Protein 1Z3U (pdb70)

InterPro domains:
  IPR002181 Fibrinogen, alpha/beta/gamma chain, C-terminal globular domain [PF00147] (282-493)
  IPR002181 Fibrinogen, alpha/beta/gamma chain, C-terminal globular domain [PS51406] (275-495)
  IPR002181 Fibrinogen, alpha/beta/gamma chain, C-terminal globular domain [SM00186] (279-494)
  IPR002181 Fibrinogen, alpha/beta/gamma chain, C-terminal globular domain [cd00087] (281-493)
  IPR014716 Fibrinogen, alpha/beta/gamma chain, C-terminal globular, subdomain 1 [G3DSA:3.90.215.10] (283-493)
  IPR020837 Fibrinogen, conserved site [PS00514] (445-457)
  IPR036056 Fibrinogen-like, C-terminal [SSF56496] (273-496)
  IPR037579 Fibrinogen/angiopoietin-like [PTHR47221] (106-496)
  IPR057439 Angiopoietin-1/2/4 domain [PF25443] (159-262)

GO terms:
  GO:0001525 angiogenesis (P, IDA)
  GO:0005576 extracellular region (C, IDA)
  GO:0050820 positive regulation of coagulation (P, IDA)
  GO:0048014 Tie signaling pathway (P, IDA)
  GO:0048018 receptor ligand activity (F, IDA)
  GO:0010467 gene expression (P, IDA)
  GO:0005576 extracellular region (C, EXP)
  GO:0005102 signaling receptor binding (F, TAS)
  GO:0005576 extracellular region (C, TAS)
  GO:0007165 signal transduction (P, TAS)
  GO:0005515 protein binding (F, IPI)
  GO:0043537 negative regulation of blood vessel endothelial cell migration (P, IDA)
  GO:0050928 negative regulation of positive chemotaxis (P, IDA)
  GO:0030971 receptor tyrosine kinase binding (F, IPI)

Radius of gyration: 61.18 Å; Cα contacts (8 Å, |Δi|>4): 2340; chains: 4; bounding box: 132×130×97 Å

Nearest PDB structures (foldseek):
  1z3u-assembly4_D  TM=1.003E+00  e=2.248E-49  Homo sapiens
  1z3s-assembly1_A  TM=1.001E+00  e=2.961E-47  Homo sapiens
  4jzc-assembly1_A  TM=9.953E-01  e=2.716E-45  Homo sapiens
  8vgp-assembly1_A  TM=9.973E-01  e=2.847E-44  Homo sapiens
  4jyo-assembly1_X  TM=9.822E-01  e=9.784E-37  Homo sapiens

Sequence (864 aa):
SFRDCAEVFKSGHTTNGIYTLTFPNSTEEIKAYCDMEAGGGGWTIIQRREDGSVDFQRTWKEYKVGFGNPSGEYWLGNEFVSQLTNQQRYVLKIHLKDWEGNEAYSLYEHFYLSSEELNYRIHLKGLTGTAGKISSISQPGNDFSTKDGDNDKCICKCSQMLTGGWWFDACGPSNLNGMYYPQRQNTNKANGIKWAAWKGSGYSLKATTMMIRPADSFRDCAEVFKSGHTTNGIYTLTFPNSTEEIKAYCDMEAGGGGWTIIQRREDGSVDFQRTWKEYKVGFGNPSGEYWLGNEFVSQLTNQQRYVLKIHLKDWEGNEAYSLYEHFYLSSEELNYRIHLKGLTGTAGKISSISQPGNDFSTKDGDNDKCICKCSQMLTGGWWFDACGPSNLNGMYYPQRQNTNKANGIKWAAWKGSGYSLKATTMMIRPADSFRDCAEVFKSGHTTNGIYTLTFPNSTEEIKAYCDMEAGGGGWTIIQRREDGSVDFQRTWKEYKVGFGNPSGEYWLGNEFVSQLTNQQRYVLKIHLKDWEGNEAYSLYEHFYLSSEELNYRIHLKGLTGTAGKISSISQPGNDFSTKDGDNDKCICKCSQMLTGGWWFDACGPSNLNGMYYPQRQNTNKANGIKWAAWKGSGYSLKATTMMIRPADSFRDCAEVFKSGHTTNGIYTLTFPNSTEEIKAYCDMEAGGGGWTIIQRREDGSVDFQRTWKEYKVGFGNPSGEYWLGNEFVSQLTNQQRYVLKIHLKDWEGNEAYSLYEHFYLSSEELNYRIHLKGLTGTAGKISSISQPGNDFSTKDGDNDKCICKCSQMLTGGWWFDACGPSNLNGMYYPQRQNTNKANGIKWAAWKGSGYSLKATTMMIRPAD

Solvent-accessible surface area: 38111 Å² total; per-residue (Å²): 123,59,76,4,0,5,51,0,62,146,55,60,86,81,76,60,16,68,34,53,0,14,14,31,158,53,129,88,111,24,119,0,47,0,27,6,113,53,59,55,1,1,11,0,5,4,0,30,6,111,65,57,83,31,84,7,81,55,43,36,154,56,0,66,97,17,20,41,84,25,72,19,3,4,8,5,1,1,46,1,4,6,59,0,5,92,85,72,150,1,20,0,53,0,56,2,58,0,40,110,69,73,91,6,76,1,48,1,118,21,0,60,2,12,54,50,144,85,42,0,76,1,44,18,124,33,48,66,20,92,0,14,197,115,7,1,2,18,72,113,23,3,24,0,0,2,94,94,16,67,44,18,147,36,182,36,109,0,6,96,115,14,10,4,0,2,5,0,39,68,18,31,48,2,0,0,1,2,90,39,24,60,82,215,95,7,79,133,61,73,36,0,0,9,3,26,42,52,61,32,86,10,29,0,0,71,12,1,24,0,13,0,38,13,107,81,120,52,66,2,0,5,60,0,60,149,60,61,82,78,80,60,18,70,37,47,0,16,15,31,155,56,132,86,107,27,115,0,43,0,23,7,122,45,62,60,1,0,13,1,3,3,0,29,8,78,70,57,88,32,85,6,76,56,44,34,155,58,0,67,98,19,19,38,89,25,74,20,3,4,6,5,1,1,46,2,3,4,65,0,5,89,83,68,156,0,28,0,51,0,58,0,60,1,37,113,72,71,92,7,75,1,45,2,117,19,0,55,2,11,53,51,146,84,38,0,76,1,45,22,115,36,45,65,18,94,0,15,199,126,7,0,2,22,95,120,17,3,22,0,0,2,91,88,15,64,42,19,148,40,186,37,105,0,4,110,114,18,10,4,0,2,5,0,41,64,20,27,51,2,0,0,0,2,61,42,38,63,82,200,89,9,71,138,63,69,35,2,0,12,2,18,35,58,61,30,91,9,24,0,0,82,14,1,22,0,11,0,38,16,101,83,119,54,104,3,0,6,42,0,66,152,53,55,86,81,81,58,18,72,37,53,0,17,13,35,151,57,129,85,109,27,116,0,52,0,23,7,109,52,55,62,1,0,11,1,5,3,0,23,6,108,62,56,81,34,90,9,79,52,44,35,158,56,0,65,101,18,17,40,83,26,82,21,3,5,8,5,1,2,45,1,4,6,61,0,4,92,102,74,146,1,20,0,50,0,66,1,57,0,35,113,69,75,92,8,74,1,44,0,120,22,0,58,2,11,52,52,146,85,37,0,78,0,46,20,122,34,44,64,22,94,0,16,201,112,4,1,2,22,82,124,20,8,23,0,0,2,92,90,16,64,45,14,156,33,186,37,104,0,4,102,105,13,12,3,0,2,4,0,44,61,14,26,48,3,0,0,1,2,76,40,33,64,80,209,98,6,78,133,58,64,43,0,0,10,1,22,36,56,55,33,89,10,26,0,0,67,10,1,22,0,15,0,39,14,100,88,119,56,71,3,0,3,49,0,62,142,69,54,90,79,79,50,20,77,36,49,0,19,15,16,142,64,124,88,109,25,112,0,49,0,24,6,124,47,60,63,1,1,10,1,5,3,0,25,6,86,61,56,83,33,86,8,78,52,44,31,157,54,0,67,102,18,19,37,82,28,71,20,2,4,6,5,1,1,47,1,3,5,65,1,6,95,80,73,158,1,21,0,50,0,66,1,82,1,39,115,65,72,96,7,74,1,44,2,117,20,0,55,2,10,48,49,147,83,41,0,85,1,42,20,114,33,43,65,26,92,0,14,203,110,7,1,1,17,79,120,21,3,20,0,0,2,94,91,16,71,40,19,154,38,190,36,110,0,5,100,116,14,9,6,0,2,4,0,42,67,21,26,48,2,0,0,1,2,82,49,39,58,78,203,85,14,73,134,55,64,36,0,0,9,0,24,40,56,60,28,88,9,24,0,0,68,16,3,17,0,12,0,39,14,100,94

Foldseek 3Di:
DALFLLSVVVVPPQDWAKDWHAADVDDHIFIFTWQRPPPNTRKTWQFKPLDPDDFQQDDPVCQACKDDDRVHTIGRHLQSQQRVLVVAFKKKKKWFAAPVGDIKIKIFRGWHFHHVVQQRFIATHDIDIDLAPDFQQDHVTAHKAHPVRAGECAPDRLCVQQNHIDRQHVHTRADQSFDADDPPRQAQRQRAGGRCRHPHHGGHTNMMIMIMHHPD/DALALLRVCVVPPQDWAKDWHAADVDDHIFIATWDRPPPNTRKTWQFKFLDPDPFQQDDLVCQACKDDDNVHTIGRHLQSQQSSQVVAWKKKKKWFAADPGDIKIKIFRGWHFHHVVQQRWIATHRIDIDQAPDFQQDHVFAHKAHPHRQREQAPDRLCVVLPHIGSAHVHTSFDQSFDADDPPGQAQRQNAGGSCRHVHRGGHTNMMIMIMHGDD/DALFLLSVVVVPPQDWAKDWHAADVDDHIFIFTWDRPPPNTRKTWQFKFLDPDFFQQDDLVCLACKDDDRVHTIGRHLQSQQSVLVVAFKKKKKWFAADVGDIWIKIFRGWHFHHVVQQRWIATHDIDIDQAPDFQQDHVTAHKAHPVRAGECAPDRLCVVLPHIGRQHVHTRFDQSFDDDDPPRQAQRLNAGGSCRRPHHGGHTNMMIMIMHHPD/DALFLLRVVVVPDQDWAKDWHAADPDDHIFIFTWARPPPNTSKTWQFKFLDPDFFQQDDLVCQQCKDDDRVHTIGRHLQSQQRVLVVAFKKKKKWFAADVGDIKIKIFRGWHFHHVVQQRFIATHRIDMDLAPDFQQDHVTAHKAHPHRQGECAPDRLCVVQHHIGRQHVVTRADQSFDADDPPQQAQRQNAGGRQRHPHHGGHTNMMIMIMHHPD

Structure (mmCIF, N/CA/C/O backbone):
data_1Z3U
#
_entry.id   1Z3U
#
_cell.length_a   140.218
_cell.length_b   94.468
_cell.length_c   84.673
_cell.angle_alpha   90.00
_cell.angle_beta   94.47
_cell.angle_gamma   90.00
#
_symmetry.space_group_name_H-M   'C 1 2 1'
#
loop_
_entity.id
_entity.type
_entity.pdbx_description
1 polymer Angiopoietin-2
2 non-polymer 'CALCIUM ION'
3 water water
#
loop_
_atom_site.group_PDB
_atom_site.id
_atom_site.type_symbol
_atom_site.label_atom_id
_atom_site.label_alt_id
_atom_site.label_comp_id
_atom_site.label_asym_id
_atom_site.label_entity_id
_atom_site.label_seq_id
_atom_site.pdbx_PDB_ins_code
_atom_site.Cartn_x
_atom_site.Cartn_y
_atom_site.Cartn_z
_atom_site.occupancy
_atom_site.B_iso_or_equiv
_atom_site.auth_seq_id
_atom_site.auth_comp_id
_atom_site.auth_asym_id
_atom_site.auth_atom_id
_atom_site.pdbx_PDB_model_num
ATOM 1 N N . SER A 1 1 ? 70.421 -6.899 34.325 1.00 41.25 280 SER A N 1
ATOM 2 C CA . SER A 1 1 ? 69.572 -6.114 33.383 1.00 41.13 280 SER A CA 1
ATOM 3 C C . SER A 1 1 ? 68.497 -6.997 32.752 1.00 40.82 280 SER A C 1
ATOM 4 O O . SER A 1 1 ? 68.743 -8.151 32.410 1.00 42.00 280 SER A O 1
ATOM 7 N N . PHE A 1 2 ? 67.301 -6.445 32.601 1.00 39.74 281 PHE A N 1
ATOM 8 C CA . PHE A 1 2 ? 66.192 -7.181 32.014 1.00 38.29 281 PHE A CA 1
ATOM 9 C C . PHE A 1 2 ? 65.816 -6.557 30.673 1.00 37.51 281 PHE A C 1
ATOM 10 O O . PHE A 1 2 ? 65.846 -5.335 30.521 1.00 36.54 281 PHE A O 1
ATOM 18 N N . ARG A 1 3 ? 65.466 -7.384 29.696 1.00 36.08 282 ARG A N 1
ATOM 19 C CA . ARG A 1 3 ? 65.088 -6.839 28.405 1.00 37.31 282 ARG A CA 1
ATOM 20 C C . ARG A 1 3 ? 63.572 -6.654 28.299 1.00 35.71 282 ARG A C 1
ATOM 21 O O . ARG A 1 3 ? 63.093 -5.871 27.479 1.00 34.83 282 ARG A O 1
ATOM 29 N N . ASP A 1 4 ? 62.817 -7.364 29.131 1.00 34.50 283 ASP A N 1
ATOM 30 C CA . ASP A 1 4 ? 61.364 -7.230 29.110 1.00 34.32 283 ASP A CA 1
ATOM 31 C C . ASP A 1 4 ? 60.726 -7.545 30.455 1.00 34.02 283 ASP A C 1
ATOM 32 O O . ASP A 1 4 ? 61.413 -7.880 31.422 1.00 34.91 283 ASP A O 1
ATOM 37 N N . CYS A 1 5 ? 59.407 -7.429 30.516 1.00 32.59 284 CYS A N 1
ATOM 38 C CA . CYS A 1 5 ? 58.688 -7.692 31.753 1.00 31.88 284 CYS A CA 1
ATOM 39 C C . CYS A 1 5 ? 58.581 -9.176 32.107 1.00 31.84 284 CYS A C 1
ATOM 40 O O . CYS A 1 5 ? 58.199 -9.521 33.221 1.00 31.20 284 CYS A O 1
ATOM 43 N N . ALA A 1 6 ? 58.909 -10.050 31.160 1.00 32.05 285 ALA A N 1
ATOM 44 C CA . ALA A 1 6 ? 58.855 -11.484 31.409 1.00 34.27 285 ALA A CA 1
ATOM 45 C C . ALA A 1 6 ? 60.114 -11.849 32.185 1.00 35.94 285 ALA A C 1
ATOM 46 O O . ALA A 1 6 ? 60.068 -12.545 33.196 1.00 37.47 285 ALA A O 1
ATOM 48 N N . GLU A 1 7 ? 61.239 -11.351 31.696 1.00 37.10 286 GLU A N 1
ATOM 49 C CA . GLU A 1 7 ? 62.538 -11.583 32.304 1.00 37.61 286 GLU A CA 1
ATOM 50 C C . GLU A 1 7 ? 62.497 -11.131 33.765 1.00 36.67 286 GLU A C 1
ATOM 51 O O . GLU A 1 7 ? 63.045 -11.781 34.656 1.00 37.22 286 GLU A O 1
ATOM 57 N N . VAL A 1 8 ? 61.833 -10.005 33.993 1.00 35.41 287 VAL A N 1
ATOM 58 C CA . VAL A 1 8 ? 61.673 -9.438 35.321 1.00 33.73 287 VAL A CA 1
ATOM 59 C C . VAL A 1 8 ? 60.815 -10.380 36.171 1.00 35.76 287 VAL A C 1
ATOM 60 O O . VAL A 1 8 ? 61.127 -10.640 37.330 1.00 35.23 287 VAL A O 1
ATOM 64 N N . PHE A 1 9 ? 59.741 -10.900 35.581 1.00 36.88 288 PHE A N 1
ATOM 65 C CA . PHE A 1 9 ? 58.842 -11.812 36.280 1.00 37.87 288 PHE A CA 1
ATOM 66 C C . PHE A 1 9 ? 59.546 -13.122 36.639 1.00 39.04 288 PHE A C 1
ATOM 67 O O . PHE A 1 9 ? 59.448 -13.590 37.772 1.00 39.52 288 PHE A O 1
ATOM 75 N N . LYS A 1 10 ? 60.262 -13.700 35.678 1.00 40.04 289 LYS A N 1
ATOM 76 C CA . LYS A 1 10 ? 60.983 -14.954 35.890 1.00 41.70 289 LYS A CA 1
ATOM 77 C C . LYS A 1 10 ? 62.205 -14.822 36.790 1.00 43.59 289 LYS A C 1
ATOM 78 O O . LYS A 1 10 ? 62.991 -15.764 36.914 1.00 44.44 289 LYS A O 1
ATOM 84 N N . SER A 1 11 ? 62.372 -13.660 37.412 1.00 44.94 290 SER A N 1
ATOM 85 C CA . SER A 1 11 ? 63.502 -13.444 38.302 1.00 45.10 290 SER A CA 1
ATOM 86 C C . SER A 1 11 ? 62.991 -13.120 39.700 1.00 45.77 290 SER A C 1
ATOM 87 O O . SER A 1 11 ? 63.751 -12.670 40.560 1.00 45.93 290 SER A O 1
ATOM 90 N N . GLY A 1 12 ? 61.697 -13.321 39.922 1.00 45.65 291 GLY A N 1
ATOM 91 C CA . GLY A 1 12 ? 61.150 -13.057 41.239 1.00 45.95 291 GLY A CA 1
ATOM 92 C C . GLY A 1 12 ? 60.166 -11.914 41.384 1.00 45.99 291 GLY A C 1
ATOM 93 O O . GLY A 1 12 ? 59.289 -11.978 42.240 1.00 47.16 291 GLY A O 1
ATOM 94 N N . HIS A 1 13 ? 60.293 -10.868 40.574 1.00 45.61 292 HIS A N 1
ATOM 95 C CA . HIS A 1 13 ? 59.374 -9.736 40.679 1.00 46.32 292 HIS A CA 1
ATOM 96 C C . HIS A 1 13 ? 58.025 -10.046 40.042 1.00 46.03 292 HIS A C 1
ATOM 97 O O . HIS A 1 13 ? 57.860 -9.964 38.826 1.00 46.39 292 HIS A O 1
ATOM 104 N N . THR A 1 14 ? 57.059 -10.399 40.880 1.00 45.22 293 THR A N 1
ATOM 105 C CA . THR A 1 14 ? 55.727 -10.743 40.413 1.00 44.70 293 THR A CA 1
ATOM 106 C C . THR A 1 14 ? 54.680 -9.723 40.859 1.00 43.10 293 THR A C 1
ATOM 107 O O . THR A 1 14 ? 53.527 -10.074 41.116 1.00 43.53 293 THR A O 1
ATOM 111 N N . THR A 1 15 ? 55.080 -8.459 40.942 1.00 41.43 294 THR A N 1
ATOM 112 C CA . THR A 1 15 ? 54.169 -7.403 41.362 1.00 41.32 294 THR A CA 1
ATOM 113 C C . THR A 1 15 ? 54.019 -6.285 40.315 1.00 41.01 294 THR A C 1
ATOM 114 O O . THR A 1 15 ? 55.000 -5.861 39.697 1.00 41.31 294 THR A O 1
ATOM 118 N N . ASN A 1 16 ? 52.790 -5.812 40.113 1.00 39.99 295 ASN A N 1
ATOM 119 C CA . ASN A 1 16 ? 52.531 -4.750 39.136 1.00 39.41 295 ASN A CA 1
ATOM 120 C C . ASN A 1 16 ? 53.354 -3.508 39.415 1.00 38.80 295 ASN A C 1
ATOM 121 O O . ASN A 1 16 ? 53.460 -3.075 40.562 1.00 40.17 295 ASN A O 1
ATOM 126 N N . GLY A 1 17 ? 53.921 -2.924 38.365 1.00 37.14 296 GLY A N 1
ATOM 127 C CA . GLY A 1 17 ? 54.716 -1.729 38.554 1.00 36.15 296 GLY A CA 1
ATOM 128 C C . GLY A 1 17 ? 55.666 -1.390 37.424 1.00 35.03 296 GLY A C 1
ATOM 129 O O . GLY A 1 17 ? 55.848 -2.165 36.487 1.00 34.00 296 GLY A O 1
ATOM 130 N N . ILE A 1 18 ? 56.273 -0.211 37.526 1.00 34.58 297 ILE A N 1
ATOM 131 C CA . ILE A 1 18 ? 57.219 0.271 36.530 1.00 33.28 297 ILE A CA 1
ATOM 132 C C . ILE A 1 18 ? 58.564 -0.374 36.784 1.00 32.78 297 ILE A C 1
ATOM 133 O O . ILE A 1 18 ? 59.024 -0.430 37.916 1.00 34.07 297 ILE A O 1
ATOM 138 N N . TYR A 1 19 ? 59.194 -0.861 35.726 1.00 32.07 298 TYR A N 1
ATOM 139 C CA . TYR A 1 19 ? 60.488 -1.510 35.845 1.00 31.51 298 TYR A CA 1
ATOM 140 C C . TYR A 1 19 ? 61.454 -0.916 34.832 1.00 31.78 298 TYR A C 1
ATOM 141 O O . TYR A 1 19 ? 61.047 -0.317 33.832 1.00 30.22 298 TYR A O 1
ATOM 150 N N . THR A 1 20 ? 62.743 -1.065 35.103 1.00 30.48 299 THR A N 1
ATOM 151 C CA . THR A 1 20 ? 63.742 -0.530 34.204 1.00 29.26 299 THR A CA 1
ATOM 152 C C . THR A 1 20 ? 64.249 -1.656 33.338 1.00 28.63 299 THR A C 1
ATOM 153 O O . THR A 1 20 ? 64.838 -2.614 33.827 1.00 30.36 299 THR A O 1
ATOM 157 N N . LEU A 1 21 ? 63.979 -1.553 32.048 1.00 27.48 300 LEU A N 1
ATOM 158 C CA . LEU A 1 21 ? 64.435 -2.549 31.101 1.00 27.53 300 LEU A CA 1
ATOM 159 C C . LEU A 1 21 ? 65.630 -1.916 30.399 1.00 28.17 300 LEU A C 1
ATOM 160 O O . LEU A 1 21 ? 65.836 -0.698 30.491 1.00 27.08 300 LEU A O 1
ATOM 165 N N . THR A 1 22 ? 66.429 -2.727 29.715 1.00 28.01 301 THR A N 1
ATOM 166 C CA . THR A 1 22 ? 67.562 -2.177 28.995 1.00 29.09 301 THR A CA 1
ATOM 167 C C . THR A 1 22 ? 67.568 -2.779 27.591 1.00 28.79 301 THR A C 1
ATOM 168 O O . THR A 1 22 ? 67.244 -3.954 27.411 1.00 26.58 301 THR A O 1
ATOM 172 N N . PHE A 1 23 ? 67.888 -1.954 26.594 1.00 28.71 302 PHE A N 1
ATOM 173 C CA . PHE A 1 23 ? 67.927 -2.408 25.208 1.00 28.44 302 PHE A CA 1
ATOM 174 C C . PHE A 1 23 ? 68.810 -3.640 25.125 1.00 31.83 302 PHE A C 1
ATOM 175 O O . PHE A 1 23 ? 69.791 -3.749 25.859 1.00 32.45 302 PHE A O 1
ATOM 183 N N . PRO A 1 24 ? 68.484 -4.576 24.217 1.00 33.85 303 PRO A N 1
ATOM 184 C CA . PRO A 1 24 ? 69.204 -5.833 23.990 1.00 35.96 303 PRO A CA 1
ATOM 185 C C . PRO A 1 24 ? 70.652 -5.959 24.485 1.00 37.34 303 PRO A C 1
ATOM 186 O O . PRO A 1 24 ? 70.899 -6.100 25.689 1.00 39.36 303 PRO A O 1
ATOM 190 N N . ASN A 1 25 ? 71.607 -5.943 23.567 1.00 36.10 304 ASN A N 1
ATOM 191 C CA . ASN A 1 25 ? 73.006 -6.070 23.963 1.00 36.43 304 ASN A CA 1
ATOM 192 C C . ASN A 1 25 ? 73.549 -4.669 24.237 1.00 36.11 304 ASN A C 1
ATOM 193 O O . ASN A 1 25 ? 74.737 -4.401 24.076 1.00 36.86 304 ASN A O 1
ATOM 198 N N . SER A 1 26 ? 72.665 -3.781 24.668 1.00 34.93 305 SER A N 1
ATOM 199 C CA . SER A 1 26 ? 73.050 -2.408 24.900 1.00 33.64 305 SER A CA 1
ATOM 200 C C . SER A 1 26 ? 73.114 -1.975 26.341 1.00 33.25 305 SER A C 1
ATOM 201 O O . SER A 1 26 ? 72.767 -2.716 27.255 1.00 34.04 305 SER A O 1
ATOM 204 N N . THR A 1 27 ? 73.565 -0.742 26.522 1.00 31.84 306 THR A N 1
ATOM 205 C CA . THR A 1 27 ? 73.694 -0.146 27.833 1.00 28.79 306 THR A CA 1
ATOM 206 C C . THR A 1 27 ? 72.500 0.768 28.112 1.00 26.71 306 THR A C 1
ATOM 207 O O . THR A 1 27 ? 72.151 1.005 29.269 1.00 25.53 306 THR A O 1
ATOM 211 N N . GLU A 1 28 ? 71.873 1.259 27.040 1.00 24.28 307 GLU A N 1
ATOM 212 C CA . GLU A 1 28 ? 70.720 2.160 27.125 1.00 21.31 307 GLU A CA 1
ATOM 213 C C . GLU A 1 28 ? 69.532 1.565 27.885 1.00 20.61 307 GLU A C 1
ATOM 214 O O . GLU A 1 28 ? 69.207 0.390 27.736 1.00 21.34 307 GLU A O 1
ATOM 220 N N . GLU A 1 29 ? 68.879 2.394 28.688 1.00 19.72 308 GLU A N 1
ATOM 221 C CA . GLU A 1 29 ? 67.754 1.953 29.486 1.00 21.98 308 GLU A CA 1
ATOM 222 C C . GLU A 1 29 ? 66.433 2.577 29.089 1.00 22.62 308 GLU A C 1
ATOM 223 O O . GLU A 1 29 ? 66.385 3.562 28.347 1.00 19.59 308 GLU A O 1
ATOM 229 N N . ILE A 1 30 ? 65.360 2.003 29.622 1.00 25.03 309 ILE A N 1
ATOM 230 C CA . ILE A 1 30 ? 64.010 2.469 29.332 1.00 26.01 309 ILE A CA 1
ATOM 231 C C . ILE A 1 30 ? 63.046 1.918 30.380 1.00 26.73 309 ILE A C 1
ATOM 232 O O . ILE A 1 30 ? 63.145 0.753 30.762 1.00 26.46 309 ILE A O 1
ATOM 237 N N . LYS A 1 31 ? 62.131 2.758 30.857 1.00 28.36 310 LYS A N 1
ATOM 238 C CA . LYS A 1 31 ? 61.151 2.321 31.845 1.00 29.95 310 LYS A CA 1
ATOM 239 C C . LYS A 1 31 ? 59.792 1.989 31.239 1.00 29.85 310 LYS A C 1
ATOM 240 O O . LYS A 1 31 ? 59.190 2.806 30.550 1.00 29.72 310 LYS A O 1
ATOM 246 N N . ALA A 1 32 ? 59.317 0.777 31.515 1.00 30.22 311 ALA A N 1
ATOM 247 C CA . ALA A 1 32 ? 58.034 0.306 31.011 1.00 31.00 311 ALA A CA 1
ATOM 248 C C . ALA A 1 32 ? 57.184 -0.181 32.169 1.00 32.25 311 ALA A C 1
ATOM 249 O O . ALA A 1 32 ? 57.711 -0.559 33.217 1.00 33.26 311 ALA A O 1
ATOM 251 N N . TYR A 1 33 ? 55.868 -0.166 32.005 1.00 32.89 312 TYR A N 1
ATOM 252 C CA . TYR A 1 33 ? 55.015 -0.663 33.076 1.00 34.84 312 TYR A CA 1
ATOM 253 C C . TYR A 1 33 ? 54.849 -2.158 32.841 1.00 34.23 312 TYR A C 1
ATOM 254 O O . TYR A 1 33 ? 54.611 -2.598 31.709 1.00 34.04 312 TYR A O 1
ATOM 263 N N . CYS A 1 34 ? 54.992 -2.940 33.905 1.00 33.49 313 CYS A N 1
ATOM 264 C CA . CYS A 1 34 ? 54.869 -4.392 33.803 1.00 32.38 313 CYS A CA 1
ATOM 265 C C . CYS A 1 34 ? 53.571 -4.928 34.388 1.00 32.20 313 CYS A C 1
ATOM 266 O O . CYS A 1 34 ? 53.308 -4.739 35.577 1.00 32.01 313 CYS A O 1
ATOM 269 N N . ASP A 1 35 ? 52.758 -5.590 33.569 1.00 30.38 314 ASP A N 1
ATOM 270 C CA . ASP A 1 35 ? 51.536 -6.179 34.094 1.00 31.80 314 ASP A CA 1
ATOM 271 C C . ASP A 1 35 ? 51.922 -7.604 34.486 1.00 32.37 314 ASP A C 1
ATOM 272 O O . ASP A 1 35 ? 52.105 -8.480 33.633 1.00 30.52 314 ASP A O 1
ATOM 277 N N . MET A 1 36 ? 52.064 -7.813 35.792 1.00 33.29 315 MET A N 1
ATOM 278 C CA . MET A 1 36 ? 52.478 -9.097 36.348 1.00 34.19 315 MET A CA 1
ATOM 279 C C . MET A 1 36 ? 51.340 -9.840 37.035 1.00 36.25 315 MET A C 1
ATOM 280 O O . MET A 1 36 ? 51.444 -11.036 37.305 1.00 34.66 315 MET A O 1
ATOM 285 N N . GLU A 1 37 ? 50.258 -9.127 37.315 1.00 38.14 316 GLU A N 1
ATOM 286 C CA . GLU A 1 37 ? 49.132 -9.717 38.014 1.00 41.00 316 GLU A CA 1
ATOM 287 C C . GLU A 1 37 ? 47.934 -10.077 37.139 1.00 41.35 316 GLU A C 1
ATOM 288 O O . GLU A 1 37 ? 46.792 -9.948 37.567 1.00 44.24 316 GLU A O 1
ATOM 294 N N . ALA A 1 38 ? 48.188 -10.548 35.923 1.00 40.68 317 ALA A N 1
ATOM 295 C CA . ALA A 1 38 ? 47.097 -10.912 35.029 1.00 39.93 317 ALA A CA 1
ATOM 296 C C . ALA A 1 38 ? 47.577 -11.689 33.814 1.00 38.69 317 ALA A C 1
ATOM 297 O O . ALA A 1 38 ? 48.645 -11.413 33.272 1.00 38.79 317 ALA A O 1
ATOM 299 N N . GLY A 1 39 ? 46.774 -12.662 33.394 1.00 38.51 318 GLY A N 1
ATOM 300 C CA . GLY A 1 39 ? 47.118 -13.478 32.242 1.00 37.97 318 GLY A CA 1
ATOM 301 C C . GLY A 1 39 ? 48.367 -14.309 32.461 1.00 37.29 318 GLY A C 1
ATOM 302 O O . GLY A 1 39 ? 48.866 -14.951 31.537 1.00 38.28 318 GLY A O 1
ATOM 303 N N . GLY A 1 40 ? 48.861 -14.315 33.694 1.00 35.88 319 GLY A N 1
ATOM 304 C CA . GLY A 1 40 ? 50.065 -15.060 34.003 1.00 34.31 319 GLY A CA 1
ATOM 305 C C . GLY A 1 40 ? 51.219 -14.101 34.240 1.00 33.70 319 GLY A C 1
ATOM 306 O O . GLY A 1 40 ? 52.306 -14.505 34.665 1.00 32.42 319 GLY A O 1
ATOM 307 N N . GLY A 1 41 ? 50.974 -12.821 33.960 1.00 31.16 320 GLY A N 1
ATOM 308 C CA . GLY A 1 41 ? 51.994 -11.809 34.149 1.00 30.31 320 GLY A CA 1
ATOM 309 C C . GLY A 1 41 ? 53.077 -11.832 33.087 1.00 27.86 320 GLY A C 1
ATOM 310 O O . GLY A 1 41 ? 52.957 -12.518 32.064 1.00 27.44 320 GLY A O 1
ATOM 311 N N . GLY A 1 42 ? 54.144 -11.080 33.339 1.00 26.75 321 GLY A N 1
ATOM 312 C CA . GLY A 1 42 ? 55.249 -11.006 32.398 1.00 25.56 321 GLY A CA 1
ATOM 313 C C . GLY A 1 42 ? 54.934 -10.127 31.199 1.00 24.16 321 GLY A C 1
ATOM 314 O O . GLY A 1 42 ? 55.630 -10.187 30.190 1.00 24.13 321 GLY A O 1
ATOM 315 N N . TRP A 1 43 ? 53.889 -9.307 31.312 1.00 23.96 322 TRP A N 1
ATOM 316 C CA . TRP A 1 43 ? 53.473 -8.416 30.233 1.00 23.07 322 TRP A CA 1
ATOM 317 C C . TRP A 1 43 ? 54.170 -7.045 30.215 1.00 22.57 322 TRP A C 1
ATOM 318 O O . TRP A 1 43 ? 54.167 -6.325 31.213 1.00 21.41 322 TRP A O 1
ATOM 329 N N . THR A 1 44 ? 54.756 -6.685 29.071 1.00 22.17 323 THR A N 1
ATOM 330 C CA . THR A 1 44 ? 55.408 -5.383 28.910 1.00 20.32 323 THR A CA 1
ATOM 331 C C . THR A 1 44 ? 54.422 -4.479 28.165 1.00 20.02 323 THR A C 1
ATOM 332 O O . THR A 1 44 ? 54.038 -4.766 27.032 1.00 19.03 323 THR A O 1
ATOM 336 N N . ILE A 1 45 ? 54.002 -3.395 28.800 1.00 17.91 324 ILE A N 1
ATOM 337 C CA . ILE A 1 45 ? 53.053 -2.497 28.174 1.00 16.74 324 ILE A CA 1
ATOM 338 C C . ILE A 1 45 ? 53.739 -1.518 27.221 1.00 16.08 324 ILE A C 1
ATOM 339 O O . ILE A 1 45 ? 54.668 -0.823 27.612 1.00 15.92 324 ILE A O 1
ATOM 344 N N . ILE A 1 46 ? 53.290 -1.484 25.965 1.00 14.63 325 ILE A N 1
ATOM 345 C CA . ILE A 1 46 ? 53.892 -0.591 24.987 1.00 11.61 325 ILE A CA 1
ATOM 346 C C . ILE A 1 46 ? 53.055 0.656 24.724 1.00 11.45 325 ILE A C 1
ATOM 347 O O . ILE A 1 46 ? 53.489 1.534 24.007 1.00 11.89 325 ILE A O 1
ATOM 352 N N . GLN A 1 47 ? 51.858 0.718 25.301 1.00 11.15 326 GLN A N 1
ATOM 353 C CA . GLN A 1 47 ? 50.992 1.883 25.185 1.00 14.72 326 GLN A CA 1
ATOM 354 C C . GLN A 1 47 ? 49.798 1.725 26.099 1.00 16.58 326 GLN A C 1
ATOM 355 O O . GLN A 1 47 ? 49.342 0.605 26.368 1.00 16.53 326 GLN A O 1
ATOM 361 N N . ARG A 1 48 ? 49.305 2.853 26.590 1.00 16.45 327 ARG A N 1
ATOM 362 C CA . ARG A 1 48 ? 48.149 2.863 27.467 1.00 18.81 327 ARG A CA 1
ATOM 363 C C . ARG A 1 48 ? 47.394 4.186 27.332 1.00 20.19 327 ARG A C 1
ATOM 364 O O . ARG A 1 48 ? 47.999 5.252 27.188 1.00 19.80 327 ARG A O 1
ATOM 372 N N . ARG A 1 49 ? 46.070 4.086 27.355 1.00 20.05 328 ARG A N 1
ATOM 373 C CA . ARG A 1 49 ? 45.163 5.225 27.326 1.00 21.00 328 ARG A CA 1
ATOM 374 C C . ARG A 1 49 ? 44.210 4.814 28.461 1.00 22.69 328 ARG A C 1
ATOM 375 O O . ARG A 1 49 ? 43.738 3.681 28.507 1.00 21.03 328 ARG A O 1
ATOM 383 N N . GLU A 1 50 ? 43.953 5.715 29.391 1.00 25.56 329 GLU A N 1
ATOM 384 C CA . GLU A 1 50 ? 43.087 5.426 30.532 1.00 30.90 329 GLU A CA 1
ATOM 385 C C . GLU A 1 50 ? 42.508 6.787 30.784 1.00 33.04 329 GLU A C 1
ATOM 386 O O . GLU A 1 50 ? 41.353 6.973 31.173 1.00 32.23 329 GLU A O 1
ATOM 392 N N . ASP A 1 51 ? 43.404 7.721 30.517 1.00 36.07 330 ASP A N 1
ATOM 393 C CA . ASP A 1 51 ? 43.271 9.150 30.615 1.00 38.54 330 ASP A CA 1
ATOM 394 C C . ASP A 1 51 ? 43.940 9.810 31.802 1.00 39.06 330 ASP A C 1
ATOM 395 O O . ASP A 1 51 ? 43.453 9.825 32.934 1.00 38.90 330 ASP A O 1
ATOM 400 N N . GLY A 1 52 ? 45.111 10.325 31.476 1.00 39.39 331 GLY A N 1
ATOM 401 C CA . GLY A 1 52 ? 45.958 11.068 32.378 1.00 41.48 331 GLY A CA 1
ATOM 402 C C . GLY A 1 52 ? 46.442 12.047 31.333 1.00 40.21 331 GLY A C 1
ATOM 403 O O . GLY A 1 52 ? 47.500 12.646 31.442 1.00 41.75 331 GLY A O 1
ATOM 404 N N . SER A 1 53 ? 45.615 12.160 30.293 1.00 40.48 332 SER A N 1
ATOM 405 C CA . SER A 1 53 ? 45.838 13.004 29.128 1.00 39.33 332 SER A CA 1
ATOM 406 C C . SER A 1 53 ? 47.269 13.445 28.892 1.00 37.11 332 SER A C 1
ATOM 407 O O . SER A 1 53 ? 47.787 14.352 29.545 1.00 36.48 332 SER A O 1
ATOM 410 N N . VAL A 1 54 ? 47.871 12.790 27.905 1.00 34.58 333 VAL A N 1
ATOM 411 C CA . VAL A 1 54 ? 49.251 12.999 27.517 1.00 32.96 333 VAL A CA 1
ATOM 412 C C . VAL A 1 54 ? 49.460 13.720 26.188 1.00 32.39 333 VAL A C 1
ATOM 413 O O . VAL A 1 54 ? 50.525 14.294 25.945 1.00 36.22 333 VAL A O 1
ATOM 417 N N . ASP A 1 55 ? 48.444 13.716 25.339 1.00 29.74 334 ASP A N 1
ATOM 418 C CA . ASP A 1 55 ? 48.565 14.312 24.011 1.00 26.96 334 ASP A CA 1
ATOM 419 C C . ASP A 1 55 ? 49.461 13.370 23.247 1.00 24.94 334 ASP A C 1
ATOM 420 O O . ASP A 1 55 ? 50.659 13.251 23.529 1.00 20.78 334 ASP A O 1
ATOM 425 N N . PHE A 1 56 ? 48.866 12.701 22.272 1.00 23.64 335 PHE A N 1
ATOM 426 C CA . PHE A 1 56 ? 49.588 11.747 21.472 1.00 22.56 335 PHE A CA 1
ATOM 427 C C . PHE A 1 56 ? 49.952 12.297 20.112 1.00 24.34 335 PHE A C 1
ATOM 428 O O . PHE A 1 56 ? 50.543 11.598 19.302 1.00 24.86 335 PHE A O 1
ATOM 436 N N . GLN A 1 57 ? 49.619 13.564 19.875 1.00 25.86 336 GLN A N 1
ATOM 437 C CA . GLN A 1 57 ? 49.953 14.215 18.606 1.00 26.96 336 GLN A CA 1
ATOM 438 C C . GLN A 1 57 ? 51.423 14.621 18.677 1.00 25.30 336 GLN A C 1
ATOM 439 O O . GLN A 1 57 ? 51.761 15.798 18.776 1.00 26.52 336 GLN A O 1
ATOM 445 N N . ARG A 1 58 ? 52.285 13.611 18.622 1.00 24.29 337 ARG A N 1
ATOM 446 C CA . ARG A 1 58 ? 53.721 13.797 18.726 1.00 21.59 337 ARG A CA 1
ATOM 447 C C . ARG A 1 58 ? 54.488 13.471 17.453 1.00 20.00 337 ARG A C 1
ATOM 448 O O . ARG A 1 58 ? 53.973 12.866 16.511 1.00 17.62 337 ARG A O 1
ATOM 456 N N . THR A 1 59 ? 55.749 13.861 17.464 1.00 16.30 338 THR A N 1
ATOM 457 C CA . THR A 1 59 ? 56.635 13.673 16.340 1.00 15.79 338 THR A CA 1
ATOM 458 C C . THR A 1 59 ? 57.149 12.253 16.151 1.00 14.04 338 THR A C 1
ATOM 459 O O . THR A 1 59 ? 57.033 11.403 17.025 1.00 13.80 338 THR A O 1
ATOM 463 N N . TRP A 1 60 ? 57.744 12.027 14.988 1.00 14.78 339 TRP A N 1
ATOM 464 C CA . TRP A 1 60 ? 58.322 10.740 14.666 1.00 16.37 339 TRP A CA 1
ATOM 465 C C . TRP A 1 60 ? 59.321 10.323 15.754 1.00 17.85 339 TRP A C 1
ATOM 466 O O . TRP A 1 60 ? 59.255 9.202 16.270 1.00 17.96 339 TRP A O 1
ATOM 477 N N . LYS A 1 61 ? 60.222 11.239 16.117 1.00 14.97 340 LYS A N 1
ATOM 478 C CA . LYS A 1 61 ? 61.241 10.969 17.123 1.00 14.80 340 LYS A CA 1
ATOM 479 C C . LYS A 1 61 ? 60.691 10.640 18.495 1.00 13.13 340 LYS A C 1
ATOM 480 O O . LYS A 1 61 ? 61.259 9.826 19.225 1.00 14.69 340 LYS A O 1
ATOM 486 N N . GLU A 1 62 ? 59.590 11.276 18.855 1.00 15.24 341 GLU A N 1
ATOM 487 C CA . GLU A 1 62 ? 58.976 11.010 20.143 1.00 15.73 341 GLU A CA 1
ATOM 488 C C . GLU A 1 62 ? 58.313 9.627 20.169 1.00 13.37 341 GLU A C 1
ATOM 489 O O . GLU A 1 62 ? 58.251 8.973 21.205 1.00 11.08 341 GLU A O 1
ATOM 495 N N . TYR A 1 63 ? 57.808 9.195 19.022 1.00 13.31 342 TYR A N 1
ATOM 496 C CA . TYR A 1 63 ? 57.183 7.887 18.925 1.00 12.89 342 TYR A CA 1
ATOM 497 C C . TYR A 1 63 ? 58.309 6.855 18.870 1.00 13.01 342 TYR A C 1
ATOM 498 O O . TYR A 1 63 ? 58.152 5.708 19.298 1.00 14.82 342 TYR A O 1
ATOM 507 N N . LYS A 1 64 ? 59.465 7.291 18.382 1.00 12.68 343 LYS A N 1
ATOM 508 C CA . LYS A 1 64 ? 60.620 6.414 18.273 1.00 13.95 343 LYS A CA 1
ATOM 509 C C . LYS A 1 64 ? 61.238 6.129 19.638 1.00 14.54 343 LYS A C 1
ATOM 510 O O . LYS A 1 64 ? 61.589 4.994 19.939 1.00 14.10 343 LYS A O 1
ATOM 516 N N . VAL A 1 65 ? 61.354 7.158 20.467 1.00 15.98 344 VAL A N 1
ATOM 517 C CA . VAL A 1 65 ? 61.958 6.999 21.783 1.00 16.29 344 VAL A CA 1
ATOM 518 C C . VAL A 1 65 ? 60.937 6.785 22.888 1.00 16.38 344 VAL A C 1
ATOM 519 O O . VAL A 1 65 ? 61.275 6.279 23.959 1.00 17.05 344 VAL A O 1
ATOM 523 N N . GLY A 1 66 ? 59.690 7.172 22.633 1.00 16.60 345 GLY A N 1
ATOM 524 C CA . GLY A 1 66 ? 58.641 6.997 23.625 1.00 15.97 345 GLY A CA 1
ATOM 525 C C . GLY A 1 66 ? 58.331 8.265 24.395 1.00 16.92 345 GLY A C 1
ATOM 526 O O . GLY A 1 66 ? 59.160 9.164 24.452 1.00 20.05 345 GLY A O 1
ATOM 527 N N . PHE A 1 67 ? 57.139 8.343 24.982 1.00 16.81 346 PHE A N 1
ATOM 528 C CA . PHE A 1 67 ? 56.729 9.513 25.749 1.00 16.26 346 PHE A CA 1
ATOM 529 C C . PHE A 1 67 ? 55.591 9.180 26.711 1.00 18.95 346 PHE A C 1
ATOM 530 O O . PHE A 1 67 ? 54.943 8.127 26.592 1.00 17.18 346 PHE A O 1
ATOM 538 N N . GLY A 1 68 ? 55.344 10.092 27.653 1.00 19.46 347 GLY A N 1
ATOM 539 C CA . GLY A 1 68 ? 54.300 9.898 28.644 1.00 19.80 347 GLY A CA 1
ATOM 540 C C . GLY A 1 68 ? 54.887 9.285 29.899 1.00 22.27 347 GLY A C 1
ATOM 541 O O . GLY A 1 68 ? 56.093 9.042 29.966 1.00 22.20 347 GLY A O 1
ATOM 542 N N . ASN A 1 69 ? 54.051 9.023 30.896 1.00 24.83 348 ASN A N 1
ATOM 543 C CA . ASN A 1 69 ? 54.542 8.425 32.128 1.00 28.54 348 ASN A CA 1
ATOM 544 C C . ASN A 1 69 ? 54.117 6.963 32.229 1.00 27.87 348 ASN A C 1
ATOM 545 O O . ASN A 1 69 ? 52.941 6.640 32.092 1.00 28.50 348 ASN A O 1
ATOM 550 N N . PRO A 1 70 ? 55.078 6.062 32.486 1.00 27.19 349 PRO A N 1
ATOM 551 C CA . PRO A 1 70 ? 54.865 4.617 32.614 1.00 26.49 349 PRO A CA 1
ATOM 552 C C . PRO A 1 70 ? 53.788 4.193 33.609 1.00 25.62 349 PRO A C 1
ATOM 553 O O . PRO A 1 70 ? 53.322 3.054 33.568 1.00 24.72 349 PRO A O 1
ATOM 557 N N . SER A 1 71 ? 53.399 5.096 34.504 1.00 24.55 350 SER A N 1
ATOM 558 C CA . SER A 1 71 ? 52.371 4.776 35.490 1.00 25.36 350 SER A CA 1
ATOM 559 C C . SER A 1 71 ? 50.988 5.204 35.003 1.00 24.63 350 SER A C 1
ATOM 560 O O . SER A 1 71 ? 49.970 4.807 35.572 1.00 25.60 350 SER A O 1
ATOM 563 N N . GLY A 1 72 ? 50.968 6.011 33.945 1.00 23.03 351 GLY A N 1
ATOM 564 C CA . GLY A 1 72 ? 49.717 6.469 33.363 1.00 21.62 351 GLY A CA 1
ATOM 565 C C . GLY A 1 72 ? 49.718 6.227 31.858 1.00 20.32 351 GLY A C 1
ATOM 566 O O . GLY A 1 72 ? 50.111 5.150 31.403 1.00 19.61 351 GLY A O 1
ATOM 567 N N . GLU A 1 73 ? 49.283 7.220 31.086 1.00 19.29 352 GLU A N 1
ATOM 568 C CA . GLU A 1 73 ? 49.250 7.113 29.632 1.00 19.19 352 GLU A CA 1
ATOM 569 C C . GLU A 1 73 ? 50.649 7.270 29.024 1.00 20.65 352 GLU A C 1
ATOM 570 O O . GLU A 1 73 ? 51.405 8.187 29.390 1.00 20.52 352 GLU A O 1
ATOM 576 N N . TYR A 1 74 ? 50.991 6.394 28.084 1.00 19.39 353 TYR A N 1
ATOM 577 C CA . TYR A 1 74 ? 52.297 6.490 27.441 1.00 19.52 353 TYR A CA 1
ATOM 578 C C . TYR A 1 74 ? 52.500 5.608 26.216 1.00 19.70 353 TYR A C 1
ATOM 579 O O . TYR A 1 74 ? 51.663 4.762 25.871 1.00 18.83 353 TYR A O 1
ATOM 588 N N . TRP A 1 75 ? 53.621 5.845 25.550 1.00 17.34 354 TRP A N 1
ATOM 589 C CA . TRP A 1 75 ? 54.017 5.077 24.385 1.00 18.36 354 TRP A CA 1
ATOM 590 C C . TRP A 1 75 ? 55.448 4.677 24.701 1.00 19.46 354 TRP A C 1
ATOM 591 O O . TRP A 1 75 ? 56.306 5.545 24.868 1.00 19.69 354 TRP A O 1
ATOM 602 N N . LEU A 1 76 ? 55.706 3.374 24.793 1.00 17.94 355 LEU A N 1
ATOM 603 C CA . LEU A 1 76 ? 57.044 2.888 25.133 1.00 18.19 355 LEU A CA 1
ATOM 604 C C . LEU A 1 76 ? 58.151 3.349 24.188 1.00 17.98 355 LEU A C 1
ATOM 605 O O . LEU A 1 76 ? 59.207 3.810 24.631 1.00 19.41 355 LEU A O 1
ATOM 610 N N . GLY A 1 77 ? 57.916 3.230 22.890 1.00 16.00 356 GLY A N 1
ATOM 611 C CA . GLY A 1 77 ? 58.931 3.632 21.939 1.00 15.69 356 GLY A CA 1
ATOM 612 C C . GLY A 1 77 ? 59.110 2.590 20.856 1.00 15.40 356 GLY A C 1
ATOM 613 O O . GLY A 1 77 ? 59.313 1.408 21.140 1.00 14.93 356 GLY A O 1
ATOM 614 N N . ASN A 1 78 ? 59.042 3.037 19.608 1.00 15.19 357 ASN A N 1
ATOM 615 C CA . ASN A 1 78 ? 59.178 2.142 18.463 1.00 16.46 357 ASN A CA 1
ATOM 616 C C . ASN A 1 78 ? 60.534 1.487 18.321 1.00 15.79 357 ASN A C 1
ATOM 617 O O . ASN A 1 78 ? 60.618 0.327 17.934 1.00 17.41 357 ASN A O 1
ATOM 622 N N . GLU A 1 79 ? 61.600 2.219 18.623 1.00 15.14 358 GLU A N 1
ATOM 623 C CA . GLU A 1 79 ? 62.927 1.649 18.460 1.00 13.98 358 GLU A CA 1
ATOM 624 C C . GLU A 1 79 ? 63.104 0.459 19.398 1.00 13.74 358 GLU A C 1
ATOM 625 O O . GLU A 1 79 ? 63.477 -0.636 18.964 1.00 13.28 358 GLU A O 1
ATOM 631 N N . PHE A 1 80 ? 62.816 0.677 20.676 1.00 14.03 359 PHE A N 1
ATOM 632 C CA . PHE A 1 80 ? 62.940 -0.366 21.679 1.00 14.24 359 PHE A CA 1
ATOM 633 C C . PHE A 1 80 ? 62.083 -1.571 21.354 1.00 16.62 359 PHE A C 1
ATOM 634 O O . PHE A 1 80 ? 62.522 -2.716 21.520 1.00 16.70 359 PHE A O 1
ATOM 642 N N . VAL A 1 81 ? 60.848 -1.316 20.925 1.00 17.19 360 VAL A N 1
ATOM 643 C CA . VAL A 1 81 ? 59.928 -2.398 20.605 1.00 17.27 360 VAL A CA 1
ATOM 644 C C . VAL A 1 81 ? 60.441 -3.195 19.413 1.00 18.05 360 VAL A C 1
ATOM 645 O O . VAL A 1 81 ? 60.354 -4.428 19.398 1.00 20.22 360 VAL A O 1
ATOM 649 N N . SER A 1 82 ? 61.002 -2.495 18.430 1.00 18.09 361 SER A N 1
ATOM 650 C CA . SER A 1 82 ? 61.515 -3.144 17.218 1.00 16.39 361 SER A CA 1
ATOM 651 C C . SER A 1 82 ? 62.663 -4.085 17.519 1.00 18.40 361 SER A C 1
ATOM 652 O O . SER A 1 82 ? 62.756 -5.179 16.946 1.00 19.85 361 SER A O 1
ATOM 655 N N . GLN A 1 83 ? 63.552 -3.654 18.408 1.00 18.41 362 GLN A N 1
ATOM 656 C CA . GLN A 1 83 ? 64.685 -4.480 18.774 1.00 18.04 362 GLN A CA 1
ATOM 657 C C . GLN A 1 83 ? 64.201 -5.697 19.568 1.00 17.89 362 GLN A C 1
ATOM 658 O O . GLN A 1 83 ? 64.664 -6.803 19.326 1.00 17.02 362 GLN A O 1
ATOM 664 N N . LEU A 1 84 ? 63.263 -5.509 20.494 1.00 17.33 363 LEU A N 1
ATOM 665 C CA . LEU A 1 84 ? 62.775 -6.650 21.262 1.00 19.68 363 LEU A CA 1
ATOM 666 C C . LEU A 1 84 ? 62.089 -7.701 20.379 1.00 21.46 363 LEU A C 1
ATOM 667 O O . LEU A 1 84 ? 62.437 -8.889 20.427 1.00 21.33 363 LEU A O 1
ATOM 672 N N . THR A 1 85 ? 61.130 -7.259 19.568 1.00 20.41 364 THR A N 1
ATOM 673 C CA . THR A 1 85 ? 60.374 -8.170 18.715 1.00 22.05 364 THR A CA 1
ATOM 674 C C . THR A 1 85 ? 61.156 -8.842 17.591 1.00 23.01 364 THR A C 1
ATOM 675 O O . THR A 1 85 ? 60.667 -9.795 16.998 1.00 24.31 364 THR A O 1
ATOM 679 N N . ASN A 1 86 ? 62.354 -8.355 17.285 1.00 25.58 365 ASN A N 1
ATOM 680 C CA . ASN A 1 86 ? 63.173 -8.982 16.243 1.00 28.26 365 ASN A CA 1
ATOM 681 C C . ASN A 1 86 ? 64.205 -9.906 16.882 1.00 30.68 365 ASN A C 1
ATOM 682 O O . ASN A 1 86 ? 64.917 -10.639 16.194 1.00 30.21 365 ASN A O 1
ATOM 687 N N . GLN A 1 87 ? 64.285 -9.844 18.204 1.00 32.15 366 GLN A N 1
ATOM 688 C CA . GLN A 1 87 ? 65.209 -10.666 18.970 1.00 35.65 366 GLN A CA 1
ATOM 689 C C . GLN A 1 87 ? 64.605 -12.068 19.042 1.00 35.24 366 GLN A C 1
ATOM 690 O O . GLN A 1 87 ? 65.212 -13.049 18.619 1.00 35.26 366 GLN A O 1
ATOM 696 N N . GLN A 1 88 ? 63.398 -12.139 19.593 1.00 35.02 367 GLN A N 1
ATOM 697 C CA . GLN A 1 88 ? 62.670 -13.397 19.727 1.00 35.83 367 GLN A CA 1
ATOM 698 C C . GLN A 1 88 ? 61.187 -13.165 19.431 1.00 33.96 367 GLN A C 1
ATOM 699 O O . GLN A 1 88 ? 60.749 -12.024 19.290 1.00 34.96 367 GLN A O 1
ATOM 705 N N . ARG A 1 89 ? 60.418 -14.243 19.339 1.00 33.14 368 ARG A N 1
ATOM 706 C CA . ARG A 1 89 ? 58.988 -14.138 19.052 1.00 31.37 368 ARG A CA 1
ATOM 707 C C . ARG A 1 89 ? 58.134 -13.621 20.210 1.00 29.21 368 ARG A C 1
ATOM 708 O O . ARG A 1 89 ? 58.257 -14.082 21.348 1.00 29.45 368 ARG A O 1
ATOM 716 N N . TYR A 1 90 ? 57.267 -12.660 19.902 1.00 25.07 369 TYR A N 1
ATOM 717 C CA . TYR A 1 90 ? 56.384 -12.057 20.895 1.00 22.16 369 TYR A CA 1
ATOM 718 C C . TYR A 1 90 ? 54.929 -12.048 20.430 1.00 20.30 369 TYR A C 1
ATOM 719 O O . TYR A 1 90 ? 54.634 -11.955 19.240 1.00 18.68 369 TYR A O 1
ATOM 728 N N . VAL A 1 91 ? 54.024 -12.123 21.389 1.00 18.22 370 VAL A N 1
ATOM 729 C CA . VAL A 1 91 ? 52.606 -12.052 21.105 1.00 17.75 370 VAL A CA 1
ATOM 730 C C . VAL A 1 91 ? 52.244 -10.600 21.407 1.00 17.93 370 VAL A C 1
ATOM 731 O O . VAL A 1 91 ? 52.953 -9.928 22.162 1.00 17.03 370 VAL A O 1
ATOM 735 N N . LEU A 1 92 ? 51.157 -10.117 20.813 1.00 16.49 371 LEU A N 1
ATOM 736 C CA . LEU A 1 92 ? 50.662 -8.769 21.085 1.00 15.12 371 LEU A CA 1
ATOM 737 C C . LEU A 1 92 ? 49.216 -8.921 21.563 1.00 14.76 371 LEU A C 1
ATOM 738 O O . LEU A 1 92 ? 48.410 -9.610 20.924 1.00 14.01 371 LEU A O 1
ATOM 743 N N . LYS A 1 93 ? 48.904 -8.317 22.705 1.00 14.22 372 LYS A N 1
ATOM 744 C CA . LYS A 1 93 ? 47.558 -8.366 23.256 1.00 14.24 372 LYS A CA 1
ATOM 745 C C . LYS A 1 93 ? 47.062 -6.949 23.382 1.00 16.35 372 LYS A C 1
ATOM 746 O O . LYS A 1 93 ? 47.706 -6.113 24.027 1.00 19.24 372 LYS A O 1
ATOM 752 N N . ILE A 1 94 ? 45.919 -6.684 22.763 1.00 15.63 373 ILE A N 1
ATOM 753 C CA . ILE A 1 94 ? 45.308 -5.369 22.784 1.00 15.49 373 ILE A CA 1
ATOM 754 C C . ILE A 1 94 ? 44.046 -5.435 23.642 1.00 17.69 373 ILE A C 1
ATOM 755 O O . ILE A 1 94 ? 43.093 -6.131 23.297 1.00 18.73 373 ILE A O 1
ATOM 760 N N . HIS A 1 95 ? 44.047 -4.716 24.757 1.00 17.10 374 HIS A N 1
ATOM 761 C CA . HIS A 1 95 ? 42.910 -4.710 25.659 1.00 17.75 374 HIS A CA 1
ATOM 762 C C . HIS A 1 95 ? 42.159 -3.382 25.520 1.00 19.10 374 HIS A C 1
ATOM 763 O O . HIS A 1 95 ? 42.759 -2.303 25.555 1.00 20.41 374 HIS A O 1
ATOM 770 N N . LEU A 1 96 ? 40.843 -3.457 25.363 1.00 17.50 375 LEU A N 1
ATOM 771 C CA . LEU A 1 96 ? 40.045 -2.256 25.184 1.00 16.23 375 LEU A CA 1
ATOM 772 C C . LEU A 1 96 ? 38.903 -2.136 26.181 1.00 15.82 375 LEU A C 1
ATOM 773 O O . LEU A 1 96 ? 38.432 -3.132 26.718 1.00 17.11 375 LEU A O 1
ATOM 778 N N . LYS A 1 97 ? 38.463 -0.909 26.427 1.00 14.59 376 LYS A N 1
ATOM 779 C CA . LYS A 1 97 ? 37.353 -0.674 27.327 1.00 16.02 376 LYS A CA 1
ATOM 780 C C . LYS A 1 97 ? 36.500 0.431 26.741 1.00 16.96 376 LYS A C 1
ATOM 781 O O . LYS A 1 97 ? 37.026 1.404 26.204 1.00 15.50 376 LYS A O 1
ATOM 787 N N . ASP A 1 98 ? 35.180 0.279 26.828 1.00 18.54 377 ASP A N 1
ATOM 788 C CA . ASP A 1 98 ? 34.281 1.308 26.309 1.00 19.14 377 ASP A CA 1
ATOM 789 C C . ASP A 1 98 ? 33.728 2.091 27.493 1.00 19.02 377 ASP A C 1
ATOM 790 O O . ASP A 1 98 ? 34.181 1.892 28.618 1.00 20.31 377 ASP A O 1
ATOM 795 N N . TRP A 1 99 ? 32.773 2.982 27.254 1.00 19.50 378 TRP A N 1
ATOM 796 C CA . TRP A 1 99 ? 32.220 3.780 28.341 1.00 22.17 378 TRP A CA 1
ATOM 797 C C . TRP A 1 99 ? 30.983 3.164 28.994 1.00 24.39 378 TRP A C 1
ATOM 798 O O . TRP A 1 99 ? 30.410 3.750 29.920 1.00 26.00 378 TRP A O 1
ATOM 809 N N . GLU A 1 100 ? 30.566 1.994 28.518 1.00 22.78 379 GLU A N 1
ATOM 810 C CA . GLU A 1 100 ? 29.388 1.342 29.072 1.00 21.77 379 GLU A CA 1
ATOM 811 C C . GLU A 1 100 ? 29.748 0.271 30.094 1.00 22.38 379 GLU A C 1
ATOM 812 O O . GLU A 1 100 ? 28.865 -0.375 30.666 1.00 22.08 379 GLU A O 1
ATOM 818 N N . GLY A 1 101 ? 31.044 0.085 30.323 1.00 21.51 380 GLY A N 1
ATOM 819 C CA . GLY A 1 101 ? 31.483 -0.905 31.290 1.00 21.17 380 GLY A CA 1
ATOM 820 C C . GLY A 1 101 ? 32.016 -2.191 30.680 1.00 21.40 380 GLY A C 1
ATOM 821 O O . GLY A 1 101 ? 32.367 -3.122 31.409 1.00 22.41 380 GLY A O 1
ATOM 822 N N . ASN A 1 102 ? 32.089 -2.239 29.349 1.00 19.53 381 ASN A N 1
ATOM 823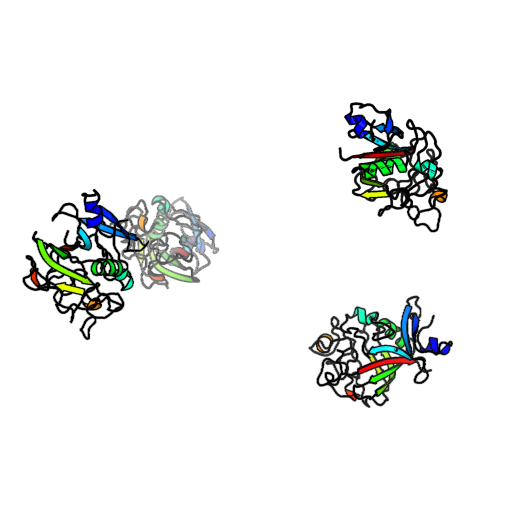 C CA . ASN A 1 102 ? 32.577 -3.415 28.632 1.00 18.08 381 ASN A CA 1
ATOM 824 C C . ASN A 1 102 ? 34.073 -3.399 28.316 1.00 18.73 381 ASN A C 1
ATOM 825 O O . ASN A 1 102 ? 34.681 -2.337 28.131 1.00 20.52 381 ASN A O 1
ATOM 830 N N . GLU A 1 103 ? 34.640 -4.600 28.229 1.00 17.99 382 GLU A N 1
ATOM 831 C CA . GLU A 1 103 ? 36.043 -4.812 27.900 1.00 18.10 382 GLU A CA 1
ATOM 832 C C . GLU A 1 103 ? 36.176 -6.015 26.971 1.00 18.00 382 GLU A C 1
ATOM 833 O O . GLU A 1 103 ? 35.531 -7.041 27.187 1.00 16.01 382 GLU A O 1
ATOM 839 N N . ALA A 1 104 ? 36.999 -5.886 25.937 1.00 17.41 383 ALA A N 1
ATOM 840 C CA . ALA A 1 104 ? 37.235 -6.988 25.006 1.00 17.71 383 ALA A CA 1
ATOM 841 C C . ALA A 1 104 ? 38.723 -6.969 24.690 1.00 17.68 383 ALA A C 1
ATOM 842 O O . ALA A 1 104 ? 39.423 -6.036 25.093 1.00 17.63 383 ALA A O 1
ATOM 844 N N . TYR A 1 105 ? 39.212 -7.984 23.984 1.00 17.14 384 TYR A N 1
ATOM 845 C CA . TYR A 1 105 ? 40.636 -8.029 23.634 1.00 16.68 384 TYR A CA 1
ATOM 846 C C . TYR A 1 105 ? 40.943 -8.716 22.295 1.00 17.00 384 TYR A C 1
ATOM 847 O O . TYR A 1 105 ? 40.197 -9.588 21.834 1.00 16.30 384 TYR A O 1
ATOM 856 N N . SER A 1 106 ? 42.060 -8.321 21.686 1.00 16.41 385 SER A N 1
ATOM 857 C CA . SER A 1 106 ? 42.539 -8.933 20.447 1.00 15.15 385 SER A CA 1
ATOM 858 C C . SER A 1 106 ? 43.931 -9.456 20.792 1.00 15.62 385 SER A C 1
ATOM 859 O O . SER A 1 106 ? 44.696 -8.803 21.512 1.00 14.56 385 SER A O 1
ATOM 862 N N . LEU A 1 107 ? 44.244 -10.646 20.301 1.00 16.48 386 LEU A N 1
ATOM 863 C CA . LEU A 1 107 ? 45.539 -11.255 20.551 1.00 17.72 386 LEU A CA 1
ATOM 864 C C . LEU A 1 107 ? 46.120 -11.744 19.234 1.00 17.63 386 LEU A C 1
ATOM 865 O O . LEU A 1 107 ? 45.422 -12.350 18.424 1.00 19.81 386 LEU A O 1
ATOM 870 N N . TYR A 1 108 ? 47.402 -11.475 19.025 1.00 18.84 387 TYR A N 1
ATOM 871 C CA . TYR A 1 108 ? 48.095 -11.889 17.817 1.00 17.24 387 TYR A CA 1
ATOM 872 C C . TYR A 1 108 ? 49.209 -12.818 18.267 1.00 20.40 387 TYR A C 1
ATOM 873 O O . TYR A 1 108 ? 50.037 -12.443 19.101 1.00 21.06 387 TYR A O 1
ATOM 882 N N . GLU A 1 109 ? 49.227 -14.035 17.733 1.00 22.20 388 GLU A N 1
ATOM 883 C CA . GLU A 1 109 ? 50.259 -14.986 18.105 1.00 23.55 388 GLU A CA 1
ATOM 884 C C . GLU A 1 109 ? 51.638 -14.402 17.828 1.00 23.02 388 GLU A C 1
ATOM 885 O O . GLU A 1 109 ? 52.559 -14.588 18.618 1.00 23.19 388 GLU A O 1
ATOM 891 N N . HIS A 1 110 ? 51.780 -13.686 16.717 1.00 22.34 389 HIS A N 1
ATOM 892 C CA . HIS A 1 110 ? 53.075 -13.098 16.376 1.00 21.81 389 HIS A CA 1
ATOM 893 C C . HIS A 1 110 ? 52.979 -11.629 16.014 1.00 21.11 389 HIS A C 1
ATOM 894 O O . HIS A 1 110 ? 52.124 -11.212 15.231 1.00 19.15 389 HIS A O 1
ATOM 901 N N . PHE A 1 111 ? 53.877 -10.850 16.602 1.00 22.10 390 PHE A N 1
ATOM 902 C CA . PHE A 1 111 ? 53.928 -9.418 16.370 1.00 21.83 390 PHE A CA 1
ATOM 903 C C . PHE A 1 111 ? 55.361 -8.935 16.399 1.00 22.68 390 PHE A C 1
ATOM 904 O O . PHE A 1 111 ? 56.144 -9.338 17.268 1.00 23.70 390 PHE A O 1
ATOM 912 N N . TYR A 1 112 ? 55.703 -8.091 15.428 1.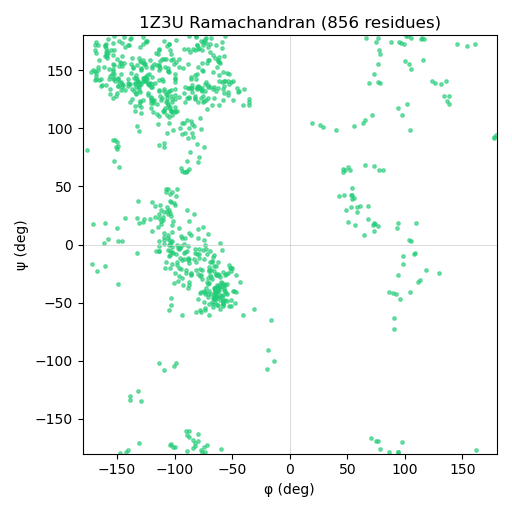00 22.04 391 TYR A N 1
ATOM 913 C CA . TYR A 1 112 ? 57.019 -7.479 15.371 1.00 19.29 391 TYR A CA 1
ATOM 914 C C . TYR A 1 112 ? 56.977 -6.215 14.514 1.00 19.44 391 TYR A C 1
ATOM 915 O O . TYR A 1 112 ? 56.044 -5.989 13.745 1.00 17.16 391 TYR A O 1
ATOM 924 N N . LEU A 1 113 ? 57.989 -5.379 14.684 1.00 17.64 392 LEU A N 1
ATOM 925 C CA . LEU A 1 113 ? 58.080 -4.122 13.970 1.00 16.74 392 LEU A CA 1
ATOM 926 C C . LEU A 1 113 ? 59.358 -4.125 13.158 1.00 15.47 392 LEU A C 1
ATOM 927 O O . LEU A 1 113 ? 60.398 -4.544 13.663 1.00 17.32 392 LEU A O 1
ATOM 932 N N . SER A 1 114 ? 59.299 -3.690 11.903 1.00 14.72 393 SER A N 1
ATOM 933 C CA . SER A 1 114 ? 60.531 -3.622 11.116 1.00 14.81 393 SER A CA 1
ATOM 934 C C . SER A 1 114 ? 61.397 -2.511 11.726 1.00 13.33 393 SER A C 1
ATOM 935 O O . SER A 1 114 ? 60.986 -1.843 12.674 1.00 13.12 393 SER A O 1
ATOM 938 N N . SER A 1 115 ? 62.589 -2.322 11.178 1.00 13.66 394 SER A N 1
ATOM 939 C CA . SER A 1 115 ? 63.504 -1.303 11.668 1.00 14.75 394 SER A CA 1
ATOM 940 C C . SER A 1 115 ? 63.026 0.079 11.203 1.00 17.59 394 SER A C 1
ATOM 941 O O . SER A 1 115 ? 62.075 0.195 10.420 1.00 17.92 394 SER A O 1
ATOM 944 N N . GLU A 1 116 ? 63.690 1.127 11.676 1.00 16.73 395 GLU A N 1
ATOM 945 C CA . GLU A 1 116 ? 63.308 2.477 11.309 1.00 16.29 395 GLU A CA 1
ATOM 946 C C . GLU A 1 116 ? 63.498 2.717 9.811 1.00 16.61 395 GLU A C 1
ATOM 947 O O . GLU A 1 116 ? 62.828 3.562 9.219 1.00 15.33 395 GLU A O 1
ATOM 953 N N . GLU A 1 117 ? 64.416 1.973 9.206 1.00 16.74 396 GLU A N 1
ATOM 954 C CA . GLU A 1 117 ? 64.674 2.110 7.779 1.00 19.11 396 GLU A CA 1
ATOM 955 C C . GLU A 1 117 ? 63.448 1.673 6.970 1.00 20.51 396 GLU A C 1
ATOM 956 O O . GLU A 1 117 ? 63.286 2.063 5.817 1.00 21.22 396 GLU A O 1
ATOM 962 N N . LEU A 1 118 ? 62.593 0.850 7.568 1.00 19.65 397 LEU A N 1
ATOM 963 C CA . LEU A 1 118 ? 61.366 0.432 6.900 1.00 20.95 397 LEU A CA 1
ATOM 964 C C . LEU A 1 118 ? 60.183 1.047 7.648 1.00 19.11 397 LEU A C 1
ATOM 965 O O . LEU A 1 118 ? 59.095 0.473 7.710 1.00 19.69 397 LEU A O 1
ATOM 970 N N . ASN A 1 119 ? 60.435 2.207 8.248 1.00 15.49 398 ASN A N 1
ATOM 971 C CA . ASN A 1 119 ? 59.417 2.955 8.974 1.00 14.01 398 ASN A CA 1
ATOM 972 C C . ASN A 1 119 ? 58.632 2.219 10.061 1.00 12.65 398 ASN A C 1
ATOM 973 O O . ASN A 1 119 ? 57.457 2.518 10.308 1.00 9.47 398 ASN A O 1
ATOM 978 N N . TYR A 1 120 ? 59.303 1.276 10.720 1.00 11.40 399 TYR A N 1
ATOM 979 C CA . TYR A 1 120 ? 58.710 0.489 11.800 1.00 11.45 399 TYR A CA 1
ATOM 980 C C . TYR A 1 120 ? 57.411 -0.188 11.370 1.00 10.05 399 TYR A C 1
ATOM 981 O O . TYR A 1 120 ? 56.454 -0.255 12.137 1.00 11.51 399 TYR A O 1
ATOM 990 N N . ARG A 1 121 ? 57.387 -0.689 10.139 1.00 10.23 400 ARG A N 1
ATOM 991 C CA . ARG A 1 121 ? 56.224 -1.377 9.580 1.00 11.64 400 ARG A CA 1
ATOM 992 C C . ARG A 1 121 ? 55.781 -2.502 10.510 1.00 12.43 400 ARG A C 1
ATOM 993 O O . ARG A 1 121 ? 56.588 -3.326 10.928 1.00 12.56 400 ARG A O 1
ATOM 1001 N N . ILE A 1 122 ? 54.504 -2.536 10.847 1.00 13.46 401 ILE A N 1
ATOM 1002 C CA . ILE A 1 122 ? 54.035 -3.579 11.746 1.00 15.22 401 ILE A CA 1
ATOM 1003 C C . ILE A 1 122 ? 53.817 -4.919 11.036 1.00 16.46 401 ILE A C 1
ATOM 1004 O O . ILE A 1 122 ? 53.540 -4.964 9.833 1.00 17.08 401 ILE A O 1
ATOM 1009 N N . HIS A 1 123 ? 53.951 -6.005 11.790 1.00 17.60 402 HIS A N 1
ATOM 1010 C CA . HIS A 1 123 ? 53.758 -7.361 11.272 1.00 18.28 402 HIS A CA 1
ATOM 1011 C C . HIS A 1 123 ? 52.898 -8.143 12.278 1.00 18.44 402 HIS A C 1
ATOM 1012 O O . HIS A 1 123 ? 53.286 -8.323 13.429 1.00 16.93 402 HIS A O 1
ATOM 1019 N N . LEU A 1 124 ? 51.732 -8.606 11.830 1.00 18.69 403 LEU A N 1
ATOM 1020 C CA . LEU A 1 124 ? 50.793 -9.337 12.682 1.00 19.44 403 LEU A CA 1
ATOM 1021 C C . LEU A 1 124 ? 50.364 -10.681 12.092 1.00 20.64 403 LEU A C 1
ATOM 1022 O O . LEU A 1 124 ? 50.197 -10.799 10.880 1.00 21.08 403 LEU A O 1
ATOM 1027 N N . LYS A 1 125 ? 50.187 -11.684 12.955 1.00 21.94 404 LYS A N 1
ATOM 1028 C CA . LYS A 1 125 ? 49.736 -13.020 12.533 1.00 23.55 404 LYS A CA 1
ATOM 1029 C C . LYS A 1 125 ? 49.013 -13.752 13.662 1.00 22.42 404 LYS A C 1
ATOM 1030 O O . LYS A 1 125 ? 49.293 -13.530 14.835 1.00 22.86 404 LYS A O 1
ATOM 1036 N N . GLY A 1 126 ? 48.081 -14.627 13.292 1.00 22.94 405 GLY A N 1
ATOM 1037 C CA . GLY A 1 126 ? 47.343 -15.411 14.274 1.00 21.97 405 GLY A CA 1
ATOM 1038 C C . GLY A 1 126 ? 46.419 -14.659 15.216 1.00 21.37 405 GLY A C 1
ATOM 1039 O O . GLY A 1 126 ? 46.661 -14.610 16.416 1.00 24.04 405 GLY A O 1
ATOM 1040 N N . LEU A 1 127 ? 45.336 -14.112 14.682 1.00 18.43 406 LEU A N 1
ATOM 1041 C CA . LEU A 1 127 ? 44.398 -13.351 15.483 1.00 19.63 406 LEU A CA 1
ATOM 1042 C C . LEU A 1 127 ? 43.296 -14.160 16.159 1.00 20.22 406 LEU A C 1
ATOM 1043 O O . LEU A 1 127 ? 42.674 -15.022 15.543 1.00 20.96 406 LEU A O 1
ATOM 1048 N N . THR A 1 128 ? 43.062 -13.873 17.434 1.00 18.56 407 THR A N 1
ATOM 1049 C CA . THR A 1 128 ? 42.002 -14.518 18.205 1.00 18.75 407 THR A CA 1
ATOM 1050 C C . THR A 1 128 ? 41.459 -13.408 19.090 1.00 17.64 407 THR A C 1
ATOM 1051 O O . THR A 1 128 ? 41.917 -12.265 18.991 1.00 18.25 407 THR A O 1
ATOM 1055 N N . GLY A 1 129 ? 40.490 -13.716 19.942 1.00 16.96 408 GLY A N 1
ATOM 1056 C CA . GLY A 1 129 ? 39.955 -12.683 20.805 1.00 15.00 408 GLY A CA 1
ATOM 1057 C C . GLY A 1 129 ? 38.512 -12.280 20.571 1.00 14.32 408 GLY A C 1
ATOM 1058 O O . GLY A 1 129 ? 37.855 -12.764 19.647 1.00 16.49 408 GLY A O 1
ATOM 1059 N N . THR A 1 130 ? 38.033 -11.371 21.415 1.00 13.58 409 THR A N 1
ATOM 1060 C CA . THR A 1 130 ? 36.655 -10.903 21.389 1.00 13.70 409 THR A CA 1
ATOM 1061 C C . THR A 1 130 ? 36.511 -9.516 20.823 1.00 14.49 409 THR A C 1
ATOM 1062 O O . THR A 1 130 ? 35.424 -8.953 20.850 1.00 17.27 409 THR A O 1
ATOM 1066 N N . ALA A 1 131 ? 37.597 -8.948 20.322 1.00 15.49 410 ALA A N 1
ATOM 1067 C CA . ALA A 1 131 ? 37.516 -7.606 19.769 1.00 17.45 410 ALA A CA 1
ATOM 1068 C C . ALA A 1 131 ? 37.580 -7.619 18.240 1.00 18.45 410 ALA A C 1
ATOM 1069 O O . ALA A 1 131 ? 38.026 -6.652 17.618 1.00 18.09 410 ALA A O 1
ATOM 1071 N N . GLY A 1 132 ? 37.114 -8.718 17.645 1.00 18.95 411 GLY A N 1
ATOM 1072 C CA . GLY A 1 132 ? 37.101 -8.838 16.196 1.00 18.21 411 GLY A CA 1
ATOM 1073 C C . GLY A 1 132 ? 37.574 -10.173 15.656 1.00 19.13 411 GLY A C 1
ATOM 1074 O O . GLY A 1 132 ? 38.510 -10.765 16.187 1.00 20.42 411 GLY A O 1
ATOM 1075 N N . LYS A 1 133 ? 36.905 -10.659 14.614 1.00 19.52 412 LYS A N 1
ATOM 1076 C CA . LYS A 1 133 ? 37.271 -11.917 13.974 1.00 23.12 412 LYS A CA 1
ATOM 1077 C C . LYS A 1 133 ? 38.308 -11.573 12.912 1.00 24.08 412 LYS A C 1
ATOM 1078 O O . LYS A 1 133 ? 38.978 -12.439 12.358 1.00 22.90 412 LYS A O 1
ATOM 1084 N N . ILE A 1 134 ? 38.426 -10.281 12.637 1.00 25.34 413 ILE A N 1
ATOM 1085 C CA . ILE A 1 134 ? 39.384 -9.790 11.666 1.00 27.00 413 ILE A CA 1
ATOM 1086 C C . ILE A 1 134 ? 40.137 -8.601 12.309 1.00 24.59 413 ILE A C 1
ATOM 1087 O O . ILE A 1 134 ? 39.560 -7.819 13.062 1.00 22.85 413 ILE A O 1
ATOM 1092 N N . SER A 1 135 ? 41.431 -8.496 12.030 1.00 23.92 414 SER A N 1
ATOM 1093 C CA . SER A 1 135 ? 42.273 -7.431 12.583 1.00 21.99 414 SER A CA 1
ATOM 1094 C C . SER A 1 135 ? 41.806 -6.007 12.269 1.00 20.90 414 SER A C 1
ATOM 1095 O O . SER A 1 135 ? 41.469 -5.697 11.128 1.00 19.36 414 SER A O 1
ATOM 1098 N N . SER A 1 136 ? 41.783 -5.145 13.283 1.00 19.08 415 SER A N 1
ATOM 1099 C CA . SER A 1 136 ? 41.387 -3.751 13.080 1.00 19.37 415 SER A CA 1
ATOM 1100 C C . SER A 1 136 ? 42.578 -2.937 12.562 1.00 17.07 415 SER A C 1
ATOM 1101 O O . SER A 1 136 ? 42.454 -1.750 12.265 1.00 17.99 415 SER A O 1
ATOM 1104 N N . ILE A 1 137 ? 43.728 -3.598 12.472 1.00 16.81 416 ILE A N 1
ATOM 1105 C CA . ILE A 1 137 ? 44.953 -3.000 11.953 1.00 16.28 416 ILE A CA 1
ATOM 1106 C C . ILE A 1 137 ? 45.135 -3.643 10.573 1.00 16.47 416 ILE A C 1
ATOM 1107 O O . ILE A 1 137 ? 45.405 -4.843 10.480 1.00 20.29 416 ILE A O 1
ATOM 1112 N N . SER A 1 138 ? 44.972 -2.861 9.511 1.00 17.14 417 SER A N 1
ATOM 1113 C CA . SER A 1 138 ? 45.084 -3.363 8.135 1.00 20.67 417 SER A CA 1
ATOM 1114 C C . SER A 1 138 ? 46.131 -4.436 7.929 1.00 23.45 417 SER A C 1
ATOM 1115 O O . SER A 1 138 ? 47.306 -4.221 8.218 1.00 22.41 417 SER A O 1
ATOM 1118 N N . GLN A 1 139 ? 45.706 -5.594 7.427 1.00 27.75 418 GLN A N 1
ATOM 1119 C CA . GLN A 1 139 ? 46.638 -6.690 7.212 1.00 33.28 418 GLN A CA 1
ATOM 1120 C C . GLN A 1 139 ? 47.703 -6.220 6.242 1.00 35.44 418 GLN A C 1
ATOM 1121 O O . GLN A 1 139 ? 47.589 -5.096 5.746 1.00 39.91 418 GLN A O 1
ATOM 1127 N N . PRO A 1 140 ? 48.637 -7.099 5.819 1.00 34.04 419 PRO A N 1
ATOM 1128 C CA . PRO A 1 140 ? 49.582 -6.404 4.955 1.00 30.24 419 PRO A CA 1
ATOM 1129 C C . PRO A 1 140 ? 49.902 -5.117 5.736 1.00 25.92 419 PRO A C 1
ATOM 1130 O O . PRO A 1 140 ? 49.535 -4.004 5.362 1.00 23.95 419 PRO A O 1
ATOM 1134 N N . GLY A 1 141 ? 50.538 -5.340 6.887 1.00 22.25 420 GLY A N 1
ATOM 1135 C CA . GLY A 1 141 ? 50.913 -4.273 7.797 1.00 19.59 420 GLY A CA 1
ATOM 1136 C C . GLY A 1 141 ? 51.531 -3.048 7.162 1.00 18.30 420 GLY A C 1
ATOM 1137 O O . GLY A 1 141 ? 52.446 -3.142 6.335 1.00 17.57 420 GLY A O 1
ATOM 1138 N N . ASN A 1 142 ? 51.030 -1.889 7.566 1.00 17.42 421 ASN A N 1
ATOM 1139 C CA . ASN A 1 142 ? 51.531 -0.630 7.047 1.00 17.13 421 ASN A CA 1
ATOM 1140 C C . ASN A 1 142 ? 52.736 -0.097 7.807 1.00 17.01 421 ASN A C 1
ATOM 1141 O O . ASN A 1 142 ? 53.058 -0.562 8.904 1.00 15.76 421 ASN A O 1
ATOM 1146 N N . ASP A 1 143 ? 53.396 0.879 7.185 1.00 14.92 422 ASP A N 1
ATOM 1147 C CA . ASP A 1 143 ? 54.535 1.569 7.759 1.00 16.29 422 ASP A CA 1
ATOM 1148 C C . ASP A 1 143 ? 53.935 2.423 8.862 1.00 16.12 422 ASP A C 1
ATOM 1149 O O . ASP A 1 143 ? 52.743 2.708 8.831 1.00 14.59 422 ASP A O 1
ATOM 1154 N N . PHE A 1 144 ? 54.745 2.835 9.831 1.00 17.21 423 PHE A N 1
ATOM 1155 C CA . PHE A 1 144 ? 54.225 3.692 10.890 1.00 17.81 423 PHE A CA 1
ATOM 1156 C C . PHE A 1 144 ? 54.200 5.146 10.379 1.00 17.59 423 PHE A C 1
ATOM 1157 O O . PHE A 1 144 ? 55.107 5.546 9.649 1.00 19.68 423 PHE A O 1
ATOM 1165 N N . SER A 1 145 ? 53.166 5.915 10.745 1.00 15.97 424 SER A N 1
ATOM 1166 C CA . SER A 1 145 ? 53.046 7.318 10.322 1.00 15.06 424 SER A CA 1
ATOM 1167 C C . SER A 1 145 ? 52.754 8.313 11.438 1.00 15.65 424 SER A C 1
ATOM 1168 O O . SER A 1 145 ? 51.923 8.066 12.318 1.00 14.58 424 SER A O 1
ATOM 1171 N N . THR A 1 146 ? 53.432 9.457 11.383 1.00 16.32 425 THR A N 1
ATOM 1172 C CA . THR A 1 146 ? 53.238 10.522 12.365 1.00 14.85 425 THR A CA 1
ATOM 1173 C C . THR A 1 146 ? 52.946 11.822 11.613 1.00 17.32 425 THR A C 1
ATOM 1174 O O . THR A 1 146 ? 53.059 11.856 10.393 1.00 20.01 425 THR A O 1
ATOM 1178 N N . LYS A 1 147 ? 52.592 12.887 12.334 1.00 15.72 426 LYS A N 1
ATOM 1179 C CA . LYS A 1 147 ? 52.288 14.163 11.697 1.00 16.95 426 LYS A CA 1
ATOM 1180 C C . LYS A 1 147 ? 53.413 14.709 10.819 1.00 18.41 426 LYS A C 1
ATOM 1181 O O . LYS A 1 147 ? 53.150 15.460 9.880 1.00 19.16 426 LYS A O 1
ATOM 1187 N N . ASP A 1 148 ? 54.659 14.337 11.116 1.00 19.14 427 ASP A N 1
ATOM 1188 C CA . ASP A 1 148 ? 55.803 14.797 10.317 1.00 18.27 427 ASP A CA 1
ATOM 1189 C C . ASP A 1 148 ? 56.457 13.643 9.531 1.00 18.80 427 ASP A C 1
ATOM 1190 O O . ASP A 1 148 ? 57.594 13.759 9.054 1.00 17.83 427 ASP A O 1
ATOM 1195 N N . GLY A 1 149 ? 55.724 12.539 9.392 1.00 17.10 428 GLY A N 1
ATOM 1196 C CA . GLY A 1 149 ? 56.236 11.381 8.673 1.00 16.07 428 GLY A CA 1
ATOM 1197 C C . GLY A 1 149 ? 55.115 10.593 8.018 1.00 18.13 428 GLY A C 1
ATOM 1198 O O . GLY A 1 149 ? 54.632 9.586 8.555 1.00 17.82 428 GLY A O 1
ATOM 1199 N N . ASP A 1 150 ? 54.689 11.058 6.848 1.00 19.20 429 ASP A N 1
ATOM 1200 C CA . ASP A 1 150 ? 53.619 10.409 6.130 1.00 17.96 429 ASP A CA 1
ATOM 1201 C C . ASP A 1 150 ? 54.091 9.153 5.412 1.00 18.05 429 ASP A C 1
ATOM 1202 O O . ASP A 1 150 ? 54.791 9.235 4.405 1.00 19.75 429 ASP A O 1
ATOM 1207 N N . ASN A 1 151 ? 53.687 7.993 5.913 1.00 16.78 430 ASN A N 1
ATOM 1208 C CA . ASN A 1 151 ? 54.065 6.730 5.285 1.00 16.82 430 ASN A CA 1
ATOM 1209 C C . ASN A 1 151 ? 52.852 5.792 5.118 1.00 15.86 430 ASN A C 1
ATOM 1210 O O . ASN A 1 151 ? 52.999 4.575 5.019 1.00 15.02 430 ASN A O 1
ATOM 1215 N N . ASP A 1 152 ? 51.654 6.369 5.090 1.00 16.06 431 ASP A N 1
ATOM 1216 C CA . ASP A 1 152 ? 50.432 5.579 4.896 1.00 16.63 431 ASP A CA 1
ATOM 1217 C C . ASP A 1 152 ? 50.252 5.391 3.384 1.00 16.27 431 ASP A C 1
ATOM 1218 O O . ASP A 1 152 ? 51.104 5.794 2.601 1.00 15.62 431 ASP A O 1
ATOM 1223 N N . LYS A 1 153 ? 49.148 4.782 2.972 1.00 18.53 432 LYS A N 1
ATOM 1224 C CA . LYS A 1 153 ? 48.895 4.574 1.555 1.00 19.16 432 LYS A CA 1
ATOM 1225 C C . LYS A 1 153 ? 47.770 5.467 1.044 1.00 18.42 432 LYS A C 1
ATOM 1226 O O . LYS A 1 153 ? 47.091 5.133 0.084 1.00 19.60 432 LYS A O 1
ATOM 1232 N N . CYS A 1 154 ? 47.600 6.617 1.692 1.00 18.00 433 CYS A N 1
ATOM 1233 C CA . CYS A 1 154 ? 46.578 7.606 1.332 1.00 18.65 433 CYS A CA 1
ATOM 1234 C C . CYS A 1 154 ? 47.224 8.802 0.631 1.00 19.85 433 CYS A C 1
ATOM 1235 O O . CYS A 1 154 ? 48.371 9.138 0.928 1.00 17.91 433 CYS A O 1
ATOM 1238 N N . ILE A 1 155 ? 46.501 9.454 -0.280 1.00 20.72 434 ILE A N 1
ATOM 1239 C CA . ILE A 1 155 ? 47.057 10.641 -0.938 1.00 22.11 434 ILE A CA 1
ATOM 1240 C C . ILE A 1 155 ? 47.120 11.633 0.199 1.00 21.43 434 ILE A C 1
ATOM 1241 O O . ILE A 1 155 ? 47.957 12.532 0.231 1.00 23.21 434 ILE A O 1
ATOM 1246 N N . CYS A 1 156 ? 46.184 11.443 1.118 1.00 21.40 435 CYS A N 1
ATOM 1247 C CA . CYS A 1 156 ? 46.019 12.272 2.298 1.00 21.07 435 CYS A CA 1
ATOM 1248 C C . CYS A 1 156 ? 47.042 11.970 3.371 1.00 21.51 435 CYS A C 1
ATOM 1249 O O . CYS A 1 156 ? 47.844 11.052 3.235 1.00 22.20 435 CYS A O 1
ATOM 1252 N N . LYS A 1 157 ? 47.002 12.765 4.434 1.00 22.55 436 LYS A N 1
ATOM 1253 C CA . LYS A 1 157 ? 47.899 12.614 5.570 1.00 22.51 436 LYS A CA 1
ATOM 1254 C C . LYS A 1 157 ? 47.067 12.095 6.742 1.00 21.41 436 LYS A C 1
ATOM 1255 O O . LYS A 1 157 ? 46.555 12.882 7.543 1.00 20.48 436 LYS A O 1
ATOM 1261 N N . CYS A 1 158 ? 46.937 10.770 6.830 1.00 20.16 437 CYS A N 1
ATOM 1262 C CA . CYS A 1 158 ? 46.151 10.134 7.884 1.00 18.67 437 CYS A CA 1
ATOM 1263 C C . CYS A 1 158 ? 46.481 10.597 9.284 1.00 17.25 437 CYS A C 1
ATOM 1264 O O . CYS A 1 158 ? 45.581 10.903 10.069 1.00 16.96 437 CYS A O 1
ATOM 1267 N N . SER A 1 159 ? 47.764 10.648 9.618 1.00 16.96 438 SER A N 1
ATOM 1268 C CA . SER A 1 159 ? 48.118 11.078 10.965 1.00 17.95 438 SER A CA 1
ATOM 1269 C C . SER A 1 159 ? 47.569 12.465 11.301 1.00 17.11 438 SER A C 1
ATOM 1270 O O . SER A 1 159 ? 47.144 12.716 12.423 1.00 15.56 438 SER A O 1
ATOM 1273 N N . GLN A 1 160 ? 47.572 13.368 10.330 1.00 19.41 439 GLN A N 1
ATOM 1274 C CA . GLN A 1 160 ? 47.075 14.717 10.581 1.00 22.12 439 GLN A CA 1
ATOM 1275 C C . GLN A 1 160 ? 45.559 14.741 10.675 1.00 22.44 439 GLN A C 1
ATOM 1276 O O . GLN A 1 160 ? 45.005 15.406 11.537 1.00 22.82 439 GLN A O 1
ATOM 1282 N N . MET A 1 161 ? 44.893 13.976 9.818 1.00 25.01 440 MET A N 1
ATOM 1283 C CA . MET A 1 161 ? 43.437 13.900 9.844 1.00 26.09 440 MET A CA 1
ATOM 1284 C C . MET A 1 161 ? 42.921 13.217 11.112 1.00 25.71 440 MET A C 1
ATOM 1285 O O . MET A 1 161 ? 42.049 13.755 11.791 1.00 26.34 440 MET A O 1
ATOM 1290 N N . LEU A 1 162 ? 43.468 12.048 11.449 1.00 24.43 441 LEU A N 1
ATOM 1291 C CA . LEU A 1 162 ? 43.004 11.323 12.640 1.00 22.71 441 LEU A CA 1
ATOM 1292 C C . LEU A 1 162 ? 43.735 11.650 13.950 1.00 21.11 441 LEU A C 1
ATOM 1293 O O . LEU A 1 162 ? 43.181 11.448 15.031 1.00 18.84 441 LEU A O 1
ATOM 1298 N N . THR A 1 163 ? 44.974 12.131 13.835 1.00 18.96 442 THR A N 1
ATOM 1299 C CA . THR A 1 163 ? 45.843 12.504 14.960 1.00 18.11 442 THR A CA 1
ATOM 1300 C C . THR A 1 163 ? 46.515 11.322 15.659 1.00 17.50 442 THR A C 1
ATOM 1301 O O . THR A 1 163 ? 45.896 10.277 15.889 1.00 16.24 442 THR A O 1
ATOM 1305 N N . GLY A 1 164 ? 47.788 11.521 16.003 1.00 15.20 443 GLY A N 1
ATOM 1306 C CA . GLY A 1 164 ? 48.585 10.505 16.673 1.00 12.61 443 GLY A CA 1
ATOM 1307 C C . GLY A 1 164 ? 49.404 9.674 15.698 1.00 13.00 443 GLY A C 1
ATOM 1308 O O . GLY A 1 164 ? 49.291 9.832 14.476 1.00 12.94 443 GLY A O 1
ATOM 1309 N N . GLY A 1 165 ? 50.246 8.799 16.237 1.00 12.47 444 GLY A N 1
ATOM 1310 C CA . GLY A 1 165 ? 51.054 7.929 15.397 1.00 13.68 444 GLY A CA 1
ATOM 1311 C C . GLY A 1 165 ? 50.430 6.540 15.304 1.00 13.73 444 GLY A C 1
ATOM 1312 O O . GLY A 1 165 ? 50.019 5.958 16.306 1.00 11.82 444 GLY A O 1
ATOM 1313 N N . TRP A 1 166 ? 50.350 5.997 14.097 1.00 14.36 445 TRP A N 1
ATOM 1314 C CA . TRP A 1 166 ? 49.757 4.679 13.930 1.00 15.61 445 TRP A CA 1
ATOM 1315 C C . TRP A 1 166 ? 50.188 4.068 12.611 1.00 16.94 445 TRP A C 1
ATOM 1316 O O . TRP A 1 166 ? 50.837 4.731 11.787 1.00 17.10 445 TRP A O 1
ATOM 1327 N N . TRP A 1 167 ? 49.845 2.797 12.420 1.00 14.56 446 TRP A N 1
ATOM 1328 C CA . TRP A 1 167 ? 50.173 2.126 11.177 1.00 14.54 446 TRP A CA 1
ATOM 1329 C C . TRP A 1 167 ? 48.956 2.290 10.267 1.00 18.23 446 TRP A C 1
ATOM 1330 O O . TRP A 1 167 ? 48.306 1.319 9.890 1.00 18.21 446 TRP A O 1
ATOM 1341 N N . PHE A 1 168 ? 48.654 3.542 9.937 1.00 17.61 447 PHE A N 1
ATOM 1342 C CA . PHE A 1 168 ? 47.528 3.889 9.078 1.00 19.35 447 PHE A CA 1
ATOM 1343 C C . PHE A 1 168 ? 47.634 3.308 7.678 1.00 19.16 447 PHE A C 1
ATOM 1344 O O . PHE A 1 168 ? 48.722 3.198 7.122 1.00 20.88 447 PHE A O 1
ATOM 1352 N N . ASP A 1 169 ? 46.495 2.948 7.101 1.00 20.54 448 ASP A N 1
ATOM 1353 C CA . ASP A 1 169 ? 46.485 2.403 5.746 1.00 22.24 448 ASP A CA 1
ATOM 1354 C C . ASP A 1 169 ? 46.101 3.584 4.846 1.00 23.00 448 ASP A C 1
ATOM 1355 O O . ASP A 1 169 ? 46.940 4.434 4.520 1.00 20.19 448 ASP A O 1
ATOM 1360 N N . ALA A 1 170 ? 44.842 3.608 4.422 1.00 23.39 449 ALA A N 1
ATOM 1361 C CA . ALA A 1 170 ? 44.300 4.725 3.654 1.00 26.17 449 ALA A CA 1
ATOM 1362 C C . ALA A 1 170 ? 43.507 5.159 4.868 1.00 28.92 449 ALA A C 1
ATOM 1363 O O . ALA A 1 170 ? 42.287 5.380 4.845 1.00 27.04 449 ALA A O 1
ATOM 1365 N N . CYS A 1 171 ? 44.292 5.177 5.946 1.00 29.55 450 CYS A N 1
ATOM 1366 C CA . CYS A 1 171 ? 43.929 5.495 7.313 1.00 28.28 450 CYS A CA 1
ATOM 1367 C C . CYS A 1 171 ? 43.527 4.183 8.002 1.00 26.66 450 CYS A C 1
ATOM 1368 O O . CYS A 1 171 ? 44.222 3.755 8.919 1.00 29.63 450 CYS A O 1
ATOM 1371 N N . GLY A 1 172 ? 42.466 3.509 7.557 1.00 26.07 451 GLY A N 1
ATOM 1372 C CA . GLY A 1 172 ? 42.125 2.223 8.164 1.00 21.05 451 GLY A CA 1
ATOM 1373 C C . GLY A 1 172 ? 41.124 2.140 9.307 1.00 20.23 451 GLY A C 1
ATOM 1374 O O . GLY A 1 172 ? 40.593 3.159 9.745 1.00 20.23 451 GLY A O 1
ATOM 1375 N N . PRO A 1 173 ? 40.877 0.916 9.835 1.00 18.67 452 PRO A N 1
ATOM 1376 C CA . PRO A 1 173 ? 39.952 0.573 10.921 1.00 17.53 452 PRO A CA 1
ATOM 1377 C C . PRO A 1 173 ? 40.404 0.827 12.358 1.00 17.38 452 PRO A C 1
ATOM 1378 O O . PRO A 1 173 ? 39.710 0.431 13.304 1.00 16.61 452 PRO A O 1
ATOM 1382 N N . SER A 1 174 ? 41.559 1.456 12.547 1.00 15.17 453 SER A N 1
ATOM 1383 C CA . SER A 1 174 ? 41.991 1.714 13.917 1.00 13.82 453 SER A CA 1
ATOM 1384 C C . SER A 1 174 ? 42.994 2.836 14.108 1.00 14.17 453 SER A C 1
ATOM 1385 O O . SER A 1 174 ? 43.631 3.308 13.171 1.00 16.03 453 SER A O 1
ATOM 1388 N N . ASN A 1 175 ? 43.106 3.241 15.364 1.00 15.57 454 ASN A N 1
ATOM 1389 C CA . ASN A 1 175 ? 44.033 4.266 15.815 1.00 17.27 454 ASN A CA 1
ATOM 1390 C C . ASN A 1 175 ? 43.794 4.414 17.307 1.00 16.77 454 ASN A C 1
ATOM 1391 O O . ASN A 1 175 ? 42.902 5.140 17.734 1.00 20.94 454 ASN A O 1
ATOM 1396 N N . LEU A 1 176 ? 44.576 3.697 18.096 1.00 17.20 455 LEU A N 1
ATOM 1397 C CA . LEU A 1 176 ? 44.446 3.746 19.545 1.00 18.57 455 LEU A CA 1
ATOM 1398 C C . LEU A 1 176 ? 45.189 4.957 20.096 1.00 17.43 455 LEU A C 1
ATOM 1399 O O . LEU A 1 176 ? 45.096 5.260 21.288 1.00 15.46 455 LEU A O 1
ATOM 1404 N N . ASN A 1 177 ? 45.927 5.638 19.217 1.00 16.48 456 ASN A N 1
ATOM 1405 C CA . ASN A 1 177 ? 46.676 6.825 19.593 1.00 17.40 456 ASN A CA 1
ATOM 1406 C C . ASN A 1 177 ? 45.939 8.096 19.145 1.00 18.64 456 ASN A C 1
ATOM 1407 O O . ASN A 1 177 ? 46.537 9.163 19.032 1.00 18.76 456 ASN A O 1
ATOM 1412 N N . GLY A 1 178 ? 44.636 7.977 18.906 1.00 20.42 457 GLY A N 1
ATOM 1413 C CA . GLY A 1 178 ? 43.854 9.136 18.495 1.00 22.73 457 GLY A CA 1
ATOM 1414 C C . GLY A 1 178 ? 43.527 10.082 19.648 1.00 25.60 457 GLY A C 1
ATOM 1415 O O . GLY A 1 178 ? 43.969 9.875 20.785 1.00 24.63 457 GLY A O 1
ATOM 1416 N N . MET A 1 179 ? 42.754 11.129 19.360 1.00 27.07 458 MET A N 1
ATOM 1417 C CA . MET A 1 179 ? 42.373 12.097 20.384 1.00 29.96 458 MET A CA 1
ATOM 1418 C C . MET A 1 179 ? 41.374 11.461 21.363 1.00 29.31 458 MET A C 1
ATOM 1419 O O . MET A 1 179 ? 40.459 10.746 20.948 1.00 27.50 458 MET A O 1
ATOM 1424 N N . TYR A 1 180 ? 41.565 11.715 22.656 1.00 28.80 459 TYR A N 1
ATOM 1425 C CA . TYR A 1 180 ? 40.699 11.164 23.697 1.00 29.54 459 TYR A CA 1
ATOM 1426 C C . TYR A 1 180 ? 39.434 11.994 23.853 1.00 30.62 459 TYR A C 1
ATOM 1427 O O . TYR A 1 180 ? 39.504 13.206 24.014 1.00 31.83 459 TYR A O 1
ATOM 1436 N N . TYR A 1 181 ? 38.282 11.336 23.804 1.00 31.15 460 TYR A N 1
ATOM 1437 C CA . TYR A 1 181 ? 37.005 12.016 23.942 1.00 32.94 460 TYR A CA 1
ATOM 1438 C C . TYR A 1 181 ? 36.296 11.515 25.184 1.00 34.97 460 TYR A C 1
ATOM 1439 O O . TYR A 1 181 ? 36.302 10.320 25.468 1.00 33.54 460 TYR A O 1
ATOM 1448 N N . PRO A 1 182 ? 35.669 12.428 25.940 1.00 37.71 461 PRO A N 1
ATOM 1449 C CA . PRO A 1 182 ? 34.946 12.083 27.166 1.00 39.92 461 PRO A CA 1
ATOM 1450 C C . PRO A 1 182 ? 33.653 11.361 26.816 1.00 41.37 461 PRO A C 1
ATOM 1451 O O . PRO A 1 182 ? 33.295 11.257 25.641 1.00 40.77 461 PRO A O 1
ATOM 1455 N N . GLN A 1 183 ? 32.945 10.865 27.822 1.00 44.28 462 GLN A N 1
ATOM 1456 C CA . GLN A 1 183 ? 31.700 10.170 27.536 1.00 48.31 462 GLN A CA 1
ATOM 1457 C C . GLN A 1 183 ? 30.700 11.173 26.970 1.00 49.58 462 GLN A C 1
ATOM 1458 O O . GLN A 1 183 ? 30.729 12.358 27.314 1.00 49.55 462 GLN A O 1
ATOM 1464 N N . ARG A 1 184 ? 29.831 10.698 26.087 1.00 50.94 463 ARG A N 1
ATOM 1465 C CA . ARG A 1 184 ? 28.826 11.557 25.474 1.00 54.42 463 ARG A CA 1
ATOM 1466 C C . ARG A 1 184 ? 29.430 12.511 24.452 1.00 54.15 463 ARG A C 1
ATOM 1467 O O . ARG A 1 184 ? 28.826 13.513 24.077 1.00 53.71 463 ARG A O 1
ATOM 1475 N N . GLN A 1 185 ? 30.636 12.163 24.011 1.00 54.63 464 GLN A N 1
ATOM 1476 C CA . GLN A 1 185 ? 31.384 12.890 22.986 1.00 54.39 464 GLN A CA 1
ATOM 1477 C C . GLN A 1 185 ? 32.229 11.825 22.297 1.00 54.10 464 GLN A C 1
ATOM 1478 O O . GLN A 1 185 ? 33.164 12.124 21.552 1.00 54.61 464 GLN A O 1
ATOM 1484 N N . ASN A 1 186 ? 31.866 10.574 22.559 1.00 53.08 465 ASN A N 1
ATOM 1485 C CA . ASN A 1 186 ? 32.561 9.416 22.021 1.00 52.31 465 ASN A CA 1
ATOM 1486 C C . ASN A 1 186 ? 31.926 8.833 20.764 1.00 51.75 465 ASN A C 1
ATOM 1487 O O . ASN A 1 186 ? 32.468 7.899 20.176 1.00 52.37 465 ASN A O 1
ATOM 1492 N N . THR A 1 187 ? 30.786 9.373 20.345 1.00 50.52 466 THR A N 1
ATOM 1493 C CA . THR A 1 187 ? 30.126 8.849 19.157 1.00 49.35 466 THR A CA 1
ATOM 1494 C C . THR A 1 187 ? 30.393 9.674 17.902 1.00 49.56 466 THR A C 1
ATOM 1495 O O . THR A 1 187 ? 30.494 10.897 17.954 1.00 49.38 466 THR A O 1
ATOM 1499 N N . ASN A 1 188 ? 30.519 8.980 16.776 1.00 49.73 467 ASN A N 1
ATOM 1500 C CA . ASN A 1 188 ? 30.776 9.605 15.485 1.00 50.04 467 ASN A CA 1
ATOM 1501 C C . ASN A 1 188 ? 31.967 10.547 15.523 1.00 49.62 467 ASN A C 1
ATOM 1502 O O . ASN A 1 188 ? 31.825 11.754 15.332 1.00 50.00 467 ASN A O 1
ATOM 1507 N N . LYS A 1 189 ? 33.143 9.983 15.772 1.00 48.69 468 LYS A N 1
ATOM 1508 C CA . LYS A 1 189 ? 34.378 10.756 15.818 1.00 46.91 468 LYS A CA 1
ATOM 1509 C C . LYS A 1 189 ? 35.430 10.027 14.983 1.00 45.12 468 LYS A C 1
ATOM 1510 O O . LYS A 1 189 ? 36.005 9.025 15.425 1.00 44.47 468 LYS A O 1
ATOM 1516 N N . ALA A 1 190 ? 35.668 10.522 13.770 1.00 43.07 469 ALA A N 1
ATOM 1517 C CA . ALA A 1 190 ? 36.664 9.924 12.883 1.00 40.24 469 ALA A CA 1
ATOM 1518 C C . ALA A 1 190 ? 38.013 10.496 13.282 1.00 37.78 469 ALA A C 1
ATOM 1519 O O . ALA A 1 190 ? 38.937 10.550 12.480 1.00 38.31 469 ALA A O 1
ATOM 1521 N N . ASN A 1 191 ? 38.104 10.902 14.545 1.00 35.05 470 ASN A N 1
ATOM 1522 C CA . ASN A 1 191 ? 39.292 11.523 15.115 1.00 31.62 470 ASN A CA 1
ATOM 1523 C C . ASN A 1 191 ? 39.668 10.884 16.471 1.00 28.23 470 ASN A C 1
ATOM 1524 O O . ASN A 1 191 ? 40.719 11.175 17.030 1.00 25.59 470 ASN A O 1
ATOM 1529 N N . GLY A 1 192 ? 38.811 10.009 16.986 1.00 23.91 471 GLY A N 1
ATOM 1530 C CA . GLY A 1 192 ? 39.061 9.410 18.284 1.00 22.25 471 GLY A CA 1
ATOM 1531 C C . GLY A 1 192 ? 39.893 8.141 18.376 1.00 21.83 471 GLY A C 1
ATOM 1532 O O . GLY A 1 192 ? 40.670 7.801 17.476 1.00 19.56 471 GLY A O 1
ATOM 1533 N N . ILE A 1 193 ? 39.729 7.450 19.500 1.00 21.52 472 ILE A N 1
ATOM 1534 C CA . ILE A 1 193 ? 40.449 6.206 19.773 1.00 20.62 472 ILE A CA 1
ATOM 1535 C C . ILE A 1 193 ? 39.570 5.078 19.253 1.00 20.73 472 ILE A C 1
ATOM 1536 O O . ILE A 1 193 ? 38.658 4.620 19.945 1.00 21.28 472 ILE A O 1
ATOM 1541 N N . LYS A 1 194 ? 39.832 4.632 18.029 1.00 21.23 473 LYS A N 1
ATOM 1542 C CA . LYS A 1 194 ? 39.003 3.586 17.461 1.00 22.87 473 LYS A CA 1
ATOM 1543 C C . LYS A 1 194 ? 39.634 2.225 17.215 1.00 22.46 473 LYS A C 1
ATOM 1544 O O . LYS A 1 194 ? 40.847 2.077 17.011 1.00 21.16 473 LYS A O 1
ATOM 1550 N N . TRP A 1 195 ? 38.758 1.229 17.269 1.00 21.13 474 TRP A N 1
ATOM 1551 C CA . TRP A 1 195 ? 39.091 -0.161 17.034 1.00 19.66 474 TRP A CA 1
ATOM 1552 C C . TRP A 1 195 ? 37.783 -0.675 16.438 1.00 20.31 474 TRP A C 1
ATOM 1553 O O . TRP A 1 195 ? 36.913 -1.187 17.144 1.00 20.24 474 TRP A O 1
ATOM 1564 N N . ALA A 1 196 ? 37.664 -0.471 15.127 1.00 20.01 475 ALA A N 1
ATOM 1565 C CA . ALA A 1 196 ? 36.499 -0.829 14.317 1.00 21.59 475 ALA A CA 1
ATOM 1566 C C . ALA A 1 196 ? 35.852 -2.156 14.633 1.00 20.47 475 ALA A C 1
ATOM 1567 O O . ALA A 1 196 ? 34.679 -2.215 14.971 1.00 20.00 475 ALA A O 1
ATOM 1569 N N . ALA A 1 197 ? 36.637 -3.212 14.486 1.00 20.82 476 ALA A N 1
ATOM 1570 C CA . ALA A 1 197 ? 36.192 -4.565 14.721 1.00 21.29 476 ALA A CA 1
ATOM 1571 C C . ALA A 1 197 ? 35.332 -4.756 15.973 1.00 22.08 476 ALA A C 1
ATOM 1572 O O . ALA A 1 197 ? 34.433 -5.608 15.972 1.00 21.23 476 ALA A O 1
ATOM 1574 N N . TRP A 1 198 ? 35.584 -3.969 17.025 1.00 21.06 477 TRP A N 1
ATOM 1575 C CA . TRP A 1 198 ? 34.815 -4.104 18.264 1.00 20.79 477 TRP A CA 1
ATOM 1576 C C . TRP A 1 198 ? 33.589 -3.188 18.391 1.00 21.76 477 TRP A C 1
ATOM 1577 O O . TRP A 1 198 ? 32.471 -3.679 18.517 1.00 22.94 477 TRP A O 1
ATOM 1588 N N . LYS A 1 199 ? 33.795 -1.871 18.364 1.00 22.16 478 LYS A N 1
ATOM 1589 C CA . LYS A 1 199 ? 32.690 -0.912 18.513 1.00 22.09 478 LYS A CA 1
ATOM 1590 C C . LYS A 1 199 ? 32.316 -0.145 17.244 1.00 23.37 478 LYS A C 1
ATOM 1591 O O . LYS A 1 199 ? 31.543 0.809 17.300 1.00 24.22 478 LYS A O 1
ATOM 1597 N N . GLY A 1 200 ? 32.861 -0.551 16.105 1.00 25.25 479 GLY A N 1
ATOM 1598 C CA . GLY A 1 200 ? 32.573 0.144 14.861 1.00 27.56 479 GLY A CA 1
ATOM 1599 C C . GLY A 1 200 ? 33.366 1.438 14.757 1.00 30.76 479 GLY A C 1
ATOM 1600 O O . GLY A 1 200 ? 33.973 1.887 15.733 1.00 29.88 479 GLY A O 1
ATOM 1601 N N . SER A 1 201 ? 33.389 2.039 13.574 1.00 32.59 480 SER A N 1
ATOM 1602 C CA . SER A 1 201 ? 34.097 3.300 13.407 1.00 36.34 480 SER A CA 1
ATOM 1603 C C . SER A 1 201 ? 33.211 4.377 14.035 1.00 36.18 480 SER A C 1
ATOM 1604 O O . SER A 1 201 ? 31.986 4.243 14.063 1.00 36.60 480 SER A O 1
ATOM 1607 N N . GLY A 1 202 ? 33.817 5.437 14.553 1.00 35.15 481 GLY A N 1
ATOM 1608 C CA . GLY A 1 202 ? 33.012 6.477 15.169 1.00 33.88 481 GLY A CA 1
ATOM 1609 C C . GLY A 1 202 ? 33.061 6.461 16.688 1.00 33.66 481 GLY A C 1
ATOM 1610 O O . GLY A 1 202 ? 33.146 7.521 17.315 1.00 33.89 481 GLY A O 1
ATOM 1611 N N . TYR A 1 203 ? 33.020 5.267 17.283 1.00 31.68 482 TYR A N 1
ATOM 1612 C CA . TYR A 1 203 ? 33.067 5.134 18.741 1.00 27.60 482 TYR A CA 1
ATOM 1613 C C . TYR A 1 203 ? 34.485 5.373 19.255 1.00 27.55 482 TYR A C 1
ATOM 1614 O O . TYR A 1 203 ? 35.434 4.757 18.780 1.00 27.28 482 TYR A O 1
ATOM 1623 N N . SER A 1 204 ? 34.632 6.263 20.230 1.00 26.48 483 SER A N 1
ATOM 1624 C CA . SER A 1 204 ? 35.952 6.542 20.783 1.00 25.83 483 SER A CA 1
ATOM 1625 C C . SER A 1 204 ? 36.039 5.859 22.136 1.00 24.25 483 SER A C 1
ATOM 1626 O O . SER A 1 204 ? 35.281 6.180 23.049 1.00 24.81 483 SER A O 1
ATOM 1629 N N . LEU A 1 205 ? 36.969 4.917 22.258 1.00 23.57 484 LEU A N 1
ATOM 1630 C CA . LEU A 1 205 ? 37.137 4.143 23.489 1.00 21.86 484 LEU A CA 1
ATOM 1631 C C . LEU A 1 205 ? 37.519 4.942 24.734 1.00 21.30 484 LEU A C 1
ATOM 1632 O O . LEU A 1 205 ? 38.043 6.051 24.645 1.00 22.42 484 LEU A O 1
ATOM 1637 N N . LYS A 1 206 ? 37.248 4.351 25.897 1.00 20.79 485 LYS A N 1
ATOM 1638 C CA . LYS A 1 206 ? 37.543 4.962 27.191 1.00 19.79 485 LYS A CA 1
ATOM 1639 C C . LYS A 1 206 ? 38.967 4.639 27.635 1.00 20.17 485 LYS A C 1
ATOM 1640 O O . LYS A 1 206 ? 39.640 5.458 28.278 1.00 19.03 485 LYS A O 1
ATOM 1646 N N . ALA A 1 207 ? 39.418 3.434 27.304 1.00 17.67 486 ALA A N 1
ATOM 1647 C CA . ALA A 1 207 ? 40.759 3.023 27.661 1.00 17.82 486 ALA A CA 1
ATOM 1648 C C . ALA A 1 207 ? 41.280 1.915 26.761 1.00 18.90 486 ALA A C 1
ATOM 1649 O O . ALA A 1 207 ? 40.517 1.108 26.209 1.00 19.49 486 ALA A O 1
ATOM 1651 N N . THR A 1 208 ? 42.595 1.895 26.610 1.00 17.05 487 THR A N 1
ATOM 1652 C CA . THR A 1 208 ? 43.253 0.911 25.792 1.00 17.62 487 THR A CA 1
ATOM 1653 C C . THR A 1 208 ? 44.597 0.606 26.415 1.00 20.23 487 THR A C 1
ATOM 1654 O O . THR A 1 208 ? 45.164 1.414 27.157 1.00 19.72 487 THR A O 1
ATOM 1658 N N . THR A 1 209 ? 45.097 -0.577 26.107 1.00 20.80 488 THR A N 1
ATOM 1659 C CA . THR A 1 209 ? 46.383 -1.003 26.586 1.00 21.68 488 THR A CA 1
ATOM 1660 C C . THR A 1 209 ? 46.919 -2.017 25.589 1.00 21.32 488 THR A C 1
ATOM 1661 O O . THR A 1 209 ? 46.232 -2.966 25.217 1.00 23.74 488 THR A O 1
ATOM 1665 N N . MET A 1 210 ? 48.129 -1.760 25.107 1.00 21.14 489 MET A N 1
ATOM 1666 C CA . MET A 1 210 ? 48.810 -2.633 24.163 1.00 18.64 489 MET A CA 1
ATOM 1667 C C . MET A 1 210 ? 49.982 -3.217 24.927 1.00 20.16 489 MET A C 1
ATOM 1668 O O . MET A 1 210 ? 50.791 -2.477 25.490 1.00 22.32 489 MET A O 1
ATOM 1673 N N . MET A 1 211 ? 50.071 -4.540 24.971 1.00 20.69 490 MET A N 1
ATOM 1674 C CA . MET A 1 211 ? 51.156 -5.187 25.684 1.00 21.57 490 MET A CA 1
ATOM 1675 C C . MET A 1 211 ? 51.714 -6.375 24.904 1.00 22.34 490 MET A C 1
ATOM 1676 O O . MET A 1 211 ? 51.028 -6.952 24.061 1.00 23.48 490 MET A O 1
ATOM 1681 N N . ILE A 1 212 ? 52.970 -6.717 25.167 1.00 21.45 491 ILE A N 1
ATOM 1682 C CA . ILE A 1 212 ? 53.615 -7.829 24.491 1.00 22.76 491 ILE A CA 1
ATOM 1683 C C . ILE A 1 212 ? 54.295 -8.771 25.480 1.00 24.25 491 ILE A C 1
ATOM 1684 O O . ILE A 1 212 ? 54.590 -8.413 26.617 1.00 24.23 491 ILE A O 1
ATOM 1689 N N . ARG A 1 213 ? 54.547 -9.986 25.021 1.00 26.87 492 ARG A N 1
ATOM 1690 C CA . ARG A 1 213 ? 55.181 -11.011 25.830 1.00 28.99 492 ARG A CA 1
ATOM 1691 C C . ARG A 1 213 ? 55.558 -12.132 24.879 1.00 29.96 492 ARG A C 1
ATOM 1692 O O . ARG A 1 213 ? 54.884 -12.357 23.880 1.00 28.69 492 ARG A O 1
ATOM 1700 N N . PRO A 1 214 ? 56.662 -12.829 25.154 1.00 32.68 493 PRO A N 1
ATOM 1701 C CA . PRO A 1 214 ? 57.052 -13.925 24.260 1.00 34.63 493 PRO A CA 1
ATOM 1702 C C . PRO A 1 214 ? 56.230 -15.172 24.557 1.00 36.16 493 PRO A C 1
ATOM 1703 O O . PRO A 1 214 ? 55.238 -15.109 25.283 1.00 37.13 493 PRO A O 1
ATOM 1707 N N . ALA A 1 215 ? 56.628 -16.301 23.987 1.00 39.52 494 ALA A N 1
ATOM 1708 C CA . ALA A 1 215 ? 55.937 -17.556 24.264 1.00 40.82 494 ALA A CA 1
ATOM 1709 C C . ALA A 1 215 ? 56.585 -18.138 25.532 1.00 42.18 494 ALA A C 1
ATOM 1710 O O . ALA A 1 215 ? 57.438 -19.029 25.449 1.00 42.56 494 ALA A O 1
ATOM 1712 N N . ASP A 1 216 ? 56.191 -17.612 26.698 1.00 42.15 495 ASP A N 1
ATOM 1713 C CA . ASP A 1 216 ? 56.736 -18.054 27.987 1.00 42.80 495 ASP A CA 1
ATOM 1714 C C . ASP A 1 216 ? 55.761 -18.889 28.817 1.00 42.47 495 ASP A C 1
ATOM 1715 O O . ASP A 1 216 ? 54.628 -19.136 28.352 1.00 42.44 495 ASP A O 1
ATOM 1720 N N . SER B 1 1 ? 131.525 92.069 19.205 1.00 40.71 280 SER B N 1
ATOM 1721 C CA . SER B 1 1 ? 130.133 91.760 18.777 1.00 40.88 280 SER B CA 1
ATOM 1722 C C . SER B 1 1 ? 129.826 92.354 17.397 1.00 40.89 280 SER B C 1
ATOM 1723 O O . SER B 1 1 ? 130.361 93.398 17.024 1.00 41.52 280 SER B O 1
ATOM 1726 N N . PHE B 1 2 ? 128.959 91.678 16.646 1.00 41.22 281 PHE B N 1
ATOM 1727 C CA . PHE B 1 2 ? 128.575 92.107 15.298 1.00 39.41 281 PHE B CA 1
ATOM 1728 C C . PHE B 1 2 ? 127.062 92.247 15.167 1.00 38.93 281 PHE B C 1
ATOM 1729 O O . PHE B 1 2 ? 126.307 91.441 15.722 1.00 37.67 281 PHE B O 1
ATOM 1737 N N . ARG B 1 3 ? 126.622 93.252 14.412 1.00 38.06 282 ARG B N 1
ATOM 1738 C CA . ARG B 1 3 ? 125.194 93.474 14.215 1.00 37.85 282 ARG B CA 1
ATOM 1739 C C . ARG B 1 3 ? 124.619 92.489 13.196 1.00 35.43 282 ARG B C 1
ATOM 1740 O O . ARG B 1 3 ? 123.527 91.953 13.389 1.00 34.22 282 ARG B O 1
ATOM 1748 N N . ASP B 1 4 ? 125.361 92.248 12.119 1.00 33.54 283 ASP B N 1
ATOM 1749 C CA . ASP B 1 4 ? 124.918 91.330 11.075 1.00 33.16 283 ASP B CA 1
ATOM 1750 C C . ASP B 1 4 ? 126.101 90.615 10.432 1.00 33.02 283 ASP B C 1
ATOM 1751 O O . ASP B 1 4 ? 127.248 90.837 10.815 1.00 32.84 283 ASP B O 1
ATOM 1756 N N . CYS B 1 5 ? 125.811 89.765 9.450 1.00 32.40 284 CYS B N 1
ATOM 1757 C CA . CYS B 1 5 ? 126.832 88.991 8.749 1.00 31.26 284 CYS B CA 1
ATOM 1758 C C . CYS B 1 5 ? 127.764 89.830 7.885 1.00 31.55 284 CYS B C 1
ATOM 1759 O O . CYS B 1 5 ? 128.867 89.399 7.561 1.00 31.03 284 CYS B O 1
ATOM 1762 N N . ALA B 1 6 ? 127.309 91.013 7.496 1.00 32.55 285 ALA B N 1
ATOM 1763 C CA . ALA B 1 6 ? 128.117 91.903 6.676 1.00 34.86 285 ALA B CA 1
ATOM 1764 C C . ALA B 1 6 ? 129.215 92.476 7.553 1.00 36.46 285 ALA B C 1
ATOM 1765 O O . ALA B 1 6 ? 130.347 92.657 7.117 1.00 38.03 285 ALA B O 1
ATOM 1767 N N . GLU B 1 7 ? 128.858 92.760 8.799 1.00 38.23 286 GLU B N 1
ATOM 1768 C CA . GLU B 1 7 ? 129.783 93.316 9.775 1.00 38.51 286 GLU B CA 1
ATOM 1769 C C . GLU B 1 7 ? 130.804 92.246 10.159 1.00 37.82 286 GLU B C 1
ATOM 1770 O O . GLU B 1 7 ? 131.967 92.548 10.429 1.00 36.16 286 GLU B O 1
ATOM 1776 N N . VAL B 1 8 ? 130.359 90.992 10.167 1.00 37.44 287 VAL B N 1
ATOM 1777 C CA . VAL B 1 8 ? 131.229 89.868 10.488 1.00 37.31 287 VAL B CA 1
ATOM 1778 C C . VAL B 1 8 ? 132.229 89.673 9.350 1.00 39.01 287 VAL B C 1
ATOM 1779 O O . VAL B 1 8 ? 133.404 89.395 9.585 1.00 39.86 287 VAL B O 1
ATOM 1783 N N . PHE B 1 9 ? 131.752 89.823 8.117 1.00 39.39 288 PHE B N 1
ATOM 1784 C CA . PHE B 1 9 ? 132.592 89.658 6.932 1.00 39.57 288 PHE B CA 1
ATOM 1785 C C . PHE B 1 9 ? 133.673 90.742 6.817 1.00 40.16 288 PHE B C 1
ATOM 1786 O O . PHE B 1 9 ? 134.861 90.430 6.696 1.00 40.04 288 PHE B O 1
ATOM 1794 N N . LYS B 1 10 ? 133.259 92.006 6.862 1.00 40.38 289 LYS B N 1
ATOM 1795 C CA . LYS B 1 10 ? 134.191 93.123 6.762 1.00 41.91 289 LYS B CA 1
ATOM 1796 C C . LYS B 1 10 ? 135.228 93.150 7.878 1.00 43.56 289 LYS B C 1
ATOM 1797 O O . LYS B 1 10 ? 136.061 94.056 7.923 1.00 44.25 289 LYS B O 1
ATOM 1803 N N . SER B 1 11 ? 135.183 92.169 8.777 1.00 44.29 290 SER B N 1
ATOM 1804 C CA . SER B 1 11 ? 136.130 92.126 9.885 1.00 44.96 290 SER B CA 1
ATOM 1805 C C . SER B 1 11 ? 137.141 90.996 9.733 1.00 45.06 290 SER B C 1
ATOM 1806 O O . SER B 1 11 ? 137.996 90.803 10.597 1.00 45.59 290 SER B O 1
ATOM 1809 N N . GLY B 1 12 ? 137.040 90.242 8.645 1.00 45.00 291 GLY B N 1
ATOM 1810 C CA . GLY B 1 12 ? 137.993 89.172 8.430 1.00 45.95 291 GLY B CA 1
ATOM 1811 C C . GLY B 1 12 ? 137.425 87.774 8.376 1.00 46.34 291 GLY B C 1
ATOM 1812 O O . GLY B 1 12 ? 138.058 86.869 7.833 1.00 46.50 291 GLY B O 1
ATOM 1813 N N . HIS B 1 13 ? 136.246 87.574 8.950 1.00 46.87 292 HIS B N 1
ATOM 1814 C CA . HIS B 1 13 ? 135.633 86.252 8.920 1.00 46.76 292 HIS B CA 1
ATOM 1815 C C . HIS B 1 13 ? 134.924 86.142 7.576 1.00 47.25 292 HIS B C 1
ATOM 1816 O O . HIS B 1 13 ? 133.843 86.704 7.389 1.00 47.78 292 HIS B O 1
ATOM 1823 N N . THR B 1 14 ? 135.551 85.427 6.642 1.00 46.83 293 THR B N 1
ATOM 1824 C CA . THR B 1 14 ? 135.017 85.272 5.291 1.00 46.04 293 THR B CA 1
ATOM 1825 C C . THR B 1 14 ? 134.648 83.845 4.883 1.00 44.48 293 THR B C 1
ATOM 1826 O O . THR B 1 14 ? 134.760 83.477 3.712 1.00 44.05 293 THR B O 1
ATOM 1830 N N . THR B 1 15 ? 134.190 83.045 5.836 1.00 43.45 294 THR B N 1
ATOM 1831 C CA . THR B 1 15 ? 133.814 81.671 5.531 1.00 42.40 294 THR B CA 1
ATOM 1832 C C . THR B 1 15 ? 132.378 81.342 5.964 1.00 41.80 294 THR B C 1
ATOM 1833 O O . THR B 1 15 ? 131.903 81.823 6.991 1.00 42.14 294 THR B O 1
ATOM 1837 N N . ASN B 1 16 ? 131.690 80.532 5.165 1.00 41.11 295 ASN B N 1
ATOM 1838 C CA . ASN B 1 16 ? 130.311 80.134 5.450 1.00 40.57 295 ASN B CA 1
ATOM 1839 C C . ASN B 1 16 ? 130.196 79.479 6.807 1.00 40.47 295 ASN B C 1
ATOM 1840 O O . ASN B 1 16 ? 131.065 78.697 7.197 1.00 41.83 295 ASN B O 1
ATOM 1845 N N . GLY B 1 17 ? 129.116 79.783 7.518 1.00 38.85 296 GLY B N 1
ATOM 1846 C CA . GLY B 1 17 ? 128.920 79.184 8.821 1.00 37.54 296 GLY B CA 1
ATOM 1847 C C . GLY B 1 17 ? 128.073 79.985 9.786 1.00 37.53 296 GLY B C 1
ATOM 1848 O O . GLY B 1 17 ? 127.718 81.145 9.538 1.00 36.04 296 GLY B O 1
ATOM 1849 N N . ILE B 1 18 ? 127.749 79.348 10.903 1.00 36.01 297 ILE B N 1
ATOM 1850 C CA . ILE B 1 18 ? 126.954 79.974 11.936 1.00 35.19 297 ILE B CA 1
ATOM 1851 C C . ILE B 1 18 ? 127.794 81.003 12.694 1.00 35.54 297 ILE B C 1
ATOM 1852 O O . ILE B 1 18 ? 128.963 80.768 12.991 1.00 36.52 297 ILE B O 1
ATOM 1857 N N . TYR B 1 19 ? 127.195 82.149 12.987 1.00 34.52 298 TYR B N 1
ATOM 1858 C CA . TYR B 1 19 ? 127.871 83.218 13.710 1.00 33.51 298 TYR B CA 1
ATOM 1859 C C . TYR B 1 19 ? 126.935 83.800 14.763 1.00 32.62 298 TYR B C 1
ATOM 1860 O O . TYR B 1 19 ? 125.719 83.639 14.689 1.00 32.68 298 TYR B O 1
ATOM 1869 N N . THR B 1 20 ? 127.513 84.481 15.742 1.00 31.09 299 THR B N 1
ATOM 1870 C CA . THR B 1 20 ? 126.741 85.082 16.814 1.00 29.20 299 THR B CA 1
ATOM 1871 C C . THR B 1 20 ? 126.627 86.590 16.613 1.00 28.66 299 THR B C 1
ATOM 1872 O O . THR B 1 20 ? 127.623 87.306 16.579 1.00 28.04 299 THR B O 1
ATOM 1876 N N . LEU B 1 21 ? 125.398 87.066 16.461 1.00 28.80 300 LEU B N 1
ATOM 1877 C CA . LEU B 1 21 ? 125.145 88.488 16.265 1.00 28.40 300 LEU B CA 1
ATOM 1878 C C . LEU B 1 21 ? 124.500 88.986 17.545 1.00 29.32 300 LEU B C 1
ATOM 1879 O O . LEU B 1 21 ? 123.962 88.201 18.324 1.00 29.62 300 LEU B O 1
ATOM 1884 N N . THR B 1 22 ? 124.557 90.287 17.776 1.00 29.43 301 THR B N 1
ATOM 1885 C CA . THR B 1 22 ? 123.957 90.821 18.972 1.00 31.44 301 THR B CA 1
ATOM 1886 C C . THR B 1 22 ? 122.961 91.880 18.547 1.00 31.60 301 THR B C 1
ATOM 1887 O O . THR B 1 22 ? 123.196 92.597 17.578 1.00 31.35 301 THR B O 1
ATOM 1891 N N . PHE B 1 23 ? 121.834 91.953 19.252 1.00 32.67 302 PHE B N 1
ATOM 1892 C CA . PHE B 1 23 ? 120.809 92.940 18.945 1.00 32.29 302 PHE B CA 1
ATOM 1893 C C . PHE B 1 23 ? 121.456 94.317 19.004 1.00 33.64 302 PHE B C 1
ATOM 1894 O O . PHE B 1 23 ? 122.284 94.587 19.885 1.00 33.28 302 PHE B O 1
ATOM 1902 N N . PRO B 1 24 ? 121.079 95.207 18.070 1.00 34.78 303 PRO B N 1
ATOM 1903 C CA . PRO B 1 24 ? 121.582 96.576 17.939 1.00 35.06 303 PRO B CA 1
ATOM 1904 C C . PRO B 1 24 ? 122.367 97.147 19.124 1.00 37.36 303 PRO B C 1
ATOM 1905 O O . PRO B 1 24 ? 123.558 96.860 19.280 1.00 39.06 303 PRO B O 1
ATOM 1909 N N . ASN B 1 25 ? 121.722 97.963 19.949 1.00 36.57 304 ASN B N 1
ATOM 1910 C CA . ASN B 1 25 ? 122.420 98.544 21.085 1.00 36.94 304 ASN B CA 1
ATOM 1911 C C . ASN B 1 25 ? 122.092 97.724 22.328 1.00 37.34 304 ASN B C 1
ATOM 1912 O O . ASN B 1 25 ? 121.859 98.266 23.411 1.00 37.24 304 ASN B O 1
ATOM 1917 N N . SER B 1 26 ? 122.087 96.405 22.163 1.00 36.25 305 SER B N 1
ATOM 1918 C CA . SER B 1 26 ? 121.758 95.508 23.261 1.00 34.92 305 SER B CA 1
ATOM 1919 C C . SER B 1 26 ? 122.810 94.464 23.586 1.00 33.78 305 SER B C 1
ATOM 1920 O O . SER B 1 26 ? 123.815 94.322 22.895 1.00 33.66 305 SER B O 1
ATOM 1923 N N . THR B 1 27 ? 122.544 93.725 24.652 1.00 31.81 306 THR B N 1
ATOM 1924 C CA . THR B 1 27 ? 123.429 92.675 25.113 1.00 30.69 306 THR B CA 1
ATOM 1925 C C . THR B 1 27 ? 122.951 91.306 24.604 1.00 28.70 306 THR B C 1
ATOM 1926 O O . THR B 1 27 ? 123.716 90.343 24.590 1.00 28.49 306 THR B O 1
ATOM 1930 N N . GLU B 1 28 ? 121.693 91.228 24.169 1.00 27.12 307 GLU B N 1
ATOM 1931 C CA . GLU B 1 28 ? 121.123 89.970 23.686 1.00 25.59 307 GLU B CA 1
ATOM 1932 C C . GLU B 1 28 ? 121.780 89.474 22.399 1.00 26.54 307 GLU B C 1
ATOM 1933 O O . GLU B 1 28 ? 122.005 90.241 21.460 1.00 27.47 307 GLU B O 1
ATOM 1939 N N . GLU B 1 29 ? 122.081 88.181 22.366 1.00 26.13 308 GLU B N 1
ATOM 1940 C CA . GLU B 1 29 ? 122.722 87.562 21.214 1.00 25.35 308 GLU B CA 1
ATOM 1941 C C . GLU B 1 29 ? 121.746 86.693 20.436 1.00 24.79 308 GLU B C 1
ATOM 1942 O O . GLU B 1 29 ? 120.628 86.434 20.883 1.00 25.16 308 GLU B O 1
ATOM 1948 N N . ILE B 1 30 ? 122.174 86.241 19.268 1.00 24.50 309 ILE B N 1
ATOM 1949 C CA . ILE B 1 30 ? 121.334 85.396 18.440 1.00 24.88 309 ILE B CA 1
ATOM 1950 C C . ILE B 1 30 ? 122.224 84.732 17.384 1.00 25.98 309 ILE B C 1
ATOM 1951 O O . ILE B 1 30 ? 123.166 85.341 16.886 1.00 26.61 309 ILE B O 1
ATOM 1956 N N . LYS B 1 31 ? 121.942 83.478 17.056 1.00 27.21 310 LYS B N 1
ATOM 1957 C CA . LYS B 1 31 ? 122.761 82.778 16.081 1.00 30.30 310 LYS B CA 1
ATOM 1958 C C . LYS B 1 31 ? 122.149 82.677 14.697 1.00 29.33 310 LYS B C 1
ATOM 1959 O O . LYS B 1 31 ? 121.040 82.183 14.541 1.00 30.90 310 LYS B O 1
ATOM 1965 N N . ALA B 1 32 ? 122.895 83.139 13.697 1.00 29.11 311 ALA B N 1
ATOM 1966 C CA . ALA B 1 32 ? 122.453 83.101 12.305 1.00 29.82 311 ALA B CA 1
ATOM 1967 C C . ALA B 1 32 ? 123.550 82.585 11.366 1.00 30.50 311 ALA B C 1
ATOM 1968 O O . ALA B 1 32 ? 124.746 82.828 11.585 1.00 28.27 311 ALA B O 1
ATOM 1970 N N . TYR B 1 33 ? 123.139 81.869 10.324 1.00 31.27 312 TYR B N 1
ATOM 1971 C CA . TYR B 1 33 ? 124.090 81.358 9.348 1.00 33.05 312 TYR B CA 1
ATOM 1972 C C . TYR B 1 33 ? 124.454 82.506 8.411 1.00 33.04 312 TYR B C 1
ATOM 1973 O O . TYR B 1 33 ? 123.588 83.270 7.981 1.00 33.26 312 TYR B O 1
ATOM 1982 N N . CYS B 1 34 ? 125.743 82.639 8.122 1.00 33.28 313 CYS B N 1
ATOM 1983 C CA . CYS B 1 34 ? 126.225 83.684 7.236 1.00 32.94 313 CYS B CA 1
ATOM 1984 C C . CYS B 1 34 ? 126.675 83.071 5.922 1.00 33.75 313 CYS B C 1
ATOM 1985 O O . CYS B 1 34 ? 127.403 82.069 5.920 1.00 32.85 313 CYS B O 1
ATOM 1988 N N . ASP B 1 35 ? 126.232 83.656 4.809 1.00 33.15 314 ASP B N 1
ATOM 1989 C CA . ASP B 1 35 ? 126.652 83.184 3.492 1.00 33.42 314 ASP B CA 1
ATOM 1990 C C . ASP B 1 35 ? 127.717 84.178 3.053 1.00 33.73 314 ASP B C 1
ATOM 1991 O O . ASP B 1 35 ? 127.416 85.274 2.570 1.00 33.85 314 ASP B O 1
ATOM 1996 N N . MET B 1 36 ? 128.971 83.790 3.249 1.00 34.52 315 MET B N 1
ATOM 1997 C CA . MET B 1 36 ? 130.098 84.646 2.927 1.00 35.80 315 MET B CA 1
ATOM 1998 C C . MET B 1 36 ? 130.702 84.324 1.578 1.00 37.83 315 MET B C 1
ATOM 1999 O O . MET B 1 36 ? 131.462 85.120 1.042 1.00 38.04 315 MET B O 1
ATOM 2004 N N . GLU B 1 37 ? 130.365 83.165 1.026 1.00 40.24 316 GLU B N 1
ATOM 2005 C CA . GLU B 1 37 ? 130.934 82.762 -0.257 1.00 44.29 316 GLU B CA 1
ATOM 2006 C C . GLU B 1 37 ? 129.970 82.829 -1.436 1.00 45.34 316 GLU B C 1
ATOM 2007 O O . GLU B 1 37 ? 129.911 81.907 -2.253 1.00 46.63 316 GLU B O 1
ATOM 2013 N N . ALA B 1 38 ? 129.228 83.927 -1.536 1.00 45.96 317 ALA B N 1
ATOM 2014 C CA . ALA B 1 38 ? 128.274 84.089 -2.623 1.00 45.76 317 ALA B CA 1
ATOM 2015 C C . ALA B 1 38 ? 127.916 85.547 -2.848 1.00 45.10 317 ALA B C 1
ATOM 2016 O O . ALA B 1 38 ? 127.710 86.302 -1.898 1.00 45.85 317 ALA B O 1
ATOM 2018 N N . GLY B 1 39 ? 127.848 85.937 -4.115 1.00 43.27 318 GLY B N 1
ATOM 2019 C CA . GLY B 1 39 ? 127.494 87.300 -4.451 1.00 41.25 318 GLY B CA 1
ATOM 2020 C C . GLY B 1 39 ? 128.276 88.373 -3.724 1.00 40.97 318 GLY B C 1
ATOM 2021 O O . GLY B 1 39 ? 127.831 89.526 -3.654 1.00 42.21 318 GLY B O 1
ATOM 2022 N N . GLY B 1 40 ? 129.436 88.016 -3.183 1.00 39.24 319 GLY B N 1
ATOM 2023 C CA . GLY B 1 40 ? 130.243 88.999 -2.482 1.00 36.78 319 GLY B CA 1
ATOM 2024 C C . GLY B 1 40 ? 130.273 88.794 -0.980 1.00 35.99 319 GLY B C 1
ATOM 2025 O O . GLY B 1 40 ? 131.021 89.473 -0.270 1.00 35.63 319 GLY B O 1
ATOM 2026 N N . GLY B 1 41 ? 129.455 87.865 -0.494 1.00 34.62 320 GLY B N 1
ATOM 2027 C CA . GLY B 1 41 ? 129.410 87.584 0.933 1.00 35.44 320 GLY B CA 1
ATOM 2028 C C . GLY B 1 41 ? 128.653 88.590 1.787 1.00 34.70 320 GLY B C 1
ATOM 2029 O O . GLY B 1 41 ? 127.943 89.456 1.270 1.00 35.55 320 GLY B O 1
ATOM 2030 N N . GLY B 1 42 ? 128.800 88.466 3.105 1.00 33.99 321 GLY B N 1
ATOM 2031 C CA . GLY B 1 42 ? 128.134 89.378 4.022 1.00 32.43 321 GLY B CA 1
ATOM 2032 C C . GLY B 1 42 ? 126.633 89.168 4.149 1.00 30.70 321 GLY B C 1
ATOM 2033 O O . GLY B 1 42 ? 125.937 89.994 4.736 1.00 30.44 321 GLY B O 1
ATOM 2034 N N . TRP B 1 43 ? 126.138 88.057 3.613 1.00 29.58 322 TRP B N 1
ATOM 2035 C CA . TRP B 1 43 ? 124.709 87.743 3.655 1.00 28.79 322 TRP B CA 1
ATOM 2036 C C . TRP B 1 43 ? 124.229 87.112 4.962 1.00 26.85 322 TRP B C 1
ATOM 2037 O O . TRP B 1 43 ? 124.763 86.098 5.398 1.00 28.08 322 TRP B O 1
ATOM 2048 N N . THR B 1 44 ? 123.212 87.708 5.575 1.00 26.03 323 THR B N 1
ATOM 2049 C CA . THR B 1 44 ? 122.642 87.178 6.817 1.00 25.75 323 THR B CA 1
ATOM 2050 C C . THR B 1 44 ? 121.331 86.459 6.473 1.00 24.58 323 THR B C 1
ATOM 2051 O O . THR B 1 44 ? 120.346 87.096 6.098 1.00 24.00 323 THR B O 1
ATOM 2055 N N . ILE B 1 45 ? 121.325 85.137 6.610 1.00 23.64 324 ILE B N 1
ATOM 2056 C CA . ILE B 1 45 ? 120.154 84.314 6.295 1.00 23.38 324 ILE B CA 1
ATOM 2057 C C . ILE B 1 45 ? 119.034 84.394 7.342 1.00 23.86 324 ILE B C 1
ATOM 2058 O O . ILE B 1 45 ? 119.257 84.114 8.524 1.00 24.99 324 ILE B O 1
ATOM 2063 N N . ILE B 1 46 ? 117.832 84.785 6.907 1.00 22.58 325 ILE B N 1
ATOM 2064 C CA . ILE B 1 46 ? 116.700 84.911 7.829 1.00 20.51 325 ILE B CA 1
ATOM 2065 C C . ILE B 1 46 ? 115.692 83.759 7.795 1.00 19.91 325 ILE B C 1
ATOM 2066 O O . ILE B 1 46 ? 114.787 83.713 8.626 1.00 18.25 325 ILE B O 1
ATOM 2071 N N . GLN B 1 47 ? 115.845 82.841 6.837 1.00 19.79 326 GLN B N 1
ATOM 2072 C CA . GLN B 1 47 ? 114.988 81.650 6.731 1.00 20.98 326 GLN B CA 1
ATOM 2073 C C . GLN B 1 47 ? 115.640 80.676 5.761 1.00 21.45 326 GLN B C 1
ATOM 2074 O O . GLN B 1 47 ? 116.354 81.092 4.853 1.00 21.60 326 GLN B O 1
ATOM 2080 N N . ARG B 1 48 ? 115.424 79.381 5.963 1.00 23.34 327 ARG B N 1
ATOM 2081 C CA . ARG B 1 48 ? 115.998 78.391 5.058 1.00 26.01 327 ARG B CA 1
ATOM 2082 C C . ARG B 1 48 ? 115.214 77.084 5.067 1.00 26.53 327 ARG B C 1
ATOM 2083 O O . ARG B 1 48 ? 114.852 76.572 6.125 1.00 26.23 327 ARG B O 1
ATOM 2091 N N . ARG B 1 49 ? 114.943 76.574 3.871 1.00 27.28 328 ARG B N 1
ATOM 2092 C CA . ARG B 1 49 ? 114.247 75.311 3.675 1.00 29.65 328 ARG B CA 1
ATOM 2093 C C . ARG B 1 49 ? 115.128 74.594 2.667 1.00 31.84 328 ARG B C 1
ATOM 2094 O O . ARG B 1 49 ? 115.649 75.212 1.748 1.00 32.01 328 ARG B O 1
ATOM 2102 N N . GLU B 1 50 ? 115.306 73.295 2.853 1.00 35.75 329 GLU B N 1
ATOM 2103 C CA . GLU B 1 50 ? 116.129 72.477 1.966 1.00 39.84 329 GLU B CA 1
ATOM 2104 C C . GLU B 1 50 ? 115.755 71.069 2.388 1.00 39.46 329 GLU B C 1
ATOM 2105 O O . GLU B 1 50 ? 115.877 70.096 1.647 1.00 38.56 329 GLU B O 1
ATOM 2111 N N . ASP B 1 51 ? 115.262 71.033 3.616 1.00 40.80 330 ASP B N 1
ATOM 2112 C CA . ASP B 1 51 ? 114.779 69.870 4.326 1.00 42.16 330 ASP B CA 1
ATOM 2113 C C . ASP B 1 51 ? 115.662 69.229 5.377 1.00 43.19 330 ASP B C 1
ATOM 2114 O O . ASP B 1 51 ? 116.775 68.757 5.133 1.00 42.77 330 ASP B O 1
ATOM 2119 N N . GLY B 1 52 ? 115.083 69.214 6.562 1.00 43.43 331 GLY B N 1
ATOM 2120 C CA . GLY B 1 52 ? 115.677 68.650 7.748 1.00 44.88 331 GLY B CA 1
ATOM 2121 C C . GLY B 1 52 ? 114.459 68.733 8.632 1.00 44.07 331 GLY B C 1
ATOM 2122 O O . GLY B 1 52 ? 114.545 68.682 9.854 1.00 44.87 331 GLY B O 1
ATOM 2123 N N . SER B 1 53 ? 113.314 68.883 7.962 1.00 44.32 332 SER B N 1
ATOM 2124 C CA . SER B 1 53 ? 112.009 69.004 8.595 1.00 43.57 332 SER B CA 1
ATOM 2125 C C . SER B 1 53 ? 112.056 69.636 9.980 1.00 42.41 332 SER B C 1
ATOM 2126 O O . SER B 1 53 ? 112.388 68.981 10.976 1.00 41.91 332 SER B O 1
ATOM 2129 N N . VAL B 1 54 ? 111.707 70.921 10.015 1.00 40.60 333 VAL B N 1
ATOM 2130 C CA . VAL B 1 54 ? 111.696 71.715 11.231 1.00 38.07 333 VAL B CA 1
ATOM 2131 C C . VAL B 1 54 ? 110.289 72.151 11.638 1.00 38.09 333 VAL B C 1
ATOM 2132 O O . VAL B 1 54 ? 110.107 72.802 12.667 1.00 40.32 333 VAL B O 1
ATOM 2136 N N . ASP B 1 55 ? 109.286 71.789 10.851 1.00 35.78 334 ASP B N 1
ATOM 2137 C CA . ASP B 1 55 ? 107.915 72.183 11.179 1.00 33.63 334 ASP B CA 1
ATOM 2138 C C . ASP B 1 55 ? 107.802 73.701 11.339 1.00 31.85 334 ASP B C 1
ATOM 2139 O O . ASP B 1 55 ? 108.176 74.257 12.370 1.00 31.18 334 ASP B O 1
ATOM 2144 N N . PHE B 1 56 ? 107.272 74.365 10.317 1.00 31.48 335 PHE B N 1
ATOM 2145 C CA . PHE B 1 56 ? 107.120 75.810 10.347 1.00 29.61 335 PHE B CA 1
ATOM 2146 C C . PHE B 1 56 ? 105.735 76.241 10.776 1.00 31.09 335 PHE B C 1
ATOM 2147 O O . PHE B 1 56 ? 105.356 77.398 10.611 1.00 30.20 335 PHE B O 1
ATOM 2155 N N . GLN B 1 57 ? 104.987 75.292 11.333 1.00 32.22 336 GLN B N 1
ATOM 2156 C CA . GLN B 1 57 ? 103.651 75.564 11.848 1.00 33.32 336 GLN B CA 1
ATOM 2157 C C . GLN B 1 57 ? 103.825 75.974 13.315 1.00 33.54 336 GLN B C 1
ATOM 2158 O O . GLN B 1 57 ? 103.480 75.223 14.230 1.00 34.78 336 GLN B O 1
ATOM 2164 N N . ARG B 1 58 ? 104.358 77.177 13.523 1.00 32.35 337 ARG B N 1
ATOM 2165 C CA . ARG B 1 58 ? 104.630 77.687 14.864 1.00 30.04 337 ARG B CA 1
ATOM 2166 C C . ARG B 1 58 ? 103.826 78.927 15.269 1.00 29.39 337 ARG B C 1
ATOM 2167 O O . ARG B 1 58 ? 103.233 79.611 14.434 1.00 28.15 337 ARG B O 1
ATOM 2175 N N . THR B 1 59 ? 103.823 79.210 16.565 1.00 27.97 338 THR B N 1
ATOM 2176 C CA . THR B 1 59 ? 103.087 80.344 17.119 1.00 26.01 338 THR B CA 1
ATOM 2177 C C . THR B 1 59 ? 103.706 81.684 16.750 1.00 26.25 338 THR B C 1
ATOM 2178 O O . THR B 1 59 ? 104.817 81.755 16.220 1.00 25.92 338 THR B O 1
ATOM 2182 N N . TRP B 1 60 ? 102.981 82.751 17.051 1.00 25.65 339 TRP B N 1
ATOM 2183 C CA . TRP B 1 60 ? 103.470 84.083 16.788 1.00 25.16 339 TRP B CA 1
ATOM 2184 C C . TRP B 1 60 ? 104.801 84.308 17.513 1.00 27.13 339 TRP B C 1
ATOM 2185 O O . TRP B 1 60 ? 105.783 84.736 16.901 1.00 26.96 339 TRP B O 1
ATOM 2196 N N . LYS B 1 61 ? 104.838 83.995 18.810 1.00 28.40 340 LYS B N 1
ATOM 2197 C CA . LYS B 1 61 ? 106.047 84.197 19.614 1.00 27.63 340 LYS B CA 1
ATOM 2198 C C . LYS B 1 61 ? 107.246 83.423 19.101 1.00 27.49 340 LYS B C 1
ATOM 2199 O O . LYS B 1 61 ? 108.385 83.871 19.233 1.00 27.39 340 LYS B O 1
ATOM 2205 N N . GLU B 1 62 ? 107.002 82.257 18.519 1.00 26.81 341 GLU B N 1
ATOM 2206 C CA . GLU B 1 62 ? 108.109 81.481 17.995 1.00 27.66 341 GLU B CA 1
ATOM 2207 C C . GLU B 1 62 ? 108.687 82.140 16.742 1.00 26.27 341 GLU B C 1
ATOM 2208 O O . GLU B 1 62 ? 109.894 82.096 16.507 1.00 25.78 341 GLU B O 1
ATOM 2214 N N . TYR B 1 63 ? 107.825 82.774 15.952 1.00 25.55 342 TYR B N 1
ATOM 2215 C CA . TYR B 1 63 ? 108.277 83.455 14.747 1.00 23.32 342 TYR B CA 1
ATOM 2216 C C . TYR B 1 63 ? 108.910 84.782 15.139 1.00 22.56 342 TYR B C 1
ATOM 2217 O O . TYR B 1 63 ? 109.701 85.347 14.379 1.00 21.55 342 TYR B O 1
ATOM 2226 N N . LYS B 1 64 ? 108.568 85.264 16.334 1.00 20.52 343 LYS B N 1
ATOM 2227 C CA . LYS B 1 64 ? 109.107 86.515 16.846 1.00 19.62 343 LYS B CA 1
ATOM 2228 C C . LYS B 1 64 ? 110.550 86.357 17.297 1.00 22.59 343 LYS B C 1
ATOM 2229 O O . LYS B 1 64 ? 111.419 87.141 16.920 1.00 24.37 343 LYS B O 1
ATOM 2235 N N . VAL B 1 65 ? 110.806 85.330 18.102 1.00 24.77 344 VAL B N 1
ATOM 2236 C CA . VAL B 1 65 ? 112.143 85.100 18.625 1.00 25.00 344 VAL B CA 1
ATOM 2237 C C . VAL B 1 65 ? 113.024 84.297 17.680 1.00 25.91 344 VAL B C 1
ATOM 2238 O O . VAL B 1 65 ? 114.246 84.411 17.725 1.00 27.11 344 VAL B O 1
ATOM 2242 N N . GLY B 1 66 ? 112.408 83.495 16.816 1.00 27.58 345 GLY B N 1
ATOM 2243 C CA . GLY B 1 66 ? 113.176 82.683 15.887 1.00 26.58 345 GLY B CA 1
ATOM 2244 C C . GLY B 1 66 ? 113.190 81.223 16.314 1.00 29.04 345 GLY B C 1
ATOM 2245 O O . GLY B 1 66 ? 113.088 80.919 17.505 1.00 30.49 345 GLY B O 1
ATOM 2246 N N . PHE B 1 67 ? 113.300 80.315 15.350 1.00 28.80 346 PHE B N 1
ATOM 2247 C CA . PHE B 1 67 ? 113.337 78.888 15.642 1.00 29.15 346 PHE B CA 1
ATOM 2248 C C . PHE B 1 67 ? 114.088 78.094 14.577 1.00 30.20 346 PHE B C 1
ATOM 2249 O O . PHE B 1 67 ? 114.305 78.576 13.460 1.00 28.83 346 PHE B O 1
ATOM 2257 N N . GLY B 1 68 ? 114.472 76.871 14.938 1.00 30.72 347 GLY B N 1
ATOM 2258 C CA . GLY B 1 68 ? 115.192 76.000 14.026 1.00 32.21 347 GLY B CA 1
ATOM 2259 C C . GLY B 1 68 ? 116.684 75.982 14.309 1.00 33.07 347 GLY B C 1
ATOM 2260 O O . GLY B 1 68 ? 117.168 76.672 15.213 1.00 32.66 347 GLY B O 1
ATOM 2261 N N . ASN B 1 69 ? 117.422 75.201 13.530 1.00 33.33 348 ASN B N 1
ATOM 2262 C CA . ASN B 1 69 ? 118.864 75.113 13.713 1.00 33.89 348 ASN B CA 1
ATOM 2263 C C . ASN B 1 69 ? 119.583 75.943 12.645 1.00 32.83 348 ASN B C 1
ATOM 2264 O O . ASN B 1 69 ? 119.407 75.723 11.450 1.00 33.83 348 ASN B O 1
ATOM 2269 N N . PRO B 1 70 ? 120.409 76.908 13.068 1.00 32.43 349 PRO B N 1
ATOM 2270 C CA . PRO B 1 70 ? 121.147 77.767 12.138 1.00 32.94 349 PRO B CA 1
ATOM 2271 C C . PRO B 1 70 ? 121.924 77.022 11.047 1.00 33.76 349 PRO B C 1
ATOM 2272 O O . PRO B 1 70 ? 122.265 77.605 10.016 1.00 32.66 349 PRO B O 1
ATOM 2276 N N . SER B 1 71 ? 122.200 75.739 11.269 1.00 34.34 350 SER B N 1
ATOM 2277 C CA . SER B 1 71 ? 122.953 74.958 10.292 1.00 34.31 350 SER B CA 1
ATOM 2278 C C . SER B 1 71 ? 122.053 74.184 9.340 1.00 32.93 350 SER B C 1
ATOM 2279 O O . SER B 1 71 ? 122.537 73.506 8.435 1.00 35.35 350 SER B O 1
ATOM 2282 N N . GLY B 1 72 ? 120.745 74.298 9.541 1.00 30.76 351 GLY B N 1
ATOM 2283 C CA . GLY B 1 72 ? 119.789 73.626 8.674 1.00 28.12 351 GLY B CA 1
ATOM 2284 C C . GLY B 1 72 ? 118.625 74.558 8.377 1.00 27.17 351 GLY B C 1
ATOM 2285 O O . GLY B 1 72 ? 118.832 75.729 8.060 1.00 27.27 351 GLY B O 1
ATOM 2286 N N . GLU B 1 73 ? 117.402 74.048 8.479 1.00 25.67 352 GLU B N 1
ATOM 2287 C CA . GLU B 1 73 ? 116.215 74.861 8.243 1.00 25.56 352 GLU B CA 1
ATOM 2288 C C . GLU B 1 73 ? 115.915 75.675 9.490 1.00 25.81 352 GLU B C 1
ATOM 2289 O O . GLU B 1 73 ? 115.944 75.142 10.602 1.00 27.36 352 GLU B O 1
ATOM 2295 N N . TYR B 1 74 ? 115.622 76.960 9.303 1.00 24.16 353 TYR B N 1
ATOM 2296 C CA . TYR B 1 74 ? 115.300 77.832 10.421 1.00 22.86 353 TYR B CA 1
ATOM 2297 C C . TYR B 1 74 ? 114.724 79.179 10.011 1.00 22.80 353 TYR B C 1
ATOM 2298 O O . TYR B 1 74 ? 114.808 79.592 8.853 1.00 22.51 353 TYR B O 1
ATOM 2307 N N . TRP B 1 75 ? 114.141 79.849 11.000 1.00 22.40 354 TRP B N 1
ATOM 2308 C CA . TRP B 1 75 ? 113.579 81.181 10.861 1.00 20.54 354 TRP B CA 1
ATOM 2309 C C . TRP B 1 75 ? 114.357 82.010 11.876 1.00 20.90 354 TRP B C 1
ATOM 2310 O O . TRP B 1 75 ? 114.302 81.733 13.073 1.00 21.00 354 TRP B O 1
ATOM 2321 N N . LEU B 1 76 ? 115.093 83.010 11.413 1.00 21.11 355 LEU B N 1
ATOM 2322 C CA . LEU B 1 76 ? 115.884 83.833 12.321 1.00 22.08 355 LEU B CA 1
ATOM 2323 C C . LEU B 1 76 ? 115.079 84.528 13.422 1.00 22.87 355 LEU B C 1
ATOM 2324 O O . LEU B 1 76 ? 115.434 84.431 14.600 1.00 25.13 355 LEU B O 1
ATOM 2329 N N . GLY B 1 77 ? 114.007 85.230 13.053 1.00 21.98 356 GLY B N 1
ATOM 2330 C CA . GLY B 1 77 ? 113.199 85.928 14.045 1.00 20.77 356 GLY B CA 1
ATOM 2331 C C . GLY B 1 77 ? 112.779 87.337 13.635 1.00 21.99 356 GLY B C 1
ATOM 2332 O O . GLY B 1 77 ? 113.630 88.190 13.350 1.00 21.19 356 GLY B O 1
ATOM 2333 N N . ASN B 1 78 ? 111.469 87.598 13.635 1.00 19.85 357 ASN B N 1
ATOM 2334 C CA . ASN B 1 78 ? 110.946 88.906 13.241 1.00 19.32 357 ASN B CA 1
ATOM 2335 C C . ASN B 1 78 ? 111.415 90.094 14.082 1.00 19.74 357 ASN B C 1
ATOM 2336 O O . ASN B 1 78 ? 111.639 91.173 13.544 1.00 19.83 357 ASN B O 1
ATOM 2341 N N . GLU B 1 79 ? 111.572 89.918 15.391 1.00 18.73 358 GLU B N 1
ATOM 2342 C CA . GLU B 1 79 ? 111.993 91.046 16.208 1.00 19.48 358 GLU B CA 1
ATOM 2343 C C . GLU B 1 79 ? 113.402 91.492 15.845 1.00 20.76 358 GLU B C 1
ATOM 2344 O O . GLU B 1 79 ? 113.663 92.686 15.680 1.00 22.99 358 GLU B O 1
ATOM 2350 N N . PHE B 1 80 ? 114.306 90.528 15.704 1.00 21.61 359 PHE B N 1
ATOM 2351 C CA . PHE B 1 80 ? 115.697 90.821 15.366 1.00 21.29 359 PHE B CA 1
ATOM 2352 C C . PHE B 1 80 ? 115.825 91.398 13.954 1.00 21.97 359 PHE B C 1
ATOM 2353 O O . PHE B 1 80 ? 116.541 92.385 13.738 1.00 20.87 359 PHE B O 1
ATOM 2361 N N . VAL B 1 81 ? 115.146 90.768 12.995 1.00 21.09 360 VAL B N 1
ATOM 2362 C CA . VAL B 1 81 ? 115.193 91.233 11.617 1.00 23.01 360 VAL B CA 1
ATOM 2363 C C . VAL B 1 81 ? 114.606 92.641 11.528 1.00 22.68 360 VAL B C 1
ATOM 2364 O O . VAL B 1 81 ? 115.103 93.478 10.781 1.00 22.16 360 VAL B O 1
ATOM 2368 N N . SER B 1 82 ? 113.561 92.890 12.316 1.00 23.61 361 SER B N 1
ATOM 2369 C CA . SER B 1 82 ? 112.881 94.181 12.350 1.00 21.68 361 SER B CA 1
ATOM 2370 C C . SER B 1 82 ? 113.784 95.290 12.883 1.00 22.44 361 SER B C 1
ATOM 2371 O O . SER B 1 82 ? 113.891 96.359 12.274 1.00 23.08 361 SER B O 1
ATOM 2374 N N . GLN B 1 83 ? 114.434 95.055 14.016 1.00 20.68 362 GLN B N 1
ATOM 2375 C CA . GLN B 1 83 ? 115.324 96.079 14.553 1.00 22.61 362 GLN B CA 1
ATOM 2376 C C . GLN B 1 83 ? 116.437 96.370 13.557 1.00 23.37 362 GLN B C 1
ATOM 2377 O O . GLN B 1 83 ? 116.777 97.533 13.315 1.00 22.22 362 GLN B O 1
ATOM 2383 N N . LEU B 1 84 ? 117.002 95.315 12.975 1.00 23.31 363 LEU B N 1
ATOM 2384 C CA . LEU B 1 84 ? 118.078 95.487 12.007 1.00 25.78 363 LEU B CA 1
ATOM 2385 C C . LEU B 1 84 ? 117.677 96.350 10.817 1.00 27.55 363 LEU B C 1
ATOM 2386 O O . LEU B 1 84 ? 118.348 97.332 10.492 1.00 27.01 363 LEU B O 1
ATOM 2391 N N . THR B 1 85 ? 116.573 95.978 10.175 1.00 27.17 364 THR B N 1
ATOM 2392 C CA . THR B 1 85 ? 116.127 96.672 8.981 1.00 27.06 364 THR B CA 1
ATOM 2393 C C . THR B 1 85 ? 115.638 98.099 9.161 1.00 29.45 364 THR B C 1
ATOM 2394 O O . THR B 1 85 ? 115.518 98.833 8.180 1.00 29.61 364 THR B O 1
ATOM 2398 N N . ASN B 1 86 ? 115.356 98.498 10.397 1.00 30.61 365 ASN B N 1
ATOM 2399 C CA . ASN B 1 86 ? 114.929 99.869 10.651 1.00 33.73 365 ASN B CA 1
ATOM 2400 C C . ASN B 1 86 ? 116.145 100.692 11.063 1.00 36.71 365 ASN B C 1
ATOM 2401 O O . ASN B 1 86 ? 116.089 101.923 11.124 1.00 37.80 365 ASN B O 1
ATOM 2406 N N . GLN B 1 87 ? 117.245 99.993 11.337 1.00 38.07 366 GLN B N 1
ATOM 2407 C CA . GLN B 1 87 ? 118.496 100.622 11.738 1.00 39.86 366 GLN B CA 1
ATOM 2408 C C . GLN B 1 87 ? 119.119 101.290 10.521 1.00 40.25 366 GLN B C 1
ATOM 2409 O O . GLN B 1 87 ? 119.410 102.487 10.529 1.00 41.29 366 GLN B O 1
ATOM 2415 N N . GLN B 1 88 ? 119.328 100.493 9.479 1.00 38.98 367 GLN B N 1
ATOM 2416 C CA . GLN B 1 88 ? 119.894 100.979 8.229 1.00 37.47 367 GLN B CA 1
ATOM 2417 C C . GLN B 1 88 ? 119.210 100.240 7.082 1.00 35.77 367 GLN B C 1
ATOM 2418 O O . GLN B 1 88 ? 118.477 99.277 7.312 1.00 32.75 367 GLN B O 1
ATOM 2424 N N . ARG B 1 89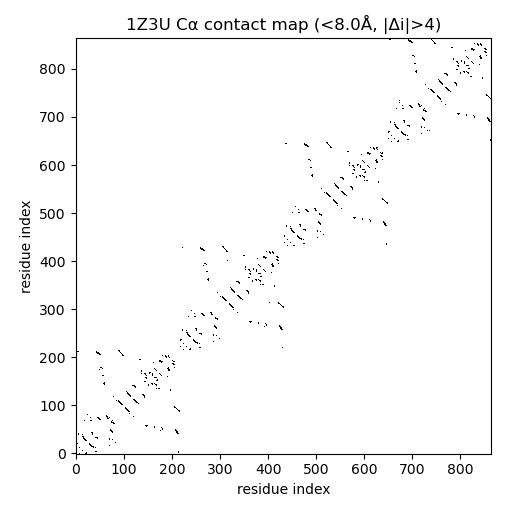 ? 119.453 100.692 5.855 1.00 34.14 368 ARG B N 1
ATOM 2425 C CA . ARG B 1 89 ? 118.844 100.081 4.678 1.00 33.49 368 ARG B CA 1
ATOM 2426 C C . ARG B 1 89 ? 119.433 98.732 4.274 1.00 31.38 368 ARG B C 1
ATOM 2427 O O . ARG B 1 89 ? 120.635 98.599 4.029 1.00 30.63 368 ARG B O 1
ATOM 2435 N N . TYR B 1 90 ? 118.561 97.735 4.197 1.00 29.52 369 TYR B N 1
ATOM 2436 C CA . TYR B 1 90 ? 118.955 96.388 3.805 1.00 28.20 369 TYR B CA 1
ATOM 2437 C C . TYR B 1 90 ? 118.210 95.969 2.552 1.00 27.55 369 TYR B C 1
ATOM 2438 O O . TYR B 1 90 ? 117.104 96.438 2.272 1.00 28.22 369 TYR B O 1
ATOM 2447 N N . VAL B 1 91 ? 118.837 95.069 1.813 1.00 25.27 370 VAL B N 1
ATOM 2448 C CA . VAL B 1 91 ? 118.282 94.510 0.603 1.00 22.49 370 VAL B CA 1
ATOM 2449 C C . VAL B 1 91 ? 117.804 93.116 1.041 1.00 20.74 370 VAL B C 1
ATOM 2450 O O . VAL B 1 91 ? 118.250 92.621 2.063 1.00 19.95 370 VAL B O 1
ATOM 2454 N N . LEU B 1 92 ? 116.883 92.505 0.301 1.00 18.99 371 LEU B N 1
ATOM 2455 C CA . LEU B 1 92 ? 116.411 91.159 0.627 1.00 19.51 371 LEU B CA 1
ATOM 2456 C C . LEU B 1 92 ? 116.544 90.289 -0.616 1.00 19.91 371 LEU B C 1
ATOM 2457 O O . LEU B 1 92 ? 116.018 90.639 -1.668 1.00 20.11 371 LEU B O 1
ATOM 2462 N N . LYS B 1 93 ? 117.261 89.174 -0.507 1.00 19.57 372 LYS B N 1
ATOM 2463 C CA . LYS B 1 93 ? 117.417 88.277 -1.643 1.00 20.33 372 LYS B CA 1
ATOM 2464 C C . LYS B 1 93 ? 116.721 86.971 -1.345 1.00 20.74 372 LYS B C 1
ATOM 2465 O O . LYS B 1 93 ? 116.881 86.400 -0.267 1.00 22.03 372 LYS B O 1
ATOM 2471 N N . ILE B 1 94 ? 115.935 86.504 -2.301 1.00 21.69 373 ILE B N 1
ATOM 2472 C CA . ILE B 1 94 ? 115.222 85.258 -2.131 1.00 23.43 373 ILE B CA 1
ATOM 2473 C C . ILE B 1 94 ? 115.677 84.260 -3.193 1.00 24.55 373 ILE B C 1
ATOM 2474 O O . ILE B 1 94 ? 115.472 84.469 -4.391 1.00 24.39 373 ILE B O 1
ATOM 2479 N N . HIS B 1 95 ? 116.322 83.189 -2.734 1.00 24.89 374 HIS B N 1
ATOM 2480 C CA . HIS B 1 95 ? 116.844 82.156 -3.617 1.00 26.35 374 HIS B CA 1
ATOM 2481 C C . HIS B 1 95 ? 115.957 80.930 -3.483 1.00 25.22 374 HIS B C 1
ATOM 2482 O O . HIS B 1 95 ? 115.762 80.409 -2.379 1.00 26.97 374 HIS B O 1
ATOM 2489 N N . LEU B 1 96 ? 115.417 80.474 -4.608 1.00 23.92 375 LEU B N 1
ATOM 2490 C CA . LEU B 1 96 ? 114.515 79.329 -4.620 1.00 22.76 375 LEU B CA 1
ATOM 2491 C C . LEU B 1 96 ? 115.031 78.180 -5.469 1.00 23.88 375 LEU B C 1
ATOM 2492 O O . LEU B 1 96 ? 115.773 78.389 -6.433 1.00 24.20 375 LEU B O 1
ATOM 2497 N N . LYS B 1 97 ? 114.634 76.962 -5.119 1.00 24.29 376 LYS B N 1
ATOM 2498 C CA . LYS B 1 97 ? 115.061 75.794 -5.877 1.00 24.45 376 LYS B CA 1
ATOM 2499 C C . LYS B 1 97 ? 113.872 74.879 -6.134 1.00 25.62 376 LYS B C 1
ATOM 2500 O O . LYS B 1 97 ? 113.041 74.668 -5.250 1.00 27.04 376 LYS B O 1
ATOM 2506 N N . ASP B 1 98 ? 113.769 74.340 -7.345 1.00 25.47 377 ASP B N 1
ATOM 2507 C CA . ASP B 1 98 ? 112.660 73.449 -7.642 1.00 25.64 377 ASP B CA 1
ATOM 2508 C C . ASP B 1 98 ? 113.157 71.999 -7.636 1.00 26.26 377 ASP B C 1
ATOM 2509 O O . ASP B 1 98 ? 114.297 71.728 -7.248 1.00 25.66 377 ASP B O 1
ATOM 2514 N N . TRP B 1 99 ? 112.312 71.067 -8.055 1.00 26.65 378 TRP B N 1
ATOM 2515 C CA . TRP B 1 99 ? 112.701 69.665 -8.050 1.00 28.70 378 TRP B CA 1
ATOM 2516 C C . TRP B 1 99 ? 113.294 69.141 -9.356 1.00 29.88 378 TRP B C 1
ATOM 2517 O O . TRP B 1 99 ? 113.562 67.948 -9.481 1.00 30.66 378 TRP B O 1
ATOM 2528 N N . GLU B 1 100 ? 113.506 70.028 -10.323 1.00 29.32 379 GLU B N 1
ATOM 2529 C CA . GLU B 1 100 ? 114.068 69.624 -11.605 1.00 28.06 379 GLU B CA 1
ATOM 2530 C C . GLU B 1 100 ? 115.498 70.112 -11.804 1.00 27.72 379 GLU B C 1
ATOM 2531 O O . GLU B 1 100 ? 116.068 69.945 -12.880 1.00 30.19 379 GLU B O 1
ATOM 2537 N N . GLY B 1 101 ? 116.082 70.704 -10.767 1.00 25.53 380 GLY B N 1
ATOM 2538 C CA . GLY B 1 101 ? 117.442 71.204 -10.878 1.00 24.34 380 GLY B CA 1
ATOM 2539 C C . GLY B 1 101 ? 117.566 72.679 -11.254 1.00 24.27 380 GLY B C 1
ATOM 2540 O O . GLY B 1 101 ? 118.636 73.125 -11.687 1.00 24.35 380 GLY B O 1
ATOM 2541 N N . ASN B 1 102 ? 116.484 73.440 -11.077 1.00 21.38 381 ASN B N 1
ATOM 2542 C CA . ASN B 1 102 ? 116.474 74.868 -11.399 1.00 20.31 381 ASN B CA 1
ATOM 2543 C C . ASN B 1 102 ? 116.536 75.773 -10.171 1.00 20.22 381 ASN B C 1
ATOM 2544 O O . ASN B 1 102 ? 116.010 75.444 -9.112 1.00 20.68 381 ASN B O 1
ATOM 2549 N N . GLU B 1 103 ? 117.163 76.929 -10.334 1.00 19.88 382 GLU B N 1
ATOM 2550 C CA . GLU B 1 103 ? 117.243 77.913 -9.272 1.00 20.46 382 GLU B 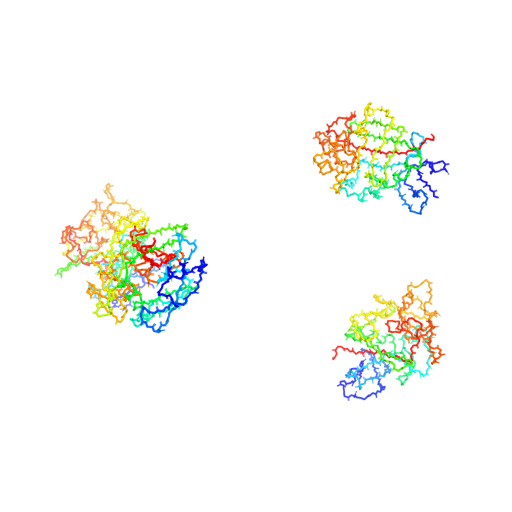CA 1
ATOM 2551 C C . GLU B 1 103 ? 116.994 79.278 -9.902 1.00 19.59 382 GLU B C 1
ATOM 2552 O O . GLU B 1 103 ? 117.328 79.495 -11.064 1.00 19.79 382 GLU B O 1
ATOM 2558 N N . ALA B 1 104 ? 116.389 80.181 -9.139 1.00 18.85 383 ALA B N 1
ATOM 2559 C CA . ALA B 1 104 ? 116.118 81.538 -9.595 1.00 19.31 383 ALA B CA 1
ATOM 2560 C C . ALA B 1 104 ? 116.194 82.413 -8.351 1.00 19.89 383 ALA B C 1
ATOM 2561 O O . ALA B 1 104 ? 116.361 81.900 -7.249 1.00 19.67 383 ALA B O 1
ATOM 2563 N N . TYR B 1 105 ? 116.076 83.725 -8.518 1.00 20.81 384 TYR B N 1
ATOM 2564 C CA . TYR B 1 105 ? 116.136 84.608 -7.367 1.00 22.12 384 TYR B CA 1
ATOM 2565 C C . TYR B 1 105 ? 115.389 85.915 -7.591 1.00 22.23 384 TYR B C 1
ATOM 2566 O O . TYR B 1 105 ? 115.198 86.351 -8.727 1.00 23.07 384 TYR B O 1
ATOM 2575 N N . SER B 1 106 ? 114.961 86.523 -6.488 1.00 22.12 385 SER B N 1
ATOM 2576 C CA . SER B 1 106 ? 114.283 87.817 -6.501 1.00 19.30 385 SER B CA 1
ATOM 2577 C C . SER B 1 106 ? 115.096 88.667 -5.547 1.00 19.59 385 SER B C 1
ATOM 2578 O O . SER B 1 106 ? 115.564 88.182 -4.516 1.00 19.97 385 SER B O 1
ATOM 2581 N N . LEU B 1 107 ? 115.273 89.928 -5.899 1.00 19.40 386 LEU B N 1
ATOM 2582 C CA . LEU B 1 107 ? 116.041 90.845 -5.084 1.00 19.54 386 LEU B CA 1
ATOM 2583 C C . LEU B 1 107 ? 115.217 92.124 -4.941 1.00 20.26 386 LEU B C 1
ATOM 2584 O O . LEU B 1 107 ? 114.609 92.600 -5.903 1.00 19.44 386 LEU B O 1
ATOM 2589 N N . TYR B 1 108 ? 115.173 92.655 -3.727 1.00 21.60 387 TYR B N 1
ATOM 2590 C CA . TYR B 1 108 ? 114.439 93.877 -3.439 1.00 22.20 387 TYR B CA 1
ATOM 2591 C C . TYR B 1 108 ? 115.498 94.851 -2.960 1.00 25.26 387 TYR B C 1
ATOM 2592 O O . TYR B 1 108 ? 116.208 94.569 -1.991 1.00 26.51 387 TYR B O 1
ATOM 2601 N N . GLU B 1 109 ? 115.624 95.988 -3.638 1.00 27.16 388 GLU B N 1
ATOM 2602 C CA . GLU B 1 109 ? 116.639 96.959 -3.257 1.00 28.13 388 GLU B CA 1
ATOM 2603 C C . GLU B 1 109 ? 116.409 97.482 -1.852 1.00 27.11 388 GLU B C 1
ATOM 2604 O O . GLU B 1 109 ? 117.349 97.922 -1.196 1.00 25.38 388 GLU B O 1
ATOM 2610 N N . HIS B 1 110 ? 115.164 97.441 -1.387 1.00 26.93 389 HIS B N 1
ATOM 2611 C CA . HIS B 1 110 ? 114.874 97.884 -0.026 1.00 26.92 389 HIS B CA 1
ATOM 2612 C C . HIS B 1 110 ? 113.913 96.946 0.689 1.00 26.03 389 HIS B C 1
ATOM 2613 O O . HIS B 1 110 ? 112.884 96.540 0.137 1.00 24.00 389 HIS B O 1
ATOM 2620 N N . PHE B 1 111 ? 114.254 96.611 1.931 1.00 26.10 390 PHE B N 1
ATOM 2621 C CA . PHE B 1 111 ? 113.427 95.713 2.726 1.00 25.35 390 PHE B CA 1
ATOM 2622 C C . PHE B 1 111 ? 113.491 95.992 4.217 1.00 25.68 390 PHE B C 1
ATOM 2623 O O . PHE B 1 111 ? 114.567 96.227 4.767 1.00 27.11 390 PHE B O 1
ATOM 2631 N N . TYR B 1 112 ? 112.333 95.967 4.866 1.00 24.79 391 TYR B N 1
ATOM 2632 C CA . TYR B 1 112 ? 112.265 96.157 6.305 1.00 23.93 391 TYR B CA 1
ATOM 2633 C C . TYR B 1 112 ? 110.906 95.741 6.838 1.00 23.28 391 TYR B C 1
ATOM 2634 O O . TYR B 1 112 ? 109.925 95.654 6.101 1.00 22.00 391 TYR B O 1
ATOM 2643 N N . LEU B 1 113 ? 110.880 95.457 8.132 1.00 22.42 392 LEU B N 1
ATOM 2644 C CA . LEU B 1 113 ? 109.688 95.021 8.833 1.00 22.09 392 LEU B CA 1
ATOM 2645 C C . LEU B 1 113 ? 109.319 96.113 9.818 1.00 21.92 392 LEU B C 1
ATOM 2646 O O . LEU B 1 113 ? 110.194 96.821 10.311 1.00 23.74 392 LEU B O 1
ATOM 2651 N N . SER B 1 114 ? 108.030 96.252 10.104 1.00 22.02 393 SER B N 1
ATOM 2652 C CA . SER B 1 114 ? 107.578 97.240 11.072 1.00 22.13 393 SER B CA 1
ATOM 2653 C C . SER B 1 114 ? 107.804 96.627 12.448 1.00 22.60 393 SER B C 1
ATOM 2654 O O . SER B 1 114 ? 108.161 95.451 12.555 1.00 23.49 393 SER B O 1
ATOM 2657 N N . SER B 1 115 ? 107.613 97.428 13.492 1.00 23.14 394 SER B N 1
ATOM 2658 C CA . SER B 1 115 ? 107.757 96.955 14.865 1.00 23.61 394 SER B CA 1
ATOM 2659 C C . SER B 1 115 ? 106.671 95.908 15.088 1.00 24.22 394 SER B C 1
ATOM 2660 O O . SER B 1 115 ? 105.792 95.743 14.240 1.00 26.14 394 SER B O 1
ATOM 2663 N N . GLU B 1 116 ? 106.720 95.214 16.224 1.00 25.23 395 GLU B N 1
ATOM 2664 C CA . GLU B 1 116 ? 105.712 94.204 16.531 1.00 25.47 395 GLU B CA 1
ATOM 2665 C C . GLU B 1 116 ? 104.317 94.834 16.663 1.00 25.52 395 GLU B C 1
ATOM 2666 O O . GLU B 1 116 ? 103.302 94.163 16.456 1.00 23.50 395 GLU B O 1
ATOM 2672 N N . GLU B 1 117 ? 104.264 96.115 17.018 1.00 27.22 396 GLU B N 1
ATOM 2673 C CA . GLU B 1 117 ? 102.976 96.796 17.148 1.00 29.84 396 GLU B CA 1
ATOM 2674 C C . GLU B 1 117 ? 102.206 96.675 15.834 1.00 28.98 396 GLU B C 1
ATOM 2675 O O . GLU B 1 117 ? 100.983 96.556 15.831 1.00 29.34 396 GLU B O 1
ATOM 2681 N N . LEU B 1 118 ? 102.930 96.701 14.718 1.00 27.82 397 LEU B N 1
ATOM 2682 C CA . LEU B 1 118 ? 102.300 96.598 13.412 1.00 25.81 397 LEU B CA 1
ATOM 2683 C C . LEU B 1 118 ? 102.407 95.202 12.815 1.00 25.67 397 LEU B C 1
ATOM 2684 O O . LEU B 1 118 ? 102.553 95.040 11.600 1.00 26.24 397 LEU B O 1
ATOM 2689 N N . ASN B 1 119 ? 102.325 94.195 13.676 1.00 24.24 398 ASN B N 1
ATOM 2690 C CA . ASN B 1 119 ? 102.391 92.799 13.251 1.00 22.93 398 ASN B CA 1
ATOM 2691 C C . ASN B 1 119 ? 103.546 92.446 12.322 1.00 20.91 398 ASN B C 1
ATOM 2692 O O . ASN B 1 119 ? 103.429 91.542 11.500 1.00 22.62 398 ASN B O 1
ATOM 2697 N N . TYR B 1 120 ? 104.660 93.158 12.461 1.00 20.07 399 TYR B N 1
ATOM 2698 C CA . TYR B 1 120 ? 105.845 92.914 11.636 1.00 21.51 399 TYR B CA 1
ATOM 2699 C C . TYR B 1 120 ? 105.555 92.987 10.134 1.00 21.44 399 TYR B C 1
ATOM 2700 O O . TYR B 1 120 ? 106.088 92.202 9.337 1.00 22.40 399 TYR B O 1
ATOM 2709 N N . ARG B 1 121 ? 104.720 93.953 9.763 1.00 21.29 400 ARG B N 1
ATOM 2710 C CA . ARG B 1 121 ? 104.322 94.189 8.374 1.00 20.76 400 ARG B CA 1
ATOM 2711 C C . ARG B 1 121 ? 105.517 94.355 7.445 1.00 20.09 400 ARG B C 1
ATOM 2712 O O . ARG B 1 121 ? 106.431 95.142 7.718 1.00 20.44 400 ARG B O 1
ATOM 2720 N N . ILE B 1 122 ? 105.497 93.643 6.330 1.00 17.71 401 ILE B N 1
ATOM 2721 C CA . ILE B 1 122 ? 106.599 93.725 5.391 1.00 19.49 401 ILE B CA 1
ATOM 2722 C C . ILE B 1 122 ? 106.520 94.930 4.444 1.00 21.96 401 ILE B C 1
ATOM 2723 O O . ILE B 1 122 ? 105.429 95.358 4.055 1.00 21.64 401 ILE B O 1
ATOM 2728 N N . HIS B 1 123 ? 107.689 95.472 4.097 1.00 23.28 402 HIS B N 1
ATOM 2729 C CA . HIS B 1 123 ? 107.813 96.614 3.186 1.00 25.42 402 HIS B CA 1
ATOM 2730 C C . HIS B 1 123 ? 108.865 96.241 2.123 1.00 25.87 402 HIS B C 1
ATOM 2731 O O . HIS B 1 123 ? 110.008 95.919 2.450 1.00 23.64 402 HIS B O 1
ATOM 2738 N N . LEU B 1 124 ? 108.470 96.292 0.856 1.00 25.87 403 LEU B N 1
ATOM 2739 C CA . LEU B 1 124 ? 109.360 95.932 -0.235 1.00 27.17 403 LEU B CA 1
ATOM 2740 C C . LEU B 1 124 ? 109.339 96.943 -1.376 1.00 27.69 403 LEU B C 1
ATOM 2741 O O . LEU B 1 124 ? 108.271 97.402 -1.783 1.00 26.95 403 LEU B O 1
ATOM 2746 N N . LYS B 1 125 ? 110.527 97.284 -1.879 1.00 28.53 404 LYS B N 1
ATOM 2747 C CA . LYS B 1 125 ? 110.681 98.212 -3.008 1.00 30.02 404 LYS B CA 1
ATOM 2748 C C . LYS B 1 125 ? 111.852 97.795 -3.898 1.00 27.92 404 LYS B C 1
ATOM 2749 O O . LYS B 1 125 ? 112.909 97.424 -3.393 1.00 26.58 404 LYS B O 1
ATOM 2755 N N . GLY B 1 126 ? 111.655 97.864 -5.214 1.00 26.53 405 GLY B N 1
ATOM 2756 C CA . GLY B 1 126 ? 112.719 97.553 -6.163 1.00 24.18 405 GLY B CA 1
ATOM 2757 C C . GLY B 1 126 ? 113.022 96.106 -6.508 1.00 22.96 405 GLY B C 1
ATOM 2758 O O . GLY B 1 126 ? 114.117 95.622 -6.242 1.00 22.25 405 GLY B O 1
ATOM 2759 N N . LEU B 1 127 ? 112.065 95.424 -7.121 1.00 22.27 406 LEU B N 1
ATOM 2760 C CA . LEU B 1 127 ? 112.237 94.033 -7.503 1.00 22.19 406 LEU B CA 1
ATOM 2761 C C . LEU B 1 127 ? 113.028 93.845 -8.784 1.00 22.83 406 LEU B C 1
ATOM 2762 O O . LEU B 1 127 ? 112.816 94.557 -9.758 1.00 24.08 406 LEU B O 1
ATOM 2767 N N . THR B 1 128 ? 113.943 92.881 -8.765 1.00 21.02 407 THR B N 1
ATOM 2768 C CA . THR B 1 128 ? 114.750 92.510 -9.930 1.00 20.37 407 THR B CA 1
ATOM 2769 C C . THR B 1 128 ? 114.897 91.009 -9.801 1.00 19.48 407 THR B C 1
ATOM 2770 O O . THR B 1 128 ? 114.403 90.414 -8.840 1.00 17.85 407 THR B O 1
ATOM 2774 N N . GLY B 1 129 ? 115.567 90.384 -10.755 1.00 19.14 408 GLY B N 1
ATOM 2775 C CA . GLY B 1 129 ? 115.754 88.954 -10.634 1.00 17.79 408 GLY B CA 1
ATOM 2776 C C . GLY B 1 129 ? 115.081 88.112 -11.679 1.00 16.88 408 GLY B C 1
ATOM 2777 O O . GLY B 1 129 ? 114.364 88.619 -12.536 1.00 18.12 408 GLY B O 1
ATOM 2778 N N . THR B 1 130 ? 115.310 86.807 -11.567 1.00 15.99 409 THR B N 1
ATOM 2779 C CA . THR B 1 130 ? 114.804 85.804 -12.493 1.00 13.36 409 THR B CA 1
ATOM 2780 C C . THR B 1 130 ? 113.598 85.044 -11.973 1.00 13.07 409 THR B C 1
ATOM 2781 O O . THR B 1 130 ? 113.056 84.190 -12.678 1.00 14.95 409 THR B O 1
ATOM 2785 N N . ALA B 1 131 ? 113.179 85.331 -10.748 1.00 12.86 410 ALA B N 1
ATOM 2786 C CA . ALA B 1 131 ? 112.043 84.620 -10.176 1.00 13.54 410 ALA B CA 1
ATOM 2787 C C . ALA B 1 131 ? 110.745 85.416 -10.253 1.00 14.53 410 ALA B C 1
ATOM 2788 O O . ALA B 1 131 ? 109.901 85.316 -9.364 1.00 12.73 410 ALA B O 1
ATOM 2790 N N . GLY B 1 132 ? 110.590 86.201 -11.315 1.00 17.36 411 GLY B N 1
ATOM 2791 C CA . GLY B 1 132 ? 109.376 86.986 -11.486 1.00 16.80 411 GLY B CA 1
ATOM 2792 C C . GLY B 1 132 ? 109.627 88.465 -11.694 1.00 19.34 411 GLY B C 1
ATOM 2793 O O . GLY B 1 132 ? 110.503 89.054 -11.060 1.00 19.18 411 GLY B O 1
ATOM 2794 N N . LYS B 1 133 ? 108.866 89.065 -12.604 1.00 22.01 412 LYS B N 1
ATOM 2795 C CA . LYS B 1 133 ? 108.975 90.496 -12.888 1.00 23.34 412 LYS B CA 1
ATOM 2796 C C . LYS B 1 133 ? 107.958 91.187 -11.980 1.00 24.16 412 LYS B C 1
ATOM 2797 O O . LYS B 1 133 ? 107.892 92.415 -11.887 1.00 24.64 412 LYS B O 1
ATOM 2803 N N . ILE B 1 134 ? 107.166 90.358 -11.307 1.00 24.48 413 ILE B N 1
ATOM 2804 C CA . ILE B 1 134 ? 106.135 90.796 -10.374 1.00 24.35 413 ILE B CA 1
ATOM 2805 C C . ILE B 1 134 ? 106.452 90.135 -9.022 1.00 24.76 413 ILE B C 1
ATOM 2806 O O . ILE B 1 134 ? 106.832 88.967 -8.981 1.00 24.99 413 ILE B O 1
ATOM 2811 N N . SER B 1 135 ? 106.308 90.883 -7.930 1.00 23.77 414 SER B N 1
ATOM 2812 C CA . SER B 1 135 ? 106.587 90.372 -6.587 1.00 23.09 414 SER B CA 1
ATOM 2813 C C . SER B 1 135 ? 105.638 89.264 -6.132 1.00 23.54 414 SER B C 1
ATOM 2814 O O . SER B 1 135 ? 104.422 89.435 -6.157 1.00 23.83 414 SER B O 1
ATOM 2817 N N . SER B 1 136 ? 106.183 88.126 -5.709 1.00 24.09 415 SER B N 1
ATOM 2818 C CA . SER B 1 136 ? 105.332 87.028 -5.242 1.00 23.87 415 SER B CA 1
ATOM 2819 C C . SER B 1 136 ? 104.756 87.298 -3.855 1.00 22.88 415 SER B C 1
ATOM 2820 O O . SER B 1 136 ? 103.937 86.525 -3.341 1.00 23.58 415 SER B O 1
ATOM 2823 N N . ILE B 1 137 ? 105.192 88.404 -3.262 1.00 21.85 416 ILE B N 1
ATOM 2824 C CA . ILE B 1 137 ? 104.718 88.842 -1.959 1.00 21.18 416 ILE B CA 1
ATOM 2825 C C . ILE B 1 137 ? 103.868 90.078 -2.242 1.00 23.90 416 ILE B C 1
ATOM 2826 O O . ILE B 1 137 ? 104.390 91.095 -2.697 1.00 25.11 416 ILE B O 1
ATOM 2831 N N . SER B 1 138 ? 102.564 89.981 -1.990 1.00 26.16 417 SER B N 1
ATOM 2832 C CA . SER B 1 138 ? 101.632 91.085 -2.241 1.00 30.05 417 SER B CA 1
ATOM 2833 C C . SER B 1 138 ? 102.210 92.466 -1.969 1.00 31.26 417 SER B C 1
ATOM 2834 O O . SER B 1 138 ? 102.701 92.733 -0.868 1.00 29.31 417 SER B O 1
ATOM 2837 N N . GLN B 1 139 ? 102.142 93.329 -2.988 1.00 35.41 418 GLN B N 1
ATOM 2838 C CA . GLN B 1 139 ? 102.651 94.700 -2.923 1.00 39.12 418 GLN B CA 1
ATOM 2839 C C . GLN B 1 139 ? 101.893 95.362 -1.784 1.00 41.08 418 GLN B C 1
ATOM 2840 O O . GLN B 1 139 ? 100.839 94.861 -1.397 1.00 44.60 418 GLN B O 1
ATOM 2846 N N . PRO B 1 140 ? 102.309 96.567 -1.349 1.00 41.10 419 PRO B N 1
ATOM 2847 C CA . PRO B 1 140 ? 101.514 97.038 -0.220 1.00 38.02 419 PRO B CA 1
ATOM 2848 C C . PRO B 1 140 ? 101.455 95.849 0.740 1.00 34.35 419 PRO B C 1
ATOM 2849 O O . PRO B 1 140 ? 100.407 95.261 0.994 1.00 33.10 419 PRO B O 1
ATOM 2853 N N . GLY B 1 141 ? 102.649 95.499 1.224 1.00 31.98 420 GLY B N 1
ATOM 2854 C CA . GLY B 1 141 ? 102.841 94.375 2.123 1.00 29.07 420 GLY B CA 1
ATOM 2855 C C . GLY B 1 141 ? 101.882 94.229 3.283 1.00 26.34 420 GLY B C 1
ATOM 2856 O O . GLY B 1 141 ? 101.575 95.190 3.981 1.00 24.89 420 GLY B O 1
ATOM 2857 N N . ASN B 1 142 ? 101.418 93.002 3.481 1.00 27.32 421 ASN B N 1
ATOM 2858 C CA . ASN B 1 142 ? 100.491 92.681 4.558 1.00 27.33 421 ASN B CA 1
ATOM 2859 C C . ASN B 1 142 ? 101.223 92.463 5.882 1.00 28.56 421 ASN B C 1
ATOM 2860 O O . ASN B 1 142 ? 102.454 92.330 5.931 1.00 29.21 421 ASN B O 1
ATOM 2865 N N . ASP B 1 143 ? 100.444 92.425 6.955 1.00 26.46 422 ASP B N 1
ATOM 2866 C CA . ASP B 1 143 ? 100.971 92.170 8.277 1.00 26.51 422 ASP B CA 1
ATOM 2867 C C . ASP B 1 143 ? 101.417 90.702 8.266 1.00 27.02 422 ASP B C 1
ATOM 2868 O O . ASP B 1 143 ? 101.060 89.940 7.362 1.00 26.35 422 ASP B O 1
ATOM 2873 N N . PHE B 1 144 ? 102.199 90.301 9.263 1.00 26.96 423 PHE B N 1
ATOM 2874 C CA . PHE B 1 144 ? 102.642 88.917 9.342 1.00 24.98 423 PHE B CA 1
ATOM 2875 C C . PHE B 1 144 ? 101.530 88.159 10.070 1.00 24.74 423 PHE B C 1
ATOM 2876 O O . PHE B 1 144 ? 100.890 88.713 10.967 1.00 24.28 423 PHE B O 1
ATOM 2884 N N . SER B 1 145 ? 101.280 86.914 9.675 1.00 23.10 424 SER B N 1
ATOM 2885 C CA . SER B 1 145 ? 100.253 86.115 10.332 1.00 22.15 424 SER B CA 1
ATOM 2886 C C . SER B 1 145 ? 100.757 84.720 10.652 1.00 23.21 424 SER B C 1
ATOM 2887 O O . SER B 1 145 ? 101.523 84.124 9.892 1.00 23.73 424 SER B O 1
ATOM 2890 N N . THR B 1 146 ? 100.321 84.204 11.790 1.00 24.53 425 THR B N 1
ATOM 2891 C CA . THR B 1 146 ? 100.701 82.873 12.233 1.00 24.99 425 THR B CA 1
ATOM 2892 C C . THR B 1 146 ? 99.403 82.136 12.546 1.00 25.57 425 THR B C 1
ATOM 2893 O O . THR B 1 146 ? 98.318 82.707 12.422 1.00 24.01 425 THR B O 1
ATOM 2897 N N . LYS B 1 147 ? 99.511 80.873 12.952 1.00 26.79 426 LYS B N 1
ATOM 2898 C CA . LYS B 1 147 ? 98.328 80.084 13.272 1.00 27.53 426 LYS B CA 1
ATOM 2899 C C . LYS B 1 147 ? 97.521 80.663 14.431 1.00 27.64 426 LYS B C 1
ATOM 2900 O O . LYS B 1 147 ? 96.316 80.426 14.531 1.00 28.55 426 LYS B O 1
ATOM 2906 N N . ASP B 1 148 ? 98.188 81.405 15.310 1.00 28.71 427 ASP B N 1
ATOM 2907 C CA . ASP B 1 148 ? 97.520 82.028 16.456 1.00 30.59 427 ASP B CA 1
ATOM 2908 C C . ASP B 1 148 ? 97.528 83.554 16.324 1.00 31.19 427 ASP B C 1
ATOM 2909 O O . ASP B 1 148 ? 97.405 84.280 17.317 1.00 31.28 427 ASP B O 1
ATOM 2914 N N . GLY B 1 149 ? 97.671 84.024 15.087 1.00 30.89 428 GLY B N 1
ATOM 2915 C CA . GLY B 1 149 ? 97.702 85.452 14.813 1.00 31.69 428 GLY B CA 1
ATOM 2916 C C . GLY B 1 149 ? 97.187 85.740 13.414 1.00 32.00 428 GLY B C 1
ATOM 2917 O O . GLY B 1 149 ? 97.949 85.754 12.443 1.00 32.25 428 GLY B O 1
ATOM 2918 N N . ASP B 1 150 ? 95.879 85.955 13.317 1.00 32.09 429 ASP B N 1
ATOM 2919 C CA . ASP B 1 150 ? 95.213 86.231 12.051 1.00 31.06 429 ASP B CA 1
ATOM 2920 C C . ASP B 1 150 ? 95.245 87.725 11.756 1.00 30.55 429 ASP B C 1
ATOM 2921 O O . ASP B 1 150 ? 94.440 88.475 12.299 1.00 30.59 429 ASP B O 1
ATOM 2926 N N . ASN B 1 151 ? 96.172 88.154 10.901 1.00 28.94 430 ASN B N 1
ATOM 2927 C CA . ASN B 1 151 ? 96.284 89.568 10.536 1.00 27.63 430 ASN B CA 1
ATOM 2928 C C . ASN B 1 151 ? 96.270 89.732 9.020 1.00 27.79 430 ASN B C 1
ATOM 2929 O O . ASN B 1 151 ? 96.698 90.764 8.500 1.00 26.54 430 ASN B O 1
ATOM 2934 N N . ASP B 1 152 ? 95.784 88.718 8.311 1.00 26.67 431 ASP B N 1
ATOM 2935 C CA . ASP B 1 152 ? 95.757 88.787 6.859 1.00 27.95 431 ASP B CA 1
ATOM 2936 C C . ASP B 1 152 ? 94.505 89.536 6.408 1.00 29.13 431 ASP B C 1
ATOM 2937 O O . ASP B 1 152 ? 93.819 90.156 7.222 1.00 27.52 431 ASP B O 1
ATOM 2942 N N . LYS B 1 153 ? 94.205 89.478 5.116 1.00 30.43 432 LYS B N 1
ATOM 2943 C CA . LYS B 1 153 ? 93.041 90.179 4.591 1.00 30.22 432 LYS B CA 1
ATOM 2944 C C . LYS B 1 153 ? 92.029 89.250 3.953 1.00 29.39 432 LYS B C 1
ATOM 2945 O O . LYS B 1 153 ? 91.387 89.600 2.969 1.00 31.52 432 LYS B O 1
ATOM 2951 N N . CYS B 1 154 ? 91.883 88.075 4.554 1.00 29.72 433 CYS B N 1
ATOM 2952 C CA . CYS B 1 154 ? 90.955 87.031 4.110 1.00 30.23 433 CYS B CA 1
ATOM 2953 C C . CYS B 1 154 ? 89.872 86.858 5.166 1.00 30.98 433 CYS B C 1
ATOM 2954 O O . CYS B 1 154 ? 90.097 87.151 6.336 1.00 30.14 433 CYS B O 1
ATOM 2957 N N . ILE B 1 155 ? 88.700 86.381 4.760 1.00 32.13 434 ILE B N 1
ATOM 2958 C CA . ILE B 1 155 ? 87.634 86.126 5.725 1.00 34.11 434 ILE B CA 1
ATOM 2959 C C . ILE B 1 155 ? 88.187 84.915 6.460 1.00 32.83 434 ILE B C 1
ATOM 2960 O O . ILE B 1 155 ? 87.934 84.688 7.648 1.00 34.07 434 ILE B O 1
ATOM 2965 N N . CYS B 1 156 ? 88.978 84.160 5.710 1.00 32.29 435 CYS B N 1
ATOM 2966 C CA . CYS B 1 156 ? 89.608 82.942 6.178 1.00 31.91 435 CYS B CA 1
ATOM 2967 C C . CYS B 1 156 ? 90.876 83.199 6.978 1.00 31.82 435 CYS B C 1
ATOM 2968 O O . CYS B 1 156 ? 91.286 84.346 7.168 1.00 29.85 435 CYS B O 1
ATOM 2971 N N . LYS B 1 157 ? 91.481 82.111 7.452 1.00 32.63 436 LYS B N 1
ATOM 2972 C CA . LYS B 1 157 ? 92.716 82.178 8.229 1.00 32.57 436 LYS B CA 1
ATOM 2973 C C . LYS B 1 157 ? 93.819 81.530 7.395 1.00 32.72 436 LYS B C 1
ATOM 2974 O O . LYS B 1 157 ? 94.108 80.329 7.533 1.00 32.30 436 LYS B O 1
ATOM 2980 N N . CYS B 1 158 ? 94.428 82.334 6.526 1.00 32.43 437 CYS B N 1
ATOM 2981 C CA . CYS B 1 158 ? 95.475 81.848 5.635 1.00 30.89 437 CYS B CA 1
ATOM 2982 C C . CYS B 1 158 ? 96.551 81.020 6.321 1.00 31.74 437 CYS B C 1
ATOM 2983 O O . CYS B 1 158 ? 96.988 79.998 5.776 1.00 29.86 437 CYS B O 1
ATOM 2986 N N . SER B 1 159 ? 96.966 81.429 7.519 1.00 31.84 438 SER B N 1
ATOM 2987 C CA . SER B 1 159 ? 97.995 80.684 8.233 1.00 32.66 438 SER B CA 1
ATOM 2988 C C . SER B 1 159 ? 97.556 79.263 8.612 1.00 34.37 438 SER B C 1
ATOM 2989 O O . SER B 1 159 ? 98.364 78.329 8.576 1.00 34.19 438 SER B O 1
ATOM 2992 N N . GLN B 1 160 ? 96.288 79.087 8.973 1.00 35.31 439 GLN B N 1
ATOM 2993 C CA . GLN B 1 160 ? 95.822 77.752 9.337 1.00 37.69 439 GLN B CA 1
ATOM 2994 C C . GLN B 1 160 ? 95.536 76.913 8.098 1.00 38.11 439 GLN B C 1
ATOM 2995 O O . GLN B 1 160 ? 95.597 75.683 8.147 1.00 40.25 439 GLN B O 1
ATOM 3001 N N . MET B 1 161 ? 95.230 77.582 6.990 1.00 37.96 440 MET B N 1
ATOM 3002 C CA . MET B 1 161 ? 94.943 76.899 5.733 1.00 36.90 440 MET B CA 1
ATOM 3003 C C . MET B 1 161 ? 96.211 76.490 4.994 1.00 35.67 440 MET B C 1
ATOM 3004 O O . MET B 1 161 ? 96.411 75.311 4.712 1.00 35.19 440 MET B O 1
ATOM 3009 N N . LEU B 1 162 ? 97.066 77.462 4.683 1.00 33.93 441 LEU B N 1
ATOM 3010 C CA . LEU B 1 162 ? 98.308 77.180 3.962 1.00 32.11 441 LEU B CA 1
ATOM 3011 C C . LEU B 1 162 ? 99.420 76.672 4.884 1.00 31.36 441 LEU B C 1
ATOM 3012 O O . LEU B 1 162 ? 100.424 76.142 4.411 1.00 29.02 441 LEU B O 1
ATOM 3017 N N . THR B 1 163 ? 99.233 76.856 6.190 1.00 30.04 442 THR B N 1
ATOM 3018 C CA . THR B 1 163 ? 100.188 76.438 7.219 1.00 30.04 442 THR B CA 1
ATOM 3019 C C . THR B 1 163 ? 101.483 77.253 7.198 1.00 30.12 442 THR B C 1
ATOM 3020 O O . THR B 1 163 ? 102.024 77.560 6.139 1.00 31.75 442 THR B O 1
ATOM 3024 N N . GLY B 1 164 ? 101.978 77.592 8.384 1.00 28.54 443 GLY B N 1
ATOM 3025 C CA . GLY B 1 164 ? 103.198 78.370 8.490 1.00 26.02 443 GLY B CA 1
ATOM 3026 C C . GLY B 1 164 ? 102.919 79.842 8.734 1.00 25.17 443 GLY B C 1
ATOM 3027 O O . GLY B 1 164 ? 101.767 80.273 8.699 1.00 24.24 443 GLY B O 1
ATOM 3028 N N . GLY B 1 165 ? 103.978 80.608 8.995 1.00 25.42 444 GLY B N 1
ATOM 3029 C CA . GLY B 1 165 ? 103.842 82.036 9.230 1.00 23.59 444 GLY B CA 1
ATOM 3030 C C . GLY B 1 165 ? 104.323 82.802 8.004 1.00 24.74 444 GLY B C 1
ATOM 3031 O O . GLY B 1 165 ? 105.405 82.528 7.476 1.00 21.23 444 GLY B O 1
ATOM 3032 N N . TRP B 1 166 ? 103.521 83.767 7.550 1.00 24.51 445 TRP B N 1
ATOM 3033 C CA . TRP B 1 166 ? 103.864 84.551 6.368 1.00 23.88 445 TRP B CA 1
ATOM 3034 C C . TRP B 1 166 ? 103.099 85.870 6.318 1.00 23.80 445 TRP B C 1
ATOM 3035 O O . TRP B 1 166 ? 102.163 86.101 7.097 1.00 22.06 445 TRP B O 1
ATOM 3046 N N . TRP B 1 167 ? 103.512 86.744 5.411 1.00 22.70 446 TRP B N 1
ATOM 3047 C CA . TRP B 1 167 ? 102.832 88.020 5.251 1.00 23.77 446 TRP B CA 1
ATOM 3048 C C . TRP B 1 167 ? 101.731 87.759 4.233 1.00 25.80 446 TRP B C 1
ATOM 3049 O O . TRP B 1 167 ? 101.747 88.318 3.138 1.00 25.70 446 TRP B O 1
ATOM 3060 N N . PHE B 1 168 ? 100.792 86.885 4.600 1.00 26.04 447 PHE B N 1
ATOM 3061 C CA . PHE B 1 168 ? 99.674 86.521 3.731 1.00 28.69 447 PHE B CA 1
ATOM 3062 C C . PHE B 1 168 ? 98.772 87.720 3.424 1.00 28.86 447 PHE B C 1
ATOM 3063 O O . PHE B 1 168 ? 98.668 88.656 4.213 1.00 28.00 447 PHE B O 1
ATOM 3071 N N . ASP B 1 169 ? 98.117 87.671 2.269 1.00 30.23 448 ASP B N 1
ATOM 3072 C CA . ASP B 1 169 ? 97.183 88.719 1.860 1.00 32.36 448 ASP B CA 1
ATOM 3073 C C . ASP B 1 169 ? 95.825 88.016 1.974 1.00 33.20 448 ASP B C 1
ATOM 3074 O O . ASP B 1 169 ? 95.339 87.766 3.083 1.00 32.43 448 ASP B O 1
ATOM 3079 N N . ALA B 1 170 ? 95.206 87.705 0.842 1.00 32.97 449 ALA B N 1
ATOM 3080 C CA . ALA B 1 170 ? 93.965 86.947 0.857 1.00 33.17 449 ALA B CA 1
ATOM 3081 C C . ALA B 1 170 ? 94.671 85.643 0.568 1.00 33.97 449 ALA B C 1
ATOM 3082 O O . ALA B 1 170 ? 94.313 84.864 -0.323 1.00 32.87 449 ALA B O 1
ATOM 3084 N N . CYS B 1 171 ? 95.726 85.485 1.363 1.00 34.55 450 CYS B N 1
ATOM 3085 C CA . CYS B 1 171 ? 96.687 84.401 1.342 1.00 32.80 450 CYS B CA 1
ATOM 3086 C C . CYS B 1 171 ? 97.768 84.921 0.390 1.00 30.29 450 CYS B C 1
ATOM 3087 O O . CYS B 1 171 ? 98.832 85.329 0.848 1.00 31.28 450 CYS B O 1
ATOM 3090 N N . GLY B 1 172 ? 97.513 84.972 -0.913 1.00 28.46 451 GLY B N 1
ATOM 3091 C CA . GLY B 1 172 ? 98.540 85.533 -1.787 1.00 26.49 451 GLY B CA 1
ATOM 3092 C C . GLY B 1 172 ? 99.367 84.605 -2.661 1.00 24.35 451 GLY B C 1
ATOM 3093 O O . GLY B 1 172 ? 99.226 83.381 -2.581 1.00 23.86 451 GLY B O 1
ATOM 3094 N N . PRO B 1 173 ? 100.270 85.169 -3.491 1.00 23.19 452 PRO B N 1
ATOM 3095 C CA . PRO B 1 173 ? 101.139 84.427 -4.414 1.00 23.19 452 PRO B CA 1
ATOM 3096 C C . PRO B 1 173 ? 102.301 83.652 -3.795 1.00 24.81 452 PRO B C 1
ATOM 3097 O O . PRO B 1 173 ? 103.061 83.010 -4.529 1.00 24.38 452 PRO B O 1
ATOM 3101 N N . SER B 1 174 ? 102.458 83.708 -2.469 1.00 24.14 453 SER B N 1
ATOM 3102 C CA . SER B 1 174 ? 103.572 82.999 -1.841 1.00 22.90 453 SER B CA 1
ATOM 3103 C C . SER B 1 174 ? 103.441 82.579 -0.374 1.00 24.10 453 SER B C 1
ATOM 3104 O O . SER B 1 174 ? 102.537 83.003 0.357 1.00 23.87 453 SER B O 1
ATOM 3107 N N . ASN B 1 175 ? 104.378 81.719 0.019 1.00 24.38 454 ASN B N 1
ATOM 3108 C CA . ASN B 1 175 ? 104.519 81.200 1.378 1.00 24.81 454 ASN B CA 1
ATOM 3109 C C . ASN B 1 175 ? 105.666 80.200 1.392 1.00 24.95 454 ASN B C 1
ATOM 3110 O O . ASN B 1 175 ? 105.474 79.012 1.113 1.00 26.09 454 ASN B O 1
ATOM 3115 N N . LEU B 1 176 ? 106.856 80.702 1.714 1.00 23.62 455 LEU B N 1
ATOM 3116 C CA . LEU B 1 176 ? 108.071 79.895 1.779 1.00 22.84 455 LEU B CA 1
ATOM 3117 C C . LEU B 1 176 ? 108.147 79.140 3.110 1.00 22.29 455 LEU B C 1
ATOM 3118 O O . LEU B 1 176 ? 109.014 78.288 3.304 1.00 21.89 455 LEU B O 1
ATOM 3123 N N . ASN B 1 177 ? 107.233 79.450 4.022 1.00 22.27 456 ASN B N 1
ATOM 3124 C CA . ASN B 1 177 ? 107.206 78.781 5.318 1.00 22.96 456 ASN B CA 1
ATOM 3125 C C . ASN B 1 177 ? 106.078 77.756 5.361 1.00 22.92 456 ASN B C 1
ATOM 3126 O O . ASN B 1 177 ? 105.554 77.445 6.429 1.00 24.08 456 ASN B O 1
ATOM 3131 N N . GLY B 1 178 ? 105.718 77.233 4.195 1.00 23.07 457 GLY B N 1
ATOM 3132 C CA . GLY B 1 178 ? 104.648 76.256 4.111 1.00 23.13 457 GLY B CA 1
ATOM 3133 C C . GLY B 1 178 ? 105.100 74.825 4.300 1.00 25.33 457 GLY B C 1
ATOM 3134 O O . GLY B 1 178 ? 106.214 74.574 4.748 1.00 26.12 457 GLY B O 1
ATOM 3135 N N . MET B 1 179 ? 104.227 73.884 3.947 1.00 28.20 458 MET B N 1
ATOM 3136 C CA . MET B 1 179 ? 104.499 72.459 4.088 1.00 30.83 458 MET B CA 1
ATOM 3137 C C . MET B 1 179 ? 105.576 71.961 3.124 1.00 32.49 458 MET B C 1
ATOM 3138 O O . MET B 1 179 ? 105.552 72.298 1.942 1.00 32.86 458 MET B O 1
ATOM 3143 N N . TYR B 1 180 ? 106.511 71.152 3.623 1.00 32.89 459 TYR B N 1
ATOM 3144 C CA . TYR B 1 180 ? 107.556 70.594 2.769 1.00 34.63 459 TYR B CA 1
ATOM 3145 C C . TYR B 1 180 ? 107.090 69.260 2.175 1.00 36.76 459 TYR B C 1
ATOM 3146 O O . TYR B 1 180 ? 106.669 68.354 2.901 1.00 36.93 459 TYR B O 1
ATOM 3155 N N . TYR B 1 181 ? 107.158 69.155 0.851 1.00 38.46 460 TYR B N 1
ATOM 3156 C CA . TYR B 1 181 ? 106.749 67.950 0.132 1.00 40.93 460 TYR B CA 1
ATOM 3157 C C . TYR B 1 181 ? 107.930 67.380 -0.646 1.00 43.17 460 TYR B C 1
ATOM 3158 O O . TYR B 1 181 ? 108.673 68.126 -1.290 1.00 44.59 460 TYR B O 1
ATOM 3167 N N . PRO B 1 182 ? 108.134 66.054 -0.590 1.00 45.55 461 PRO B N 1
ATOM 3168 C CA . PRO B 1 182 ? 109.251 65.448 -1.327 1.00 47.19 461 PRO B CA 1
ATOM 3169 C C . PRO B 1 182 ? 108.916 65.379 -2.819 1.00 48.97 461 PRO B C 1
ATOM 3170 O O . PRO B 1 182 ? 107.778 65.649 -3.216 1.00 49.30 461 PRO B O 1
ATOM 3174 N N . GLN B 1 183 ? 109.896 65.020 -3.643 1.00 50.85 462 GLN B N 1
ATOM 3175 C CA . GLN B 1 183 ? 109.671 64.937 -5.084 1.00 53.47 462 GLN B CA 1
ATOM 3176 C C . GLN B 1 183 ? 108.488 64.028 -5.425 1.00 54.69 462 GLN B C 1
ATOM 3177 O O . GLN B 1 183 ? 108.222 63.051 -4.723 1.00 54.76 462 GLN B O 1
ATOM 3183 N N . ARG B 1 184 ? 107.786 64.354 -6.506 1.00 55.85 463 ARG B N 1
ATOM 3184 C CA . ARG B 1 184 ? 106.631 63.569 -6.933 1.00 57.28 463 ARG B CA 1
ATOM 3185 C C . ARG B 1 184 ? 105.481 63.695 -5.937 1.00 57.14 463 ARG B C 1
ATOM 3186 O O . ARG B 1 184 ? 104.708 62.761 -5.727 1.00 57.41 463 ARG B O 1
ATOM 3194 N N . GLN B 1 185 ? 105.385 64.876 -5.337 1.00 57.19 464 GLN B N 1
ATOM 3195 C CA . GLN B 1 185 ? 104.350 65.226 -4.366 1.00 56.62 464 GLN B CA 1
ATOM 3196 C C . GLN B 1 185 ? 104.341 66.750 -4.312 1.00 56.06 464 GLN B C 1
ATOM 3197 O O . GLN B 1 185 ? 103.572 67.353 -3.561 1.00 56.06 464 GLN B O 1
ATOM 3203 N N . ASN B 1 186 ? 105.201 67.360 -5.124 1.00 54.56 465 ASN B N 1
ATOM 3204 C CA . ASN B 1 186 ? 105.356 68.810 -5.154 1.00 53.31 465 ASN B CA 1
ATOM 3205 C C . ASN B 1 186 ? 104.448 69.646 -6.059 1.00 52.82 465 ASN B C 1
ATOM 3206 O O . ASN B 1 186 ? 104.697 70.842 -6.223 1.00 53.81 465 ASN B O 1
ATOM 3211 N N . THR B 1 187 ? 103.412 69.048 -6.648 1.00 51.88 466 THR B N 1
ATOM 3212 C CA . THR B 1 187 ? 102.503 69.814 -7.513 1.00 50.39 466 THR B CA 1
ATOM 3213 C C . THR B 1 187 ? 101.060 69.762 -7.023 1.00 50.04 466 THR B C 1
ATOM 3214 O O . THR B 1 187 ? 100.679 68.865 -6.271 1.00 50.32 466 THR B O 1
ATOM 3218 N N . ASN B 1 188 ? 100.263 70.736 -7.446 1.00 49.95 467 ASN B N 1
ATOM 3219 C CA . ASN B 1 188 ? 98.857 70.799 -7.064 1.00 50.03 467 ASN B CA 1
ATOM 3220 C C . ASN B 1 188 ? 98.656 70.860 -5.549 1.00 49.79 467 ASN B C 1
ATOM 3221 O O . ASN B 1 188 ? 97.627 70.408 -5.041 1.00 50.48 467 ASN B O 1
ATOM 3226 N N . LYS B 1 189 ? 99.631 71.408 -4.827 1.00 48.23 468 LYS B N 1
ATOM 3227 C CA . LYS B 1 189 ? 99.523 71.515 -3.374 1.00 46.56 468 LYS B CA 1
ATOM 3228 C C . LYS B 1 189 ? 99.452 72.979 -2.964 1.00 45.81 468 LYS B C 1
ATOM 3229 O O . LYS B 1 189 ? 100.462 73.679 -2.968 1.00 47.12 468 LYS B O 1
ATOM 3235 N N . ALA B 1 190 ? 98.255 73.443 -2.621 1.00 44.73 469 ALA B N 1
ATOM 3236 C CA . ALA B 1 190 ? 98.056 74.834 -2.206 1.00 43.68 469 ALA B CA 1
ATOM 3237 C C . ALA B 1 190 ? 98.481 74.975 -0.752 1.00 42.88 469 ALA B C 1
ATOM 3238 O O . ALA B 1 190 ? 98.208 75.984 -0.098 1.00 42.48 469 ALA B O 1
ATOM 3240 N N . ASN B 1 191 ? 99.178 73.950 -0.275 1.00 41.21 470 ASN B N 1
ATOM 3241 C CA . ASN B 1 191 ? 99.631 73.852 1.105 1.00 39.61 470 ASN B CA 1
ATOM 3242 C C . ASN B 1 191 ? 101.168 73.851 1.236 1.00 37.11 470 ASN B C 1
ATOM 3243 O O . ASN B 1 191 ? 101.708 73.890 2.344 1.00 35.00 470 ASN B O 1
ATOM 3248 N N . GLY B 1 192 ? 101.863 73.815 0.102 1.00 34.73 471 GLY B N 1
ATOM 3249 C CA . GLY B 1 192 ? 103.316 73.762 0.122 1.00 32.41 471 GLY B CA 1
ATOM 3250 C C . GLY B 1 192 ? 104.099 75.062 0.130 1.00 31.43 471 GLY B C 1
ATOM 3251 O O . GLY B 1 192 ? 103.570 76.140 0.414 1.00 29.79 471 GLY B O 1
ATOM 3252 N N . ILE B 1 193 ? 105.386 74.938 -0.179 1.00 31.07 472 ILE B N 1
ATOM 3253 C CA . ILE B 1 193 ? 106.305 76.071 -0.224 1.00 30.23 472 ILE B CA 1
ATOM 3254 C C . ILE B 1 193 ? 106.188 76.707 -1.608 1.00 30.94 472 ILE B C 1
ATOM 3255 O O . ILE B 1 193 ? 106.830 76.258 -2.562 1.00 32.02 472 ILE B O 1
ATOM 3260 N N . LYS B 1 194 ? 105.366 77.750 -1.719 1.00 30.53 473 LYS B N 1
ATOM 3261 C CA . LYS B 1 194 ? 105.159 78.390 -3.014 1.00 29.28 473 LYS B CA 1
ATOM 3262 C C . LYS B 1 194 ? 105.768 79.768 -3.207 1.00 28.45 473 LYS B C 1
ATOM 3263 O O . LYS B 1 194 ? 105.983 80.535 -2.261 1.00 26.55 473 LYS B O 1
ATOM 3269 N N . TRP B 1 195 ? 106.050 80.040 -4.478 1.00 27.60 474 TRP B N 1
ATOM 3270 C CA . TRP B 1 195 ? 106.565 81.307 -4.964 1.00 25.84 474 TRP B CA 1
ATOM 3271 C C . TRP B 1 195 ? 106.025 81.286 -6.385 1.00 26.34 474 TRP B C 1
ATOM 3272 O O . TRP B 1 195 ? 106.754 81.061 -7.355 1.00 26.61 474 TRP B O 1
ATOM 3283 N N . ALA B 1 196 ? 104.711 81.473 -6.465 1.00 26.41 475 ALA B N 1
ATOM 3284 C CA . ALA B 1 196 ? 103.940 81.456 -7.704 1.00 25.88 475 ALA B CA 1
ATOM 3285 C C . ALA B 1 196 ? 104.498 82.260 -8.879 1.00 24.26 475 ALA B C 1
ATOM 3286 O O . ALA B 1 196 ? 104.444 81.803 -10.011 1.00 24.14 475 ALA B O 1
ATOM 3288 N N . ALA B 1 197 ? 105.023 83.451 -8.626 1.00 23.03 476 ALA B N 1
ATOM 3289 C CA . ALA B 1 197 ? 105.571 84.249 -9.713 1.00 23.43 476 ALA B CA 1
ATOM 3290 C C . ALA B 1 197 ? 106.607 83.481 -10.550 1.00 24.29 476 ALA B C 1
ATOM 3291 O O . ALA B 1 197 ? 106.822 83.801 -11.720 1.00 23.48 476 ALA B O 1
ATOM 3293 N N . TRP B 1 198 ? 107.236 82.464 -9.963 1.00 23.77 477 TRP B N 1
ATOM 3294 C CA . TRP B 1 198 ? 108.240 81.680 -10.689 1.00 23.44 477 TRP B CA 1
ATOM 3295 C C . TRP B 1 198 ? 107.709 80.325 -11.162 1.00 23.35 477 TRP B C 1
ATOM 3296 O O . TRP B 1 198 ? 107.797 79.995 -12.344 1.00 23.02 477 TRP B O 1
ATOM 3307 N N . LYS B 1 199 ? 107.133 79.555 -10.250 1.00 22.73 478 LYS B N 1
ATOM 3308 C CA . LYS B 1 199 ? 106.631 78.233 -10.600 1.00 24.47 478 LYS B CA 1
ATOM 3309 C C . LYS B 1 199 ? 105.110 78.102 -10.617 1.00 27.12 478 LYS B C 1
ATOM 3310 O O . LYS B 1 199 ? 104.590 77.008 -10.827 1.00 29.98 478 LYS B O 1
ATOM 3316 N N . GLY B 1 200 ? 104.394 79.196 -10.390 1.00 28.15 479 GLY B N 1
ATOM 3317 C CA . GLY B 1 200 ? 102.941 79.128 -10.387 1.00 31.70 479 GLY B CA 1
ATOM 3318 C C . GLY B 1 200 ? 102.372 78.524 -9.115 1.00 33.26 479 GLY B C 1
ATOM 3319 O O . GLY B 1 200 ? 103.049 77.756 -8.426 1.00 32.99 479 GLY B O 1
ATOM 3320 N N . SER B 1 201 ? 101.125 78.869 -8.800 1.00 35.21 480 SER B N 1
ATOM 3321 C CA . SER B 1 201 ? 100.466 78.356 -7.599 1.00 37.36 480 SER B CA 1
ATOM 3322 C C . SER B 1 201 ? 100.322 76.847 -7.665 1.00 37.60 480 SER B C 1
ATOM 3323 O O . SER B 1 201 ? 99.927 76.303 -8.694 1.00 39.42 480 SER B O 1
ATOM 3326 N N . GLY B 1 202 ? 100.641 76.169 -6.569 1.00 36.51 481 GLY B N 1
ATOM 3327 C CA . GLY B 1 202 ? 100.507 74.724 -6.556 1.00 34.63 481 GLY B CA 1
ATOM 3328 C C . GLY B 1 202 ? 101.832 73.997 -6.495 1.00 33.63 481 GLY B C 1
ATOM 3329 O O . GLY B 1 202 ? 101.927 72.918 -5.906 1.00 33.45 481 GLY B O 1
ATOM 3330 N N . TYR B 1 203 ? 102.858 74.588 -7.100 1.00 32.17 482 TYR B N 1
ATOM 3331 C CA . TYR B 1 203 ? 104.184 73.985 -7.105 1.00 29.50 482 TYR B CA 1
ATOM 3332 C C . TYR B 1 203 ? 104.852 74.177 -5.736 1.00 29.73 482 TYR B C 1
ATOM 3333 O O . TYR B 1 203 ? 104.859 75.285 -5.198 1.00 29.28 482 TYR B O 1
ATOM 3342 N N . SER B 1 204 ? 105.408 73.097 -5.185 1.00 30.14 483 SER B N 1
ATOM 3343 C CA . SER B 1 204 ? 106.079 73.132 -3.883 1.00 29.46 483 SER B CA 1
ATOM 3344 C C . SER B 1 204 ? 107.595 72.986 -4.060 1.00 28.20 483 SER B C 1
ATOM 3345 O O . SER B 1 204 ? 108.088 71.959 -4.526 1.00 27.00 483 SER B O 1
ATOM 3348 N N . LEU B 1 205 ? 108.326 74.019 -3.656 1.00 28.55 484 LEU B N 1
ATOM 3349 C CA . LEU B 1 205 ? 109.775 74.069 -3.801 1.00 27.21 484 LEU B CA 1
ATOM 3350 C C . LEU B 1 205 ? 110.583 73.049 -3.006 1.00 28.13 484 LEU B C 1
ATOM 3351 O O . LEU B 1 205 ? 110.108 72.470 -2.032 1.00 28.32 484 LEU B O 1
ATOM 3356 N N . LYS B 1 206 ? 111.821 72.838 -3.446 1.00 29.45 485 LYS B N 1
ATOM 3357 C CA . LYS B 1 206 ? 112.738 71.898 -2.808 1.00 28.79 485 LYS B CA 1
ATOM 3358 C C . LYS B 1 206 ? 113.605 72.626 -1.777 1.00 27.83 485 LYS B C 1
ATOM 3359 O O . LYS B 1 206 ? 113.968 72.070 -0.734 1.00 29.04 485 LYS B O 1
ATOM 3365 N N . ALA B 1 207 ? 113.944 73.872 -2.073 1.00 25.42 486 ALA B N 1
ATOM 3366 C CA . ALA B 1 207 ? 114.763 74.645 -1.163 1.00 25.56 486 ALA B CA 1
ATOM 3367 C C . ALA B 1 207 ? 114.523 76.132 -1.334 1.00 25.70 486 ALA B C 1
ATOM 3368 O O . ALA B 1 207 ? 114.242 76.616 -2.436 1.00 26.25 486 ALA B O 1
ATOM 3370 N N . THR B 1 208 ? 114.630 76.857 -0.229 1.00 24.49 487 THR B N 1
ATOM 3371 C CA . THR B 1 208 ? 114.439 78.292 -0.258 1.00 25.03 487 THR B CA 1
ATOM 3372 C C . THR B 1 208 ? 115.343 78.929 0.771 1.00 24.66 487 THR B C 1
ATOM 3373 O O . THR B 1 208 ? 115.617 78.356 1.821 1.00 23.56 487 THR B O 1
ATOM 3377 N N . THR B 1 209 ? 115.820 80.118 0.456 1.00 23.87 488 THR B N 1
ATOM 3378 C CA . THR B 1 209 ? 116.651 80.834 1.387 1.00 24.92 488 THR B CA 1
ATOM 3379 C C . THR B 1 209 ? 116.362 82.328 1.220 1.00 23.88 488 THR B C 1
ATOM 3380 O O . THR B 1 209 ? 116.245 82.836 0.103 1.00 24.84 488 THR B O 1
ATOM 3384 N N . MET B 1 210 ? 116.173 83.012 2.341 1.00 23.05 489 MET B N 1
ATOM 3385 C CA . MET B 1 210 ? 115.902 84.449 2.335 1.00 22.86 489 MET B CA 1
ATOM 3386 C C . MET B 1 210 ? 117.055 85.086 3.087 1.00 21.89 489 MET B C 1
ATOM 3387 O O . MET B 1 210 ? 117.321 84.719 4.226 1.00 23.37 489 MET B O 1
ATOM 3392 N N . MET B 1 211 ? 117.741 86.032 2.464 1.00 22.55 490 MET B N 1
ATOM 3393 C CA . MET B 1 211 ? 118.864 86.677 3.123 1.00 22.97 490 MET B CA 1
ATOM 3394 C C . MET B 1 211 ? 118.882 88.186 2.932 1.00 23.18 490 MET B C 1
ATOM 3395 O O . MET B 1 211 ? 118.356 88.707 1.948 1.00 22.73 490 MET B O 1
ATOM 3400 N N . ILE B 1 212 ? 119.478 88.889 3.886 1.00 22.74 491 ILE B N 1
ATOM 3401 C CA . ILE B 1 212 ? 119.554 90.337 3.802 1.00 24.32 491 ILE B CA 1
ATOM 3402 C C . ILE B 1 212 ? 120.997 90.801 3.961 1.00 26.54 491 ILE B C 1
ATOM 3403 O O . ILE B 1 212 ? 121.829 90.109 4.544 1.00 26.72 491 ILE B O 1
ATOM 3408 N N . ARG B 1 213 ? 121.270 91.982 3.423 1.00 28.15 492 ARG B N 1
ATOM 3409 C CA . ARG B 1 213 ? 122.579 92.605 3.469 1.00 31.27 492 ARG B CA 1
ATOM 3410 C C . ARG B 1 213 ? 122.391 94.081 3.117 1.00 33.24 492 ARG B C 1
ATOM 3411 O O . ARG B 1 213 ? 121.647 94.408 2.192 1.00 34.10 492 ARG B O 1
ATOM 3419 N N . PRO B 1 214 ? 123.041 94.992 3.856 1.00 35.12 493 PRO B N 1
ATOM 3420 C CA . PRO B 1 214 ? 122.884 96.417 3.534 1.00 37.72 493 PRO B CA 1
ATOM 3421 C C . PRO B 1 214 ? 123.609 96.784 2.229 1.00 39.96 493 PRO B C 1
ATOM 3422 O O . PRO B 1 214 ? 124.109 95.903 1.532 1.00 40.55 493 PRO B O 1
ATOM 3426 N N . ALA B 1 215 ? 123.669 98.074 1.899 1.00 42.98 494 ALA B N 1
ATOM 3427 C CA . ALA B 1 215 ? 124.357 98.515 0.681 1.00 44.71 494 ALA B CA 1
ATOM 3428 C C . ALA B 1 215 ? 125.881 98.609 0.869 1.00 46.56 494 ALA B C 1
ATOM 3429 O O . ALA B 1 215 ? 126.415 99.674 1.191 1.00 46.81 494 ALA B O 1
ATOM 3431 N N . ASP B 1 216 ? 126.572 97.484 0.667 1.00 47.99 495 ASP B N 1
ATOM 3432 C CA . ASP B 1 216 ? 128.025 97.426 0.803 1.00 48.78 495 ASP B CA 1
ATOM 3433 C C . ASP B 1 216 ? 128.665 96.944 -0.496 1.00 49.84 495 ASP B C 1
ATOM 3434 O O . ASP B 1 216 ? 127.906 96.657 -1.446 1.00 50.13 495 ASP B O 1
ATOM 3439 N N . SER C 1 1 ? 124.867 43.810 75.583 1.00 38.57 280 SER C N 1
ATOM 3440 C CA . SER C 1 1 ? 125.173 44.930 74.644 1.00 37.90 280 SER C CA 1
ATOM 3441 C C . SER C 1 1 ? 123.914 45.609 74.102 1.00 37.35 280 SER C C 1
ATOM 3442 O O . SER C 1 1 ? 122.852 44.989 74.008 1.00 37.11 280 SER C O 1
ATOM 3445 N N . PHE C 1 2 ? 124.055 46.886 73.744 1.00 35.58 281 PHE C N 1
ATOM 3446 C CA . PHE C 1 2 ? 122.965 47.692 73.199 1.00 32.91 281 PHE C CA 1
ATOM 3447 C C . PHE C 1 2 ? 123.481 48.459 71.991 1.00 31.68 281 PHE C C 1
ATOM 3448 O O . PHE C 1 2 ? 124.599 48.980 72.014 1.00 30.64 281 PHE C O 1
ATOM 3456 N N . ARG C 1 3 ? 122.666 48.543 70.946 1.00 30.57 282 ARG C N 1
ATOM 3457 C CA . ARG C 1 3 ? 123.055 49.260 69.735 1.00 32.14 282 ARG C CA 1
ATOM 3458 C C . ARG C 1 3 ? 122.745 50.765 69.810 1.00 30.35 282 ARG C C 1
ATOM 3459 O O . ARG C 1 3 ? 123.394 51.574 69.144 1.00 30.36 282 ARG C O 1
ATOM 3467 N N . ASP C 1 4 ? 121.757 51.142 70.618 1.00 28.49 283 ASP C N 1
ATOM 3468 C CA . ASP C 1 4 ? 121.392 52.551 70.765 1.00 26.03 283 ASP C CA 1
ATOM 3469 C C . ASP C 1 4 ? 120.666 52.808 72.081 1.00 25.42 283 ASP C C 1
ATOM 3470 O O . ASP C 1 4 ? 120.404 51.881 72.851 1.00 26.21 283 ASP C O 1
ATOM 3475 N N . CYS C 1 5 ? 120.347 54.071 72.341 1.00 23.92 284 CYS C N 1
ATOM 3476 C CA . CYS C 1 5 ? 119.663 54.444 73.575 1.00 22.57 284 CYS C CA 1
ATOM 3477 C C . CYS C 1 5 ? 118.212 53.949 73.659 1.00 23.75 284 CYS C C 1
ATOM 3478 O O . CYS C 1 5 ? 117.627 53.954 74.739 1.00 23.97 284 CYS C O 1
ATOM 3481 N N . ALA C 1 6 ? 117.630 53.531 72.535 1.00 23.86 285 ALA C N 1
ATOM 3482 C CA . ALA C 1 6 ? 116.260 53.015 72.549 1.00 24.61 285 ALA C CA 1
ATOM 3483 C C . ALA C 1 6 ? 116.302 51.596 73.114 1.00 25.76 285 ALA C C 1
ATOM 3484 O O . ALA C 1 6 ? 115.443 51.199 73.907 1.00 25.29 285 ALA C O 1
ATOM 3486 N N . GLU C 1 7 ? 117.314 50.839 72.705 1.00 26.92 286 GLU C N 1
ATOM 3487 C CA . GLU C 1 7 ? 117.477 49.474 73.180 1.00 28.25 286 GLU C CA 1
ATOM 3488 C C . GLU C 1 7 ? 117.768 49.532 74.678 1.00 26.56 286 GLU C C 1
ATOM 3489 O O . GLU C 1 7 ? 117.294 48.691 75.447 1.00 26.50 286 GLU C O 1
ATOM 3495 N N . VAL C 1 8 ? 118.538 50.538 75.085 1.00 25.34 287 VAL C N 1
ATOM 3496 C CA . VAL C 1 8 ? 118.873 50.731 76.492 1.00 24.11 287 VAL C CA 1
ATOM 3497 C C . VAL C 1 8 ? 117.603 51.075 77.293 1.00 26.06 287 VAL C C 1
ATOM 3498 O O . VAL C 1 8 ? 117.362 50.511 78.363 1.00 25.78 287 VAL C O 1
ATOM 3502 N N . PHE C 1 9 ? 116.794 51.994 76.769 1.00 25.18 288 PHE C N 1
ATOM 3503 C CA . PHE C 1 9 ? 115.557 52.400 77.433 1.00 25.69 288 PHE C CA 1
ATOM 3504 C C . PHE C 1 9 ? 114.603 51.216 77.590 1.00 26.76 288 PHE C C 1
ATOM 3505 O O . PHE C 1 9 ? 114.066 50.978 78.666 1.00 25.47 288 PHE C O 1
ATOM 3513 N N . LYS C 1 10 ? 114.399 50.469 76.513 1.00 29.35 289 LYS C N 1
ATOM 3514 C CA . LYS C 1 10 ? 113.513 49.321 76.572 1.00 33.87 289 LYS C CA 1
ATOM 3515 C C . LYS C 1 10 ? 114.037 48.214 77.488 1.00 35.15 289 LYS C C 1
ATOM 3516 O O . LYS C 1 10 ? 113.273 47.354 77.911 1.00 36.88 289 LYS C O 1
ATOM 3522 N N . SER C 1 11 ? 115.329 48.231 77.804 1.00 35.34 290 SER C N 1
ATOM 3523 C CA . SER C 1 11 ? 115.878 47.208 78.684 1.00 35.13 290 SER C CA 1
ATOM 3524 C C . SER C 1 11 ? 115.692 47.623 80.139 1.00 34.88 290 SER C C 1
ATOM 3525 O O . SER C 1 11 ? 116.233 46.995 81.047 1.00 34.85 290 SER C O 1
ATOM 3528 N N . GLY C 1 12 ? 114.938 48.697 80.354 1.00 34.18 291 GLY C N 1
ATOM 3529 C CA . GLY C 1 12 ? 114.675 49.152 81.708 1.00 32.64 291 GLY C CA 1
ATOM 3530 C C . GLY C 1 12 ? 115.517 50.290 82.259 1.00 33.41 291 GLY C C 1
ATOM 3531 O O . GLY C 1 12 ? 115.218 50.802 83.339 1.00 31.30 291 GLY C O 1
ATOM 3532 N N . HIS C 1 13 ? 116.572 50.681 81.552 1.00 32.81 292 HIS C N 1
ATOM 3533 C CA . HIS C 1 13 ? 117.409 51.781 82.023 1.00 33.75 292 HIS C CA 1
ATOM 3534 C C . HIS C 1 13 ? 116.745 53.076 81.574 1.00 32.32 292 HIS C C 1
ATOM 3535 O O . HIS C 1 13 ? 116.973 53.576 80.471 1.00 32.44 292 HIS C O 1
ATOM 3542 N N . THR C 1 14 ? 115.920 53.617 82.456 1.00 30.01 293 THR C N 1
ATOM 3543 C CA . THR C 1 14 ? 115.159 54.811 82.151 1.00 29.38 293 THR C CA 1
ATOM 3544 C C . THR C 1 14 ? 115.601 56.117 82.818 1.00 26.00 293 THR C C 1
ATOM 3545 O O . THR C 1 14 ? 114.779 56.986 83.103 1.00 23.10 293 THR C O 1
ATOM 3549 N N . THR C 1 15 ? 116.897 56.263 83.058 1.00 26.27 294 THR C N 1
ATOM 3550 C CA . THR C 1 15 ? 117.410 57.487 83.671 1.00 25.78 294 THR C CA 1
ATOM 3551 C C . THR C 1 15 ? 118.466 58.138 82.768 1.00 24.03 294 THR C C 1
ATOM 3552 O O . THR C 1 15 ? 119.310 57.449 82.192 1.00 23.36 294 THR C O 1
ATOM 3556 N N . ASN C 1 16 ? 118.399 59.462 82.634 1.00 22.90 295 ASN C N 1
ATOM 3557 C CA . ASN C 1 16 ? 119.343 60.205 81.799 1.00 22.68 295 ASN C CA 1
ATOM 3558 C C . ASN C 1 16 ? 120.780 59.876 82.190 1.00 22.39 295 ASN C C 1
ATOM 3559 O O . ASN C 1 16 ? 121.097 59.733 83.371 1.00 20.95 295 ASN C O 1
ATOM 3564 N N . GLY C 1 17 ? 121.651 59.763 81.197 1.00 22.47 296 GLY C N 1
ATOM 3565 C CA . GLY C 1 17 ? 123.036 59.474 81.497 1.00 23.01 296 GLY C CA 1
ATOM 3566 C C . GLY C 1 17 ? 123.847 58.940 80.336 1.00 23.34 296 GLY C C 1
ATOM 3567 O O . GLY C 1 17 ? 123.371 58.836 79.208 1.00 23.20 296 GLY C O 1
ATOM 3568 N N . ILE C 1 18 ? 125.097 58.613 80.633 1.00 22.63 297 ILE C N 1
ATOM 3569 C CA . ILE C 1 18 ? 126.017 58.080 79.650 1.00 21.72 297 ILE C CA 1
ATOM 3570 C C . ILE C 1 18 ? 125.914 56.564 79.691 1.00 22.80 297 ILE C C 1
ATOM 3571 O O . ILE C 1 18 ? 125.962 55.955 80.757 1.00 22.51 297 ILE C O 1
ATOM 3576 N N . TYR C 1 19 ? 125.752 55.954 78.528 1.00 21.71 298 TYR C N 1
ATOM 3577 C CA . TYR C 1 19 ? 125.661 54.512 78.457 1.00 22.63 298 TYR C CA 1
ATOM 3578 C C . TYR C 1 19 ? 126.631 54.029 77.413 1.00 22.53 298 TYR C C 1
ATOM 3579 O O . TYR C 1 19 ? 126.951 54.752 76.459 1.00 22.26 298 TYR C O 1
ATOM 3588 N N . THR C 1 20 ? 127.104 52.804 77.598 1.00 22.09 299 THR C N 1
ATOM 3589 C CA . THR C 1 20 ? 128.029 52.216 76.650 1.00 21.97 299 THR C CA 1
ATOM 3590 C C . THR C 1 20 ? 127.242 51.451 75.588 1.00 20.57 299 THR C C 1
ATOM 3591 O O . THR C 1 20 ? 126.468 50.554 75.904 1.00 22.52 299 THR C O 1
ATOM 3595 N N . LEU C 1 21 ? 127.445 51.828 74.332 1.00 18.16 300 LEU C N 1
ATOM 3596 C CA . LEU C 1 21 ? 126.787 51.195 73.200 1.00 18.92 300 LEU C CA 1
ATOM 3597 C C . LEU C 1 21 ? 127.862 50.423 72.422 1.00 19.36 300 LEU C C 1
ATOM 3598 O O . LEU C 1 21 ? 129.049 50.702 72.567 1.00 20.21 300 LEU C O 1
ATOM 3603 N N . THR C 1 22 ? 127.460 49.449 71.610 1.00 20.08 301 THR C N 1
ATOM 3604 C CA . THR C 1 22 ? 128.435 48.700 70.822 1.00 22.86 301 THR C CA 1
ATOM 3605 C C . THR C 1 22 ? 128.019 48.670 69.349 1.00 22.03 301 THR C C 1
ATOM 3606 O O . THR C 1 22 ? 126.843 48.518 69.034 1.00 21.40 301 THR C O 1
ATOM 3610 N N . PHE C 1 23 ? 128.983 48.846 68.448 1.00 24.03 302 PHE C N 1
ATOM 3611 C CA . PHE C 1 23 ? 128.702 48.824 67.011 1.00 23.60 302 PHE C CA 1
ATOM 3612 C C . PHE C 1 23 ? 127.880 47.572 66.690 1.00 26.28 302 PHE C C 1
ATOM 3613 O O . PHE C 1 23 ? 128.136 46.493 67.234 1.00 25.59 302 PHE C O 1
ATOM 3621 N N . PRO C 1 24 ? 126.894 47.698 65.787 1.00 28.39 303 PRO C N 1
ATOM 3622 C CA . PRO C 1 24 ? 125.986 46.629 65.355 1.00 29.31 303 PRO C CA 1
ATOM 3623 C C . PRO C 1 24 ? 126.350 45.154 65.591 1.00 31.53 303 PRO C C 1
ATOM 3624 O O . PRO C 1 24 ? 125.985 44.587 66.626 1.00 34.65 303 PRO C O 1
ATOM 3628 N N . ASN C 1 25 ? 127.023 44.510 64.645 1.00 31.46 304 ASN C N 1
ATOM 3629 C CA . ASN C 1 25 ? 127.371 43.103 64.834 1.00 30.63 304 ASN C CA 1
ATOM 3630 C C . ASN C 1 25 ? 128.841 43.094 65.178 1.00 31.32 304 ASN C C 1
ATOM 3631 O O . ASN C 1 25 ? 129.608 42.265 64.689 1.00 31.59 304 ASN C O 1
ATOM 3636 N N . SER C 1 26 ? 129.227 44.027 66.043 1.00 30.11 305 SER C N 1
ATOM 3637 C CA . SER C 1 26 ? 130.620 44.177 66.410 1.00 27.67 305 SER C CA 1
ATOM 3638 C C . SER C 1 26 ? 130.925 44.122 67.893 1.00 27.78 305 SER C C 1
ATOM 3639 O O . SER C 1 26 ? 130.033 44.053 68.737 1.00 26.44 305 SER C O 1
ATOM 3642 N N . THR C 1 27 ? 132.217 44.160 68.197 1.00 28.06 306 THR C N 1
ATOM 3643 C CA . THR C 1 27 ? 132.688 44.121 69.566 1.00 26.90 306 THR C CA 1
ATOM 3644 C C . THR C 1 27 ? 133.103 45.533 70.016 1.00 25.42 306 THR C C 1
ATOM 3645 O O . THR C 1 27 ? 133.217 45.809 71.213 1.00 26.65 306 THR C O 1
ATOM 3649 N N . GLU C 1 28 ? 133.303 46.425 69.047 1.00 22.16 307 GLU C N 1
ATOM 3650 C CA . GLU C 1 28 ? 133.703 47.806 69.315 1.00 19.02 307 GLU C CA 1
ATOM 3651 C C . GLU C 1 28 ? 132.643 48.582 70.098 1.00 19.08 307 GLU C C 1
ATOM 3652 O O . GLU C 1 28 ? 131.459 48.574 69.758 1.00 17.52 307 GLU C O 1
ATOM 3658 N N . GLU C 1 29 ? 133.082 49.276 71.141 1.00 17.90 308 GLU C N 1
ATOM 3659 C CA . GLU C 1 29 ? 132.172 50.035 71.971 1.00 18.23 308 GLU C CA 1
ATOM 3660 C C . GLU C 1 29 ? 132.283 51.522 71.680 1.00 18.91 308 GLU C C 1
ATOM 3661 O O . GLU C 1 29 ? 133.156 51.943 70.927 1.00 19.38 308 GLU C O 1
ATOM 3667 N N . ILE C 1 30 ? 131.384 52.302 72.271 1.00 17.86 309 ILE C N 1
ATOM 3668 C CA . ILE C 1 30 ? 131.374 53.748 72.106 1.00 17.47 309 ILE C CA 1
ATOM 3669 C C . ILE C 1 30 ? 130.399 54.315 73.140 1.00 18.43 309 ILE C C 1
ATOM 3670 O O . ILE C 1 30 ? 129.370 53.708 73.436 1.00 18.76 309 ILE C O 1
ATOM 3675 N N . LYS C 1 31 ? 130.731 55.458 73.727 1.00 20.22 310 LYS C N 1
ATOM 3676 C CA . LYS C 1 31 ? 129.854 56.044 74.727 1.00 21.52 310 LYS C CA 1
ATOM 3677 C C . LYS C 1 31 ? 129.004 57.156 74.133 1.00 21.80 310 LYS C C 1
ATOM 3678 O O . LYS C 1 31 ? 129.441 57.856 73.225 1.00 23.55 310 LYS C O 1
ATOM 3684 N N . ALA C 1 32 ? 127.783 57.301 74.635 1.00 19.41 311 ALA C N 1
ATOM 3685 C CA . ALA C 1 32 ? 126.874 58.331 74.154 1.00 20.86 311 ALA C CA 1
ATOM 3686 C C . ALA C 1 32 ? 125.900 58.695 75.264 1.00 21.10 311 ALA C C 1
ATOM 3687 O O . ALA C 1 32 ? 125.570 57.861 76.107 1.00 23.34 311 ALA C O 1
ATOM 3689 N N . TYR C 1 33 ? 125.448 59.940 75.281 1.00 20.22 312 TYR C N 1
ATOM 3690 C CA . TYR C 1 33 ? 124.497 60.345 76.304 1.00 20.93 312 TYR C CA 1
ATOM 3691 C C . TYR C 1 33 ? 123.106 59.964 75.824 1.00 20.14 312 TYR C C 1
ATOM 3692 O O . TYR C 1 33 ? 122.759 60.187 74.662 1.00 20.15 312 TYR C O 1
ATOM 3701 N N . CYS C 1 34 ? 122.325 59.368 76.721 1.00 19.09 313 CYS C N 1
ATOM 3702 C CA . CYS C 1 34 ? 120.959 58.941 76.431 1.00 18.44 313 CYS C CA 1
ATOM 3703 C C . CYS C 1 34 ? 119.942 59.842 77.133 1.00 19.58 313 CYS C C 1
ATOM 3704 O O . CYS C 1 34 ? 119.970 59.979 78.360 1.00 18.24 313 CYS C O 1
ATOM 3707 N N . ASP C 1 35 ? 119.045 60.459 76.369 1.00 19.39 314 ASP C N 1
ATOM 3708 C CA . ASP C 1 35 ? 118.016 61.289 76.976 1.00 19.90 314 ASP C CA 1
ATOM 3709 C C . ASP C 1 35 ? 116.823 60.357 77.155 1.00 19.34 314 ASP C C 1
ATOM 3710 O O . ASP C 1 35 ? 116.145 60.019 76.193 1.00 19.51 314 ASP C O 1
ATOM 3715 N N . MET C 1 36 ? 116.581 59.932 78.387 1.00 19.54 315 MET C N 1
ATOM 3716 C CA . MET C 1 36 ? 115.494 58.995 78.663 1.00 21.70 315 MET C CA 1
ATOM 3717 C C . MET C 1 36 ? 114.277 59.637 79.317 1.00 23.21 315 MET C C 1
ATOM 3718 O O . MET C 1 36 ? 113.218 59.008 79.430 1.00 23.97 315 MET C O 1
ATOM 3723 N N . GLU C 1 37 ? 114.421 60.887 79.740 1.00 24.73 316 GLU C N 1
ATOM 3724 C CA . GLU C 1 37 ? 113.344 61.559 80.450 1.00 28.37 316 GLU C CA 1
ATOM 3725 C C . GLU C 1 37 ? 112.627 62.683 79.728 1.00 28.99 316 GLU C C 1
ATOM 3726 O O . GLU C 1 37 ? 112.038 63.548 80.367 1.00 31.65 316 GLU C O 1
ATOM 3732 N N . ALA C 1 38 ? 112.657 62.673 78.405 1.00 29.19 317 ALA C N 1
ATOM 3733 C CA . ALA C 1 38 ? 111.989 63.720 77.652 1.00 28.81 317 ALA C CA 1
ATOM 3734 C C . ALA C 1 38 ? 111.477 63.198 76.319 1.00 28.19 317 ALA C C 1
ATOM 3735 O O . ALA C 1 38 ? 112.118 62.365 75.684 1.00 28.63 317 ALA C O 1
ATOM 3737 N N . GLY C 1 39 ? 110.312 63.686 75.906 1.00 27.72 318 GLY C N 1
ATOM 3738 C CA . GLY C 1 39 ? 109.737 63.273 74.640 1.00 26.21 318 GLY C CA 1
ATOM 3739 C C . GLY C 1 39 ? 109.731 61.777 74.381 1.00 26.39 318 GLY C C 1
ATOM 3740 O O . GLY C 1 39 ? 110.029 61.342 73.274 1.00 24.72 318 GLY C O 1
ATOM 3741 N N . GLY C 1 40 ? 109.393 60.979 75.387 1.00 24.93 319 GLY C N 1
ATOM 3742 C CA . GLY C 1 40 ? 109.359 59.542 75.178 1.00 25.43 319 GLY C CA 1
ATOM 3743 C C . GLY C 1 40 ? 110.634 58.800 75.553 1.00 24.56 319 GLY C C 1
ATOM 3744 O O . GLY C 1 40 ? 110.592 57.612 75.872 1.00 25.31 319 GLY C O 1
ATOM 3745 N N . GLY C 1 41 ? 111.775 59.478 75.518 1.00 22.63 320 GLY C N 1
ATOM 3746 C CA . GLY C 1 41 ? 113.010 58.800 75.875 1.00 20.73 320 GLY C CA 1
ATOM 3747 C C . GLY C 1 41 ? 113.583 57.899 74.793 1.00 19.22 320 GLY C C 1
ATOM 3748 O O . GLY C 1 41 ? 113.068 57.823 73.676 1.00 19.21 320 GLY C O 1
ATOM 3749 N N . GLY C 1 42 ? 114.667 57.208 75.124 1.00 16.80 321 GLY C N 1
ATOM 3750 C CA . GLY C 1 42 ? 115.299 56.342 74.150 1.00 14.93 321 GLY C CA 1
ATOM 3751 C C . GLY C 1 42 ? 116.062 57.133 73.100 1.00 14.58 321 GLY C C 1
ATOM 3752 O O . GLY C 1 42 ? 116.394 56.604 72.032 1.00 15.27 321 GLY C O 1
ATOM 3753 N N . TRP C 1 43 ? 116.353 58.396 73.404 1.00 12.88 322 TRP C N 1
ATOM 3754 C CA . TRP C 1 43 ? 117.071 59.255 72.469 1.00 13.06 322 TRP C CA 1
ATOM 3755 C C . TRP C 1 43 ? 118.583 59.092 72.560 1.00 12.75 322 TRP C C 1
ATOM 3756 O O . TRP C 1 43 ? 119.142 59.115 73.664 1.00 12.62 322 TRP C O 1
ATOM 3767 N N . THR C 1 44 ? 119.243 58.925 71.411 1.00 11.27 323 THR C N 1
ATOM 3768 C CA . THR C 1 44 ? 120.707 58.805 71.380 1.00 9.56 323 THR C CA 1
ATOM 3769 C C . THR C 1 44 ? 121.265 60.123 70.858 1.00 12.09 323 THR C C 1
ATOM 3770 O O . THR C 1 44 ? 121.120 60.440 69.686 1.00 12.05 323 THR C O 1
ATOM 3774 N N . ILE C 1 45 ? 121.908 60.883 71.725 1.00 13.22 324 ILE C N 1
ATOM 3775 C CA . ILE C 1 45 ? 122.476 62.158 71.331 1.00 12.83 324 ILE C CA 1
ATOM 3776 C C . ILE C 1 45 ? 123.723 62.000 70.468 1.00 15.52 324 ILE C C 1
ATOM 3777 O O . ILE C 1 45 ? 124.686 61.336 70.871 1.00 18.61 324 ILE C O 1
ATOM 3782 N N . ILE C 1 46 ? 123.710 62.610 69.283 1.00 15.60 325 ILE C N 1
ATOM 3783 C CA . ILE C 1 46 ? 124.863 62.512 68.395 1.00 12.92 325 ILE C CA 1
ATOM 3784 C C . ILE C 1 46 ? 125.729 63.767 68.349 1.00 13.83 325 ILE C C 1
ATOM 3785 O O . ILE C 1 46 ? 126.776 63.783 67.696 1.00 13.85 325 ILE C O 1
ATOM 3790 N N . GLN C 1 47 ? 125.285 64.829 69.014 1.00 14.45 326 GLN C N 1
ATOM 3791 C CA . GLN C 1 47 ? 126.082 66.048 69.105 1.00 16.18 326 GLN C CA 1
ATOM 3792 C C . GLN C 1 47 ? 125.453 66.975 70.124 1.00 17.61 326 GLN C C 1
ATOM 3793 O O . GLN C 1 47 ? 124.247 66.922 70.351 1.00 17.77 326 GLN C O 1
ATOM 3799 N N . ARG C 1 48 ? 126.280 67.774 70.789 1.00 18.37 327 ARG C N 1
ATOM 3800 C CA . ARG C 1 48 ? 125.769 68.714 71.773 1.00 21.30 327 ARG C CA 1
ATOM 3801 C C . ARG C 1 48 ? 126.673 69.920 71.921 1.00 21.87 327 ARG C C 1
ATOM 3802 O O . ARG C 1 48 ? 127.899 69.819 71.799 1.00 20.73 327 ARG C O 1
ATOM 3810 N N . ARG C 1 49 ? 126.034 71.056 72.193 1.00 23.30 328 ARG C N 1
ATOM 3811 C CA . ARG C 1 49 ? 126.687 72.342 72.414 1.00 24.02 328 ARG C CA 1
ATOM 3812 C C . ARG C 1 49 ? 125.810 73.048 73.439 1.00 25.70 328 ARG C C 1
ATOM 3813 O O . ARG C 1 49 ? 124.592 72.966 73.368 1.00 25.26 328 ARG C O 1
ATOM 3821 N N . GLU C 1 50 ? 126.429 73.733 74.389 1.00 28.18 329 GLU C N 1
ATOM 3822 C CA . GLU C 1 50 ? 125.711 74.479 75.422 1.00 32.55 329 GLU C CA 1
ATOM 3823 C C . GLU C 1 50 ? 126.855 75.224 76.075 1.00 31.93 329 GLU C C 1
ATOM 3824 O O . GLU C 1 50 ? 126.703 76.206 76.796 1.00 30.14 329 GLU C O 1
ATOM 3830 N N . ASP C 1 51 ? 128.014 74.681 75.751 1.00 33.20 330 ASP C N 1
ATOM 3831 C CA . ASP C 1 51 ? 129.330 75.118 76.138 1.00 33.76 330 ASP C CA 1
ATOM 3832 C C . ASP C 1 51 ? 130.096 74.515 77.289 1.00 33.79 330 ASP C C 1
ATOM 3833 O O . ASP C 1 51 ? 129.786 74.671 78.461 1.00 33.42 330 ASP C O 1
ATOM 3838 N N . GLY C 1 52 ? 131.143 73.834 76.875 1.00 34.02 331 GLY C N 1
ATOM 3839 C CA . GLY C 1 52 ? 132.090 73.201 77.756 1.00 37.92 331 GLY C CA 1
ATOM 3840 C C . GLY C 1 52 ? 133.325 73.421 76.906 1.00 38.43 331 GLY C C 1
ATOM 3841 O O . GLY C 1 52 ? 134.424 73.004 77.243 1.00 38.91 331 GLY C O 1
ATOM 3842 N N . SER C 1 53 ? 133.101 74.123 75.792 1.00 37.93 332 SER C N 1
ATOM 3843 C CA . SER C 1 53 ? 134.118 74.429 74.805 1.00 36.61 332 SER C CA 1
ATOM 3844 C C . SER C 1 53 ? 135.051 73.261 74.552 1.00 34.43 332 SER C C 1
ATOM 3845 O O . SER C 1 53 ? 136.013 73.024 75.286 1.00 31.38 332 SER C O 1
ATOM 3848 N N . VAL C 1 54 ? 134.744 72.562 73.463 1.00 33.61 333 VAL C N 1
ATOM 3849 C CA . VAL C 1 54 ? 135.450 71.373 73.037 1.00 34.02 333 VAL C CA 1
ATOM 3850 C C . VAL C 1 54 ? 136.221 71.521 71.711 1.00 34.54 333 VAL C C 1
ATOM 3851 O O . VAL C 1 54 ? 136.946 70.606 71.302 1.00 37.39 333 VAL C O 1
ATOM 3855 N N . ASP C 1 55 ? 136.088 72.656 71.038 1.00 32.18 334 ASP C N 1
ATOM 3856 C CA . ASP C 1 55 ? 136.795 72.839 69.764 1.00 29.05 334 ASP C CA 1
ATOM 3857 C C . ASP C 1 55 ? 136.290 71.830 68.733 1.00 27.56 334 ASP C C 1
ATOM 3858 O O . ASP C 1 55 ? 136.625 70.638 68.790 1.00 28.10 334 ASP C O 1
ATOM 3863 N N . PHE C 1 56 ? 135.485 72.311 67.793 1.00 24.33 335 PHE C N 1
ATOM 3864 C CA . PHE C 1 56 ? 134.933 71.458 66.752 1.00 22.00 335 PHE C CA 1
ATOM 3865 C C . PHE C 1 56 ? 135.647 71.615 65.422 1.00 22.57 335 PHE C C 1
ATOM 3866 O O . PHE C 1 56 ? 135.180 71.125 64.392 1.00 21.35 335 PHE C O 1
ATOM 3874 N N . GLN C 1 57 ? 136.779 72.312 65.445 1.00 23.14 336 GLN C N 1
ATOM 3875 C CA . GLN C 1 57 ? 137.586 72.484 64.240 1.00 24.32 336 GLN C CA 1
ATOM 3876 C C . GLN C 1 57 ? 138.509 71.265 64.202 1.00 23.86 336 GLN C C 1
ATOM 3877 O O . GLN C 1 57 ? 139.732 71.373 64.320 1.00 23.16 336 GLN C O 1
ATOM 3883 N N . ARG C 1 58 ? 137.889 70.099 64.039 1.00 22.74 337 ARG C N 1
ATOM 3884 C CA . ARG C 1 58 ? 138.601 68.829 64.031 1.00 21.80 337 ARG C CA 1
ATOM 3885 C C . ARG C 1 58 ? 138.759 68.236 62.643 1.00 20.73 337 ARG C C 1
ATOM 3886 O O . ARG C 1 58 ? 138.113 68.664 61.683 1.00 18.71 337 ARG C O 1
ATOM 3894 N N . THR C 1 59 ? 139.615 67.228 62.548 1.00 20.62 338 THR C N 1
ATOM 3895 C CA . THR C 1 59 ? 139.872 66.565 61.271 1.00 21.92 338 THR C CA 1
ATOM 3896 C C . THR C 1 59 ? 138.786 65.569 60.906 1.00 18.92 338 THR C C 1
ATOM 3897 O O . THR C 1 59 ? 137.931 65.222 61.718 1.00 19.81 338 THR C O 1
ATOM 3901 N N . TRP C 1 60 ? 138.834 65.119 59.664 1.00 17.57 339 TRP C N 1
ATOM 3902 C CA . TRP C 1 60 ? 137.898 64.128 59.168 1.00 18.19 339 TRP C CA 1
ATOM 3903 C C . TRP C 1 60 ? 137.848 62.925 60.126 1.00 18.24 339 TRP C C 1
ATOM 3904 O O . TRP C 1 60 ? 136.784 62.525 60.601 1.00 16.12 339 TRP C O 1
ATOM 3915 N N . LYS C 1 61 ? 139.017 62.370 60.427 1.00 17.99 340 LYS C N 1
ATOM 3916 C CA . LYS C 1 61 ? 139.111 61.205 61.291 1.00 17.97 340 LYS C CA 1
ATOM 3917 C C . LYS C 1 61 ? 138.432 61.383 62.642 1.00 18.90 340 LYS C C 1
ATOM 3918 O O . LYS C 1 61 ? 137.723 60.486 63.123 1.00 20.37 340 LYS C O 1
ATOM 3924 N N . GLU C 1 62 ? 138.627 62.545 63.250 1.00 20.07 341 GLU C N 1
ATOM 3925 C CA . GLU C 1 62 ? 138.012 62.824 64.536 1.00 20.68 341 GLU C CA 1
ATOM 3926 C C . GLU C 1 62 ? 136.496 62.862 64.383 1.00 20.48 341 GLU C C 1
ATOM 3927 O O . GLU C 1 62 ? 135.766 62.352 65.239 1.00 20.81 341 GLU C O 1
ATOM 3933 N N . TYR C 1 63 ? 136.015 63.453 63.292 1.00 19.34 342 TYR C N 1
ATOM 3934 C CA . TYR C 1 63 ? 134.578 63.479 63.061 1.00 18.48 342 TYR C CA 1
ATOM 3935 C C . TYR C 1 63 ? 134.130 62.049 62.755 1.00 16.72 342 TYR C C 1
ATOM 3936 O O . TYR C 1 63 ? 132.997 61.681 63.025 1.00 18.20 342 TYR C O 1
ATOM 3945 N N . LYS C 1 64 ? 135.036 61.232 62.229 1.00 16.76 343 LYS C N 1
ATOM 3946 C CA . LYS C 1 64 ? 134.711 59.839 61.908 1.00 17.71 343 LYS C CA 1
ATOM 3947 C C . LYS C 1 64 ? 134.508 58.975 63.154 1.00 18.22 343 LYS C C 1
ATOM 3948 O O . LYS C 1 64 ? 133.498 58.283 63.257 1.00 18.02 343 LYS C O 1
ATOM 3954 N N . VAL C 1 65 ? 135.467 59.018 64.084 1.00 18.79 344 VAL C N 1
ATOM 3955 C CA . VAL C 1 65 ? 135.408 58.220 65.320 1.00 19.65 344 VAL C CA 1
ATOM 3956 C C . VAL C 1 65 ? 134.711 58.951 66.461 1.00 19.72 344 VAL C C 1
ATOM 3957 O O . VAL C 1 65 ? 134.232 58.315 67.406 1.00 19.17 344 VAL C O 1
ATOM 3961 N N . GLY C 1 66 ? 134.664 60.279 66.379 1.00 18.12 345 GLY C N 1
ATOM 3962 C CA . GLY C 1 66 ? 134.019 61.054 67.422 1.00 18.48 345 GLY C CA 1
ATOM 3963 C C . GLY C 1 66 ? 134.982 61.746 68.373 1.00 19.84 345 GLY C C 1
ATOM 3964 O O . GLY C 1 66 ? 136.124 61.317 68.542 1.00 22.15 345 GLY C O 1
ATOM 3965 N N . PHE C 1 67 ? 134.513 62.820 68.997 1.00 19.68 346 PHE C N 1
ATOM 3966 C CA . PHE C 1 67 ? 135.307 63.593 69.944 1.00 19.97 346 PHE C CA 1
ATOM 3967 C C . PHE C 1 67 ? 134.437 64.304 70.973 1.00 19.57 346 PHE C C 1
ATOM 3968 O O . PHE C 1 67 ? 133.228 64.393 70.822 1.00 17.36 346 PHE C O 1
ATOM 3976 N N . GLY C 1 68 ? 135.076 64.818 72.017 1.00 21.04 347 GLY C N 1
ATOM 3977 C CA . GLY C 1 68 ? 134.359 65.519 73.065 1.00 22.86 347 GLY C CA 1
ATOM 3978 C C . GLY C 1 68 ? 134.076 64.628 74.258 1.00 23.87 347 GLY C C 1
ATOM 3979 O O . GLY C 1 68 ? 134.587 63.511 74.341 1.00 23.56 347 GLY C O 1
ATOM 3980 N N . ASN C 1 69 ? 133.254 65.120 75.177 1.00 24.95 348 ASN C N 1
ATOM 3981 C CA . ASN C 1 69 ? 132.906 64.363 76.373 1.00 27.90 348 ASN C CA 1
ATOM 3982 C C . ASN C 1 69 ? 131.405 64.121 76.420 1.00 26.78 348 ASN C C 1
ATOM 3983 O O . ASN C 1 69 ? 130.629 65.072 76.371 1.00 27.94 348 ASN C O 1
ATOM 3988 N N . PRO C 1 70 ? 130.976 62.843 76.517 1.00 27.38 349 PRO C N 1
ATOM 3989 C CA . PRO C 1 70 ? 129.555 62.477 76.570 1.00 26.43 349 PRO C CA 1
ATOM 3990 C C . PRO C 1 70 ? 128.730 63.221 77.637 1.00 26.48 349 PRO C C 1
ATOM 3991 O O . PRO C 1 70 ? 127.504 63.279 77.550 1.00 26.33 349 PRO C O 1
ATOM 3995 N N . SER C 1 71 ? 129.391 63.778 78.646 1.00 24.71 350 SER C N 1
ATOM 3996 C CA . SER C 1 71 ? 128.672 64.504 79.688 1.00 24.29 350 SER C CA 1
ATOM 3997 C C . SER C 1 71 ? 128.557 65.985 79.336 1.00 22.19 350 SER C C 1
ATOM 3998 O O . SER C 1 71 ? 127.890 66.746 80.035 1.00 23.35 350 SER C O 1
ATOM 4001 N N . GLY C 1 72 ? 129.212 66.390 78.254 1.00 21.37 351 GLY C N 1
ATOM 4002 C CA . GLY C 1 72 ? 129.164 67.783 77.835 1.00 19.60 351 GLY C CA 1
ATOM 4003 C C . GLY C 1 72 ? 129.036 67.901 76.328 1.00 18.37 351 GLY C C 1
ATOM 4004 O O . GLY C 1 72 ? 128.187 67.248 75.721 1.00 20.11 351 GLY C O 1
ATOM 4005 N N . GLU C 1 73 ? 129.884 68.722 75.720 1.00 16.60 352 GLU C N 1
ATOM 4006 C CA . GLU C 1 73 ? 129.854 68.922 74.276 1.00 16.50 352 GLU C CA 1
ATOM 4007 C C . GLU C 1 73 ? 130.573 67.789 73.561 1.00 15.33 352 GLU C C 1
ATOM 4008 O O . GLU C 1 73 ? 131.646 67.390 73.982 1.00 16.35 352 GLU C O 1
ATOM 4014 N N . TYR C 1 74 ? 129.987 67.274 72.483 1.00 14.05 353 TYR C N 1
ATOM 4015 C CA . TYR C 1 74 ? 130.644 66.214 71.727 1.00 14.12 353 TYR C CA 1
ATOM 4016 C C . TYR C 1 74 ? 130.017 65.907 70.369 1.00 13.56 353 TYR C C 1
ATOM 4017 O O . TYR C 1 74 ? 128.996 66.477 69.984 1.00 12.49 353 TYR C O 1
ATOM 4026 N N . TRP C 1 75 ? 130.682 65.024 69.636 1.00 11.65 354 TRP C N 1
ATOM 4027 C CA . TRP C 1 75 ? 130.227 64.565 68.333 1.00 13.29 354 TRP C CA 1
ATOM 4028 C C . TRP C 1 75 ? 130.355 63.069 68.513 1.00 13.88 354 TRP C C 1
ATOM 4029 O O . TRP C 1 75 ? 131.450 62.566 68.789 1.00 13.35 354 TRP C O 1
ATOM 4040 N N . LEU C 1 76 ? 129.240 62.358 68.386 1.00 13.55 355 LEU C N 1
ATOM 4041 C CA . LEU C 1 76 ? 129.260 60.920 68.595 1.00 14.52 355 LEU C CA 1
ATOM 4042 C C . LEU C 1 76 ? 130.227 60.189 67.671 1.00 15.54 355 LEU C C 1
ATOM 4043 O O . LEU C 1 76 ? 131.074 59.410 68.135 1.00 14.81 355 LEU C O 1
ATOM 4048 N N . GLY C 1 77 ? 130.113 60.458 66.373 1.00 14.20 356 GLY C N 1
ATOM 4049 C CA . GLY C 1 77 ? 130.964 59.809 65.387 1.00 14.92 356 GLY C CA 1
ATOM 4050 C C . GLY C 1 77 ? 130.173 59.403 64.150 1.00 14.46 356 GLY C C 1
ATOM 4051 O O . GLY C 1 77 ? 129.150 58.728 64.264 1.00 15.51 356 GLY C O 1
ATOM 4052 N N . ASN C 1 78 ? 130.647 59.807 62.971 1.00 14.98 357 ASN C N 1
ATOM 4053 C CA . ASN C 1 78 ? 129.968 59.499 61.713 1.00 16.12 357 ASN C CA 1
ATOM 4054 C C . ASN C 1 78 ? 129.899 58.021 61.394 1.00 17.80 357 ASN C C 1
ATOM 4055 O O . ASN C 1 78 ? 128.857 57.519 60.977 1.00 20.34 357 ASN C O 1
ATOM 4060 N N . GLU C 1 79 ? 131.008 57.313 61.576 1.00 18.23 358 GLU C N 1
ATOM 4061 C CA . GLU C 1 79 ? 131.023 55.896 61.248 1.00 18.88 358 GLU C CA 1
ATOM 4062 C C . GLU C 1 79 ? 129.963 55.145 62.039 1.00 18.55 358 GLU C C 1
ATOM 4063 O O . GLU C 1 79 ? 129.183 54.380 61.462 1.00 20.72 358 GLU C O 1
ATOM 4069 N N . PHE C 1 80 ? 129.915 55.373 63.349 1.00 17.55 359 PHE C N 1
ATOM 4070 C CA . PHE C 1 80 ? 128.921 54.700 64.182 1.00 17.73 359 PHE C CA 1
ATOM 4071 C C . PHE C 1 80 ? 127.510 55.117 63.779 1.00 18.43 359 PHE C C 1
ATOM 4072 O O . PHE C 1 80 ? 126.631 54.273 63.632 1.00 17.66 359 PHE C O 1
ATOM 4080 N N . VAL C 1 81 ? 127.299 56.422 63.602 1.00 18.74 360 VAL C N 1
ATOM 4081 C CA . VAL C 1 81 ? 125.973 56.921 63.249 1.00 18.87 360 VAL C CA 1
ATOM 4082 C C . VAL C 1 81 ? 125.526 56.394 61.898 1.00 18.97 360 VAL C C 1
ATOM 4083 O O . VAL C 1 81 ? 124.338 56.144 61.690 1.00 17.01 360 VAL C O 1
ATOM 4087 N N . SER C 1 82 ? 126.487 56.239 60.990 1.00 17.15 361 SER C N 1
ATOM 4088 C CA . SER C 1 82 ? 126.217 55.720 59.665 1.00 17.39 361 SER C CA 1
ATOM 4089 C C . SER C 1 82 ? 125.782 54.263 59.765 1.00 17.43 361 SER C C 1
ATOM 4090 O O . SER C 1 82 ? 124.745 53.886 59.222 1.00 18.13 361 SER C O 1
ATOM 4093 N N . GLN C 1 83 ? 126.559 53.438 60.468 1.00 18.06 362 GLN C N 1
ATOM 4094 C CA . GLN C 1 83 ? 126.194 52.027 60.604 1.00 19.57 362 GLN C CA 1
ATOM 4095 C C . GLN C 1 83 ? 124.825 51.837 61.254 1.00 20.81 362 GLN C C 1
ATOM 4096 O O . GLN C 1 83 ? 124.086 50.914 60.888 1.00 20.04 362 GLN C O 1
ATOM 4102 N N . LEU C 1 84 ? 124.483 52.699 62.216 1.00 21.63 363 LEU C N 1
ATOM 4103 C CA . LEU C 1 84 ? 123.180 52.583 62.882 1.00 22.48 363 LEU C CA 1
ATOM 4104 C C . LEU C 1 84 ? 122.042 52.960 61.941 1.00 22.72 363 LEU C C 1
ATOM 4105 O O . LEU C 1 84 ? 121.175 52.144 61.645 1.00 23.37 363 LEU C O 1
ATOM 4110 N N . THR C 1 85 ? 122.056 54.199 61.467 1.00 22.27 364 THR C N 1
ATOM 4111 C CA . THR C 1 85 ? 120.994 54.686 60.592 1.00 23.93 364 THR C CA 1
ATOM 4112 C C . THR C 1 85 ? 120.803 53.905 59.295 1.00 25.21 364 THR C C 1
ATOM 4113 O O . THR C 1 85 ? 119.885 54.200 58.542 1.00 25.09 364 THR C O 1
ATOM 4117 N N . ASN C 1 86 ? 121.664 52.923 59.026 1.00 27.04 365 ASN C N 1
ATOM 4118 C CA . ASN C 1 86 ? 121.523 52.107 57.821 1.00 28.87 365 ASN C CA 1
ATOM 4119 C C . ASN C 1 86 ? 120.993 50.731 58.179 1.00 29.91 365 ASN C C 1
ATOM 4120 O O . ASN C 1 86 ? 120.718 49.922 57.303 1.00 30.38 365 ASN C O 1
ATOM 4125 N N . GLN C 1 87 ? 120.845 50.474 59.471 1.00 31.78 366 GLN C N 1
ATOM 4126 C CA . GLN C 1 87 ? 120.358 49.183 59.949 1.00 33.82 366 GLN C CA 1
ATOM 4127 C C . GLN C 1 87 ? 118.836 49.173 60.043 1.00 33.78 366 GLN C C 1
ATOM 4128 O O . GLN C 1 87 ? 118.190 48.158 59.782 1.00 32.80 366 GLN C O 1
ATOM 4134 N N . GLN C 1 88 ? 118.278 50.306 60.453 1.00 32.69 367 GLN C N 1
ATOM 4135 C CA . GLN C 1 88 ? 116.837 50.459 60.585 1.00 33.39 367 GLN C CA 1
ATOM 4136 C C . GLN C 1 88 ? 116.525 51.939 60.421 1.00 32.50 367 GLN C C 1
ATOM 4137 O O . GLN C 1 88 ? 117.438 52.761 60.338 1.00 32.28 367 GLN C O 1
ATOM 4143 N N . ARG C 1 89 ? 115.243 52.280 60.367 1.00 32.80 368 ARG C N 1
ATOM 4144 C CA . ARG C 1 89 ? 114.834 53.672 60.196 1.00 31.27 368 ARG C CA 1
ATOM 4145 C C . ARG C 1 89 ? 114.886 54.516 61.469 1.00 28.29 368 ARG C C 1
ATOM 4146 O O . ARG C 1 89 ? 114.244 54.200 62.470 1.00 28.27 368 ARG C O 1
ATOM 4154 N N . TYR C 1 90 ? 115.649 55.603 61.409 1.00 24.80 369 TYR C N 1
ATOM 4155 C CA . TYR C 1 90 ? 115.793 56.515 62.531 1.00 22.93 369 TYR C CA 1
ATOM 4156 C C . TYR C 1 90 ? 115.266 57.910 62.180 1.00 22.59 369 TYR C C 1
ATOM 4157 O O . TYR C 1 90 ? 115.240 58.315 61.012 1.00 20.51 369 TYR C O 1
ATOM 4166 N N . VAL C 1 91 ? 114.879 58.637 63.221 1.00 20.94 370 VAL C N 1
ATOM 4167 C CA . VAL C 1 91 ? 114.393 59.999 63.117 1.00 19.79 370 VAL C CA 1
ATOM 4168 C C . VAL C 1 91 ? 115.539 60.887 63.637 1.00 20.27 370 VAL C C 1
ATOM 4169 O O . VAL C 1 91 ? 116.370 60.446 64.430 1.00 20.37 370 VAL C O 1
ATOM 4173 N N . LEU C 1 92 ? 115.624 62.120 63.162 1.00 18.29 371 LEU C N 1
ATOM 4174 C CA . LEU C 1 92 ? 116.650 63.029 63.646 1.00 16.58 371 LEU C CA 1
ATOM 4175 C C . LEU C 1 92 ? 115.909 64.212 64.236 1.00 17.86 371 LEU C C 1
ATOM 4176 O O . LEU C 1 92 ? 115.114 64.867 63.547 1.00 17.62 371 LEU C O 1
ATOM 4181 N N . LYS C 1 93 ? 116.146 64.473 65.517 1.00 18.30 372 LYS C N 1
ATOM 4182 C CA . LYS C 1 93 ? 115.500 65.586 66.181 1.00 18.64 372 LYS C CA 1
ATOM 4183 C C . LYS C 1 93 ? 116.581 66.591 66.515 1.00 18.59 372 LYS C C 1
ATOM 4184 O O . LYS C 1 93 ? 117.599 66.242 67.107 1.00 20.55 372 LYS C O 1
ATOM 4190 N N . ILE C 1 94 ? 116.376 67.837 66.113 1.00 18.46 373 ILE C N 1
ATOM 4191 C CA . ILE C 1 94 ? 117.354 68.877 66.368 1.00 19.08 373 ILE C CA 1
ATOM 4192 C C . ILE C 1 94 ? 116.776 69.925 67.299 1.00 20.24 373 ILE C C 1
ATOM 4193 O O . ILE C 1 94 ? 115.860 70.665 66.939 1.00 21.19 373 ILE C O 1
ATOM 4198 N N . HIS C 1 95 ? 117.327 69.982 68.503 1.00 19.97 374 HIS C N 1
ATOM 4199 C CA . HIS C 1 95 ? 116.857 70.906 69.513 1.00 20.26 374 HIS C CA 1
ATOM 4200 C C . HIS C 1 95 ? 117.777 72.120 69.544 1.00 20.22 374 HIS C C 1
ATOM 4201 O O . HIS C 1 95 ? 118.993 71.979 69.633 1.00 22.65 374 HIS C O 1
ATOM 4208 N N . LEU C 1 96 ? 117.209 73.317 69.475 1.00 19.77 375 LEU C N 1
ATOM 4209 C CA . LEU C 1 96 ? 118.035 74.523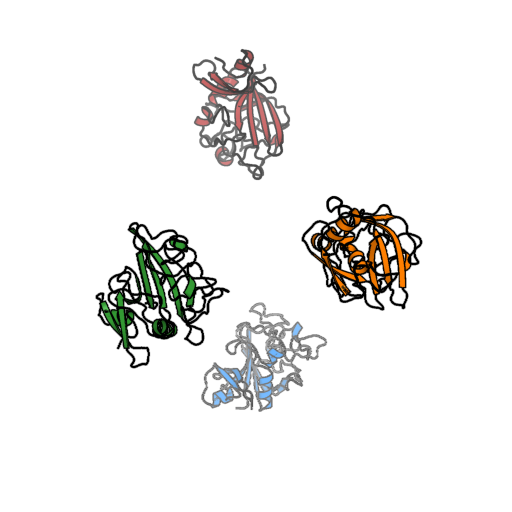 69.465 1.00 18.58 375 LEU C CA 1
ATOM 4210 C C . LEU C 1 96 ? 117.660 75.512 70.553 1.00 18.42 375 LEU C C 1
ATOM 4211 O O . LEU C 1 96 ? 116.510 75.544 70.997 1.00 19.34 375 LEU C O 1
ATOM 4216 N N . LYS C 1 97 ? 118.635 76.320 70.977 1.00 18.35 376 LYS C N 1
ATOM 4217 C CA . LYS C 1 97 ? 118.418 77.317 72.027 1.00 19.19 376 LYS C CA 1
ATOM 4218 C C . LYS C 1 97 ? 119.203 78.602 71.749 1.00 18.35 376 LYS C C 1
ATOM 4219 O O . LYS C 1 97 ? 120.393 78.545 71.428 1.00 17.95 376 LYS C O 1
ATOM 4225 N N . ASP C 1 98 ? 118.547 79.757 71.873 1.00 16.59 377 ASP C N 1
ATOM 4226 C CA . ASP C 1 98 ? 119.236 81.019 71.625 1.00 18.14 377 ASP C CA 1
ATOM 4227 C C . ASP C 1 98 ? 119.624 81.695 72.929 1.00 18.61 377 ASP C C 1
ATOM 4228 O O . ASP C 1 98 ? 119.462 81.110 73.999 1.00 18.69 377 ASP C O 1
ATOM 4233 N N . TRP C 1 99 ? 120.147 82.916 72.831 1.00 20.69 378 TRP C N 1
ATOM 4234 C CA . TRP C 1 99 ? 120.600 83.672 73.993 1.00 22.44 378 TRP C CA 1
ATOM 4235 C C . TRP C 1 99 ? 119.539 84.535 74.681 1.00 24.14 378 TRP C C 1
ATOM 4236 O O . TRP C 1 99 ? 119.830 85.200 75.680 1.00 22.98 378 TRP C O 1
ATOM 4247 N N . GLU C 1 100 ? 118.317 84.537 74.158 1.00 23.93 379 GLU C N 1
ATOM 4248 C CA . GLU C 1 100 ? 117.266 85.327 74.780 1.00 24.52 379 GLU C CA 1
ATOM 4249 C C . GLU C 1 100 ? 116.288 84.480 75.582 1.00 24.39 379 GLU C C 1
ATOM 4250 O O . GLU C 1 100 ? 115.344 85.009 76.163 1.00 25.40 379 GLU C O 1
ATOM 4256 N N . GLY C 1 101 ? 116.513 83.169 75.614 1.00 24.71 380 GLY C N 1
ATOM 4257 C CA . GLY C 1 101 ? 115.628 82.289 76.356 1.00 23.00 380 GLY C CA 1
ATOM 4258 C C . GLY C 1 101 ? 114.679 81.462 75.499 1.00 23.79 380 GLY C C 1
ATOM 4259 O O . GLY C 1 101 ? 113.831 80.735 76.032 1.00 25.38 380 GLY C O 1
ATOM 4260 N N . ASN C 1 102 ? 114.799 81.571 74.177 1.00 22.08 381 ASN C N 1
ATOM 4261 C CA . ASN C 1 102 ? 113.929 80.807 73.283 1.00 20.94 381 ASN C CA 1
ATOM 4262 C C . ASN C 1 102 ? 114.529 79.448 72.973 1.00 19.56 381 ASN C C 1
ATOM 4263 O O . ASN C 1 102 ? 115.745 79.267 73.030 1.00 20.53 381 ASN C O 1
ATOM 4268 N N . GLU C 1 103 ? 113.665 78.506 72.616 1.00 19.39 382 GLU C N 1
ATOM 4269 C CA . GLU C 1 103 ? 114.076 77.156 72.270 1.00 20.16 382 GLU C CA 1
ATOM 4270 C C . GLU C 1 103 ? 113.084 76.593 71.254 1.00 19.90 382 GLU C C 1
ATOM 4271 O O . GLU C 1 103 ? 111.872 76.666 71.459 1.00 19.26 382 GLU C O 1
ATOM 4277 N N . ALA C 1 104 ? 113.589 76.045 70.156 1.00 18.51 383 ALA C N 1
ATOM 4278 C CA . ALA C 1 104 ? 112.718 75.451 69.136 1.00 19.59 383 ALA C CA 1
ATOM 4279 C C . ALA C 1 104 ? 113.345 74.150 68.657 1.00 19.91 383 ALA C C 1
ATOM 4280 O O . ALA C 1 104 ? 114.442 73.793 69.088 1.00 20.40 383 ALA C O 1
ATOM 4282 N N . TYR C 1 105 ? 112.660 73.445 67.764 1.00 20.24 384 TYR C N 1
ATOM 4283 C CA . TYR C 1 105 ? 113.192 72.187 67.250 1.00 18.95 384 TYR C CA 1
ATOM 4284 C C . TYR C 1 105 ? 112.760 71.867 65.817 1.00 18.25 384 TYR C C 1
ATOM 4285 O O . TYR C 1 105 ? 111.756 72.384 65.325 1.00 18.41 384 TYR C O 1
ATOM 4294 N N . SER C 1 106 ? 113.527 70.993 65.171 1.00 17.34 385 SER C N 1
ATOM 4295 C CA . SER C 1 106 ? 113.243 70.518 63.820 1.00 17.83 385 SER C CA 1
ATOM 4296 C C . SER C 1 106 ? 113.226 69.010 63.933 1.00 16.82 385 SER C C 1
ATOM 4297 O O . SER C 1 106 ? 114.048 68.435 64.636 1.00 17.12 385 SER C O 1
ATOM 4300 N N . LEU C 1 107 ? 112.303 68.366 63.241 1.00 16.40 386 LEU C N 1
ATOM 4301 C CA . LEU C 1 107 ? 112.224 66.918 63.290 1.00 17.26 386 LEU C CA 1
ATOM 4302 C C . LEU C 1 107 ? 112.158 66.334 61.882 1.00 18.21 386 LEU C C 1
ATOM 4303 O O . LEU C 1 107 ? 111.387 66.794 61.045 1.00 18.21 386 LEU C O 1
ATOM 4308 N N . TYR C 1 108 ? 112.988 65.336 61.609 1.00 18.57 387 TYR C N 1
ATOM 4309 C CA . TYR C 1 108 ? 112.978 64.697 60.303 1.00 19.31 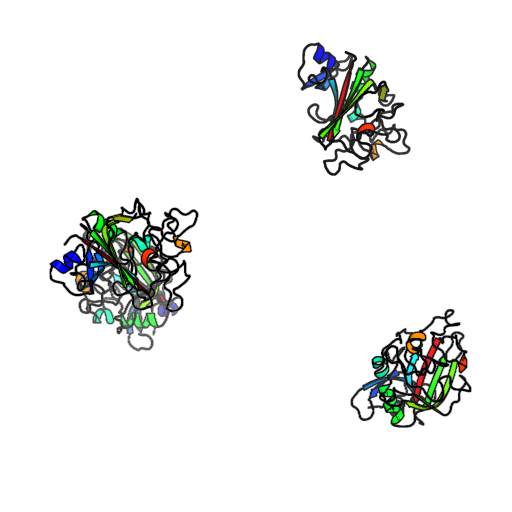387 TYR C CA 1
ATOM 4310 C C . TYR C 1 108 ? 112.530 63.266 60.532 1.00 21.94 387 TYR C C 1
ATOM 4311 O O . TYR C 1 108 ? 113.167 62.538 61.293 1.00 23.77 387 TYR C O 1
ATOM 4320 N N . GLU C 1 109 ? 111.432 62.862 59.894 1.00 22.94 388 GLU C N 1
ATOM 4321 C CA . GLU C 1 109 ? 110.911 61.510 60.065 1.00 24.88 388 GLU C CA 1
ATOM 4322 C C . GLU C 1 109 ? 111.929 60.436 59.702 1.00 24.79 388 GLU C C 1
ATOM 4323 O O . GLU C 1 109 ? 111.938 59.361 60.304 1.00 22.88 388 GLU C O 1
ATOM 4329 N N . HIS C 1 110 ? 112.771 60.717 58.710 1.00 24.68 389 HIS C N 1
ATOM 4330 C CA . HIS C 1 110 ? 113.805 59.768 58.313 1.00 26.34 389 HIS C CA 1
ATOM 4331 C C . HIS C 1 110 ? 115.160 60.425 58.059 1.00 25.85 389 HIS C C 1
ATOM 4332 O O . HIS C 1 110 ? 115.283 61.355 57.264 1.00 24.36 389 HIS C O 1
ATOM 4339 N N . PHE C 1 111 ? 116.170 59.921 58.759 1.00 26.17 390 PHE C N 1
ATOM 4340 C CA . PHE C 1 111 ? 117.529 60.413 58.638 1.00 25.84 390 PHE C CA 1
ATOM 4341 C C . PHE C 1 111 ? 118.552 59.279 58.637 1.00 26.11 390 PHE C C 1
ATOM 4342 O O . PHE C 1 111 ? 118.453 58.304 59.407 1.00 25.61 390 PHE C O 1
ATOM 4350 N N . TYR C 1 112 ? 119.533 59.406 57.755 1.00 25.76 391 TYR C N 1
ATOM 4351 C CA . TYR C 1 112 ? 120.607 58.431 57.689 1.00 26.21 391 TYR C CA 1
ATOM 4352 C C . TYR C 1 112 ? 121.795 59.049 56.976 1.00 25.74 391 TYR C C 1
ATOM 4353 O O . TYR C 1 112 ? 121.664 60.074 56.299 1.00 23.69 391 TYR C O 1
ATOM 4362 N N . LEU C 1 113 ? 122.953 58.423 57.158 1.00 23.54 392 LEU C N 1
ATOM 4363 C CA . LEU C 1 113 ? 124.198 58.884 56.567 1.00 22.58 392 LEU C CA 1
ATOM 4364 C C . LEU C 1 113 ? 124.736 57.778 55.662 1.00 22.31 392 LEU C C 1
ATOM 4365 O O . LEU C 1 113 ? 124.564 56.595 55.961 1.00 23.54 392 LEU C O 1
ATOM 4370 N N . SER C 1 114 ? 125.347 58.158 54.544 1.00 21.82 393 SER C N 1
ATOM 4371 C CA . SER C 1 114 ? 125.948 57.187 53.637 1.00 22.44 393 SER C CA 1
ATOM 4372 C C . SER C 1 114 ? 127.245 56.701 54.299 1.00 22.54 393 SER C C 1
ATOM 4373 O O . SER C 1 114 ? 127.630 57.200 55.358 1.00 21.87 393 SER C O 1
ATOM 4376 N N . SER C 1 115 ? 127.914 55.729 53.687 1.00 22.09 394 SER C N 1
ATOM 4377 C CA . SER C 1 115 ? 129.161 55.224 54.246 1.00 22.90 394 SER C CA 1
ATOM 4378 C C . SER C 1 115 ? 130.256 56.262 54.015 1.00 23.69 394 SER C C 1
ATOM 4379 O O . SER C 1 115 ? 129.995 57.335 53.462 1.00 22.28 394 SER C O 1
ATOM 4382 N N . GLU C 1 116 ? 131.480 55.945 54.436 1.00 24.85 395 GLU C N 1
ATOM 4383 C CA . GLU C 1 116 ? 132.603 56.867 54.267 1.00 25.00 395 GLU C CA 1
ATOM 4384 C C . GLU C 1 116 ? 132.984 56.971 52.794 1.00 24.93 395 GLU C C 1
ATOM 4385 O O . GLU C 1 116 ? 133.589 57.953 52.374 1.00 23.85 395 GLU C O 1
ATOM 4391 N N . GLU C 1 117 ? 132.636 55.950 52.012 1.00 26.73 396 GLU C N 1
ATOM 4392 C CA . GLU C 1 117 ? 132.939 55.952 50.579 1.00 27.76 396 GLU C CA 1
ATOM 4393 C C . GLU C 1 117 ? 132.172 57.089 49.891 1.00 27.82 396 GLU C C 1
ATOM 4394 O O . GLU C 1 117 ? 132.583 57.585 48.840 1.00 28.23 396 GLU C O 1
ATOM 4400 N N . LEU C 1 118 ? 131.055 57.500 50.485 1.00 26.54 397 LEU C N 1
ATOM 4401 C CA . LEU C 1 118 ? 130.277 58.601 49.936 1.00 26.67 397 LEU C CA 1
ATOM 4402 C C . LEU C 1 118 ? 130.387 59.829 50.839 1.00 26.67 397 LEU C C 1
ATOM 4403 O O . LEU C 1 118 ? 129.537 60.725 50.810 1.00 28.05 397 LEU C O 1
ATOM 4408 N N . ASN C 1 119 ? 131.443 59.859 51.646 1.00 24.49 398 ASN C N 1
ATOM 4409 C CA . ASN C 1 119 ? 131.700 60.973 52.547 1.00 24.28 398 ASN C CA 1
ATOM 4410 C C . ASN C 1 119 ? 130.624 61.227 53.597 1.00 22.69 398 ASN C C 1
ATOM 4411 O O . ASN C 1 119 ? 130.399 62.366 53.989 1.00 21.06 398 ASN C O 1
ATOM 4416 N N . TYR C 1 120 ? 129.971 60.165 54.059 1.00 22.76 399 TYR C N 1
ATOM 4417 C CA . TYR C 1 120 ? 128.933 60.290 55.088 1.00 21.67 399 TYR C CA 1
ATOM 4418 C C . TYR C 1 120 ? 127.859 61.318 54.697 1.00 21.13 399 TYR C C 1
ATOM 4419 O O . TYR C 1 120 ? 127.415 62.130 55.521 1.00 18.53 399 TYR C O 1
ATOM 4428 N N . ARG C 1 121 ? 127.451 61.262 53.431 1.00 21.70 400 ARG C N 1
ATOM 4429 C CA . ARG C 1 121 ? 126.443 62.155 52.868 1.00 21.13 400 ARG C CA 1
ATOM 4430 C C . ARG C 1 121 ? 125.143 62.050 53.640 1.00 20.84 400 ARG C C 1
ATOM 4431 O O . ARG C 1 121 ? 124.594 60.963 53.790 1.00 19.63 400 ARG C O 1
ATOM 4439 N N . ILE C 1 122 ? 124.657 63.186 54.127 1.00 20.13 401 ILE C N 1
ATOM 4440 C CA . ILE C 1 122 ? 123.424 63.210 54.897 1.00 21.37 401 ILE C CA 1
ATOM 4441 C C . ILE C 1 122 ? 122.199 63.049 53.996 1.00 25.33 401 ILE C C 1
ATOM 4442 O O . ILE C 1 122 ? 122.216 63.444 52.827 1.00 25.80 401 ILE C O 1
ATOM 4447 N N . HIS C 1 123 ? 121.155 62.439 54.555 1.00 28.04 402 HIS C N 1
ATOM 4448 C CA . HIS C 1 123 ? 119.886 62.189 53.869 1.00 28.86 402 HIS C CA 1
ATOM 4449 C C . HIS C 1 123 ? 118.747 62.469 54.857 1.00 28.87 402 HIS C C 1
ATOM 4450 O O . HIS C 1 123 ? 118.683 61.853 55.930 1.00 28.04 402 HIS C O 1
ATOM 4457 N N . LEU C 1 124 ? 117.850 63.386 54.488 1.00 27.49 403 LEU C N 1
ATOM 4458 C CA . LEU C 1 124 ? 116.726 63.765 55.344 1.00 26.33 403 LEU C CA 1
ATOM 4459 C C . LEU C 1 124 ? 115.389 63.872 54.606 1.00 27.97 403 LEU C C 1
ATOM 4460 O O . LEU C 1 124 ? 115.336 64.324 53.457 1.00 27.36 403 LEU C O 1
ATOM 4465 N N . LYS C 1 125 ? 114.316 63.466 55.284 1.00 28.93 404 LYS C N 1
ATOM 4466 C CA . LYS C 1 125 ? 112.960 63.528 54.738 1.00 29.73 404 LYS C CA 1
ATOM 4467 C C . LYS C 1 125 ? 111.925 63.748 55.845 1.00 28.74 404 LYS C C 1
ATOM 4468 O O . LYS C 1 125 ? 112.051 63.197 56.943 1.00 28.72 404 LYS C O 1
ATOM 4474 N N . GLY C 1 126 ? 110.899 64.545 55.542 1.00 27.42 405 GLY C N 1
ATOM 4475 C CA . GLY C 1 126 ? 109.822 64.795 56.491 1.00 26.08 405 GLY C CA 1
ATOM 4476 C C . GLY C 1 126 ? 110.093 65.777 57.610 1.00 24.47 405 GLY C C 1
ATOM 4477 O O . GLY C 1 126 ? 110.086 65.405 58.780 1.00 25.43 405 GLY C O 1
ATOM 4478 N N . LEU C 1 127 ? 110.316 67.035 57.260 1.00 22.54 406 LEU C N 1
ATOM 4479 C CA . LEU C 1 127 ? 110.582 68.052 58.264 1.00 22.46 406 LEU C CA 1
ATOM 4480 C C . LEU C 1 127 ? 109.312 68.521 58.964 1.00 22.02 406 LEU C C 1
ATOM 4481 O O . LEU C 1 127 ? 108.295 68.758 58.321 1.00 24.19 406 LEU C O 1
ATOM 4486 N N . THR C 1 128 ? 109.374 68.634 60.285 1.00 20.27 407 THR C N 1
ATOM 4487 C CA . THR C 1 128 ? 108.258 69.123 61.082 1.00 20.41 407 THR C CA 1
ATOM 4488 C C . THR C 1 128 ? 108.917 69.988 62.146 1.00 19.52 407 THR C C 1
ATOM 4489 O O . THR C 1 128 ? 110.136 70.201 62.100 1.00 18.49 407 THR C O 1
ATOM 4493 N N . GLY C 1 129 ? 108.137 70.519 63.078 1.00 18.87 408 GLY C N 1
ATOM 4494 C CA . GLY C 1 129 ? 108.742 71.329 64.120 1.00 17.58 408 GLY C CA 1
ATOM 4495 C C . GLY C 1 129 ? 108.609 72.827 63.987 1.00 16.72 408 GLY C C 1
ATOM 4496 O O . GLY C 1 129 ? 108.044 73.332 63.023 1.00 19.54 408 GLY C O 1
ATOM 4497 N N . THR C 1 130 ? 109.164 73.530 64.968 1.00 17.08 409 THR C N 1
ATOM 4498 C CA . THR C 1 130 ? 109.104 74.983 65.071 1.00 16.32 409 THR C CA 1
ATOM 4499 C C . THR C 1 130 ? 110.396 75.714 64.727 1.00 17.18 409 THR C C 1
ATOM 4500 O O . THR C 1 130 ? 110.496 76.919 64.940 1.00 15.99 409 THR C O 1
ATOM 4504 N N . ALA C 1 131 ? 111.392 75.013 64.209 1.00 17.96 410 ALA C N 1
ATOM 4505 C CA . ALA C 1 131 ? 112.635 75.697 63.893 1.00 20.97 410 ALA C CA 1
ATOM 4506 C C . ALA C 1 131 ? 112.797 75.913 62.392 1.00 22.90 410 ALA C C 1
ATOM 4507 O O . ALA C 1 131 ? 113.917 75.951 61.874 1.00 22.22 410 ALA C O 1
ATOM 4509 N N . GLY C 1 132 ? 111.663 76.058 61.705 1.00 24.46 411 GLY C N 1
ATOM 4510 C CA . GLY C 1 132 ? 111.671 76.293 60.270 1.00 25.37 411 GLY C CA 1
ATOM 4511 C C . GLY C 1 132 ? 110.733 75.387 59.493 1.00 26.74 411 GLY C C 1
ATOM 4512 O O . GLY C 1 132 ? 110.642 74.195 59.784 1.00 28.22 411 GLY C O 1
ATOM 4513 N N . LYS C 1 133 ? 110.023 75.951 58.518 1.00 26.42 412 LYS C N 1
ATOM 4514 C CA . LYS C 1 133 ? 109.118 75.177 57.672 1.00 27.66 412 LYS C CA 1
ATOM 4515 C C . LYS C 1 133 ? 109.976 74.668 56.519 1.00 28.17 412 LYS C C 1
ATOM 4516 O O . LYS C 1 133 ? 109.564 73.812 55.739 1.00 28.60 412 LYS C O 1
ATOM 4522 N N . ILE C 1 134 ? 111.180 75.226 56.434 1.00 29.09 413 ILE C N 1
ATOM 4523 C CA . ILE C 1 134 ? 112.166 74.879 55.417 1.00 28.09 413 ILE C CA 1
ATOM 4524 C C . ILE C 1 134 ? 113.423 74.356 56.160 1.00 27.02 413 ILE C C 1
ATOM 4525 O O . ILE C 1 134 ? 113.824 74.915 57.188 1.00 24.76 413 ILE C O 1
ATOM 4530 N N . SER C 1 135 ? 114.028 73.288 55.637 1.00 25.77 414 SER C N 1
ATOM 4531 C CA . SER C 1 135 ? 115.212 72.667 56.232 1.00 23.47 414 SER C CA 1
ATOM 4532 C C . SER C 1 135 ? 116.500 73.498 56.203 1.00 23.08 414 SER C C 1
ATOM 4533 O O . SER C 1 135 ? 116.988 73.856 55.136 1.00 22.52 414 SER C O 1
ATOM 4536 N N . SER C 1 136 ? 117.053 73.797 57.378 1.00 22.43 415 SER C N 1
ATOM 4537 C CA . SER C 1 136 ? 118.297 74.554 57.454 1.00 23.30 415 SER C CA 1
ATOM 4538 C C . SER C 1 136 ? 119.502 73.783 56.893 1.00 22.61 415 SER C C 1
ATOM 4539 O O . SER C 1 136 ? 120.580 74.358 56.706 1.00 21.02 415 SER C O 1
ATOM 4542 N N . ILE C 1 137 ? 119.315 72.489 56.633 1.00 23.24 416 ILE C N 1
ATOM 4543 C CA . ILE C 1 137 ? 120.368 71.652 56.055 1.00 23.71 416 ILE C CA 1
ATOM 4544 C C . ILE C 1 137 ? 119.985 71.492 54.589 1.00 25.66 416 ILE C C 1
ATOM 4545 O O . ILE C 1 137 ? 118.955 70.884 54.282 1.00 24.39 416 ILE C O 1
ATOM 4550 N N . SER C 1 138 ? 120.805 72.035 53.690 1.00 27.81 417 SER C N 1
ATOM 4551 C CA . SER C 1 138 ? 120.539 71.966 52.250 1.00 31.30 417 SER C CA 1
ATOM 4552 C C . SER C 1 138 ? 119.880 70.660 51.835 1.00 33.22 417 SER C C 1
ATOM 4553 O O . SER C 1 138 ? 120.443 69.585 52.038 1.00 32.72 417 SER C O 1
ATOM 4556 N N . GLN C 1 139 ? 118.685 70.750 51.255 1.00 37.52 418 GLN C N 1
ATOM 4557 C CA . GLN C 1 139 ? 117.979 69.541 50.837 1.00 40.33 418 GLN C CA 1
ATOM 4558 C C . GLN C 1 139 ? 118.857 68.797 49.843 1.00 42.10 418 GLN C C 1
ATOM 4559 O O . GLN C 1 139 ? 119.831 69.377 49.354 1.00 43.39 418 GLN C O 1
ATOM 4565 N N . PRO C 1 140 ? 118.455 67.579 49.410 1.00 43.66 419 PRO C N 1
ATOM 4566 C CA . PRO C 1 140 ? 119.418 66.956 48.507 1.00 41.53 419 PRO C CA 1
ATOM 4567 C C . PRO C 1 140 ? 120.759 67.055 49.232 1.00 39.15 419 PRO C C 1
ATOM 4568 O O . PRO C 1 140 ? 121.670 67.797 48.855 1.00 38.06 419 PRO C O 1
ATOM 4572 N N . GLY C 1 141 ? 120.795 66.304 50.339 1.00 37.08 420 GLY C N 1
ATOM 4573 C CA . GLY C 1 141 ? 121.935 66.235 51.239 1.00 33.22 420 GLY C CA 1
ATOM 4574 C C . GLY C 1 141 ? 123.315 66.205 50.628 1.00 29.95 420 GLY C C 1
ATOM 4575 O O . GLY C 1 141 ? 123.591 65.470 49.694 1.00 29.06 420 GLY C O 1
ATOM 4576 N N . ASN C 1 142 ? 124.193 67.015 51.190 1.00 29.63 421 ASN C N 1
ATOM 4577 C CA . ASN C 1 142 ? 125.559 67.092 50.721 1.00 30.36 421 ASN C CA 1
ATOM 4578 C C . ASN C 1 142 ? 126.489 66.122 51.475 1.00 30.64 421 ASN C C 1
ATOM 4579 O O . ASN C 1 142 ? 126.106 65.525 52.489 1.00 29.14 421 ASN C O 1
ATOM 4584 N N . ASP C 1 143 ? 127.700 65.956 50.948 1.00 29.62 422 ASP C N 1
ATOM 4585 C CA . ASP C 1 143 ? 128.709 65.108 51.564 1.00 28.32 422 ASP C CA 1
ATOM 4586 C C . ASP C 1 143 ? 129.163 65.860 52.796 1.00 28.24 422 ASP C C 1
ATOM 4587 O O . ASP C 1 143 ? 129.047 67.088 52.863 1.00 27.21 422 ASP C O 1
ATOM 4592 N N . PHE C 1 144 ? 129.696 65.135 53.769 1.00 27.47 423 PHE C N 1
ATOM 4593 C CA . PHE C 1 144 ? 130.200 65.785 54.967 1.00 24.88 423 PHE C CA 1
ATOM 4594 C C . PHE C 1 144 ? 131.552 66.411 54.590 1.00 25.25 423 PHE C C 1
ATOM 4595 O O . PHE C 1 144 ? 132.190 65.975 53.630 1.00 24.21 423 PHE C O 1
ATOM 4603 N N . SER C 1 145 ? 131.987 67.435 55.322 1.00 24.47 424 SER C N 1
ATOM 4604 C CA . SER C 1 145 ? 133.263 68.072 55.020 1.00 23.37 424 SER C CA 1
ATOM 4605 C C . SER C 1 145 ? 133.971 68.623 56.242 1.00 22.34 424 SER C C 1
ATOM 4606 O O . SER C 1 145 ? 133.342 69.215 57.122 1.00 22.90 424 SER C O 1
ATOM 4609 N N . THR C 1 146 ? 135.290 68.440 56.278 1.00 19.57 425 THR C N 1
ATOM 4610 C CA . THR C 1 146 ? 136.110 68.922 57.388 1.00 17.67 425 THR C CA 1
ATOM 4611 C C . THR C 1 146 ? 137.235 69.805 56.862 1.00 18.41 425 THR C C 1
ATOM 4612 O O . THR C 1 146 ? 137.418 69.930 55.646 1.00 18.67 425 THR C O 1
ATOM 4616 N N . LYS C 1 147 ? 137.996 70.406 57.774 1.00 19.44 426 LYS C N 1
ATOM 4617 C CA . LYS C 1 147 ? 139.087 71.288 57.377 1.00 21.78 426 LYS C CA 1
ATOM 4618 C C . LYS C 1 147 ? 140.120 70.601 56.490 1.00 23.38 426 LYS C C 1
ATOM 4619 O O . LYS C 1 147 ? 140.834 71.272 55.742 1.00 23.40 426 LYS C O 1
ATOM 4625 N N . ASP C 1 148 ? 140.198 69.273 56.573 1.00 22.47 427 ASP C N 1
ATOM 4626 C CA . ASP C 1 148 ? 141.152 68.514 55.767 1.00 24.23 427 ASP C CA 1
ATOM 4627 C C . ASP C 1 148 ? 140.446 67.619 54.753 1.00 24.61 427 ASP C C 1
ATOM 4628 O O . ASP C 1 148 ? 141.052 66.720 54.173 1.00 23.38 427 ASP C O 1
ATOM 4633 N N . GLY C 1 149 ? 139.160 67.881 54.537 1.00 25.41 428 GLY C N 1
ATOM 4634 C CA . GLY C 1 149 ? 138.391 67.092 53.592 1.00 24.78 428 GLY C CA 1
ATOM 4635 C C . GLY C 1 149 ? 137.302 67.947 52.994 1.00 26.74 428 GLY C C 1
ATOM 4636 O O . GLY C 1 149 ? 136.183 67.997 53.512 1.00 27.47 428 GLY C O 1
ATOM 4637 N N . ASP C 1 150 ? 137.633 68.629 51.901 1.00 27.66 429 ASP C N 1
ATOM 4638 C CA . ASP C 1 150 ? 136.695 69.508 51.215 1.00 26.62 429 ASP C CA 1
ATOM 4639 C C . ASP C 1 150 ? 135.813 68.758 50.229 1.00 27.21 429 ASP C C 1
ATOM 4640 O O . ASP C 1 150 ? 136.260 68.397 49.144 1.00 27.05 429 ASP C O 1
ATOM 4645 N N . ASN C 1 151 ? 134.557 68.532 50.608 1.00 26.31 430 ASN C N 1
ATOM 4646 C CA . ASN C 1 151 ? 133.604 67.837 49.746 1.00 25.26 430 ASN C CA 1
ATOM 4647 C C . ASN C 1 151 ? 132.312 68.645 49.548 1.00 23.94 430 ASN C C 1
ATOM 4648 O O . ASN C 1 151 ? 131.276 68.083 49.208 1.00 19.96 430 ASN C O 1
ATOM 4653 N N . ASP C 1 152 ? 132.378 69.958 49.764 1.00 23.13 431 ASP C N 1
ATOM 4654 C CA . ASP C 1 152 ? 131.205 70.812 49.593 1.00 23.03 431 ASP C CA 1
ATOM 4655 C C . ASP C 1 152 ? 131.122 71.287 48.148 1.00 24.27 431 ASP C C 1
ATOM 4656 O O . ASP C 1 152 ? 132.073 71.145 47.395 1.00 25.40 431 ASP C O 1
ATOM 4661 N N . LYS C 1 153 ? 129.988 71.866 47.771 1.00 27.94 432 LYS C N 1
ATOM 4662 C CA . LYS C 1 153 ? 129.778 72.347 46.408 1.00 28.05 432 LYS C CA 1
ATOM 4663 C C . LYS C 1 153 ? 130.259 73.779 46.199 1.00 28.82 432 LYS C C 1
ATOM 4664 O O . LYS C 1 153 ? 129.835 74.438 45.259 1.00 30.88 432 LYS C O 1
ATOM 4670 N N . CYS C 1 154 ? 131.135 74.264 47.070 1.00 29.43 433 CYS C N 1
ATOM 4671 C CA . CYS C 1 154 ? 131.650 75.628 46.951 1.00 30.25 433 CYS C CA 1
ATOM 4672 C C . CYS C 1 154 ? 132.978 75.607 46.219 1.00 31.61 433 CYS C C 1
ATOM 4673 O O . CYS C 1 154 ? 133.694 74.618 46.250 1.00 31.03 433 CYS C O 1
ATOM 4676 N N . ILE C 1 155 ? 133.305 76.699 45.546 1.00 33.74 434 ILE C N 1
ATOM 4677 C CA . ILE C 1 155 ? 134.590 76.776 44.872 1.00 35.73 434 ILE C CA 1
ATOM 4678 C C . ILE C 1 155 ? 135.534 77.096 46.020 1.00 35.18 434 ILE C C 1
ATOM 4679 O O . ILE C 1 155 ? 136.759 77.006 45.914 1.00 36.95 434 ILE C O 1
ATOM 4684 N N . CYS C 1 156 ? 134.915 77.444 47.139 1.00 33.59 435 CYS C N 1
ATOM 4685 C CA . CYS C 1 156 ? 135.622 77.776 48.353 1.00 31.96 435 CYS C CA 1
ATOM 4686 C C . CYS C 1 156 ? 135.614 76.542 49.246 1.00 30.60 435 CYS C C 1
ATOM 4687 O O . CYS C 1 156 ? 135.014 75.527 48.906 1.00 28.65 435 CYS C O 1
ATOM 4690 N N . LYS C 1 157 ? 136.298 76.630 50.378 1.00 31.29 436 LYS C N 1
ATOM 4691 C CA . LYS C 1 157 ? 136.337 75.526 51.333 1.00 32.29 436 LYS C CA 1
ATOM 4692 C C . LYS C 1 157 ? 135.461 75.954 52.506 1.00 30.65 436 LYS C C 1
ATOM 4693 O O . LYS C 1 157 ? 135.910 76.669 53.407 1.00 31.18 436 LYS C O 1
ATOM 4699 N N . CYS C 1 158 ? 134.205 75.528 52.484 1.00 29.36 437 CYS C N 1
ATOM 4700 C CA . CYS C 1 158 ? 133.269 75.905 53.537 1.00 28.32 437 CYS C CA 1
ATOM 4701 C C . CYS C 1 158 ? 133.731 75.568 54.955 1.00 27.89 437 CYS C C 1
ATOM 4702 O O . CYS C 1 158 ? 133.565 76.383 55.872 1.00 27.52 437 CYS C O 1
ATOM 4705 N N . SER C 1 159 ? 134.321 74.388 55.137 1.00 26.46 438 SER C N 1
ATOM 4706 C CA . SER C 1 159 ? 134.782 73.986 56.454 1.00 25.84 438 SER C CA 1
ATOM 4707 C C . SER C 1 159 ? 135.835 74.958 56.968 1.00 27.87 438 SER C C 1
ATOM 4708 O O . SER C 1 159 ? 135.801 75.381 58.130 1.00 26.88 438 SER C O 1
ATOM 4711 N N . GLN C 1 160 ? 136.773 75.317 56.106 1.00 28.93 439 GLN C N 1
ATOM 4712 C CA . GLN C 1 160 ? 137.799 76.248 56.520 1.00 31.89 439 GLN C CA 1
ATOM 4713 C C . GLN C 1 160 ? 137.223 77.639 56.751 1.00 32.50 439 GLN C C 1
ATOM 4714 O O . GLN C 1 160 ? 137.734 78.395 57.581 1.00 32.67 439 GLN C O 1
ATOM 4720 N N . MET C 1 161 ? 136.139 77.959 56.048 1.00 33.14 440 MET C N 1
ATOM 4721 C CA . MET C 1 161 ? 135.499 79.274 56.182 1.00 33.90 440 MET C CA 1
ATOM 4722 C C . MET C 1 161 ? 134.633 79.428 57.434 1.00 33.00 440 MET C C 1
ATOM 4723 O O . MET C 1 161 ? 134.849 80.344 58.237 1.00 32.39 440 MET C O 1
ATOM 4728 N N . LEU C 1 162 ? 133.658 78.533 57.596 1.00 31.29 441 LEU C N 1
ATOM 4729 C CA . LEU C 1 162 ? 132.750 78.589 58.739 1.00 29.63 441 LEU C CA 1
ATOM 4730 C C . LEU C 1 162 ? 133.273 77.840 59.975 1.00 28.44 441 LEU C C 1
ATOM 4731 O O . LEU C 1 162 ? 132.781 78.047 61.092 1.00 25.52 441 LEU C O 1
ATOM 4736 N N . THR C 1 163 ? 134.275 76.989 59.762 1.00 26.63 442 THR C N 1
ATOM 4737 C CA . THR C 1 163 ? 134.900 76.168 60.806 1.00 25.76 442 THR C CA 1
ATOM 4738 C C . THR C 1 163 ? 134.005 75.010 61.248 1.00 25.08 442 THR C C 1
ATOM 4739 O O . THR C 1 163 ? 132.776 75.118 61.258 1.00 24.89 442 THR C O 1
ATOM 4743 N N . GLY C 1 164 ? 134.646 73.902 61.611 1.00 23.74 443 GLY C N 1
ATOM 4744 C CA . GLY C 1 164 ? 133.932 72.723 62.061 1.00 22.06 443 GLY C CA 1
ATOM 4745 C C . GLY C 1 164 ? 133.543 71.802 60.923 1.00 21.00 443 GLY C C 1
ATOM 4746 O O . GLY C 1 164 ? 133.738 72.143 59.757 1.00 22.83 443 GLY C O 1
ATOM 4747 N N . GLY C 1 165 ? 132.992 70.637 61.265 1.00 19.29 444 GLY C N 1
ATOM 4748 C CA . GLY C 1 165 ? 132.574 69.673 60.261 1.00 17.84 444 GLY C CA 1
ATOM 4749 C C . GLY C 1 165 ? 131.076 69.753 60.020 1.00 17.24 444 GLY C C 1
ATOM 4750 O O . GLY C 1 165 ? 130.294 69.892 60.958 1.00 15.29 444 GLY C O 1
ATOM 4751 N N . TRP C 1 166 ? 130.661 69.636 58.766 1.00 18.26 445 TRP C N 1
ATOM 4752 C CA . TRP C 1 166 ? 129.243 69.747 58.457 1.00 18.43 445 TRP C CA 1
ATOM 4753 C C . TRP C 1 166 ? 128.936 69.329 57.030 1.00 18.97 445 TRP C C 1
ATOM 4754 O O . TRP C 1 166 ? 129.844 69.160 56.195 1.00 16.97 445 TRP C O 1
ATOM 4765 N N . TRP C 1 167 ? 127.650 69.159 56.749 1.00 17.45 446 TRP C N 1
ATOM 4766 C CA . TRP C 1 167 ? 127.234 68.790 55.410 1.00 20.23 446 TRP C CA 1
ATOM 4767 C C . TRP C 1 167 ? 127.002 70.113 54.650 1.00 22.81 446 TRP C C 1
ATOM 4768 O O . TRP C 1 167 ? 125.890 70.422 54.234 1.00 24.10 446 TRP C O 1
ATOM 4779 N N . PHE C 1 168 ? 128.064 70.900 54.502 1.00 22.76 447 PHE C N 1
ATOM 4780 C CA . PHE C 1 168 ? 127.989 72.177 53.796 1.00 24.17 447 PHE C CA 1
ATOM 4781 C C . PHE C 1 168 ? 127.572 71.994 52.344 1.00 24.35 447 PHE C C 1
ATOM 4782 O O . PHE C 1 168 ? 127.713 70.917 51.775 1.00 24.46 447 PHE C O 1
ATOM 4790 N N . ASP C 1 169 ? 127.029 73.050 51.755 1.00 26.19 448 ASP C N 1
ATOM 4791 C CA . ASP C 1 169 ? 126.631 73.022 50.348 1.00 28.04 448 ASP C CA 1
ATOM 4792 C C . ASP C 1 169 ? 127.619 74.021 49.744 1.00 30.11 448 ASP C C 1
ATOM 4793 O O . ASP C 1 169 ? 128.797 73.695 49.516 1.00 29.20 448 ASP C O 1
ATOM 4798 N N . ALA C 1 170 ? 127.143 75.231 49.481 1.00 30.07 449 ALA C N 1
ATOM 4799 C CA . ALA C 1 170 ? 128.015 76.297 49.020 1.00 31.82 449 ALA C CA 1
ATOM 4800 C C . ALA C 1 170 ? 127.984 76.990 50.365 1.00 33.77 449 ALA C C 1
ATOM 4801 O O . ALA C 1 170 ? 127.707 78.191 50.494 1.00 33.63 449 ALA C O 1
ATOM 4803 N N . CYS C 1 171 ? 128.204 76.135 51.364 1.00 35.03 450 CYS C N 1
ATOM 4804 C CA . CYS C 1 171 ? 128.225 76.434 52.789 1.00 32.90 450 CYS C CA 1
ATOM 4805 C C . CYS C 1 171 ? 126.820 76.283 53.396 1.00 31.19 450 CYS C C 1
ATOM 4806 O O . CYS C 1 171 ? 126.672 75.731 54.486 1.00 33.49 450 CYS C O 1
ATOM 4809 N N . GLY C 1 172 ? 125.793 76.750 52.688 1.00 29.56 451 GLY C N 1
ATOM 4810 C CA . GLY C 1 172 ? 124.417 76.586 53.153 1.00 25.20 451 GLY C CA 1
ATOM 4811 C C . GLY C 1 172 ? 123.897 77.273 54.409 1.00 23.48 451 GLY C C 1
ATOM 4812 O O . GLY C 1 172 ? 124.643 77.945 55.123 1.00 22.72 451 GLY C O 1
ATOM 4813 N N . PRO C 1 173 ? 122.594 77.091 54.713 1.00 22.95 452 PRO C N 1
ATOM 4814 C CA . PRO C 1 173 ? 121.896 77.673 55.868 1.00 21.95 452 PRO C CA 1
ATOM 4815 C C . PRO C 1 173 ? 122.122 77.108 57.277 1.00 22.18 452 PRO C C 1
ATOM 4816 O O . PRO C 1 173 ? 121.359 77.426 58.194 1.00 20.06 452 PRO C O 1
ATOM 4820 N N . SER C 1 174 ? 123.163 76.302 57.476 1.00 21.37 453 SER C N 1
ATOM 4821 C CA . SER C 1 174 ? 123.404 75.757 58.818 1.00 23.39 453 SER C CA 1
ATOM 4822 C C . SER C 1 174 ? 124.813 75.259 59.093 1.00 22.09 453 SER C C 1
ATOM 4823 O O . SER C 1 174 ? 125.595 75.015 58.180 1.00 22.34 453 SER C O 1
ATOM 4826 N N . ASN C 1 175 ? 125.102 75.114 60.383 1.00 22.62 454 ASN C N 1
ATOM 4827 C CA . ASN C 1 175 ? 126.371 74.614 60.894 1.00 23.79 454 ASN C CA 1
ATOM 4828 C C . ASN C 1 175 ? 126.341 74.665 62.412 1.00 23.40 454 ASN C C 1
ATOM 4829 O O . ASN C 1 175 ? 126.695 75.684 63.020 1.00 23.89 454 ASN C O 1
ATOM 4834 N N . LEU C 1 176 ? 125.907 73.563 63.020 1.00 21.64 455 LEU C N 1
ATOM 4835 C CA . LEU C 1 176 ? 125.838 73.466 64.478 1.00 20.17 455 LEU C CA 1
ATOM 4836 C C . LEU C 1 176 ? 127.224 73.183 65.062 1.00 19.05 455 LEU C C 1
ATOM 4837 O O . LEU C 1 176 ? 127.421 73.227 66.280 1.00 19.71 455 LEU C O 1
ATOM 4842 N N . ASN C 1 177 ? 128.183 72.910 64.180 1.00 19.05 456 ASN C N 1
ATOM 4843 C CA . ASN C 1 177 ? 129.554 72.638 64.591 1.00 20.55 456 ASN C CA 1
ATOM 4844 C C . ASN C 1 177 ? 130.476 73.836 64.357 1.00 21.79 456 ASN C C 1
ATOM 4845 O O . ASN C 1 177 ? 131.697 73.685 64.223 1.00 21.88 456 ASN C O 1
ATOM 4850 N N . GLY C 1 178 ? 129.888 75.029 64.318 1.00 23.98 457 GLY C N 1
ATOM 4851 C CA . GLY C 1 178 ? 130.678 76.233 64.109 1.00 24.88 457 GLY C CA 1
ATOM 4852 C C . GLY C 1 178 ? 131.212 76.806 65.410 1.00 27.50 457 GLY C C 1
ATOM 4853 O O . GLY C 1 178 ? 130.956 76.270 66.490 1.00 27.69 457 GLY C O 1
ATOM 4854 N N . MET C 1 179 ? 131.954 77.904 65.314 1.00 28.85 458 MET C N 1
ATOM 4855 C CA . MET C 1 179 ? 132.525 78.545 66.492 1.00 32.08 458 MET C CA 1
ATOM 4856 C C . MET C 1 179 ? 131.511 78.982 67.541 1.00 32.70 458 MET C C 1
ATOM 4857 O O . MET C 1 179 ? 130.388 79.367 67.220 1.00 33.48 458 MET C O 1
ATOM 4862 N N . TYR C 1 180 ? 131.923 78.942 68.802 1.00 32.14 459 TYR C N 1
ATOM 4863 C CA . TYR C 1 180 ? 131.048 79.344 69.887 1.00 33.27 459 TYR C CA 1
ATOM 4864 C C . TYR C 1 180 ? 131.303 80.799 70.276 1.00 33.92 459 TYR C C 1
ATOM 4865 O O . TYR C 1 180 ? 132.440 81.199 70.531 1.00 33.45 459 TYR C O 1
ATOM 4874 N N . TYR C 1 181 ? 130.237 81.593 70.297 1.00 35.15 460 TYR C N 1
ATOM 4875 C CA . TYR C 1 181 ? 130.338 82.998 70.668 1.00 36.23 460 TYR C CA 1
ATOM 4876 C C . TYR C 1 181 ? 129.447 83.256 71.878 1.00 37.52 460 TYR C C 1
ATOM 4877 O O . TYR C 1 181 ? 128.260 82.929 71.856 1.00 37.32 460 TYR C O 1
ATOM 4886 N N . PRO C 1 182 ? 130.010 83.833 72.955 1.00 39.72 461 PRO C N 1
ATOM 4887 C CA . PRO C 1 182 ? 129.214 84.118 74.156 1.00 41.39 461 PRO C CA 1
ATOM 4888 C C . PRO C 1 182 ? 128.221 85.232 73.827 1.00 43.73 461 PRO C C 1
ATOM 4889 O O . PRO C 1 182 ? 128.290 85.822 72.742 1.00 43.31 461 PRO C O 1
ATOM 4893 N N . GLN C 1 183 ? 127.302 85.525 74.742 1.00 45.94 462 GLN C N 1
ATOM 4894 C CA . GLN C 1 183 ? 126.317 86.565 74.468 1.00 49.00 462 GLN C CA 1
ATOM 4895 C C . GLN C 1 183 ? 126.992 87.920 74.235 1.00 49.97 462 GLN C C 1
ATOM 4896 O O . GLN C 1 183 ? 128.115 88.155 74.685 1.00 49.25 462 GLN C O 1
ATOM 4902 N N . ARG C 1 184 ? 126.298 88.802 73.521 1.00 51.27 463 ARG C N 1
ATOM 4903 C CA . ARG C 1 184 ? 126.822 90.127 73.201 1.00 52.64 463 ARG C CA 1
ATOM 4904 C C . ARG C 1 184 ? 128.007 90.038 72.241 1.00 51.90 463 ARG C C 1
ATOM 4905 O O . ARG C 1 184 ? 128.824 90.950 72.155 1.00 51.76 463 ARG C O 1
ATOM 4913 N N . GLN C 1 185 ? 128.077 88.922 71.521 1.00 51.60 464 GLN C N 1
ATOM 4914 C CA . GLN C 1 185 ? 129.118 88.659 70.524 1.00 50.97 464 GLN C CA 1
ATOM 4915 C C . GLN C 1 185 ? 128.536 87.609 69.581 1.00 49.91 464 GLN C C 1
ATOM 4916 O O . GLN C 1 185 ? 129.208 87.126 68.674 1.00 48.12 464 GLN C O 1
ATOM 4922 N N . ASN C 1 186 ? 127.267 87.287 69.810 1.00 49.54 465 ASN C N 1
ATOM 4923 C CA . ASN C 1 186 ? 126.550 86.260 69.064 1.00 49.13 465 ASN C CA 1
ATOM 4924 C C . ASN C 1 186 ? 125.788 86.679 67.811 1.00 48.17 465 ASN C C 1
ATOM 4925 O O . ASN C 1 186 ? 125.082 85.859 67.220 1.00 47.83 465 ASN C O 1
ATOM 4930 N N . THR C 1 187 ? 125.907 87.936 67.402 1.00 46.74 466 THR C N 1
ATOM 4931 C CA . THR C 1 187 ? 125.215 88.382 66.197 1.00 45.34 466 THR C CA 1
ATOM 4932 C C . THR C 1 187 ? 126.223 88.715 65.099 1.00 44.98 466 THR C C 1
ATOM 4933 O O . THR C 1 187 ? 127.391 88.979 65.383 1.00 43.61 466 THR C O 1
ATOM 4937 N N . ASN C 1 188 ? 125.769 88.683 63.849 1.00 44.42 467 ASN C N 1
ATOM 4938 C CA . ASN C 1 188 ? 126.626 88.975 62.703 1.00 45.25 467 ASN C CA 1
ATOM 4939 C C . ASN C 1 188 ? 127.893 88.126 62.664 1.00 44.88 467 ASN C C 1
ATOM 4940 O O . ASN C 1 188 ? 128.995 88.651 62.487 1.00 44.59 467 ASN C O 1
ATOM 4945 N N . LYS C 1 189 ? 127.740 86.816 62.824 1.00 43.40 468 LYS C N 1
ATOM 4946 C CA . LYS C 1 189 ? 128.889 85.922 62.793 1.00 41.83 468 LYS C CA 1
ATOM 4947 C C . LYS C 1 189 ? 128.625 84.754 61.854 1.00 41.12 468 LYS C C 1
ATOM 4948 O O . LYS C 1 189 ? 127.977 83.778 62.231 1.00 41.76 468 LYS C O 1
ATOM 4954 N N . ALA C 1 190 ? 129.119 84.862 60.625 1.00 39.95 469 ALA C N 1
ATOM 4955 C CA . ALA C 1 190 ? 128.952 83.798 59.640 1.00 39.75 469 ALA C CA 1
ATOM 4956 C C . ALA C 1 190 ? 129.703 82.585 60.185 1.00 38.80 469 ALA C C 1
ATOM 4957 O O . ALA C 1 190 ? 129.482 81.444 59.783 1.00 39.44 469 ALA C O 1
ATOM 4959 N N . ASN C 1 191 ? 130.581 82.889 61.132 1.00 37.20 470 ASN C N 1
ATOM 4960 C CA . ASN C 1 191 ? 131.464 81.958 61.820 1.00 36.13 470 ASN C CA 1
ATOM 4961 C C . ASN C 1 191 ? 130.840 81.073 62.906 1.00 33.69 470 ASN C C 1
ATOM 4962 O O . ASN C 1 191 ? 131.388 80.028 63.258 1.00 30.56 470 ASN C O 1
ATOM 4967 N N . GLY C 1 192 ? 129.707 81.507 63.444 1.00 31.94 471 GLY C N 1
ATOM 4968 C CA . GLY C 1 192 ? 129.085 80.786 64.538 1.00 30.63 471 GLY C CA 1
ATOM 4969 C C . GLY C 1 192 ? 128.257 79.538 64.322 1.00 28.63 471 GLY C C 1
ATOM 4970 O O . GLY C 1 192 ? 128.313 78.871 63.289 1.00 26.71 471 GLY C O 1
ATOM 4971 N N . ILE C 1 193 ? 127.487 79.231 65.358 1.00 27.55 472 ILE C N 1
ATOM 4972 C CA . ILE C 1 193 ? 126.604 78.082 65.371 1.00 27.43 472 ILE C CA 1
ATOM 4973 C C . ILE C 1 193 ? 125.278 78.547 64.789 1.00 27.27 472 ILE C C 1
ATOM 4974 O O . ILE C 1 193 ? 124.400 79.034 65.509 1.00 27.79 472 ILE C O 1
ATOM 4979 N N . LYS C 1 194 ? 125.135 78.395 63.477 1.00 27.45 473 LYS C N 1
ATOM 4980 C CA . LYS C 1 194 ? 123.928 78.859 62.809 1.00 27.56 473 LYS C CA 1
ATOM 4981 C C . LYS C 1 194 ? 122.923 77.801 62.366 1.00 26.50 473 LYS C C 1
ATOM 4982 O O . LYS C 1 194 ? 123.277 76.668 62.034 1.00 26.25 473 LYS C O 1
ATOM 4988 N N . TRP C 1 195 ? 121.658 78.211 62.370 1.00 23.05 474 TRP C N 1
ATOM 4989 C CA . TRP C 1 195 ? 120.536 77.392 61.941 1.00 22.59 474 TRP C CA 1
ATOM 4990 C C . TRP C 1 195 ? 119.577 78.439 61.370 1.00 25.41 474 TRP C C 1
ATOM 4991 O O . TRP C 1 195 ? 118.508 78.706 61.929 1.00 26.23 474 TRP C O 1
ATOM 5002 N N . ALA C 1 196 ? 120.008 79.048 60.266 1.00 25.45 475 ALA C N 1
ATOM 5003 C CA . ALA C 1 196 ? 119.286 80.106 59.556 1.00 25.05 475 ALA C CA 1
ATOM 5004 C C . ALA C 1 196 ? 117.757 80.085 59.592 1.00 24.39 475 ALA C C 1
ATOM 5005 O O . ALA C 1 196 ? 117.123 81.077 59.976 1.00 22.72 475 ALA C O 1
ATOM 5007 N N . ALA C 1 197 ? 117.171 78.968 59.178 1.00 22.77 476 ALA C N 1
ATOM 5008 C CA . ALA C 1 197 ? 115.720 78.838 59.144 1.00 23.22 476 ALA C CA 1
ATOM 5009 C C . ALA C 1 197 ? 114.997 79.323 60.409 1.00 23.12 476 ALA C C 1
ATOM 5010 O O . ALA C 1 197 ? 113.831 79.717 60.333 1.00 22.92 476 ALA C O 1
ATOM 5012 N N . TRP C 1 198 ? 115.679 79.303 61.557 1.00 22.11 477 TRP C N 1
ATOM 5013 C CA . TRP C 1 198 ? 115.081 79.753 62.815 1.00 22.19 477 TRP C CA 1
ATOM 5014 C C . TRP C 1 198 ? 115.546 81.142 63.252 1.00 24.03 477 TRP C C 1
ATOM 5015 O O . TRP C 1 198 ? 114.741 81.979 63.640 1.00 24.25 477 TRP C O 1
ATOM 5026 N N . LYS C 1 199 ? 116.846 81.394 63.184 1.00 24.53 478 LYS C N 1
ATOM 5027 C CA . LYS C 1 199 ? 117.374 82.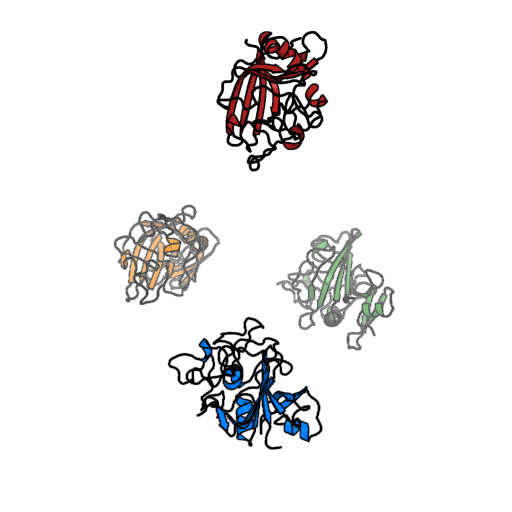669 63.645 1.00 25.18 478 LYS C CA 1
ATOM 5028 C C . LYS C 1 199 ? 117.973 83.556 62.564 1.00 27.07 478 LYS C C 1
ATOM 5029 O O . LYS C 1 199 ? 118.483 84.631 62.859 1.00 27.61 478 LYS C O 1
ATOM 5035 N N . GLY C 1 200 ? 117.900 83.116 61.315 1.00 28.67 479 GLY C N 1
ATOM 5036 C CA . GLY C 1 200 ? 118.473 83.902 60.241 1.00 29.51 479 GLY C CA 1
ATOM 5037 C C . GLY C 1 200 ? 119.976 83.708 60.225 1.00 30.51 479 GLY C C 1
ATOM 5038 O O . GLY C 1 200 ? 120.552 83.204 61.192 1.00 28.43 479 GLY C O 1
ATOM 5039 N N . SER C 1 201 ? 120.622 84.085 59.130 1.00 30.74 480 SER C N 1
ATOM 5040 C CA . SER C 1 201 ? 122.066 83.942 59.056 1.00 32.73 480 SER C CA 1
ATOM 5041 C C . SER C 1 201 ? 122.666 84.899 60.076 1.00 32.05 480 SER C C 1
ATOM 5042 O O . SER C 1 201 ? 121.980 85.795 60.570 1.00 34.76 480 SER C O 1
ATOM 5045 N N . GLY C 1 202 ? 123.931 84.702 60.421 1.00 30.67 481 GLY C N 1
ATOM 5046 C CA . GLY C 1 202 ? 124.558 85.594 61.383 1.00 29.94 481 GLY C CA 1
ATOM 5047 C C . GLY C 1 202 ? 124.389 85.267 62.860 1.00 28.18 481 GLY C C 1
ATOM 5048 O O . GLY C 1 202 ? 125.339 85.406 63.625 1.00 27.79 481 GLY C O 1
ATOM 5049 N N . TYR C 1 203 ? 123.200 84.838 63.275 1.00 27.73 482 TYR C N 1
ATOM 5050 C CA . TYR C 1 203 ? 122.966 84.519 64.687 1.00 25.89 482 TYR C CA 1
ATOM 5051 C C . TYR C 1 203 ? 123.697 83.228 65.109 1.00 25.38 482 TYR C C 1
ATOM 5052 O O . TYR C 1 203 ? 123.531 82.180 64.476 1.00 24.28 482 TYR C O 1
ATOM 5061 N N . SER C 1 204 ? 124.507 83.310 66.167 1.00 24.16 483 SER C N 1
ATOM 5062 C CA . SER C 1 204 ? 125.243 82.146 66.678 1.00 22.64 483 SER C CA 1
ATOM 5063 C C . SER C 1 204 ? 124.523 81.645 67.929 1.00 21.98 483 SER C C 1
ATOM 5064 O O . SER C 1 204 ? 124.460 82.346 68.941 1.00 21.14 483 SER C O 1
ATOM 5067 N N . LEU C 1 205 ? 123.980 80.431 67.846 1.00 20.86 484 LEU C N 1
ATOM 5068 C CA . LEU C 1 205 ? 123.221 79.825 68.941 1.00 20.36 484 LEU C CA 1
ATOM 5069 C C . LEU C 1 205 ? 123.977 79.592 70.247 1.00 20.19 484 LEU C C 1
ATOM 5070 O O . LEU C 1 205 ? 125.204 79.574 70.276 1.00 22.34 484 LEU C O 1
ATOM 5075 N N . LYS C 1 206 ? 123.223 79.414 71.330 1.00 21.04 485 LYS C N 1
ATOM 5076 C CA . LYS C 1 206 ? 123.787 79.182 72.660 1.00 19.44 485 LYS C CA 1
ATOM 5077 C C . LYS C 1 206 ? 123.904 77.689 72.972 1.00 19.46 485 LYS C C 1
ATOM 5078 O O . LYS C 1 206 ? 124.762 77.270 73.753 1.00 19.10 485 LYS C O 1
ATOM 5084 N N . ALA C 1 207 ? 123.024 76.892 72.375 1.00 19.13 486 ALA C N 1
ATOM 5085 C CA . ALA C 1 207 ? 123.046 75.460 72.600 1.00 19.92 486 ALA C CA 1
ATOM 5086 C C . ALA C 1 207 ? 122.303 74.720 71.516 1.00 20.98 486 ALA C C 1
ATOM 5087 O O . ALA C 1 207 ? 121.388 75.256 70.889 1.00 21.24 486 ALA C O 1
ATOM 5089 N N . THR C 1 208 ? 122.720 73.475 71.299 1.00 21.40 487 THR C N 1
ATOM 5090 C CA . THR C 1 208 ? 122.122 72.613 70.298 1.00 21.00 487 THR C CA 1
ATOM 5091 C C . THR C 1 208 ? 122.311 71.169 70.733 1.00 22.48 487 THR C C 1
ATOM 5092 O O . THR C 1 208 ? 123.230 70.846 71.504 1.00 21.38 487 THR C O 1
ATOM 5096 N N . THR C 1 209 ? 121.423 70.309 70.253 1.00 20.54 488 THR C N 1
ATOM 5097 C CA . THR C 1 209 ? 121.524 68.893 70.528 1.00 21.39 488 THR C CA 1
ATOM 5098 C C . THR C 1 209 ? 120.891 68.205 69.339 1.00 21.29 488 THR C C 1
ATOM 5099 O O . THR C 1 209 ? 119.781 68.542 68.931 1.00 24.13 488 THR C O 1
ATOM 5103 N N . MET C 1 210 ? 121.627 67.271 68.759 1.00 20.00 489 MET C N 1
ATOM 5104 C CA . MET C 1 210 ? 121.138 66.495 67.638 1.00 19.33 489 MET C CA 1
ATOM 5105 C C . MET C 1 210 ? 120.960 65.090 68.205 1.00 18.89 489 MET C C 1
ATOM 5106 O O . MET C 1 210 ? 121.888 64.526 68.794 1.00 19.70 489 MET C O 1
ATOM 5111 N N . MET C 1 211 ? 119.766 64.531 68.054 1.00 18.50 490 MET C N 1
ATOM 5112 C CA . MET C 1 211 ? 119.511 63.198 68.570 1.00 19.55 490 MET C CA 1
ATOM 5113 C C . MET C 1 211 ? 118.738 62.280 67.618 1.00 19.85 490 MET C C 1
ATOM 5114 O O . MET C 1 211 ? 117.966 62.734 66.770 1.00 17.63 490 MET C O 1
ATOM 5119 N N . ILE C 1 212 ? 118.972 60.980 67.753 1.00 19.62 491 ILE C N 1
ATOM 5120 C CA . ILE C 1 212 ? 118.289 60.002 66.923 1.00 21.03 491 ILE C CA 1
ATOM 5121 C C . ILE C 1 212 ? 117.615 58.923 67.767 1.00 22.20 491 ILE C C 1
ATOM 5122 O O . ILE C 1 212 ? 117.962 58.710 68.926 1.00 22.78 491 ILE C O 1
ATOM 5127 N N . ARG C 1 213 ? 116.639 58.261 67.161 1.00 23.61 492 ARG C N 1
ATOM 5128 C CA . ARG C 1 213 ? 115.858 57.203 67.788 1.00 25.30 492 ARG C CA 1
ATOM 5129 C C . ARG C 1 213 ? 115.081 56.535 66.654 1.00 26.64 492 ARG C C 1
ATOM 5130 O O . ARG C 1 213 ? 114.684 57.195 65.695 1.00 26.75 492 ARG C O 1
ATOM 5138 N N . PRO C 1 214 ? 114.871 55.216 66.728 1.00 29.63 493 PRO C N 1
ATOM 5139 C CA . PRO C 1 214 ? 114.120 54.588 65.629 1.00 32.37 493 PRO C CA 1
ATOM 5140 C C . PRO C 1 214 ? 112.614 54.884 65.676 1.00 34.39 493 PRO C C 1
ATOM 5141 O O . PRO C 1 214 ? 112.157 55.673 66.491 1.00 33.57 493 PRO C O 1
ATOM 5145 N N . ALA C 1 215 ? 111.843 54.268 64.788 1.00 39.68 494 ALA C N 1
ATOM 5146 C CA . ALA C 1 215 ? 110.395 54.451 64.808 1.00 42.07 494 ALA C CA 1
ATOM 5147 C C . ALA C 1 215 ? 109.841 53.553 65.933 1.00 44.87 494 ALA C C 1
ATOM 5148 O O . ALA C 1 215 ? 109.277 52.484 65.671 1.00 46.29 494 ALA C O 1
ATOM 5150 N N . ASP C 1 216 ? 110.023 53.989 67.182 1.00 44.83 495 ASP C N 1
ATOM 5151 C CA . ASP C 1 216 ? 109.571 53.239 68.355 1.00 44.10 495 ASP C CA 1
ATOM 5152 C C . ASP C 1 216 ? 108.394 53.890 69.071 1.00 43.24 495 ASP C C 1
ATOM 5153 O O . ASP C 1 216 ? 107.762 54.804 68.504 1.00 42.97 495 ASP C O 1
ATOM 5158 N N . SER D 1 1 ? 23.806 107.301 57.588 1.00 41.76 280 SER D N 1
ATOM 5159 C CA . SER D 1 1 ? 23.814 105.870 57.175 1.00 41.40 280 SER D CA 1
ATOM 5160 C C . SER D 1 1 ? 23.116 105.638 55.829 1.00 41.41 280 SER D C 1
ATOM 5161 O O . SER D 1 1 ? 22.207 106.375 55.440 1.00 41.95 280 SER D O 1
ATOM 5164 N N . PHE D 1 2 ? 23.558 104.597 55.128 1.00 41.00 281 PHE D N 1
ATOM 5165 C CA . PHE D 1 2 ? 23.016 104.229 53.823 1.00 39.30 281 PHE D CA 1
ATOM 5166 C C . PHE D 1 2 ? 22.607 102.756 53.890 1.00 39.36 281 PHE D C 1
ATOM 5167 O O . PHE D 1 2 ? 23.293 101.944 54.526 1.00 38.34 281 PHE D O 1
ATOM 5175 N N . ARG D 1 3 ? 21.511 102.397 53.230 1.00 38.58 282 ARG D N 1
ATOM 5176 C CA . ARG D 1 3 ? 21.072 101.007 53.255 1.00 38.72 282 ARG D CA 1
ATOM 5177 C C . ARG D 1 3 ? 21.691 100.168 52.141 1.00 36.60 282 ARG D C 1
ATOM 5178 O O . ARG D 1 3 ? 21.628 98.941 52.178 1.00 36.46 282 ARG D O 1
ATOM 5186 N N . ASP D 1 4 ? 22.295 100.823 51.155 1.00 35.47 283 ASP D N 1
ATOM 5187 C CA . ASP D 1 4 ? 22.935 100.102 50.059 1.00 33.73 283 ASP D CA 1
ATOM 5188 C C . ASP D 1 4 ? 23.978 100.978 49.367 1.00 33.44 283 ASP D C 1
ATOM 5189 O O . ASP D 1 4 ? 24.023 102.191 49.574 1.00 33.29 283 ASP D O 1
ATOM 5194 N N . CYS D 1 5 ? 24.813 100.356 48.545 1.00 31.90 284 CYS D N 1
ATOM 5195 C CA . CYS D 1 5 ? 25.861 101.071 47.831 1.00 30.10 284 CYS D CA 1
ATOM 5196 C C . CYS D 1 5 ? 25.385 102.166 46.874 1.00 29.63 284 CYS D C 1
ATOM 5197 O O . CYS D 1 5 ? 26.118 103.116 46.609 1.00 29.69 284 CYS D O 1
ATOM 5200 N N . ALA D 1 6 ? 24.178 102.031 46.339 1.00 30.23 285 ALA D N 1
ATOM 5201 C CA . ALA D 1 6 ? 23.654 103.041 45.422 1.00 32.16 285 ALA D CA 1
ATOM 5202 C C . ALA D 1 6 ? 23.487 104.331 46.210 1.00 33.74 285 ALA D C 1
ATOM 5203 O O . ALA D 1 6 ? 23.744 105.429 45.711 1.00 35.08 285 ALA D O 1
ATOM 5205 N N . GLU D 1 7 ? 23.050 104.171 47.452 1.00 35.29 286 GLU D N 1
ATOM 5206 C CA . GLU D 1 7 ? 22.836 105.278 48.366 1.00 36.84 286 GLU D CA 1
ATOM 5207 C C . GLU D 1 7 ? 24.202 105.907 48.644 1.00 36.08 286 GLU D C 1
ATOM 5208 O O . GLU D 1 7 ? 24.348 107.129 48.670 1.00 37.02 286 GLU D O 1
ATOM 5214 N N . VAL D 1 8 ? 25.201 105.052 48.826 1.00 35.34 287 VAL D N 1
ATOM 5215 C CA . VAL D 1 8 ? 26.562 105.488 49.095 1.00 35.18 287 VAL D CA 1
ATOM 5216 C C . VAL D 1 8 ? 27.146 106.247 47.909 1.00 35.86 287 VAL D C 1
ATOM 5217 O O . VAL D 1 8 ? 27.832 107.248 48.090 1.00 37.07 287 VAL D O 1
ATOM 5221 N N . PHE D 1 9 ? 26.875 105.776 46.698 1.00 35.97 288 PHE D N 1
ATOM 5222 C CA . PHE D 1 9 ? 27.392 106.437 45.508 1.00 37.32 288 PHE D CA 1
ATOM 5223 C C . PHE D 1 9 ? 26.704 107.782 45.237 1.00 38.65 288 PHE D C 1
ATOM 5224 O O . PHE D 1 9 ? 27.369 108.755 44.887 1.00 38.64 288 PHE D O 1
ATOM 5232 N N . LYS D 1 10 ? 25.382 107.837 45.395 1.00 40.25 289 LYS D N 1
ATOM 5233 C CA . LYS D 1 10 ? 24.642 109.079 45.168 1.00 41.21 289 LYS D CA 1
ATOM 5234 C C . LYS D 1 10 ? 25.068 110.183 46.134 1.00 42.33 289 LYS D C 1
ATOM 5235 O O . LYS D 1 10 ? 25.164 111.351 45.745 1.00 43.50 289 LYS D O 1
ATOM 5241 N N . SER D 1 11 ? 25.307 109.819 47.392 1.00 41.87 290 SER D N 1
ATOM 5242 C CA . SER D 1 11 ? 25.705 110.798 48.399 1.00 41.47 290 SER D CA 1
ATOM 5243 C C . SER D 1 11 ? 27.033 111.456 48.041 1.00 41.26 290 SER D C 1
ATOM 5244 O O . SER D 1 11 ? 27.390 112.486 48.609 1.00 40.65 290 SER D O 1
ATOM 5247 N N . GLY D 1 12 ? 27.766 110.859 47.105 1.00 40.89 291 GLY D N 1
ATOM 5248 C CA . GLY D 1 12 ? 29.031 111.443 46.703 1.00 41.96 291 GLY D CA 1
ATOM 5249 C C . GLY D 1 12 ? 30.235 110.524 46.694 1.00 42.44 291 GLY D C 1
ATOM 5250 O O . GLY D 1 12 ? 31.199 110.783 45.979 1.00 42.64 291 GLY D O 1
ATOM 5251 N N . HIS D 1 13 ? 30.208 109.461 47.489 1.00 43.70 292 HIS D N 1
ATOM 5252 C CA . HIS D 1 13 ? 31.336 108.536 47.514 1.00 44.01 292 HIS D CA 1
ATOM 5253 C C . HIS D 1 13 ? 31.329 107.749 46.211 1.00 44.11 292 HIS D C 1
ATOM 5254 O O . HIS D 1 13 ? 30.393 106.995 45.936 1.00 43.96 292 HIS D O 1
ATOM 5261 N N . THR D 1 14 ? 32.377 107.927 45.411 1.00 43.26 293 THR D N 1
ATOM 5262 C CA . THR D 1 14 ? 32.452 107.271 44.114 1.00 42.32 293 THR D CA 1
ATOM 5263 C C . THR D 1 14 ? 33.668 106.363 43.914 1.00 40.19 293 THR D C 1
ATOM 5264 O O . THR D 1 14 ? 34.055 106.068 42.783 1.00 40.07 293 THR D O 1
ATOM 5268 N N . THR D 1 15 ? 34.258 105.903 45.008 1.00 38.06 294 THR D N 1
ATOM 5269 C CA . THR D 1 15 ? 35.421 105.030 44.924 1.00 37.69 294 THR D CA 1
ATOM 5270 C C . THR D 1 15 ? 35.107 103.599 45.363 1.00 37.39 294 THR D C 1
ATOM 5271 O O . THR D 1 15 ? 34.366 103.391 46.321 1.00 36.23 294 THR D O 1
ATOM 5275 N N . ASN D 1 16 ? 35.667 102.611 44.668 1.00 37.29 295 ASN D N 1
ATOM 5276 C CA . ASN D 1 16 ? 35.432 101.220 45.046 1.00 37.06 295 ASN D CA 1
ATOM 5277 C C . ASN D 1 16 ? 35.996 101.003 46.443 1.00 37.91 295 ASN D C 1
ATOM 5278 O O . ASN D 1 16 ? 36.875 101.748 46.882 1.00 37.42 295 ASN D O 1
ATOM 5283 N N . GLY D 1 17 ? 35.496 99.982 47.133 1.00 37.38 296 GLY D N 1
ATOM 5284 C CA . GLY D 1 17 ? 35.981 99.697 48.470 1.00 36.29 296 GLY D CA 1
ATOM 5285 C C . GLY D 1 17 ? 34.921 99.169 49.419 1.00 36.44 296 GLY D C 1
ATOM 5286 O O . GLY D 1 17 ? 33.731 99.138 49.101 1.00 37.59 296 GLY D O 1
ATOM 5287 N N . ILE D 1 18 ? 35.360 98.749 50.597 1.00 34.46 297 ILE D N 1
ATOM 5288 C CA . ILE D 1 18 ? 34.457 98.219 51.603 1.00 33.18 297 ILE D CA 1
ATOM 5289 C C . ILE D 1 18 ? 33.708 99.357 52.290 1.00 32.25 297 ILE D C 1
ATOM 5290 O O . ILE D 1 18 ? 34.306 100.358 52.679 1.00 32.70 297 ILE D O 1
ATOM 5295 N N . TYR D 1 19 ? 32.396 99.199 52.429 1.00 30.41 298 TYR D N 1
ATOM 5296 C CA . TYR D 1 19 ? 31.558 100.210 53.064 1.00 29.39 298 TYR D CA 1
ATOM 5297 C C . TYR D 1 19 ? 30.606 99.603 54.097 1.00 29.14 298 TYR D C 1
ATOM 5298 O O . TYR D 1 19 ? 30.220 98.432 54.002 1.00 25.92 298 TYR D O 1
ATOM 5307 N N . THR D 1 20 ? 30.213 100.425 55.067 1.00 28.19 299 THR D N 1
ATOM 5308 C CA . THR D 1 20 ? 29.313 99.998 56.131 1.00 27.95 299 THR D CA 1
ATOM 5309 C C . THR D 1 20 ? 27.864 100.408 55.851 1.00 27.70 299 THR D C 1
ATOM 5310 O O . THR D 1 20 ? 27.535 101.595 55.793 1.00 28.12 299 THR D O 1
ATOM 5314 N N . LEU D 1 21 ? 27.000 99.415 55.665 1.00 26.79 300 LEU D N 1
ATOM 5315 C CA . LEU D 1 21 ? 25.585 99.665 55.400 1.00 27.02 300 LEU D CA 1
ATOM 5316 C C . LEU D 1 21 ? 24.807 99.274 56.654 1.00 27.95 300 LEU D C 1
ATOM 5317 O O . LEU D 1 21 ? 25.303 98.500 57.481 1.00 26.78 300 LEU D O 1
ATOM 5322 N N . THR D 1 22 ? 23.591 99.792 56.793 1.00 29.17 301 THR D N 1
ATOM 5323 C CA . THR D 1 22 ? 22.774 99.449 57.947 1.00 32.04 301 THR D CA 1
ATOM 5324 C C . THR D 1 22 ? 21.398 98.966 57.489 1.00 32.22 301 THR D C 1
ATOM 5325 O O . THR D 1 22 ? 20.833 99.502 56.532 1.00 33.22 301 THR D O 1
ATOM 5329 N N . PHE D 1 23 ? 20.873 97.942 58.164 1.00 32.19 302 PHE D N 1
ATOM 5330 C CA . PHE D 1 23 ? 19.565 97.381 57.826 1.00 32.46 302 PHE D CA 1
ATOM 5331 C C . PHE D 1 23 ? 18.498 98.479 57.738 1.00 33.95 302 PHE D C 1
ATOM 5332 O O . PHE D 1 23 ? 18.462 99.388 58.566 1.00 34.68 302 PHE D O 1
ATOM 5340 N N . PRO D 1 24 ? 17.595 98.379 56.748 1.00 35.50 303 PRO D N 1
ATOM 5341 C CA . PRO D 1 24 ? 16.490 99.289 56.442 1.00 36.57 303 PRO D CA 1
ATOM 5342 C C . PRO D 1 24 ? 16.010 100.318 57.473 1.00 37.67 303 PRO D C 1
ATOM 5343 O O . PRO D 1 24 ? 16.120 101.527 57.231 1.00 40.05 303 PRO D O 1
ATOM 5347 N N . ASN D 1 25 ? 15.463 99.881 58.601 1.00 35.64 304 ASN D N 1
ATOM 5348 C CA . ASN D 1 25 ? 15.007 100.861 59.578 1.00 34.20 304 ASN D CA 1
ATOM 5349 C C . ASN D 1 25 ? 15.514 100.523 60.969 1.00 33.86 304 ASN D C 1
ATOM 5350 O O . ASN D 1 25 ? 14.811 100.715 61.958 1.00 32.90 304 ASN D O 1
ATOM 5355 N N . SER D 1 26 ? 16.746 100.029 61.043 1.00 33.64 305 SER D N 1
ATOM 5356 C CA . SER D 1 26 ? 17.315 99.654 62.326 1.00 33.68 305 SER D CA 1
ATOM 5357 C C . SER D 1 26 ? 18.711 100.209 62.555 1.00 33.39 305 SER D C 1
ATOM 5358 O O . SER D 1 26 ? 19.220 101.022 61.786 1.00 34.30 305 SER D O 1
ATOM 5361 N N . THR D 1 27 ? 19.318 99.727 63.630 1.00 32.96 306 THR D N 1
ATOM 5362 C CA . THR D 1 27 ? 20.650 100.118 64.050 1.00 31.59 306 THR D CA 1
ATOM 5363 C C . THR D 1 27 ? 21.719 99.143 63.567 1.00 30.62 306 THR D C 1
ATOM 5364 O O . THR D 1 27 ? 22.878 99.520 63.401 1.00 31.34 306 THR D O 1
ATOM 5368 N N . GLU D 1 28 ? 21.331 97.887 63.358 1.00 28.77 307 GLU D N 1
ATOM 5369 C CA . GLU D 1 28 ? 22.269 96.855 62.920 1.00 26.24 307 GLU D CA 1
ATOM 5370 C C . GLU D 1 28 ? 23.063 97.246 61.667 1.00 25.74 307 GLU D C 1
ATOM 5371 O O . GLU D 1 28 ? 22.522 97.818 60.720 1.00 25.43 307 GLU D O 1
ATOM 5377 N N . GLU D 1 29 ? 24.354 96.933 61.673 1.00 24.21 308 GLU D N 1
ATOM 5378 C CA . GLU D 1 29 ? 25.223 97.248 60.551 1.00 22.84 308 GLU D CA 1
ATOM 5379 C C . GLU D 1 29 ? 25.746 96.009 59.847 1.00 22.98 308 GLU D C 1
ATOM 5380 O O . GLU D 1 29 ? 25.692 94.901 60.380 1.00 21.96 308 GLU D O 1
ATOM 5386 N N . ILE D 1 30 ? 26.261 96.210 58.641 1.00 23.75 309 ILE D N 1
ATOM 5387 C CA . ILE D 1 30 ? 26.807 95.118 57.855 1.00 23.34 309 ILE D CA 1
ATOM 5388 C C . ILE D 1 30 ? 27.799 95.715 56.863 1.00 25.07 309 ILE D C 1
ATOM 5389 O O . ILE D 1 30 ? 27.579 96.813 56.351 1.00 26.93 309 ILE D O 1
ATOM 5394 N N . LYS D 1 31 ? 28.898 95.016 56.604 1.00 26.67 310 LYS D N 1
ATOM 5395 C CA . LYS D 1 31 ? 29.877 95.521 55.656 1.00 29.34 310 LYS D CA 1
ATOM 5396 C C . LYS D 1 31 ? 29.811 94.819 54.308 1.00 28.63 310 LYS D C 1
ATOM 5397 O O . LYS D 1 31 ? 29.858 93.589 54.227 1.00 29.98 310 LYS D O 1
ATOM 5403 N N . ALA D 1 32 ? 29.705 95.621 53.253 1.00 27.89 311 ALA D N 1
ATOM 5404 C CA . ALA D 1 32 ? 29.629 95.124 51.882 1.00 28.83 311 ALA D CA 1
ATOM 5405 C C . ALA D 1 32 ? 30.642 95.817 50.974 1.00 30.50 311 ALA D C 1
ATOM 5406 O O . ALA D 1 32 ? 31.020 96.969 51.212 1.00 30.95 311 ALA D O 1
ATOM 5408 N N . TYR D 1 33 ? 31.090 95.118 49.936 1.00 30.06 312 TYR D N 1
ATOM 5409 C CA . TYR D 1 33 ? 32.009 95.734 48.997 1.00 29.88 312 TYR D CA 1
ATOM 5410 C C . TYR D 1 33 ? 31.132 96.461 47.987 1.00 29.40 312 TYR D C 1
ATOM 5411 O O . TYR D 1 33 ? 30.122 95.924 47.529 1.00 29.28 312 TYR D O 1
ATOM 5420 N N . CYS D 1 34 ? 31.496 97.691 47.659 1.00 28.14 313 CYS D N 1
ATOM 5421 C CA . CYS D 1 34 ? 30.730 98.457 46.696 1.00 27.95 313 CYS D CA 1
ATOM 5422 C C . CYS D 1 34 ? 31.539 98.589 45.417 1.00 28.07 313 CYS D C 1
ATOM 5423 O O . CYS D 1 34 ? 32.738 98.865 45.467 1.00 27.07 313 CYS D O 1
ATOM 5426 N N . ASP D 1 35 ? 30.894 98.355 44.275 1.00 28.51 314 ASP D N 1
ATOM 5427 C CA . ASP D 1 35 ? 31.565 98.518 42.995 1.00 29.91 314 ASP D CA 1
ATOM 5428 C C . ASP D 1 35 ? 31.003 99.827 42.458 1.00 30.97 314 ASP D C 1
ATOM 5429 O O . ASP D 1 35 ? 29.853 99.889 42.016 1.00 29.69 314 ASP D O 1
ATOM 5434 N N . MET D 1 36 ? 31.818 100.877 42.529 1.00 32.38 315 MET D N 1
ATOM 5435 C CA . MET D 1 36 ? 31.415 102.208 42.083 1.00 34.42 315 MET D CA 1
ATOM 5436 C C . MET D 1 36 ? 32.019 102.596 40.734 1.00 35.95 315 MET D C 1
ATOM 5437 O O . MET D 1 36 ? 31.496 103.473 40.044 1.00 36.51 315 MET D O 1
ATOM 5442 N N . GLU D 1 37 ? 33.105 101.932 40.349 1.00 37.61 316 GLU D N 1
ATOM 5443 C CA . GLU D 1 37 ? 33.789 102.263 39.103 1.00 40.62 316 GLU D CA 1
ATOM 5444 C C . GLU D 1 37 ? 33.430 101.476 37.848 1.00 40.96 316 GLU D C 1
ATOM 5445 O O . GLU D 1 37 ? 34.061 101.652 36.805 1.00 42.35 316 GLU D O 1
ATOM 5451 N N . ALA D 1 38 ? 32.409 100.632 37.927 1.00 40.67 317 ALA D N 1
ATOM 5452 C CA . ALA D 1 38 ? 32.014 99.844 36.766 1.00 39.04 317 ALA D CA 1
ATOM 5453 C C . ALA D 1 38 ? 30.541 100.000 36.435 1.00 37.30 317 ALA D C 1
ATOM 5454 O O . ALA D 1 38 ? 29.696 100.063 37.326 1.00 36.55 317 ALA D O 1
ATOM 5456 N N . GLY D 1 39 ? 30.253 100.065 35.139 1.00 36.19 318 GLY D N 1
ATOM 5457 C CA . GLY D 1 39 ? 28.890 100.188 34.655 1.00 35.06 318 GLY D CA 1
ATOM 5458 C C . GLY D 1 39 ? 27.969 101.147 35.378 1.00 34.31 318 GLY D C 1
ATOM 5459 O O . GLY D 1 39 ? 26.807 100.820 35.598 1.00 34.61 318 GLY D O 1
ATOM 5460 N N . GLY D 1 40 ? 28.469 102.328 35.735 1.00 33.98 319 GLY D N 1
ATOM 5461 C CA . GLY D 1 40 ? 27.639 103.297 36.431 1.00 32.31 319 GLY D CA 1
ATOM 5462 C C . GLY D 1 40 ? 27.839 103.315 37.940 1.00 31.77 319 GLY D C 1
ATOM 5463 O O . GLY D 1 40 ? 27.444 104.268 38.613 1.00 31.59 319 GLY D O 1
ATOM 5464 N N . GLY D 1 41 ? 28.447 102.264 38.481 1.00 30.78 320 GLY D N 1
ATOM 5465 C CA . GLY D 1 41 ? 28.676 102.212 39.912 1.00 27.47 320 GLY D CA 1
ATOM 5466 C C . GLY D 1 41 ? 27.407 102.024 40.713 1.00 26.18 320 GLY D C 1
ATOM 5467 O O . GLY D 1 41 ? 26.357 101.687 40.167 1.00 25.76 320 GLY D O 1
ATOM 5468 N N . GLY D 1 42 ? 27.506 102.248 42.018 1.00 24.66 321 GLY D N 1
ATOM 5469 C CA . GLY D 1 42 ? 26.361 102.085 42.890 1.00 24.96 321 GLY D CA 1
ATOM 5470 C C . GLY D 1 42 ? 25.984 100.627 43.096 1.00 25.10 321 GLY D C 1
ATOM 5471 O O . GLY D 1 42 ? 24.879 100.338 43.551 1.00 26.05 321 GLY D O 1
ATOM 5472 N N . TRP D 1 43 ? 26.901 99.717 42.770 1.00 23.87 322 TRP D N 1
ATOM 5473 C CA . TRP D 1 43 ? 26.668 98.277 42.894 1.00 23.95 322 TRP D CA 1
ATOM 5474 C C . TRP D 1 43 ? 27.006 97.672 44.255 1.00 23.12 322 TRP D C 1
ATOM 5475 O O . TRP D 1 43 ? 28.127 97.819 44.746 1.00 24.07 322 TRP D O 1
ATOM 5486 N N . THR D 1 44 ? 26.041 96.982 44.855 1.00 22.88 323 THR D N 1
ATOM 5487 C CA . THR D 1 44 ? 26.256 96.321 46.144 1.00 20.70 323 THR D CA 1
ATOM 5488 C C . THR D 1 44 ? 26.515 94.840 45.878 1.00 19.80 323 THR D C 1
ATOM 5489 O O . THR D 1 44 ? 25.630 94.137 45.405 1.00 20.07 323 THR D O 1
ATOM 5493 N N . ILE D 1 45 ? 27.724 94.375 46.169 1.00 18.52 324 ILE D N 1
ATOM 5494 C CA . ILE D 1 45 ? 28.092 92.976 45.963 1.00 16.66 324 ILE D CA 1
ATOM 5495 C C . ILE D 1 45 ? 27.518 92.074 47.051 1.00 17.69 324 ILE D C 1
ATOM 5496 O O . ILE D 1 45 ? 27.742 92.327 48.235 1.00 20.10 324 ILE D O 1
ATOM 5501 N N . ILE D 1 46 ? 26.787 91.023 46.658 1.00 16.80 325 ILE D N 1
ATOM 5502 C CA . ILE D 1 46 ? 26.213 90.107 47.649 1.00 14.08 325 ILE D CA 1
ATOM 5503 C C . ILE D 1 46 ? 26.985 88.794 47.730 1.00 12.92 325 ILE D C 1
ATOM 5504 O O . ILE D 1 46 ? 26.755 87.986 48.625 1.00 12.82 325 ILE D O 1
ATOM 5509 N N . GLN D 1 47 ? 27.912 88.577 46.804 1.00 12.54 326 GLN D N 1
ATOM 5510 C CA . GLN D 1 47 ? 28.737 87.377 46.863 1.00 15.91 326 GLN D CA 1
ATOM 5511 C C . GLN D 1 47 ? 29.842 87.471 45.855 1.00 16.88 326 GLN D C 1
ATOM 5512 O O . GLN D 1 47 ? 29.687 88.109 44.816 1.00 18.47 326 GLN D O 1
ATOM 5518 N N . ARG D 1 48 ? 30.967 86.841 46.162 1.00 17.65 327 ARG D N 1
ATOM 5519 C CA . ARG D 1 48 ? 32.088 86.855 45.246 1.00 19.99 327 ARG D CA 1
ATOM 5520 C C . ARG D 1 48 ? 33.010 85.670 45.464 1.00 21.61 327 ARG D C 1
ATOM 5521 O O . ARG D 1 48 ? 33.189 85.204 46.592 1.00 21.96 327 ARG D O 1
ATOM 5529 N N . ARG D 1 49 ? 33.567 85.189 44.354 1.00 22.49 328 ARG D N 1
ATOM 5530 C CA . ARG D 1 49 ? 34.518 84.085 44.314 1.00 23.16 328 ARG D CA 1
ATOM 5531 C C . ARG D 1 49 ? 35.551 84.532 43.263 1.00 24.69 328 ARG D C 1
ATOM 5532 O O . ARG D 1 49 ? 35.190 85.085 42.228 1.00 22.56 328 ARG D O 1
ATOM 5540 N N . GLU D 1 50 ? 36.827 84.315 43.540 1.00 28.12 329 GLU D N 1
ATOM 5541 C CA . GLU D 1 50 ? 37.913 84.673 42.622 1.00 34.83 329 GLU D CA 1
ATOM 5542 C C . GLU D 1 50 ? 39.021 83.803 43.165 1.00 36.32 329 GLU D C 1
ATOM 5543 O O . GLU D 1 50 ? 40.022 83.499 42.521 1.00 35.35 329 GLU D O 1
ATOM 5549 N N . ASP D 1 51 ? 38.748 83.408 44.396 1.00 40.15 330 ASP D N 1
ATOM 5550 C CA . ASP D 1 51 ? 39.546 82.560 45.247 1.00 42.79 330 ASP D CA 1
ATOM 5551 C C . ASP D 1 51 ? 40.504 83.216 46.216 1.00 43.68 330 ASP D C 1
ATOM 5552 O O . ASP D 1 51 ? 41.448 83.926 45.865 1.00 43.51 330 ASP D O 1
ATOM 5557 N N . GLY D 1 52 ? 40.190 82.941 47.466 1.00 43.61 331 GLY D N 1
ATOM 5558 C CA . GLY D 1 52 ? 40.929 83.399 48.616 1.00 45.04 331 GLY D CA 1
ATOM 5559 C C . GLY D 1 52 ? 40.355 82.361 49.543 1.00 43.19 331 GLY D C 1
ATOM 5560 O O . GLY D 1 52 ? 40.373 82.489 50.755 1.00 44.74 331 GLY D O 1
ATOM 5561 N N . SER D 1 53 ? 39.818 81.325 48.900 1.00 43.66 332 SER D N 1
ATOM 5562 C CA . SER D 1 53 ? 39.180 80.193 49.548 1.00 41.74 332 SER D CA 1
ATOM 5563 C C . SER D 1 53 ? 38.613 80.522 50.916 1.00 38.98 332 SER D C 1
ATOM 5564 O O . SER D 1 53 ? 39.338 80.621 51.906 1.00 37.50 332 SER D O 1
ATOM 5567 N N . VAL D 1 54 ? 37.297 80.681 50.950 1.00 36.21 333 VAL D N 1
ATOM 5568 C CA . VAL D 1 54 ? 36.595 81.023 52.167 1.00 35.34 333 VAL D CA 1
ATOM 5569 C C . VAL D 1 54 ? 35.668 79.905 52.660 1.00 35.66 333 VAL D C 1
ATOM 5570 O O . VAL D 1 54 ? 35.105 79.996 53.757 1.00 38.84 333 VAL D O 1
ATOM 5574 N N . ASP D 1 55 ? 35.538 78.838 51.875 1.00 33.03 334 ASP D N 1
ATOM 5575 C CA . ASP D 1 55 ? 34.662 77.714 52.239 1.00 29.64 334 ASP D CA 1
ATOM 5576 C C . ASP D 1 55 ? 33.198 78.139 52.263 1.00 27.94 334 ASP D C 1
ATOM 5577 O O . ASP D 1 55 ? 32.737 78.840 53.172 1.00 26.32 334 ASP D O 1
ATOM 5582 N N . PHE D 1 56 ? 32.463 77.696 51.255 1.00 26.32 335 PHE D N 1
ATOM 5583 C CA . PHE D 1 56 ? 31.058 78.033 51.154 1.00 26.51 335 PHE D CA 1
ATOM 5584 C C . PHE D 1 56 ? 30.181 76.874 51.589 1.00 27.28 335 PHE D C 1
ATOM 5585 O O . PHE D 1 56 ? 28.985 76.836 51.297 1.00 26.93 335 PHE D O 1
ATOM 5593 N N . GLN D 1 57 ? 30.788 75.922 52.288 1.00 27.38 336 GLN D N 1
ATOM 5594 C CA . GLN D 1 57 ? 30.037 74.785 52.802 1.00 29.49 336 GLN D CA 1
ATOM 5595 C C . GLN D 1 57 ? 29.652 75.162 54.229 1.00 28.83 336 GLN D C 1
ATOM 5596 O O . GLN D 1 57 ? 30.099 74.555 55.203 1.00 28.61 336 GLN D O 1
ATOM 5602 N N . ARG D 1 58 ? 28.809 76.189 54.322 1.00 28.51 337 ARG D N 1
ATOM 5603 C CA . ARG D 1 58 ? 28.363 76.735 55.596 1.00 28.35 337 ARG D CA 1
ATOM 5604 C C . ARG D 1 58 ? 26.930 76.361 55.968 1.00 28.05 337 ARG D C 1
ATOM 5605 O O . ARG D 1 58 ? 26.193 75.781 55.173 1.00 27.27 337 ARG D O 1
ATOM 5613 N N . THR D 1 59 ? 26.551 76.714 57.191 1.00 27.05 338 THR D N 1
ATOM 5614 C CA . THR D 1 59 ? 25.226 76.422 57.721 1.00 25.00 338 THR D CA 1
ATOM 5615 C C . THR D 1 59 ? 24.219 77.480 57.294 1.00 24.69 338 THR D C 1
ATOM 5616 O O . THR D 1 59 ? 24.582 78.542 56.785 1.00 25.12 338 THR D O 1
ATOM 5620 N N . TRP D 1 60 ? 22.946 77.183 57.519 1.00 22.46 339 TRP D N 1
ATOM 5621 C CA . TRP D 1 60 ? 21.872 78.098 57.176 1.00 20.78 339 TRP D CA 1
ATOM 5622 C C . TRP D 1 60 ? 22.011 79.451 57.892 1.00 20.77 339 TRP D C 1
ATOM 5623 O O . TRP D 1 60 ? 21.630 80.490 57.349 1.00 20.12 339 TRP D O 1
ATOM 5634 N N . LYS D 1 61 ? 22.549 79.441 59.109 1.00 20.27 340 LYS D N 1
ATOM 5635 C CA . LYS D 1 61 ? 22.709 80.679 59.865 1.00 19.42 340 LYS D CA 1
ATOM 5636 C C . LYS D 1 61 ? 23.839 81.521 59.290 1.00 18.24 340 LYS D C 1
ATOM 5637 O O . LYS D 1 61 ? 23.717 82.745 59.156 1.00 18.20 340 LYS D O 1
ATOM 5643 N N . GLU D 1 62 ? 24.926 80.855 58.923 1.00 16.95 341 GLU D N 1
ATOM 5644 C CA . GLU D 1 62 ? 26.059 81.527 58.325 1.00 18.23 341 GLU D CA 1
ATOM 5645 C C . GLU D 1 62 ? 25.636 82.193 57.004 1.00 19.37 341 GLU D C 1
ATOM 5646 O O . GLU D 1 62 ? 26.113 83.287 56.672 1.00 17.83 341 GLU D O 1
ATOM 5652 N N . TYR D 1 63 ? 24.741 81.547 56.254 1.00 17.62 342 TYR D N 1
ATOM 5653 C CA . TYR D 1 63 ? 24.258 82.130 55.008 1.00 15.78 342 TYR D CA 1
ATOM 5654 C C . TYR D 1 63 ? 23.219 83.198 55.322 1.00 17.74 342 TYR D C 1
ATOM 5655 O O . TYR D 1 63 ? 23.018 84.147 54.553 1.00 17.90 342 TYR D O 1
ATOM 5664 N N . LYS D 1 64 ? 22.545 83.049 56.455 1.00 17.81 343 LYS D N 1
ATOM 5665 C CA . LYS D 1 64 ? 21.552 84.041 56.847 1.00 16.50 343 LYS D CA 1
ATOM 5666 C C . LYS D 1 64 ? 22.247 85.329 57.266 1.00 18.07 343 LYS D C 1
ATOM 5667 O O . LYS D 1 64 ? 21.830 86.418 56.873 1.00 18.38 343 LYS D O 1
ATOM 5673 N N . VAL D 1 65 ? 23.299 85.197 58.076 1.00 18.38 344 VAL D N 1
ATOM 5674 C CA . VAL D 1 65 ? 24.017 86.367 58.574 1.00 21.15 344 VAL D CA 1
ATOM 5675 C C . VAL D 1 65 ? 25.135 86.868 57.663 1.00 20.18 344 VAL D C 1
ATOM 5676 O O . VAL D 1 65 ? 25.388 88.068 57.606 1.00 19.92 344 VAL D O 1
ATOM 5680 N N . GLY D 1 66 ? 25.791 85.955 56.952 1.00 20.14 345 GLY D N 1
ATOM 5681 C CA . GLY D 1 66 ? 26.877 86.343 56.068 1.00 19.82 345 GLY D CA 1
ATOM 5682 C C . GLY D 1 66 ? 28.191 85.753 56.546 1.00 20.11 345 GLY D C 1
ATOM 5683 O O . GLY D 1 66 ? 28.311 85.381 57.709 1.00 22.09 345 GLY D O 1
ATOM 5684 N N . PHE D 1 67 ? 29.166 85.645 55.652 1.00 19.70 346 PHE D N 1
ATOM 5685 C CA . PHE D 1 67 ? 30.478 85.110 55.994 1.00 19.56 346 PHE D CA 1
ATOM 5686 C C . PHE D 1 67 ? 31.536 85.525 54.976 1.00 21.15 346 PHE D C 1
ATOM 5687 O O . PHE D 1 67 ? 31.220 86.096 53.927 1.00 18.45 346 PHE D O 1
ATOM 5695 N N . GLY D 1 68 ? 32.794 85.241 55.302 1.00 22.94 347 GLY D N 1
ATOM 5696 C CA . GLY D 1 68 ? 33.895 85.601 54.426 1.00 26.04 347 GLY D CA 1
ATOM 5697 C C . GLY D 1 68 ? 34.368 87.024 54.671 1.00 27.80 347 GLY D C 1
ATOM 5698 O O . GLY D 1 68 ? 33.853 87.717 55.551 1.00 28.16 347 GLY D O 1
ATOM 5699 N N . ASN D 1 69 ? 35.351 87.467 53.897 1.00 29.99 348 ASN D N 1
ATOM 5700 C CA . ASN D 1 69 ? 35.866 88.824 54.049 1.00 32.28 348 ASN D CA 1
ATOM 5701 C C . ASN D 1 69 ? 35.402 89.696 52.885 1.00 31.54 348 ASN D C 1
ATOM 5702 O O . ASN D 1 69 ? 35.623 89.362 51.721 1.00 31.07 348 ASN D O 1
ATOM 5707 N N . PRO D 1 70 ? 34.763 90.836 53.188 1.00 31.28 349 PRO D N 1
ATOM 5708 C CA . PRO D 1 70 ? 34.263 91.756 52.163 1.00 31.90 349 PRO D CA 1
ATOM 5709 C C . PRO D 1 70 ? 35.278 92.157 51.098 1.00 32.60 349 PRO D C 1
ATOM 5710 O O . PRO D 1 70 ? 34.892 92.595 50.014 1.00 34.74 349 PRO D O 1
ATOM 5714 N N . SER D 1 71 ? 36.563 92.009 51.398 1.00 31.86 350 SER D N 1
ATOM 5715 C CA . SER D 1 71 ? 37.606 92.397 50.455 1.00 32.56 350 SER D CA 1
ATOM 5716 C C . SER D 1 71 ? 38.102 91.232 49.619 1.00 31.53 350 SER D C 1
ATOM 5717 O O . SER D 1 71 ? 38.946 91.402 48.739 1.00 32.23 350 SER D O 1
ATOM 5720 N N . GLY D 1 72 ? 37.580 90.048 49.909 1.00 30.72 351 GLY D N 1
ATOM 5721 C CA . GLY D 1 72 ? 37.957 88.858 49.168 1.00 28.70 351 GLY D CA 1
ATOM 5722 C C . GLY D 1 72 ? 36.698 88.109 48.768 1.00 27.42 351 GLY D C 1
ATOM 5723 O O . GLY D 1 72 ? 35.799 88.683 48.148 1.00 26.58 351 GLY D O 1
ATOM 5724 N N . GLU D 1 73 ? 36.636 86.828 49.116 1.00 25.15 352 GLU D N 1
ATOM 5725 C CA . GLU D 1 73 ? 35.472 86.012 48.822 1.00 23.74 352 GLU D CA 1
ATOM 5726 C C . GLU D 1 73 ? 34.516 86.098 50.007 1.00 22.83 352 GLU D C 1
ATOM 5727 O O . GLU D 1 73 ? 34.940 86.017 51.157 1.00 22.47 352 GLU D O 1
ATOM 5733 N N . TYR D 1 74 ? 33.230 86.277 49.727 1.00 21.23 353 TYR D N 1
ATOM 5734 C CA . TYR D 1 74 ? 32.244 86.345 50.790 1.00 19.90 353 TYR D CA 1
ATOM 5735 C C . TYR D 1 74 ? 30.813 86.229 50.276 1.00 18.26 353 TYR D C 1
ATOM 5736 O O . TYR D 1 74 ? 30.566 86.239 49.071 1.00 18.66 353 TYR D O 1
ATOM 5745 N N . TRP D 1 75 ? 29.894 86.120 51.230 1.00 14.98 354 TRP D N 1
ATOM 5746 C CA . TRP D 1 75 ? 28.465 86.030 51.007 1.00 16.02 354 TRP D CA 1
ATOM 5747 C C . TRP D 1 75 ? 27.899 87.091 51.928 1.00 17.04 354 TRP D C 1
ATOM 5748 O O . TRP D 1 75 ? 27.994 86.962 53.148 1.00 18.98 354 TRP D O 1
ATOM 5759 N N . LEU D 1 76 ? 27.318 88.142 51.360 1.00 17.19 355 LEU D N 1
ATOM 5760 C CA . LEU D 1 76 ? 26.784 89.231 52.170 1.00 17.08 355 LEU D CA 1
ATOM 5761 C C . LEU D 1 76 ? 25.810 88.812 53.281 1.00 17.48 355 LEU D C 1
ATOM 5762 O O . LEU D 1 76 ? 26.000 89.174 54.451 1.00 18.71 355 LEU D O 1
ATOM 5767 N N . GLY D 1 77 ? 24.773 88.052 52.937 1.00 16.16 356 GLY D N 1
ATOM 5768 C CA . GLY D 1 77 ? 23.814 87.632 53.954 1.00 15.98 356 GLY D CA 1
ATOM 5769 C C . GLY D 1 77 ? 22.364 87.697 53.507 1.00 15.91 356 GLY D C 1
ATOM 5770 O O . GLY D 1 77 ? 21.865 88.766 53.131 1.00 16.72 356 GLY D O 1
ATOM 5771 N N . ASN D 1 78 ? 21.684 86.552 53.549 1.00 14.54 357 ASN D N 1
ATOM 5772 C CA . ASN D 1 78 ? 20.293 86.471 53.130 1.00 16.60 357 ASN D CA 1
ATOM 5773 C C . ASN D 1 78 ? 19.324 87.412 53.829 1.00 19.19 357 ASN D C 1
ATOM 5774 O O . ASN D 1 78 ? 18.517 88.071 53.168 1.00 20.29 357 ASN D O 1
ATOM 5779 N N . GLU D 1 79 ? 19.380 87.484 55.156 1.00 19.05 358 GLU D N 1
ATOM 5780 C CA . GLU D 1 79 ? 18.432 88.342 55.854 1.00 18.16 358 GLU D CA 1
ATOM 5781 C C . GLU D 1 79 ? 18.553 89.780 55.389 1.00 18.70 358 GLU D C 1
ATOM 5782 O O . GLU D 1 79 ? 17.549 90.451 55.144 1.00 19.65 358 GLU D O 1
ATOM 5788 N N . PHE D 1 80 ? 19.786 90.250 55.260 1.00 18.39 359 PHE D N 1
ATOM 5789 C CA . PHE D 1 80 ? 20.023 91.615 54.825 1.00 18.07 359 PHE D CA 1
ATOM 5790 C C . PHE D 1 80 ? 19.559 91.829 53.385 1.00 17.80 359 PHE D C 1
ATOM 5791 O O . PHE D 1 80 ? 18.901 92.828 53.085 1.00 18.56 359 PHE D O 1
ATOM 5799 N N . VAL D 1 81 ? 19.916 90.902 52.496 1.00 16.91 360 VAL D N 1
ATOM 5800 C CA . VAL D 1 81 ? 19.542 91.029 51.090 1.00 16.88 360 VAL D CA 1
ATOM 5801 C C . VAL D 1 81 ? 18.037 90.949 50.967 1.00 19.85 360 VAL D C 1
ATOM 5802 O O . VAL D 1 81 ? 17.417 91.676 50.174 1.00 19.77 360 VAL D O 1
ATOM 5806 N N . SER D 1 82 ? 17.442 90.084 51.783 1.00 22.21 361 SER D N 1
ATOM 5807 C CA . SER D 1 82 ? 16.002 89.910 51.749 1.00 22.62 361 SER D CA 1
ATOM 5808 C C . SER D 1 82 ? 15.278 91.182 52.153 1.00 23.95 361 SER D C 1
ATOM 5809 O O . SER D 1 82 ? 14.322 91.584 51.489 1.00 25.85 361 SER D O 1
ATOM 5812 N N . GLN D 1 83 ? 15.724 91.827 53.228 1.00 24.82 362 GLN D N 1
ATOM 5813 C CA . GLN D 1 83 ? 15.058 93.051 53.667 1.00 25.39 362 GLN D CA 1
ATOM 5814 C C . GLN D 1 83 ? 15.181 94.172 52.636 1.00 25.79 362 GLN D C 1
ATOM 5815 O O . GLN D 1 83 ? 14.211 94.884 52.359 1.00 26.95 362 GLN D O 1
ATOM 5821 N N . LEU D 1 84 ? 16.364 94.332 52.057 1.00 25.45 363 LEU D N 1
ATOM 5822 C CA . LEU D 1 84 ? 16.554 95.379 51.059 1.00 26.46 363 LEU D CA 1
ATOM 5823 C C . LEU D 1 84 ? 15.655 95.230 49.835 1.00 26.41 363 LEU D C 1
ATOM 5824 O O . LEU D 1 84 ? 14.910 96.154 49.480 1.00 27.67 363 LEU D O 1
ATOM 5829 N N . THR D 1 85 ? 15.735 94.064 49.197 1.00 25.82 364 THR D N 1
ATOM 5830 C CA . THR D 1 85 ? 14.979 93.787 47.982 1.00 27.53 364 THR D CA 1
ATOM 5831 C C . THR D 1 85 ? 13.469 93.727 48.128 1.00 29.45 364 THR D C 1
ATOM 5832 O O . THR D 1 85 ? 12.763 93.637 47.122 1.00 30.98 364 THR D O 1
ATOM 5836 N N . ASN D 1 86 ? 12.972 93.751 49.363 1.00 30.34 365 ASN D N 1
ATOM 5837 C CA . ASN D 1 86 ? 11.532 93.746 49.600 1.00 32.42 365 ASN D CA 1
ATOM 5838 C C . ASN D 1 86 ? 11.113 95.169 49.960 1.00 34.62 365 ASN D C 1
ATOM 5839 O O . ASN D 1 86 ? 9.945 95.434 50.243 1.00 35.00 365 ASN D O 1
ATOM 5844 N N . GLN D 1 87 ? 12.077 96.084 49.938 1.00 35.49 366 GLN D N 1
ATOM 5845 C CA . GLN D 1 87 ? 11.821 97.473 50.278 1.00 37.85 366 GLN D CA 1
ATOM 5846 C C . GLN D 1 87 ? 11.684 98.345 49.035 1.00 38.92 366 GLN D C 1
ATOM 5847 O O . GLN D 1 87 ? 10.929 99.321 49.027 1.00 39.81 366 GLN D O 1
ATOM 5853 N N . GLN D 1 88 ? 12.424 97.996 47.989 1.00 38.84 367 GLN D N 1
ATOM 5854 C CA . GLN D 1 88 ? 12.365 98.728 46.732 1.00 38.45 367 GLN D CA 1
ATOM 5855 C C . GLN D 1 88 ? 12.875 97.844 45.589 1.00 37.10 367 GLN D C 1
ATOM 5856 O O . GLN D 1 88 ? 13.564 96.847 45.822 1.00 36.87 367 GLN D O 1
ATOM 5862 N N . ARG D 1 89 ? 12.516 98.205 44.362 1.00 36.07 368 ARG D N 1
ATOM 5863 C CA . ARG D 1 89 ? 12.904 97.444 43.172 1.00 35.22 368 ARG D CA 1
ATOM 5864 C C . ARG D 1 89 ? 14.415 97.357 42.935 1.00 32.95 368 ARG D C 1
ATOM 5865 O O . ARG D 1 89 ? 15.086 98.374 42.764 1.00 32.85 368 ARG D O 1
ATOM 5873 N N . TYR D 1 90 ? 14.941 96.135 42.911 1.00 30.82 369 TYR D N 1
ATOM 5874 C CA . TYR D 1 90 ? 16.367 95.913 42.682 1.00 27.30 369 TYR D CA 1
ATOM 5875 C C . TYR D 1 90 ? 16.618 95.017 41.481 1.00 26.33 369 TYR D C 1
ATOM 5876 O O . TYR D 1 90 ? 15.844 94.102 41.198 1.00 25.66 369 TYR D O 1
ATOM 5885 N N . VAL D 1 91 ? 17.721 95.289 40.796 1.00 24.65 370 VAL D N 1
ATOM 5886 C CA . VAL D 1 91 ? 18.148 94.524 39.639 1.00 24.45 370 VAL D CA 1
ATOM 5887 C C . VAL D 1 91 ? 19.233 93.605 40.193 1.00 23.78 370 VAL D C 1
ATOM 5888 O O . VAL D 1 91 ? 19.828 93.922 41.216 1.00 24.88 370 VAL D O 1
ATOM 5892 N N . LEU D 1 92 ? 19.476 92.468 39.549 1.00 21.51 371 LEU D N 1
ATOM 5893 C CA . LEU D 1 92 ? 20.530 91.559 39.992 1.00 19.95 371 LEU D CA 1
ATOM 5894 C C . LEU D 1 92 ? 21.472 91.376 38.817 1.00 19.99 371 LEU D C 1
ATOM 5895 O O . LEU D 1 92 ? 21.028 91.103 37.702 1.00 21.41 371 LEU D O 1
ATOM 5900 N N . LYS D 1 93 ? 22.769 91.541 39.050 1.00 21.57 372 LYS D N 1
ATOM 5901 C CA . LYS D 1 93 ? 23.751 91.373 37.982 1.00 21.09 372 LYS D CA 1
ATOM 5902 C C . LYS D 1 93 ? 24.713 90.285 38.377 1.00 19.50 372 LYS D C 1
ATOM 5903 O O . LYS D 1 93 ? 25.293 90.326 39.454 1.00 20.96 372 LYS D O 1
ATOM 5909 N N . ILE D 1 94 ? 24.871 89.303 37.499 1.00 20.38 373 ILE D N 1
ATOM 5910 C CA . ILE D 1 94 ? 25.760 88.176 37.737 1.00 17.90 373 ILE D CA 1
ATOM 5911 C C . ILE D 1 94 ? 26.947 88.320 36.795 1.00 18.80 373 ILE D C 1
ATOM 5912 O O . ILE D 1 94 ? 26.779 88.247 35.579 1.00 20.22 373 ILE D O 1
ATOM 5917 N N . HIS D 1 95 ? 28.145 88.507 37.336 1.00 18.21 374 HIS D N 1
ATOM 5918 C CA . HIS D 1 95 ? 29.318 88.649 36.481 1.00 18.49 374 HIS D CA 1
ATOM 5919 C C . HIS D 1 95 ? 30.166 87.372 36.593 1.00 18.81 374 HIS D C 1
ATOM 5920 O O . HIS D 1 95 ? 30.487 86.927 37.692 1.00 19.40 374 HIS D O 1
ATOM 5927 N N . LEU D 1 96 ? 30.532 86.787 35.458 1.00 17.93 375 LEU D N 1
ATOM 5928 C CA . LEU D 1 96 ? 31.291 85.538 35.473 1.00 18.96 375 LEU D CA 1
ATOM 5929 C C . LEU D 1 96 ? 32.620 85.549 34.713 1.00 17.77 375 LEU D C 1
ATOM 5930 O O . LEU D 1 96 ? 32.757 86.191 33.684 1.00 17.51 375 LEU D O 1
ATOM 5935 N N . LYS D 1 97 ? 33.592 84.806 35.231 1.00 18.10 376 LYS D N 1
ATOM 5936 C CA . LYS D 1 97 ? 34.910 84.717 34.618 1.00 18.10 376 LYS D CA 1
ATOM 5937 C C . LYS D 1 97 ? 35.372 83.264 34.529 1.00 16.68 376 LYS D C 1
ATOM 5938 O O . LYS D 1 97 ? 35.317 82.550 35.516 1.00 17.62 376 LYS D O 1
ATOM 5944 N N . ASP D 1 98 ? 35.814 82.820 33.354 1.00 17.62 377 ASP D N 1
ATOM 5945 C CA . ASP D 1 98 ? 36.306 81.452 33.228 1.00 18.13 377 ASP D CA 1
ATOM 5946 C C . ASP D 1 98 ? 37.845 81.444 33.280 1.00 19.23 377 ASP D C 1
ATOM 5947 O O . ASP D 1 98 ? 38.470 82.477 33.537 1.00 18.66 377 ASP D O 1
ATOM 5952 N N . TRP D 1 99 ? 38.454 80.284 33.063 1.00 20.44 378 TRP D N 1
ATOM 5953 C CA . TRP D 1 99 ? 39.907 80.150 33.110 1.00 20.84 378 TRP D CA 1
ATOM 5954 C C . TRP D 1 99 ? 40.621 80.397 31.783 1.00 22.10 378 TRP D C 1
ATOM 5955 O O . TRP D 1 99 ? 41.847 80.390 31.724 1.00 21.37 378 TRP D O 1
ATOM 5966 N N . GLU D 1 100 ? 39.870 80.584 30.709 1.00 22.86 379 GLU D N 1
ATOM 5967 C CA . GLU D 1 100 ? 40.496 80.814 29.415 1.00 23.99 379 GLU D CA 1
ATOM 5968 C C . GLU D 1 100 ? 40.688 82.303 29.162 1.00 24.14 379 GLU D C 1
ATOM 5969 O O . GLU D 1 100 ? 41.418 82.707 28.248 1.00 24.68 379 GLU D O 1
ATOM 5975 N N . GLY D 1 101 ? 40.040 83.111 29.991 1.00 22.18 380 GLY D N 1
ATOM 5976 C CA . GLY D 1 101 ? 40.139 84.545 29.834 1.00 22.50 380 GLY D CA 1
ATOM 5977 C C . GLY D 1 101 ? 38.857 85.190 29.344 1.00 22.09 380 GLY D C 1
ATOM 5978 O O . GLY D 1 101 ? 38.894 86.318 28.852 1.00 23.71 380 GLY D O 1
ATOM 5979 N N . ASN D 1 102 ? 37.722 84.496 29.464 1.00 19.00 381 ASN D N 1
ATOM 5980 C CA . ASN D 1 102 ? 36.454 85.075 29.023 1.00 16.67 381 ASN D CA 1
ATOM 5981 C C . ASN D 1 102 ? 35.665 85.594 30.208 1.00 16.43 381 ASN D C 1
ATOM 5982 O O . ASN D 1 102 ? 35.879 85.177 31.355 1.00 16.73 381 ASN D O 1
ATOM 5987 N N . GLU D 1 103 ? 34.727 86.485 29.919 1.00 15.08 382 GLU D N 1
ATOM 5988 C CA . GLU D 1 103 ? 33.906 87.082 30.951 1.00 15.10 382 GLU D CA 1
ATOM 5989 C C . GLU D 1 103 ? 32.562 87.391 30.320 1.00 14.53 382 GLU D C 1
ATOM 5990 O O . GLU D 1 103 ? 32.499 87.891 29.195 1.00 13.16 382 GLU D O 1
ATOM 5996 N N . ALA D 1 104 ? 31.489 87.086 31.035 1.00 13.21 383 ALA D N 1
ATOM 5997 C CA . ALA D 1 104 ? 30.143 87.365 30.535 1.00 14.00 383 ALA D CA 1
ATOM 5998 C C . ALA D 1 104 ? 29.274 87.725 31.726 1.00 14.95 383 ALA D C 1
ATOM 5999 O O . ALA D 1 104 ? 29.722 87.635 32.871 1.00 14.83 383 ALA D O 1
ATOM 6001 N N . TYR D 1 105 ? 28.038 88.142 31.466 1.00 15.18 384 TYR D N 1
ATOM 6002 C CA . TYR D 1 105 ? 27.143 88.502 32.554 1.00 15.04 384 TYR D CA 1
ATOM 6003 C C . TYR D 1 105 ? 25.664 88.197 32.251 1.00 15.87 384 TYR D C 1
ATOM 6004 O O . TYR D 1 105 ? 25.255 88.099 31.094 1.00 14.26 384 TYR D O 1
ATOM 6013 N N . SER D 1 106 ? 24.876 88.055 33.314 1.00 14.98 385 SER D N 1
ATOM 6014 C CA . SER D 1 106 ? 23.441 87.843 33.207 1.00 15.87 385 SER D CA 1
ATOM 6015 C C . SER D 1 106 ? 22.866 88.985 34.017 1.00 15.40 385 SER D C 1
ATOM 6016 O O . SER D 1 106 ? 23.393 89.313 35.073 1.00 18.48 385 SER D O 1
ATOM 6019 N N . LEU D 1 107 ? 21.809 89.604 33.527 1.00 16.00 386 LEU D N 1
ATOM 6020 C CA . LEU D 1 107 ? 21.186 90.705 34.249 1.00 17.58 386 LEU D CA 1
ATOM 6021 C C . LEU D 1 107 ? 19.685 90.499 34.364 1.00 17.18 386 LEU D C 1
ATOM 6022 O O . LEU D 1 107 ? 19.002 90.345 33.361 1.00 19.72 386 LEU D O 1
ATOM 6027 N N . TYR D 1 108 ? 19.173 90.491 35.588 1.00 18.19 387 TYR D N 1
ATOM 6028 C CA . TYR D 1 108 ? 17.742 90.314 35.810 1.00 20.08 387 TYR D CA 1
ATOM 6029 C C . TYR D 1 108 ? 17.133 91.661 36.197 1.00 22.69 387 TYR D C 1
ATOM 6030 O O . TYR D 1 108 ? 17.528 92.265 37.203 1.00 23.96 387 TYR D O 1
ATOM 6039 N N . GLU D 1 109 ? 16.170 92.125 35.403 1.00 24.34 388 GLU D N 1
ATOM 6040 C CA . GLU D 1 109 ? 15.515 93.408 35.657 1.00 27.51 388 GLU D CA 1
ATOM 6041 C C . GLU D 1 109 ? 14.930 93.500 37.069 1.00 26.70 388 GLU D C 1
ATOM 6042 O O . GLU D 1 109 ? 14.922 94.577 37.668 1.00 24.97 388 GLU D O 1
ATOM 6048 N N . HIS D 1 110 ? 14.450 92.376 37.598 1.00 26.21 389 HIS D N 1
ATOM 6049 C CA . HIS D 1 110 ? 13.872 92.363 38.938 1.00 27.17 389 HIS D CA 1
ATOM 6050 C C . HIS D 1 110 ? 14.360 91.174 39.757 1.00 27.38 389 HIS D C 1
ATOM 6051 O O . HIS D 1 110 ? 14.352 90.035 39.286 1.00 26.37 389 HIS D O 1
ATOM 6058 N N . PHE D 1 111 ? 14.784 91.451 40.988 1.00 27.14 390 PHE D N 1
ATOM 6059 C CA . PHE D 1 111 ? 15.283 90.411 41.880 1.00 26.93 390 PHE D CA 1
ATOM 6060 C C . PHE D 1 111 ? 14.945 90.689 43.337 1.00 27.36 390 PHE D C 1
ATOM 6061 O O . PHE D 1 111 ? 15.042 91.831 43.804 1.00 28.49 390 PHE D O 1
ATOM 6069 N N . TYR D 1 112 ? 14.541 89.640 44.046 1.00 27.48 391 TYR D N 1
ATOM 6070 C CA . TYR D 1 112 ? 14.248 89.739 45.470 1.00 27.51 391 TYR D CA 1
ATOM 6071 C C . TYR D 1 112 ? 14.128 88.369 46.117 1.00 26.49 391 TYR D C 1
ATOM 6072 O O . TYR D 1 112 ? 13.806 87.381 45.459 1.00 25.22 391 TYR D O 1
ATOM 6081 N N . LEU D 1 113 ? 14.429 88.326 47.410 1.00 25.20 392 LEU D N 1
ATOM 6082 C CA . LEU D 1 113 ? 14.362 87.103 48.203 1.00 25.28 392 LEU D CA 1
ATOM 6083 C C . LEU D 1 113 ? 13.209 87.263 49.177 1.00 24.55 392 LEU D C 1
ATOM 6084 O O . LEU D 1 113 ? 12.984 88.356 49.692 1.00 25.52 392 LEU D O 1
ATOM 6089 N N . SER D 1 114 ? 12.472 86.188 49.427 1.00 24.20 393 SER D N 1
ATOM 6090 C CA . SER D 1 114 ? 11.380 86.265 50.391 1.00 25.54 393 SER D CA 1
ATOM 6091 C C . SER D 1 114 ? 12.003 86.259 51.790 1.00 24.88 393 SER D C 1
ATOM 6092 O O . SER D 1 114 ? 13.231 86.212 51.934 1.00 23.31 393 SER D O 1
ATOM 6095 N N . SER D 1 115 ? 11.156 86.293 52.815 1.00 25.07 394 SER D N 1
ATOM 6096 C CA . SER D 1 115 ? 11.625 86.288 54.196 1.00 24.57 394 SER D CA 1
ATOM 6097 C C . SER D 1 115 ? 12.145 84.907 54.550 1.00 24.07 394 SER D C 1
ATOM 6098 O O . SER D 1 115 ? 12.091 83.989 53.731 1.00 24.88 394 SER D O 1
ATOM 6101 N N . GLU D 1 116 ? 12.648 84.758 55.773 1.00 23.24 395 GLU D N 1
ATOM 6102 C CA . GLU D 1 116 ? 13.183 83.478 56.220 1.00 23.04 395 GLU D CA 1
ATOM 6103 C C . GLU D 1 116 ? 12.076 82.445 56.416 1.00 23.22 395 GLU D C 1
ATOM 6104 O O . GLU D 1 116 ? 12.337 81.248 56.413 1.00 20.86 395 GLU D O 1
ATOM 6110 N N . GLU D 1 117 ? 10.846 82.915 56.604 1.00 25.60 396 GLU D N 1
ATOM 6111 C CA . GLU D 1 117 ? 9.718 82.010 56.793 1.00 28.20 396 GLU D CA 1
ATOM 6112 C C . GLU D 1 117 ? 9.407 81.293 55.479 1.00 29.51 396 GLU D C 1
ATOM 6113 O O . GLU D 1 117 ? 8.756 80.252 55.466 1.00 29.69 396 GLU D O 1
ATOM 6119 N N . LEU D 1 118 ? 9.888 81.858 54.375 1.00 30.48 397 LEU D N 1
ATOM 6120 C CA . LEU D 1 118 ? 9.676 81.274 53.055 1.00 29.84 397 LEU D CA 1
ATOM 6121 C C . LEU D 1 118 ? 11.012 80.767 52.513 1.00 29.30 397 LEU D C 1
ATOM 6122 O O . LEU D 1 118 ? 11.185 80.570 51.308 1.00 30.21 397 LEU D O 1
ATOM 6127 N N . ASN D 1 119 ? 11.956 80.564 53.428 1.00 28.35 398 ASN D N 1
ATOM 6128 C CA . ASN D 1 119 ? 13.286 80.059 53.107 1.00 25.68 398 ASN D CA 1
ATOM 6129 C C . ASN D 1 119 ? 14.092 80.891 52.108 1.00 24.19 398 ASN D C 1
ATOM 6130 O O . ASN D 1 119 ? 14.881 80.349 51.339 1.00 21.99 398 ASN D O 1
ATOM 6135 N N . TYR D 1 120 ? 13.892 82.207 52.133 1.00 23.43 399 TYR D N 1
ATOM 6136 C CA . TYR D 1 120 ? 14.618 83.125 51.256 1.00 22.08 399 TYR D CA 1
ATOM 6137 C C . TYR D 1 120 ? 14.481 82.718 49.793 1.00 21.91 399 TYR D C 1
ATOM 6138 O O . TYR D 1 120 ? 15.449 82.754 49.022 1.00 18.77 399 TYR D O 1
ATOM 6147 N N . ARG D 1 121 ? 13.262 82.335 49.427 1.00 22.43 400 ARG D N 1
ATOM 6148 C CA . ARG D 1 121 ? 12.952 81.926 48.068 1.00 23.29 400 ARG D CA 1
ATOM 6149 C C . ARG D 1 121 ? 13.311 83.051 47.112 1.00 23.19 400 ARG D C 1
ATOM 6150 O O . ARG D 1 121 ? 12.926 84.202 47.324 1.00 24.84 400 ARG D O 1
ATOM 6158 N N . ILE D 1 122 ? 14.046 82.718 46.057 1.00 21.70 401 ILE D N 1
ATOM 6159 C CA . ILE D 1 122 ? 14.456 83.715 45.080 1.00 21.11 401 ILE D CA 1
ATOM 6160 C C . ILE D 1 122 ? 13.347 84.043 44.071 1.00 22.81 401 ILE D C 1
ATOM 6161 O O . ILE D 1 122 ? 12.533 83.181 43.715 1.00 22.03 401 ILE D O 1
ATOM 6166 N N . HIS D 1 123 ? 13.318 85.296 43.624 1.00 23.34 402 HIS D N 1
ATOM 6167 C CA . HIS D 1 123 ? 12.322 85.763 42.657 1.00 25.62 402 HIS D CA 1
ATOM 6168 C C . HIS D 1 123 ? 13.024 86.588 41.560 1.00 26.68 402 HIS D C 1
ATOM 6169 O O . HIS D 1 123 ? 13.562 87.661 41.839 1.00 25.72 402 HIS D O 1
ATOM 6176 N N . LEU D 1 124 ? 12.998 86.086 40.322 1.00 27.04 403 LEU D N 1
ATOM 6177 C CA . LEU D 1 124 ? 13.663 86.734 39.185 1.00 27.15 403 LEU D CA 1
ATOM 6178 C C . LEU D 1 124 ? 12.773 87.007 37.966 1.00 29.13 403 LEU D C 1
ATOM 6179 O O . LEU D 1 124 ? 11.903 86.203 37.626 1.00 30.12 403 LEU D O 1
ATOM 6184 N N . LYS D 1 125 ? 13.020 88.133 37.298 1.00 29.10 404 LYS D N 1
ATOM 6185 C CA . LYS D 1 125 ? 12.251 88.524 36.115 1.00 29.19 404 LYS D CA 1
ATOM 6186 C C . LYS D 1 125 ? 13.074 89.432 35.194 1.00 26.83 404 LYS D C 1
ATOM 6187 O O . LYS D 1 125 ? 13.830 90.266 35.670 1.00 25.40 404 LYS D O 1
ATOM 6193 N N . GLY D 1 126 ? 12.907 89.255 33.882 1.00 25.66 405 GLY D N 1
ATOM 6194 C CA . GLY D 1 126 ? 13.593 90.073 32.891 1.00 23.79 405 GLY D CA 1
ATOM 6195 C C . GLY D 1 126 ? 15.082 89.843 32.686 1.00 22.50 405 GLY D C 1
ATOM 6196 O O . GLY D 1 126 ? 15.894 90.713 32.987 1.00 22.59 405 GLY D O 1
ATOM 6197 N N . LEU D 1 127 ? 15.447 88.685 32.151 1.00 21.03 406 LEU D N 1
ATOM 6198 C CA . LEU D 1 127 ? 16.850 88.377 31.930 1.00 18.93 406 LEU D CA 1
ATOM 6199 C C . LEU D 1 127 ? 17.425 88.922 30.615 1.00 19.83 406 LEU D C 1
ATOM 6200 O O . LEU D 1 127 ? 16.778 88.860 29.569 1.00 18.35 406 LEU D O 1
ATOM 6205 N N . THR D 1 128 ? 18.637 89.471 30.694 1.00 16.96 407 THR D N 1
ATOM 6206 C CA . THR D 1 128 ? 19.375 89.974 29.536 1.00 17.93 407 THR D CA 1
ATOM 6207 C C . THR D 1 128 ? 20.828 89.544 29.733 1.00 18.16 407 THR D C 1
ATOM 6208 O O . THR D 1 128 ? 21.166 88.919 30.744 1.00 19.04 407 THR D O 1
ATOM 6212 N N . GLY D 1 129 ? 21.690 89.842 28.770 1.00 19.21 408 GLY D N 1
ATOM 6213 C CA . GLY D 1 129 ? 23.080 89.467 28.946 1.00 18.31 408 GLY D CA 1
ATOM 6214 C C . GLY D 1 129 ? 23.687 88.466 27.989 1.00 17.52 408 GLY D C 1
ATOM 6215 O O . GLY D 1 129 ? 23.019 87.913 27.128 1.00 18.09 408 GLY D O 1
ATOM 6216 N N . THR D 1 130 ? 24.978 88.224 28.188 1.00 17.09 409 THR D N 1
ATOM 6217 C CA . THR D 1 130 ? 25.778 87.338 27.356 1.00 14.93 409 THR D CA 1
ATOM 6218 C C . THR D 1 130 ? 26.057 86.018 28.044 1.00 14.51 409 THR D C 1
ATOM 6219 O O . THR D 1 130 ? 26.799 85.188 27.527 1.00 14.26 409 THR D O 1
ATOM 6223 N N . ALA D 1 131 ? 25.489 85.832 29.227 1.00 16.25 410 ALA D N 1
ATOM 6224 C CA . ALA D 1 131 ? 25.701 84.588 29.957 1.00 17.22 410 ALA D CA 1
ATOM 6225 C C . ALA D 1 131 ? 24.470 83.685 29.865 1.00 18.47 410 ALA D C 1
ATOM 6226 O O . ALA D 1 131 ? 24.108 83.013 30.829 1.00 18.54 410 ALA D O 1
ATOM 6228 N N . GLY D 1 132 ? 23.829 83.675 28.697 1.00 20.25 411 GLY D N 1
ATOM 6229 C CA . GLY D 1 132 ? 22.657 82.835 28.507 1.00 20.52 411 GLY D CA 1
ATOM 6230 C C . GLY D 1 132 ? 21.404 83.570 28.076 1.00 21.79 411 GLY D C 1
ATOM 6231 O O . GLY D 1 132 ? 21.134 84.674 28.537 1.00 22.29 411 GLY D O 1
ATOM 6232 N N . LYS D 1 133 ? 20.642 82.959 27.176 1.00 23.82 412 LYS D N 1
ATOM 6233 C CA . LYS D 1 133 ? 19.403 83.553 26.684 1.00 26.95 412 LYS D CA 1
ATOM 6234 C C . LYS D 1 133 ? 18.286 83.247 27.670 1.00 27.50 412 LYS D C 1
ATOM 6235 O O . LYS D 1 133 ? 17.202 83.818 27.597 1.00 28.95 412 LYS D O 1
ATOM 6241 N N . ILE D 1 134 ? 18.573 82.336 28.593 1.00 28.58 413 ILE D N 1
ATOM 6242 C CA . ILE D 1 134 ? 17.623 81.936 29.613 1.00 28.77 413 ILE D CA 1
ATOM 6243 C C . ILE D 1 134 ? 18.338 81.746 30.970 1.00 28.39 413 ILE D C 1
ATOM 6244 O O . ILE D 1 134 ? 19.476 81.261 31.030 1.00 26.70 413 ILE D O 1
ATOM 6249 N N . SER D 1 135 ? 17.651 82.137 32.044 1.00 26.64 414 SER D N 1
ATOM 6250 C CA . SER D 1 135 ? 18.141 82.047 33.423 1.00 24.58 414 SER D CA 1
ATOM 6251 C C . SER D 1 135 ? 18.722 80.705 33.876 1.00 23.02 414 SER D C 1
ATOM 6252 O O . SER D 1 135 ? 18.052 79.679 33.792 1.00 22.79 414 SER D O 1
ATOM 6255 N N . SER D 1 136 ? 19.964 80.719 34.369 1.00 21.65 415 SER D N 1
ATOM 6256 C CA . SER D 1 136 ? 20.614 79.502 34.881 1.00 20.36 415 SER D CA 1
ATOM 6257 C C . SER D 1 136 ? 20.105 79.177 36.286 1.00 18.48 415 SER D C 1
ATOM 6258 O O . SER D 1 136 ? 20.496 78.176 36.882 1.00 18.15 415 SER D O 1
ATOM 6261 N N . ILE D 1 137 ? 19.261 80.056 36.813 1.00 19.45 416 ILE D N 1
ATOM 6262 C CA . ILE D 1 137 ? 18.641 79.877 38.126 1.00 20.72 416 ILE D CA 1
ATOM 6263 C C . ILE D 1 137 ? 17.222 79.414 37.783 1.00 20.49 416 ILE D C 1
ATOM 6264 O O . ILE D 1 137 ? 16.459 80.177 37.202 1.00 19.97 416 ILE D O 1
ATOM 6269 N N . SER D 1 138 ? 16.873 78.179 38.142 1.00 24.09 417 SER D N 1
ATOM 6270 C CA . SER D 1 138 ? 15.546 77.610 37.831 1.00 26.86 417 SER D CA 1
ATOM 6271 C C . SER D 1 138 ? 14.401 78.595 38.003 1.00 29.59 417 SER D C 1
ATOM 6272 O O . SER D 1 138 ? 14.181 79.117 39.093 1.00 30.07 417 SER D O 1
ATOM 6275 N N . GLN D 1 139 ? 13.675 78.848 36.916 1.00 34.17 418 GLN D N 1
ATOM 6276 C CA . GLN D 1 139 ? 12.561 79.785 36.944 1.00 37.82 418 GLN D CA 1
ATOM 6277 C C . GLN D 1 139 ? 11.605 79.309 38.023 1.00 40.08 418 GLN D C 1
ATOM 6278 O O . GLN D 1 139 ? 11.805 78.213 38.559 1.00 43.23 418 GLN D O 1
ATOM 6284 N N . PRO D 1 140 ? 10.486 80.030 38.260 1.00 40.46 419 PRO D N 1
ATOM 6285 C CA . PRO D 1 140 ? 9.728 79.441 39.358 1.00 37.62 419 PRO D CA 1
ATOM 6286 C C . PRO D 1 140 ? 10.779 79.162 40.426 1.00 34.27 419 PRO D C 1
ATOM 6287 O O . PRO D 1 140 ? 11.082 78.019 40.773 1.00 33.36 419 PRO D O 1
ATOM 6291 N N . GLY D 1 141 ? 11.377 80.273 40.864 1.00 31.21 420 GLY D N 1
ATOM 6292 C CA . GLY D 1 141 ? 12.437 80.273 41.853 1.00 27.78 420 GLY D CA 1
ATOM 6293 C C . GLY D 1 141 ? 12.241 79.409 43.072 1.00 25.23 420 GLY D C 1
ATOM 6294 O O . GLY D 1 141 ? 11.200 79.464 43.722 1.00 24.54 420 GLY D O 1
ATOM 6295 N N . ASN D 1 142 ? 13.269 78.624 43.379 1.00 24.44 421 ASN D N 1
ATOM 6296 C CA . ASN D 1 142 ? 13.269 77.728 44.524 1.00 25.22 421 ASN D CA 1
ATOM 6297 C C . ASN D 1 142 ? 13.599 78.439 45.850 1.00 26.03 421 ASN D C 1
ATOM 6298 O O . ASN D 1 142 ? 13.977 79.614 45.870 1.00 23.71 421 ASN D O 1
ATOM 6303 N N . ASP D 1 143 ? 13.441 77.712 46.954 1.00 25.16 422 ASP D N 1
ATOM 6304 C CA . ASP D 1 143 ? 13.764 78.236 48.276 1.00 25.74 422 ASP D CA 1
ATOM 6305 C C . ASP D 1 143 ? 15.276 78.106 48.330 1.00 24.82 422 ASP D C 1
ATOM 6306 O O . ASP D 1 143 ? 15.870 77.444 47.477 1.00 26.32 422 ASP D O 1
ATOM 6311 N N . PHE D 1 144 ? 15.895 78.717 49.330 1.00 22.18 423 PHE D N 1
ATOM 6312 C CA . PHE D 1 144 ? 17.330 78.612 49.486 1.00 21.24 423 PHE D CA 1
ATOM 6313 C C . PHE D 1 144 ? 17.549 77.322 50.277 1.00 21.20 423 PHE D C 1
ATOM 6314 O O . PHE D 1 144 ? 16.760 76.998 51.169 1.00 22.24 423 PHE D O 1
ATOM 6322 N N . SER D 1 145 ? 18.602 76.583 49.940 1.00 21.26 424 SER D N 1
ATOM 6323 C CA . SER D 1 145 ? 18.922 75.333 50.627 1.00 21.42 424 SER D CA 1
ATOM 6324 C C . SER D 1 145 ? 20.384 75.284 51.047 1.00 22.53 424 SER D C 1
ATOM 6325 O O . SER D 1 145 ? 21.277 75.716 50.304 1.00 22.14 424 SER D O 1
ATOM 6328 N N . THR D 1 146 ? 20.613 74.750 52.245 1.00 22.14 425 THR D N 1
ATOM 6329 C CA . THR D 1 146 ? 21.948 74.603 52.803 1.00 22.00 425 THR D CA 1
ATOM 6330 C C . THR D 1 146 ? 22.105 73.175 53.293 1.00 23.26 425 THR D C 1
ATOM 6331 O O . THR D 1 146 ? 21.138 72.425 53.345 1.00 25.37 425 THR D O 1
ATOM 6335 N N . LYS D 1 147 ? 23.322 72.798 53.655 1.00 24.50 426 LYS D N 1
ATOM 6336 C CA . LYS D 1 147 ? 23.586 71.451 54.121 1.00 23.90 426 LYS D CA 1
ATOM 6337 C C . LYS D 1 147 ? 22.698 71.066 55.299 1.00 26.41 426 LYS D C 1
ATOM 6338 O O . LYS D 1 147 ? 22.451 69.882 55.527 1.00 26.78 426 LYS D O 1
ATOM 6344 N N . ASP D 1 148 ? 22.229 72.056 56.058 1.00 26.10 427 ASP D N 1
ATOM 6345 C CA . ASP D 1 148 ? 21.368 71.780 57.210 1.00 26.63 427 ASP D CA 1
ATOM 6346 C C . ASP D 1 148 ? 19.983 72.389 57.022 1.00 25.74 427 ASP D C 1
ATOM 6347 O O . ASP D 1 148 ? 19.258 72.643 57.983 1.00 27.45 427 ASP D O 1
ATOM 6352 N N . GLY D 1 149 ? 19.628 72.605 55.762 1.00 25.49 428 GLY D N 1
ATOM 6353 C CA . GLY D 1 149 ? 18.333 73.159 55.420 1.00 26.81 428 GLY D CA 1
ATOM 6354 C C . GLY D 1 149 ? 17.967 72.690 54.023 1.00 27.98 428 GLY D C 1
ATOM 6355 O O . GLY D 1 149 ? 18.306 73.341 53.030 1.00 28.46 428 GLY D O 1
ATOM 6356 N N . ASP D 1 150 ? 17.296 71.544 53.937 1.00 27.44 429 ASP D N 1
ATOM 6357 C CA . ASP D 1 150 ? 16.902 70.999 52.647 1.00 26.05 429 ASP D CA 1
ATOM 6358 C C . ASP D 1 150 ? 15.544 71.548 52.270 1.00 26.43 429 ASP D C 1
ATOM 6359 O O . ASP D 1 150 ? 14.531 71.160 52.851 1.00 27.71 429 ASP D O 1
ATOM 6364 N N . ASN D 1 151 ? 15.520 72.454 51.300 1.00 24.43 430 ASN D N 1
ATOM 6365 C CA . ASN D 1 151 ? 14.272 73.052 50.855 1.00 23.37 430 ASN D CA 1
ATOM 6366 C C . ASN D 1 151 ? 14.163 72.992 49.332 1.00 24.34 430 ASN D C 1
ATOM 6367 O O . ASN D 1 151 ? 13.385 73.734 48.723 1.00 24.28 430 ASN D O 1
ATOM 6372 N N . ASP D 1 152 ? 14.948 72.120 48.710 1.00 23.79 431 ASP D N 1
ATOM 6373 C CA . ASP D 1 152 ? 14.890 72.001 47.261 1.00 26.27 431 ASP D CA 1
ATOM 6374 C C . ASP D 1 152 ? 13.709 71.098 46.861 1.00 27.57 431 ASP D C 1
ATOM 6375 O O . ASP D 1 152 ? 12.868 70.743 47.697 1.00 27.90 431 ASP D O 1
ATOM 6380 N N . LYS D 1 153 ? 13.646 70.738 45.586 1.00 27.55 432 LYS D N 1
ATOM 6381 C CA . LYS D 1 153 ? 12.574 69.900 45.090 1.00 27.61 432 LYS D CA 1
ATOM 6382 C C . LYS D 1 153 ? 13.106 68.543 44.640 1.00 28.96 432 LYS D C 1
ATOM 6383 O O . LYS D 1 153 ? 12.526 67.877 43.785 1.00 28.52 432 LYS D O 1
ATOM 6389 N N . CYS D 1 154 ? 14.220 68.138 45.237 1.00 30.07 433 CYS D N 1
ATOM 6390 C CA . CYS D 1 154 ? 14.844 66.857 44.935 1.00 30.47 433 CYS D CA 1
ATOM 6391 C C . CYS D 1 154 ? 14.397 65.834 45.972 1.00 32.01 433 CYS D C 1
ATOM 6392 O O . CYS D 1 154 ? 13.925 66.192 47.053 1.00 30.74 433 CYS D O 1
ATOM 6395 N N . ILE D 1 155 ? 14.526 64.560 45.632 1.00 33.05 434 ILE D N 1
ATOM 6396 C CA . ILE D 1 155 ? 14.214 63.514 46.589 1.00 34.95 434 ILE D CA 1
ATOM 6397 C C . ILE D 1 155 ? 15.509 63.509 47.387 1.00 34.31 434 ILE D C 1
ATOM 6398 O O . ILE D 1 155 ? 15.560 63.094 48.545 1.00 35.73 434 ILE D O 1
ATOM 6403 N N . CYS D 1 156 ? 16.550 64.017 46.732 1.00 32.53 435 CYS D N 1
ATOM 6404 C CA . CYS D 1 156 ? 17.890 64.104 47.284 1.00 30.76 435 CYS D CA 1
ATOM 6405 C C . CYS D 1 156 ? 18.140 65.410 48.045 1.00 29.24 435 CYS D C 1
ATOM 6406 O O . CYS D 1 156 ? 17.246 66.252 48.186 1.00 26.85 435 CYS D O 1
ATOM 6409 N N . LYS D 1 157 ? 19.368 65.558 48.537 1.00 29.46 436 LYS D N 1
ATOM 6410 C CA . LYS D 1 157 ? 19.789 66.764 49.263 1.00 30.48 436 LYS D CA 1
ATOM 6411 C C . LYS D 1 157 ? 20.773 67.502 48.345 1.00 29.86 436 LYS D C 1
ATOM 6412 O O . LYS D 1 157 ? 21.993 67.330 48.476 1.00 27.64 436 LYS D O 1
ATOM 6418 N N . CYS D 1 158 ? 20.249 68.311 47.419 1.00 28.84 437 CYS D N 1
ATOM 6419 C CA . CYS D 1 158 ? 21.110 69.027 46.476 1.00 28.56 437 CYS D CA 1
ATOM 6420 C C . CYS D 1 158 ? 22.272 69.780 47.116 1.00 27.96 437 CYS D C 1
ATOM 6421 O O . CYS D 1 158 ? 23.384 69.763 46.588 1.00 28.37 437 CYS D O 1
ATOM 6424 N N . SER D 1 159 ? 22.037 70.412 48.262 1.00 27.78 438 SER D N 1
ATOM 6425 C CA . SER D 1 159 ? 23.108 71.152 48.924 1.00 27.43 438 SER D CA 1
ATOM 6426 C C . SER D 1 159 ? 24.297 70.263 49.322 1.00 28.96 438 SER D C 1
ATOM 6427 O O . SER D 1 159 ? 25.457 70.678 49.214 1.00 28.15 438 SER D O 1
ATOM 6430 N N . GLN D 1 160 ? 24.021 69.047 49.785 1.00 28.86 439 GLN D N 1
ATOM 6431 C CA . GLN D 1 160 ? 25.106 68.157 50.180 1.00 30.62 439 GLN D CA 1
ATOM 6432 C C . GLN D 1 160 ? 25.794 67.550 48.969 1.00 31.27 439 GLN D C 1
ATOM 6433 O O . GLN D 1 160 ? 26.990 67.257 49.002 1.00 30.81 439 GLN D O 1
ATOM 6439 N N . MET D 1 161 ? 25.032 67.380 47.894 1.00 32.55 440 MET D N 1
ATOM 6440 C CA . MET D 1 161 ? 25.566 66.812 46.665 1.00 33.20 440 MET D CA 1
ATOM 6441 C C . MET D 1 161 ? 26.461 67.809 45.917 1.00 32.47 440 MET D C 1
ATOM 6442 O O . MET D 1 161 ? 27.628 67.512 45.619 1.00 32.92 440 MET D O 1
ATOM 6447 N N . LEU D 1 162 ? 25.925 68.993 45.626 1.00 30.97 441 LEU D N 1
ATOM 6448 C CA . LEU D 1 162 ? 26.691 70.006 44.896 1.00 29.21 441 LEU D CA 1
ATOM 6449 C C . LEU D 1 162 ? 27.571 70.875 45.796 1.00 28.72 441 LEU D C 1
ATOM 6450 O O . LEU D 1 162 ? 28.563 71.426 45.329 1.00 28.76 441 LEU D O 1
ATOM 6455 N N . THR D 1 163 ? 27.195 70.982 47.075 1.00 28.38 442 THR D N 1
ATOM 6456 C CA . THR D 1 163 ? 27.896 71.772 48.108 1.00 26.79 442 THR D CA 1
ATOM 6457 C C . THR D 1 163 ? 27.652 73.272 48.021 1.00 27.10 442 THR D C 1
ATOM 6458 O O . THR D 1 163 ? 27.622 73.848 46.931 1.00 27.62 442 THR D O 1
ATOM 6462 N N . GLY D 1 164 ? 27.497 73.901 49.186 1.00 26.19 443 GLY D N 1
ATOM 6463 C CA . GLY D 1 164 ? 27.246 75.329 49.240 1.00 24.63 443 GLY D CA 1
ATOM 6464 C C . GLY D 1 164 ? 25.760 75.603 49.378 1.00 24.90 443 GLY D C 1
ATOM 6465 O O . GLY D 1 164 ? 24.954 74.677 49.310 1.00 25.88 443 GLY D O 1
ATOM 6466 N N . GLY D 1 165 ? 25.392 76.866 49.576 1.00 24.07 444 GLY D N 1
ATOM 6467 C CA . GLY D 1 165 ? 23.986 77.227 49.716 1.00 23.27 444 GLY D CA 1
ATOM 6468 C C . GLY D 1 165 ? 23.483 77.849 48.426 1.00 23.17 444 GLY D C 1
ATOM 6469 O O . GLY D 1 165 ? 24.124 78.738 47.872 1.00 23.02 444 GLY D O 1
ATOM 6470 N N . TRP D 1 166 ? 22.324 77.415 47.951 1.00 22.82 445 TRP D N 1
ATOM 6471 C CA . TRP D 1 166 ? 21.821 77.936 46.694 1.00 23.29 445 TRP D CA 1
ATOM 6472 C C . TRP D 1 166 ? 20.321 77.718 46.559 1.00 23.98 445 TRP D C 1
ATOM 6473 O O . TRP D 1 166 ? 19.710 77.043 47.390 1.00 25.15 445 TRP D O 1
ATOM 6484 N N . TRP D 1 167 ? 19.730 78.298 45.519 1.00 21.34 446 TRP D N 1
ATOM 6485 C CA . TRP D 1 167 ? 18.305 78.139 45.273 1.00 21.42 446 TRP D CA 1
ATOM 6486 C C . TRP D 1 167 ? 18.158 76.932 44.348 1.00 23.33 446 TRP D C 1
ATOM 6487 O O . TRP D 1 167 ? 17.701 77.035 43.203 1.00 20.49 446 TRP D O 1
ATOM 6498 N N . PHE D 1 168 ? 18.583 75.788 44.874 1.00 22.74 447 PHE D N 1
ATOM 6499 C CA . PHE D 1 168 ? 18.544 74.522 44.164 1.00 26.36 447 PHE D CA 1
ATOM 6500 C C . PHE D 1 168 ? 17.134 74.064 43.765 1.00 25.59 447 PHE D C 1
ATOM 6501 O O . PHE D 1 168 ? 16.176 74.236 44.518 1.00 25.28 447 PHE D O 1
ATOM 6509 N N . ASP D 1 169 ? 17.017 73.489 42.572 1.00 27.07 448 ASP D N 1
ATOM 6510 C CA . ASP D 1 169 ? 15.734 72.971 42.090 1.00 28.09 448 ASP D CA 1
ATOM 6511 C C . ASP D 1 169 ? 15.822 71.466 42.328 1.00 28.95 448 ASP D C 1
ATOM 6512 O O . ASP D 1 169 ? 15.673 71.001 43.458 1.00 27.81 448 ASP D O 1
ATOM 6517 N N . ALA D 1 170 ? 16.030 70.702 41.264 1.00 30.61 449 ALA D N 1
ATOM 6518 C CA . ALA D 1 170 ? 16.241 69.264 41.406 1.00 32.88 449 ALA D CA 1
ATOM 6519 C C . ALA D 1 170 ? 17.743 69.347 41.211 1.00 33.79 449 ALA D C 1
ATOM 6520 O O . ALA D 1 170 ? 18.356 68.591 40.448 1.00 33.02 449 ALA D O 1
ATOM 6522 N N . CYS D 1 171 ? 18.279 70.341 41.920 1.00 33.80 450 CYS D N 1
ATOM 6523 C CA . CYS D 1 171 ? 19.675 70.762 41.951 1.00 32.16 450 CYS D CA 1
ATOM 6524 C C . CYS D 1 171 ? 19.795 71.918 40.956 1.00 30.14 450 CYS D C 1
ATOM 6525 O O . CYS D 1 171 ? 20.358 72.965 41.299 1.00 31.75 450 CYS D O 1
ATOM 6528 N N . GLY D 1 172 ? 19.243 71.748 39.751 1.00 26.18 451 GLY D N 1
ATOM 6529 C CA . GLY D 1 172 ? 19.239 72.826 38.761 1.00 23.00 451 GLY D CA 1
ATOM 6530 C C . GLY D 1 172 ? 20.478 73.199 37.964 1.00 20.12 451 GLY D C 1
ATOM 6531 O O . GLY D 1 172 ? 21.555 72.658 38.193 1.00 21.76 451 GLY D O 1
ATOM 6532 N N . PRO D 1 173 ? 20.357 74.172 37.035 1.00 21.07 452 PRO D N 1
ATOM 6533 C CA . PRO D 1 173 ? 21.426 74.667 36.150 1.00 20.15 452 PRO D CA 1
ATOM 6534 C C . PRO D 1 173 ? 22.532 75.534 36.755 1.00 21.72 452 PRO D C 1
ATOM 6535 O O . PRO D 1 173 ? 23.473 75.898 36.042 1.00 21.00 452 PRO D O 1
ATOM 6539 N N . SER D 1 174 ? 22.446 75.873 38.040 1.00 20.41 453 SER D N 1
ATOM 6540 C CA . SER D 1 174 ? 23.486 76.728 38.618 1.00 20.52 453 SER D CA 1
ATOM 6541 C C . SER D 1 174 ? 23.877 76.484 40.072 1.00 20.03 453 SER D C 1
ATOM 6542 O O . SER D 1 174 ? 23.157 75.835 40.832 1.00 20.92 453 SER D O 1
ATOM 6545 N N . ASN D 1 175 ? 25.048 77.009 40.434 1.00 19.92 454 ASN D N 1
ATOM 6546 C CA . ASN D 1 175 ? 25.566 76.944 41.797 1.00 20.67 454 ASN D CA 1
ATOM 6547 C C . ASN D 1 175 ? 26.869 77.708 41.905 1.00 19.96 454 ASN D C 1
ATOM 6548 O O . ASN D 1 175 ? 27.956 77.122 41.857 1.00 20.54 454 ASN D O 1
ATOM 6553 N N . LEU D 1 176 ? 26.749 79.024 42.054 1.00 17.91 455 LEU D N 1
ATOM 6554 C CA . LEU D 1 176 ? 27.905 79.898 42.173 1.00 18.13 455 LEU D CA 1
ATOM 6555 C C . LEU D 1 176 ? 28.609 79.743 43.533 1.00 19.10 455 LEU D C 1
ATOM 6556 O O . LEU D 1 176 ? 29.706 80.282 43.746 1.00 18.68 455 LEU D O 1
ATOM 6561 N N . ASN D 1 177 ? 27.979 78.993 44.439 1.00 18.45 456 ASN D N 1
ATOM 6562 C CA . ASN D 1 177 ? 28.546 78.742 45.762 1.00 19.66 456 ASN D CA 1
ATOM 6563 C C . ASN D 1 177 ? 29.091 77.323 45.868 1.00 20.77 456 ASN D C 1
ATOM 6564 O O . ASN D 1 177 ? 29.173 76.756 46.965 1.00 19.84 456 ASN D O 1
ATOM 6569 N N . GLY D 1 178 ? 29.472 76.758 44.723 1.00 21.79 457 GLY D N 1
ATOM 6570 C CA . GLY D 1 178 ? 30.009 75.406 44.703 1.00 23.67 457 GLY D CA 1
ATOM 6571 C C . GLY D 1 178 ? 31.485 75.366 45.052 1.00 25.85 457 GLY D C 1
ATOM 6572 O O . GLY D 1 178 ? 32.076 76.379 45.420 1.00 25.05 457 GLY D O 1
ATOM 6573 N N . MET D 1 179 ? 32.095 74.194 44.933 1.00 29.12 458 MET D N 1
ATOM 6574 C CA . MET D 1 179 ? 33.506 74.055 45.246 1.00 31.89 458 MET D CA 1
ATOM 6575 C C . MET D 1 179 ? 34.409 74.691 44.198 1.00 32.84 458 MET D C 1
ATOM 6576 O O . MET D 1 179 ? 34.161 74.589 42.990 1.00 31.78 458 MET D O 1
ATOM 6581 N N . TYR D 1 180 ? 35.461 75.347 44.677 1.00 32.04 459 TYR D N 1
ATOM 6582 C CA . TYR D 1 180 ? 36.407 76.025 43.811 1.00 33.28 459 TYR D CA 1
ATOM 6583 C C . TYR D 1 180 ? 37.506 75.103 43.294 1.00 34.61 459 TYR D C 1
ATOM 6584 O O . TYR D 1 180 ? 38.422 74.728 44.028 1.00 34.85 459 TYR D O 1
ATOM 6593 N N . TYR D 1 181 ? 37.399 74.749 42.019 1.00 36.03 460 TYR D N 1
ATOM 6594 C CA . TYR D 1 181 ? 38.362 73.883 41.353 1.00 36.80 460 TYR D CA 1
ATOM 6595 C C . TYR D 1 181 ? 39.314 74.757 40.537 1.00 39.05 460 TYR D C 1
ATOM 6596 O O . TYR D 1 181 ? 38.896 75.754 39.945 1.00 38.58 460 TYR D O 1
ATOM 6605 N N . PRO D 1 182 ? 40.608 74.395 40.494 1.00 41.25 461 PRO D N 1
ATOM 6606 C CA . PRO D 1 182 ? 41.612 75.157 39.742 1.00 43.20 461 PRO D CA 1
ATOM 6607 C C . PRO D 1 182 ? 41.603 74.804 38.255 1.00 45.35 461 PRO D C 1
ATOM 6608 O O . PRO D 1 182 ? 40.822 73.960 37.805 1.00 44.63 461 PRO D O 1
ATOM 6612 N N . GLN D 1 183 ? 42.482 75.452 37.496 1.00 48.13 462 GLN D N 1
ATOM 6613 C CA . GLN D 1 183 ? 42.582 75.183 36.068 1.00 50.76 462 GLN D CA 1
ATOM 6614 C C . GLN D 1 183 ? 43.093 73.754 35.899 1.00 51.73 462 GLN D C 1
ATOM 6615 O O . GLN D 1 183 ? 44.038 73.344 36.578 1.00 50.76 462 GLN D O 1
ATOM 6621 N N . ARG D 1 184 ? 42.450 73.004 35.006 1.00 52.87 463 ARG D N 1
ATOM 6622 C CA . ARG D 1 184 ? 42.801 71.610 34.728 1.00 54.54 463 ARG D CA 1
ATOM 6623 C C . ARG D 1 184 ? 41.985 70.637 35.572 1.00 53.72 463 ARG D C 1
ATOM 6624 O O . ARG D 1 184 ? 42.306 69.453 35.668 1.00 53.86 463 ARG D O 1
ATOM 6632 N N . GLN D 1 185 ? 40.921 71.157 36.172 1.00 52.82 464 GLN D N 1
ATOM 6633 C CA . GLN D 1 185 ? 40.002 70.368 36.987 1.00 51.98 464 GLN D CA 1
ATOM 6634 C C . GLN D 1 185 ? 38.621 71.009 36.842 1.00 51.27 464 GLN D C 1
ATOM 6635 O O . GLN D 1 185 ? 37.649 70.568 37.454 1.00 50.59 464 GLN D O 1
ATOM 6641 N N . ASN D 1 186 ? 38.549 72.044 36.005 1.00 50.11 465 ASN D N 1
ATOM 6642 C CA . ASN D 1 186 ? 37.317 72.796 35.788 1.00 48.92 465 ASN D CA 1
ATOM 6643 C C . ASN D 1 186 ? 36.212 72.144 34.954 1.00 48.45 465 ASN D C 1
ATOM 6644 O O . ASN D 1 186 ? 35.179 72.769 34.707 1.00 48.07 465 ASN D O 1
ATOM 6649 N N . THR D 1 187 ? 36.406 70.897 34.531 1.00 47.63 466 THR D N 1
ATOM 6650 C CA . THR D 1 187 ? 35.386 70.222 33.733 1.00 45.70 466 THR D CA 1
ATOM 6651 C C . THR D 1 187 ? 34.745 68.995 34.394 1.00 45.13 466 THR D C 1
ATOM 6652 O O . THR D 1 187 ? 35.331 68.349 35.260 1.00 43.23 466 THR D O 1
ATOM 6656 N N . ASN D 1 188 ? 33.517 68.709 33.968 1.00 44.77 467 ASN D N 1
ATOM 6657 C CA . ASN D 1 188 ? 32.719 67.581 34.448 1.00 45.50 467 ASN D CA 1
ATOM 6658 C C . ASN D 1 188 ? 32.478 67.520 35.957 1.00 44.93 467 ASN D C 1
ATOM 6659 O O . ASN D 1 188 ? 32.088 66.477 36.482 1.00 45.32 467 ASN D O 1
ATOM 6664 N N . LYS D 1 189 ? 32.690 68.632 36.650 1.00 43.71 468 LYS D N 1
ATOM 6665 C CA . LYS D 1 189 ? 32.480 68.667 38.093 1.00 42.43 468 LYS D CA 1
ATOM 6666 C C . LYS D 1 189 ? 31.084 69.187 38.421 1.00 41.04 468 LYS D C 1
ATOM 6667 O O . LYS D 1 189 ? 30.852 70.396 38.400 1.00 41.67 468 LYS D O 1
ATOM 6673 N N . ALA D 1 190 ? 30.154 68.284 38.721 1.00 39.01 469 ALA D N 1
ATOM 6674 C CA . ALA D 1 190 ? 28.786 68.687 39.055 1.00 37.55 469 ALA D CA 1
ATOM 6675 C C . ALA D 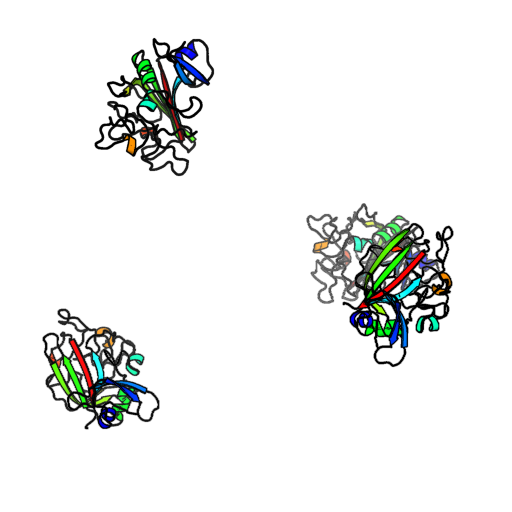1 190 ? 28.829 69.378 40.408 1.00 36.75 469 ALA D C 1
ATOM 6676 O O . ALA D 1 190 ? 27.846 69.945 40.882 1.00 35.84 469 ALA D O 1
ATOM 6678 N N . ASN D 1 191 ? 30.019 69.335 40.990 1.00 35.16 470 ASN D N 1
ATOM 6679 C CA . ASN D 1 191 ? 30.330 69.861 42.306 1.00 33.97 470 ASN D CA 1
ATOM 6680 C C . ASN D 1 191 ? 30.951 71.269 42.313 1.00 32.68 470 ASN D C 1
ATOM 6681 O O . ASN D 1 191 ? 31.214 71.824 43.379 1.00 31.68 470 ASN D O 1
ATOM 6686 N N . GLY D 1 192 ? 31.202 71.836 41.137 1.00 29.86 471 GLY D N 1
ATOM 6687 C CA . GLY D 1 192 ? 31.851 73.134 41.080 1.00 25.31 471 GLY D CA 1
ATOM 6688 C C . GLY D 1 192 ? 30.996 74.387 41.076 1.00 24.20 471 GLY D C 1
ATOM 6689 O O . GLY D 1 192 ? 29.834 74.388 41.487 1.00 20.58 471 GLY D O 1
ATOM 6690 N N . ILE D 1 193 ? 31.616 75.470 40.623 1.00 22.96 472 ILE D N 1
ATOM 6691 C CA . ILE D 1 193 ? 30.967 76.764 40.531 1.00 23.52 472 ILE D CA 1
ATOM 6692 C C . ILE D 1 193 ? 30.428 76.822 39.113 1.00 22.94 472 ILE D C 1
ATOM 6693 O O . ILE D 1 193 ? 31.146 77.184 38.180 1.00 22.09 472 ILE D O 1
ATOM 6698 N N . LYS D 1 194 ? 29.158 76.452 38.958 1.00 23.12 473 LYS D N 1
ATOM 6699 C CA . LYS D 1 194 ? 28.552 76.406 37.638 1.00 23.15 473 LYS D CA 1
ATOM 6700 C C . LYS D 1 194 ? 27.447 77.382 37.312 1.00 21.72 473 LYS D C 1
ATOM 6701 O O . LYS D 1 194 ? 26.712 77.856 38.181 1.00 20.82 473 LYS D O 1
ATOM 6707 N N . TRP D 1 195 ? 27.351 77.653 36.015 1.00 18.19 474 TRP D N 1
ATOM 6708 C CA . TRP D 1 195 ? 26.362 78.551 35.452 1.00 17.85 474 TRP D CA 1
ATOM 6709 C C . TRP D 1 195 ? 26.148 77.983 34.053 1.00 17.66 474 TRP D C 1
ATOM 6710 O O . TRP D 1 195 ? 26.761 78.436 33.083 1.00 17.25 474 TRP D O 1
ATOM 6721 N N . ALA D 1 196 ? 25.278 76.978 33.975 1.00 17.74 475 ALA D N 1
ATOM 6722 C CA . ALA D 1 196 ? 24.985 76.249 32.735 1.00 18.09 475 ALA D CA 1
ATOM 6723 C C . ALA D 1 196 ? 24.713 77.048 31.471 1.00 17.83 475 ALA D C 1
ATOM 6724 O O . ALA D 1 196 ? 25.299 76.768 30.434 1.00 18.34 475 ALA D O 1
ATOM 6726 N N . ALA D 1 197 ? 23.825 78.029 31.542 1.00 17.02 476 ALA D N 1
ATOM 6727 C CA . ALA D 1 197 ? 23.510 78.823 30.366 1.00 19.00 476 ALA D CA 1
ATOM 6728 C C . ALA D 1 197 ? 24.734 79.386 29.645 1.00 19.98 476 ALA D C 1
ATOM 6729 O O . ALA D 1 197 ? 24.653 79.703 28.454 1.00 20.94 476 ALA D O 1
ATOM 6731 N N . TRP D 1 198 ? 25.860 79.519 30.347 1.00 20.11 477 TRP D N 1
ATOM 6732 C CA . TRP D 1 198 ? 27.066 80.065 29.716 1.00 19.83 477 TRP D CA 1
ATOM 6733 C C . TRP D 1 198 ? 28.131 79.019 29.397 1.00 20.95 477 TRP D C 1
ATOM 6734 O O . TRP D 1 198 ? 28.546 78.888 28.247 1.00 19.14 477 TRP D O 1
ATOM 6745 N N . LYS D 1 199 ? 28.571 78.273 30.408 1.00 21.89 478 LYS D N 1
ATOM 6746 C CA . LYS D 1 199 ? 29.608 77.254 30.211 1.00 23.19 478 LYS D CA 1
ATOM 6747 C C . LYS D 1 199 ? 29.059 75.822 30.217 1.00 24.40 478 LYS D C 1
ATOM 6748 O O . LYS D 1 199 ? 29.817 74.860 30.052 1.00 24.21 478 LYS D O 1
ATOM 6754 N N . GLY D 1 200 ? 27.748 75.690 30.404 1.00 25.22 479 GLY D N 1
ATOM 6755 C CA . GLY D 1 200 ? 27.133 74.375 30.452 1.00 26.07 479 GLY D CA 1
ATOM 6756 C C . GLY D 1 200 ? 27.449 73.722 31.782 1.00 27.57 479 GLY D C 1
ATOM 6757 O O . GLY D 1 200 ? 28.219 74.267 32.581 1.00 27.31 479 GLY D O 1
ATOM 6758 N N . SER D 1 201 ? 26.855 72.562 32.037 1.00 27.81 480 SER D N 1
ATOM 6759 C CA . SER D 1 201 ? 27.114 71.846 33.283 1.00 29.58 480 SER D CA 1
ATOM 6760 C C . SER D 1 201 ? 28.535 71.293 33.259 1.00 28.46 480 SER D C 1
ATOM 6761 O O . SER D 1 201 ? 29.133 71.141 32.198 1.00 30.19 480 SER D O 1
ATOM 6764 N N . GLY D 1 202 ? 29.082 70.998 34.426 1.00 28.34 481 GLY D N 1
ATOM 6765 C CA . GLY D 1 202 ? 30.423 70.460 34.461 1.00 27.75 481 GLY D CA 1
ATOM 6766 C C . GLY D 1 202 ? 31.521 71.496 34.618 1.00 29.41 481 GLY D C 1
ATOM 6767 O O . GLY D 1 202 ? 32.460 71.271 35.397 1.00 28.88 481 GLY D O 1
ATOM 6768 N N . TYR D 1 203 ? 31.427 72.620 33.900 1.00 27.92 482 TYR D N 1
ATOM 6769 C CA . TYR D 1 203 ? 32.464 73.654 34.002 1.00 27.26 482 TYR D CA 1
ATOM 6770 C C . TYR D 1 203 ? 32.421 74.372 35.347 1.00 26.38 482 TYR D C 1
ATOM 6771 O O . TYR D 1 203 ? 31.354 74.739 35.826 1.00 28.21 482 TYR D O 1
ATOM 6780 N N . SER D 1 204 ? 33.590 74.571 35.946 1.00 26.21 483 SER D N 1
ATOM 6781 C CA . SER D 1 204 ? 33.705 75.257 37.232 1.00 26.56 483 SER D CA 1
ATOM 6782 C C . SER D 1 204 ? 34.443 76.590 37.023 1.00 26.25 483 SER D C 1
ATOM 6783 O O . SER D 1 204 ? 35.644 76.618 36.747 1.00 26.10 483 SER D O 1
ATOM 6786 N N . LEU D 1 205 ? 33.708 77.688 37.161 1.00 25.51 484 LEU D N 1
ATOM 6787 C CA . LEU D 1 205 ? 34.240 79.031 36.954 1.00 24.14 484 LEU D CA 1
ATOM 6788 C C . LEU D 1 205 ? 35.451 79.401 37.813 1.00 24.40 484 LEU D C 1
ATOM 6789 O O . LEU D 1 205 ? 35.738 78.750 38.825 1.00 25.25 484 LEU D O 1
ATOM 6794 N N . LYS D 1 206 ? 36.159 80.449 37.387 1.00 22.21 485 LYS D N 1
ATOM 6795 C CA . LYS D 1 206 ? 37.338 80.945 38.098 1.00 21.57 485 LYS D CA 1
ATOM 6796 C C . LYS D 1 206 ? 36.969 82.118 38.997 1.00 19.53 485 LYS D C 1
ATOM 6797 O O . LYS D 1 206 ? 37.589 82.320 40.040 1.00 19.80 485 LYS D O 1
ATOM 6803 N N . ALA D 1 207 ? 35.979 82.906 38.586 1.00 17.15 486 ALA D N 1
ATOM 6804 C CA . ALA D 1 207 ? 35.550 84.038 39.396 1.00 16.57 486 ALA D CA 1
ATOM 6805 C C . ALA D 1 207 ? 34.097 84.386 39.168 1.00 16.34 486 ALA D C 1
ATOM 6806 O O . ALA D 1 207 ? 33.577 84.290 38.055 1.00 15.67 486 ALA D O 1
ATOM 6808 N N . THR D 1 208 ? 33.434 84.790 40.238 1.00 16.24 487 THR D N 1
ATOM 6809 C CA . THR D 1 208 ? 32.047 85.165 40.138 1.00 18.01 487 THR D CA 1
ATOM 6810 C C . THR D 1 208 ? 31.781 86.329 41.073 1.00 20.80 487 THR D C 1
ATOM 6811 O O . THR D 1 208 ? 32.508 86.541 42.055 1.00 21.02 487 THR D O 1
ATOM 6815 N N . THR D 1 209 ? 30.737 87.087 40.756 1.00 21.40 488 THR D N 1
ATOM 6816 C CA . THR D 1 209 ? 30.326 88.201 41.585 1.00 22.71 488 THR D CA 1
ATOM 6817 C C . THR D 1 209 ? 28.849 88.471 41.335 1.00 22.03 488 THR D C 1
ATOM 6818 O O . THR D 1 209 ? 28.397 88.564 40.193 1.00 22.63 488 THR D O 1
ATOM 6822 N N . MET D 1 210 ? 28.093 88.558 42.419 1.00 20.58 489 MET D N 1
ATOM 6823 C CA . MET D 1 210 ? 26.672 88.821 42.333 1.00 20.14 489 MET D CA 1
ATOM 6824 C C . MET D 1 210 ? 26.469 90.197 42.948 1.00 21.06 489 MET D C 1
ATOM 6825 O O . MET D 1 210 ? 27.006 90.496 44.018 1.00 22.06 489 MET D O 1
ATOM 6830 N N . MET D 1 211 ? 25.711 91.043 42.263 1.00 20.96 490 MET D N 1
ATOM 6831 C CA . MET D 1 211 ? 25.479 92.380 42.757 1.00 22.31 490 MET D CA 1
ATOM 6832 C C . MET D 1 211 ? 24.095 92.909 42.435 1.00 21.56 490 MET D C 1
ATOM 6833 O O . MET D 1 211 ? 23.456 92.500 41.459 1.00 22.01 490 MET D O 1
ATOM 6838 N N . ILE D 1 212 ? 23.642 93.829 43.272 1.00 18.68 491 ILE D N 1
ATOM 6839 C CA . ILE D 1 212 ? 22.330 94.413 43.116 1.00 20.68 491 ILE D CA 1
ATOM 6840 C C . ILE D 1 212 ? 22.410 95.940 43.158 1.00 23.10 491 ILE D C 1
ATOM 6841 O O . ILE D 1 212 ? 23.349 96.523 43.702 1.00 23.79 491 ILE D O 1
ATOM 6846 N N . ARG D 1 213 ? 21.406 96.570 42.572 1.00 24.97 492 ARG D N 1
ATOM 6847 C CA . ARG D 1 213 ? 21.300 98.017 42.527 1.00 29.27 492 ARG D CA 1
ATOM 6848 C C . ARG D 1 213 ? 19.864 98.306 42.110 1.00 30.93 492 ARG D C 1
ATOM 6849 O O . ARG D 1 213 ? 19.291 97.580 41.299 1.00 30.45 492 ARG D O 1
ATOM 6857 N N . PRO D 1 214 ? 19.245 99.342 42.683 1.00 32.30 493 PRO D N 1
ATOM 6858 C CA . PRO D 1 214 ? 17.867 99.607 42.265 1.00 34.93 493 PRO D CA 1
ATOM 6859 C C . PRO D 1 214 ? 17.840 100.221 40.859 1.00 36.58 493 PRO D C 1
ATOM 6860 O O . PRO D 1 214 ? 18.890 100.462 40.269 1.00 35.95 493 PRO D O 1
ATOM 6864 N N . ALA D 1 215 ? 16.650 100.453 40.311 1.00 40.18 494 ALA D N 1
ATOM 6865 C CA . ALA D 1 215 ? 16.553 101.081 38.993 1.00 42.44 494 ALA D CA 1
ATOM 6866 C C . ALA D 1 215 ? 16.875 102.574 39.157 1.00 44.43 494 ALA D C 1
ATOM 6867 O O . ALA D 1 215 ? 15.968 103.399 39.306 1.00 44.41 494 ALA D O 1
ATOM 6869 N N . ASP D 1 216 ? 18.169 102.907 39.144 1.00 45.94 495 ASP D N 1
ATOM 6870 C CA . ASP D 1 216 ? 18.629 104.286 39.294 1.00 46.52 495 ASP D CA 1
ATOM 6871 C C . ASP D 1 216 ? 19.229 104.853 38.002 1.00 47.57 495 ASP D C 1
ATOM 6872 O O . ASP D 1 216 ? 19.130 104.184 36.949 1.00 46.81 495 ASP D O 1
#

Organism: Homo sapiens (NCBI:txid9606)

CATH classification: 3.90.215.10 (+1 more: 4.10.530.10)

Secondary structure (DSSP, 8-state):
-BSSHHHHHTTT--S-EEEEEE-TTSS-EEEEEEE-SSTTS-EEEEEEESSS-------HHHHHH-EE-TTSSEE--HHHHHHHHHHS-EEEEEEEE-SSS-EEEEEEEEEEE--GGGTT-EEEEEEEESS-SS-SS-SS-PPPBBTTB--SSSSS-HHHHH-S-B--SSS-SEETTS----TTS-SS-TTS-EEHHHH-TT---SEEEEEEEE--/-BSSHHHHHTTT--S-EEEEEE-TTSS-EEEEEEE-SSTTS-EEEEEEESSS-------HHHHHH-EE-TTSSEE--HHHHHHHHHHS-EEEEEEEE-TTS-EEEEEEEEEEE--GGGTT-EEEEEEEESS-SS-SS-SS-PPPBBTTB--SSSSS-HHHHH-S-B--SSS-SEETTSB---TTS-SS-TTB-EEHHHH-TT---SEEEEEEEE--/--SSHHHHHHTT--S-EEEEEE-TTSS-EEEEEEE-SSTTS-EEEEEEESSS-------HHHHHH-EE-TTSSEE--HHHHHHHHTTS-EEEEEEEE-TTS-EEEEEEEEEEE--GGGTT-EEEEEEEESS-SS-SS-SS-PPPBBTTB--SSSSS-HHHHH-S-B--SSSTTEETTS----TTS-SS-TTS-EEHHHH-TT---SEEEEEEEE--/--SSHHHHHHTT--S-EEEEEE-TTSS-EEEEEEE-SSTTS-EEEEEEESSS-------HHHHHH-EE-TTSSEE--HHHHHHHHTTS-EEEEEEEE-SSS-EEEEEEEEEEE--GGGTT-EEEEEEEESS-SS-SS-SS-PPPBBTTB--SSSSS-HHHHH-S-B--SSS-SEETTS----TTS-SS-TTS-EEHHHH-TT---SEEEEEEEE--

B-factor: mean 27.61, std 9.43, range [5.26, 66.77]